Protein 6DZG (pdb70)

CATH classification: 3.40.50.300

Sequence (1116 aa):
GSRAVELEIDGRSRIFDIDDPDLPKWIDEEAFRSDDYPYKKKLDREEYEETLTKLQIELVKVQFWQATGKRVAVFEGRDAAGKGGAIHHATTANNPRSARVVALTKPTETERGQWYFQRYVATFPTAGEFVLFDRSWYNRAGVEPVGFCTPDQYEQFLKEAPRFEEIANEGIHLFKFWINIGREQLKRFHDRRHDPLKIWKLSPDIAALSKWDDYTGKRDRLKETHTEHGPWAVIRGNDKRRSRINVIRHLTKLDYDGKDEAAIGEVDEKILGSGPGFLRGSRAVELEIDGRSRIFDIDDPDLPKWIDEEAFRSDDYPYKKKLDREEYEETLTKLQIELVKVQFWQATGKRVAVFEGRDAAGKGGAIHHATTANNPRSARVVALTKPTETERGQWYFQRYVATFPTAGEFVLFDRSWYNRAGVEPVGFCTPDQYEQFLKEAPRFEEIANEGIHLFKFWINIGREQLKRFHDRRHDPLKIWKLSPDIAALSKWDDYTGKRDRLKETHTEHGPWAVIRGNDKRRSRINVIRHLTKLDYDGKDEAAIGEVDEKILGSGPGFLRGSRAVELEIDGRSRIFDIDDPDLPKWIDEEAFRSDDYPYKKKLDREEYEETLTKLQIELVKVQFWQATGKRVAVFEGRDAAGKGGAIHHATTANNPRSARVVALTKPTETERGQWYFQRYVATFPTAGEFVLFDRSWYNRAGVEPVGFCTPDQYEQFLKEAPRFEEIANEGIHLFKFWINIGREQLKRFHDRRHDPLKIWKLSPDIAALSKWDDYTGKRDRLKETHTEHGPWAVIRGNDKRRSRINVIRHLTKLDYDGKDEAAIGEVDEKILGSGPGFLRGSRAVELEIDGRSRIFDIDDPDLPKWIDEEAFRSDDYPYKKKLDREEYEETLTKLQIELVKVQFWQATGKRVAVFEGRDAAGKGGAIHHATTANNPRSARVVALTKPTETERGQWYFQRYVATFPTAGEFVLFDRSWYNRAGVEPVGFCTPDQYEQFLKEAPRFEEIANEGIHLFKFWINIGREQLKRFHDRRHDPLKIWKLSPDIAALSKWDDYTGKRDRLKETHTEHGPWAVIRGNDKRRSRINVIRHLTKLDYDGKDEAAIGEVDEKILGSGPGFLR

Radius of gyration: 33.26 Å; Cα contacts (8 Å, |Δi|>4): 1827; chains: 4; bounding box: 82×64×94 Å

InterPro domains:
  IPR022486 Polyphosphate kinase 2, PA0141 [TIGR03707] (54-282)
  IPR022488 Polyphosphate kinase-2-related [PF03976] (54-280)
  IPR027417 P-loop containing nucleoside triphosphate hydrolase [G3DSA:3.40.50.300] (16-300)
  IPR027417 P-loop containing nucleoside triphosphate hydrolase [SSF52540] (88-273)

Structure (mmCIF, N/CA/C/O backbone):
data_6DZG
#
_entry.id   6DZG
#
_cell.length_a   59.976
_cell.length_b   70.563
_cell.length_c   89.520
_cell.angle_alpha   75.63
_cell.angle_beta   85.96
_cell.angle_gamma   64.72
#
_symmetry.space_group_name_H-M   'P 1'
#
loop_
_entity.id
_entity.type
_entity.pdbx_description
1 polymer 'Polyphosphate:ADP phosphotransferase 1'
2 non-polymer "ADENOSINE-5'-DIPHOSPHATE"
3 non-polymer D-MALATE
4 non-polymer 'ADENOSINE MONOPHOSPHATE'
5 water water
#
loop_
_atom_site.group_PDB
_atom_site.id
_atom_site.type_symbol
_atom_site.label_atom_id
_atom_site.label_alt_id
_atom_site.label_comp_id
_atom_site.label_asym_id
_atom_site.label_entity_id
_atom_site.label_seq_id
_atom_site.pdbx_PDB_ins_code
_atom_site.Cartn_x
_atom_site.Cartn_y
_atom_site.Cartn_z
_atom_site.occupancy
_atom_site.B_iso_or_equiv
_atom_site.auth_seq_id
_atom_site.auth_comp_id
_atom_site.auth_asym_id
_atom_site.auth_atom_id
_atom_site.pdbx_PDB_model_num
ATOM 1 N N . GLY A 1 13 ? 14.125 16.532 14.932 1.00 71.82 13 GLY A N 1
ATOM 2 C CA . GLY A 1 13 ? 13.258 17.516 15.553 1.00 75.25 13 GLY A CA 1
ATOM 3 C C . GLY A 1 13 ? 13.461 17.691 17.049 1.00 77.47 13 GLY A C 1
ATOM 4 O O . GLY A 1 13 ? 13.100 18.725 17.607 1.00 84.07 13 GLY A O 1
ATOM 5 N N . SER A 1 14 ? 14.052 16.685 17.701 1.00 77.53 14 SER A N 1
ATOM 6 C CA . SER A 1 14 ? 14.144 16.683 19.160 1.00 76.73 14 SER A CA 1
ATOM 7 C C . SER A 1 14 ? 15.176 17.668 19.702 1.00 68.16 14 SER A C 1
ATOM 8 O O . SER A 1 14 ? 15.133 17.992 20.893 1.00 65.39 14 SER A O 1
ATOM 11 N N . ARG A 1 15 ? 16.106 18.140 18.870 1.00 67.97 15 ARG A N 1
ATOM 12 C CA . ARG A 1 15 ? 17.132 19.083 19.303 1.00 60.74 15 ARG A CA 1
ATOM 13 C C . ARG A 1 15 ? 17.121 20.376 18.498 1.00 58.64 15 ARG A C 1
ATOM 14 O O . ARG A 1 15 ? 18.090 21.144 18.565 1.00 52.84 15 ARG A O 1
ATOM 22 N N . ALA A 1 16 ? 16.059 20.634 17.739 1.00 60.71 16 ALA A N 1
ATOM 23 C CA . ALA A 1 16 ? 15.964 21.873 16.979 1.00 60.57 16 ALA A CA 1
ATOM 24 C C . ALA A 1 16 ? 15.942 23.078 17.913 1.00 61.10 16 ALA A C 1
ATOM 25 O O . ALA A 1 16 ? 15.338 23.040 18.989 1.00 60.58 16 ALA A O 1
ATOM 27 N N . VAL A 1 17 ? 16.612 24.149 17.498 1.00 57.14 17 VAL A N 1
ATOM 28 C CA . VAL A 1 17 ? 16.691 25.380 18.270 1.00 52.60 17 VAL A CA 1
ATOM 29 C C . VAL A 1 17 ? 16.112 26.515 17.433 1.00 61.13 17 VAL A C 1
ATOM 30 O O . VAL A 1 17 ? 16.091 26.458 16.198 1.00 49.96 17 VAL A O 1
ATOM 34 N N . GLU A 1 18 ? 15.594 27.531 18.116 1.00 62.75 18 GLU A N 1
ATOM 35 C CA . GLU A 1 18 ? 15.197 28.778 17.477 1.00 59.85 18 GLU A CA 1
ATOM 36 C C . GLU A 1 18 ? 16.303 29.801 17.703 1.00 56.21 18 GLU A C 1
ATOM 37 O O . GLU A 1 18 ? 16.742 30.003 18.839 1.00 61.21 18 GLU A O 1
ATOM 43 N N . LEU A 1 19 ? 16.755 30.427 16.621 1.00 53.05 19 LEU A N 1
ATOM 44 C CA . LEU A 1 19 ? 17.870 31.360 16.651 1.00 58.78 19 LEU A CA 1
ATOM 45 C C . LEU A 1 19 ? 17.423 32.707 16.112 1.00 58.02 19 LEU A C 1
ATOM 46 O O . LEU A 1 19 ? 16.481 32.801 15.329 1.00 60.32 19 LEU A O 1
ATOM 51 N N . GLU A 1 20 ? 18.117 33.752 16.532 1.00 57.99 20 GLU A N 1
ATOM 52 C CA . GLU A 1 20 ? 17.938 35.086 15.975 1.00 67.76 20 GLU A CA 1
ATOM 53 C C . GLU A 1 20 ? 19.158 35.381 15.115 1.00 69.54 20 GLU A C 1
ATOM 54 O O . GLU A 1 20 ? 20.277 35.477 15.630 1.00 67.23 20 GLU A O 1
ATOM 60 N N . ILE A 1 21 ? 18.948 35.483 13.804 1.00 70.20 21 ILE A N 1
ATOM 61 C CA . ILE A 1 21 ? 20.048 35.750 12.886 1.00 79.48 21 ILE A CA 1
ATOM 62 C C . ILE A 1 21 ? 19.870 37.147 12.318 1.00 91.46 21 ILE A C 1
ATOM 63 O O . ILE A 1 21 ? 19.190 37.334 11.302 1.00 95.06 21 ILE A O 1
ATOM 68 N N . ASP A 1 22 ? 20.465 38.133 12.989 1.00 99.17 22 ASP A N 1
ATOM 69 C CA . ASP A 1 22 ? 20.518 39.507 12.497 1.00 103.50 22 ASP A CA 1
ATOM 70 C C . ASP A 1 22 ? 19.121 40.071 12.244 1.00 103.87 22 ASP A C 1
ATOM 71 O O . ASP A 1 22 ? 18.863 40.698 11.215 1.00 109.05 22 ASP A O 1
ATOM 76 N N . GLY A 1 23 ? 18.205 39.836 13.189 1.00 97.90 23 GLY A N 1
ATOM 77 C CA . GLY A 1 23 ? 16.885 40.433 13.183 1.00 96.16 23 GLY A CA 1
ATOM 78 C C . GLY A 1 23 ? 15.752 39.456 12.931 1.00 90.88 23 GLY A C 1
ATOM 79 O O . GLY A 1 23 ? 14.615 39.724 13.340 1.00 92.28 23 GLY A O 1
ATOM 80 N N . ARG A 1 24 ? 16.029 38.338 12.264 1.00 89.15 24 ARG A N 1
ATOM 81 C CA . ARG A 1 24 ? 15.005 37.371 11.899 1.00 86.07 24 ARG A CA 1
ATOM 82 C C . ARG A 1 24 ? 15.163 36.088 12.707 1.00 78.90 24 ARG A C 1
ATOM 83 O O . ARG A 1 24 ? 16.276 35.673 13.045 1.00 72.85 24 ARG A O 1
ATOM 91 N N . SER A 1 25 ? 14.026 35.470 13.021 1.00 80.83 25 SER A N 1
ATOM 92 C CA . SER A 1 25 ? 14.015 34.166 13.665 1.00 71.41 25 SER A CA 1
ATOM 93 C C . SER A 1 25 ? 14.192 33.065 12.629 1.00 60.29 25 SER A C 1
ATOM 94 O O . SER A 1 25 ? 13.648 33.134 11.523 1.00 62.09 25 SER A O 1
ATOM 97 N N . ARG A 1 26 ? 14.957 32.046 13.002 1.00 55.07 26 ARG A N 1
ATOM 98 C CA . ARG A 1 26 ? 15.316 30.940 12.131 1.00 51.21 26 ARG A CA 1
ATOM 99 C C . ARG A 1 26 ? 15.309 29.666 12.961 1.00 46.54 26 ARG A C 1
ATOM 100 O O . ARG A 1 26 ? 15.685 29.686 14.134 1.00 52.31 26 ARG A O 1
ATOM 108 N N . ILE A 1 27 ? 14.902 28.557 12.362 1.00 46.80 27 ILE A N 1
ATOM 109 C CA . ILE A 1 27 ? 14.980 27.259 13.022 1.00 45.94 27 ILE A CA 1
ATOM 110 C C . ILE A 1 27 ? 16.202 26.513 12.497 1.00 46.11 27 ILE A C 1
ATOM 111 O O . ILE A 1 27 ? 16.435 26.458 11.283 1.00 55.47 27 ILE A O 1
ATOM 116 N N . PHE A 1 28 ? 16.988 25.951 13.408 1.00 40.60 28 PHE A N 1
ATOM 117 C CA . PHE A 1 28 ? 18.081 25.051 13.050 1.00 49.26 28 PHE A CA 1
ATOM 118 C C . PHE A 1 28 ? 17.889 23.721 13.763 1.00 47.63 28 PHE A C 1
ATOM 119 O O . PHE A 1 28 ? 17.890 23.667 14.999 1.00 41.34 28 PHE A O 1
ATOM 127 N N . ASP A 1 29 ? 17.716 22.659 12.979 1.00 45.92 29 ASP A N 1
ATOM 128 C CA . ASP A 1 29 ? 17.615 21.290 13.476 1.00 48.20 29 ASP A CA 1
ATOM 129 C C . ASP A 1 29 ? 18.860 20.560 12.988 1.00 43.13 29 ASP A C 1
ATOM 130 O O . ASP A 1 29 ? 18.935 20.156 11.824 1.00 41.68 29 ASP A O 1
ATOM 135 N N . ILE A 1 30 ? 19.827 20.391 13.894 1.00 44.57 30 ILE A N 1
ATOM 136 C CA . ILE A 1 30 ? 21.114 19.796 13.537 1.00 41.51 30 ILE A CA 1
ATOM 137 C C . ILE A 1 30 ? 20.938 18.377 13.023 1.00 41.60 30 ILE A C 1
ATOM 138 O O . ILE A 1 30 ? 21.742 17.895 12.216 1.00 44.53 30 ILE A O 1
ATOM 143 N N . ASP A 1 31 ? 19.905 17.683 13.483 1.00 47.42 31 ASP A N 1
ATOM 144 C CA . ASP A 1 31 ? 19.713 16.284 13.139 1.00 47.62 31 ASP A CA 1
ATOM 145 C C . ASP A 1 31 ? 18.964 16.096 11.835 1.00 47.75 31 ASP A C 1
ATOM 146 O O . ASP A 1 31 ? 18.894 14.970 11.337 1.00 51.90 31 ASP A O 1
ATOM 151 N N . ASP A 1 32 ? 18.429 17.166 11.274 1.00 46.80 32 ASP A N 1
ATOM 152 C CA . ASP A 1 32 ? 17.830 17.116 9.948 1.00 47.31 32 ASP A CA 1
ATOM 153 C C . ASP A 1 32 ? 18.924 17.045 8.892 1.00 44.91 32 ASP A C 1
ATOM 154 O O . ASP A 1 32 ? 19.694 18.001 8.750 1.00 47.88 32 ASP A O 1
ATOM 159 N N . PRO A 1 33 ? 19.000 15.969 8.106 1.00 48.69 33 PRO A N 1
ATOM 160 C CA . PRO A 1 33 ? 20.094 15.847 7.127 1.00 48.40 33 PRO A CA 1
ATOM 161 C C . PRO A 1 33 ? 20.075 16.903 6.032 1.00 46.61 33 PRO A C 1
ATOM 162 O O . PRO A 1 33 ? 21.094 17.079 5.355 1.00 50.29 33 PRO A O 1
ATOM 166 N N . ASP A 1 34 ? 18.964 17.610 5.833 1.00 47.65 34 ASP A N 1
ATOM 167 C CA . ASP A 1 34 ? 18.903 18.692 4.860 1.00 47.22 34 ASP A CA 1
ATOM 168 C C . ASP A 1 34 ? 19.313 20.001 5.524 1.00 53.83 34 ASP A C 1
ATOM 169 O O . ASP A 1 34 ? 18.782 20.361 6.578 1.00 49.12 34 ASP A O 1
ATOM 174 N N . LEU A 1 35 ? 20.255 20.705 4.908 1.00 55.38 35 LEU A N 1
ATOM 175 C CA . LEU A 1 35 ? 20.692 21.995 5.433 1.00 49.45 35 LEU A CA 1
ATOM 176 C C . LEU A 1 35 ? 19.807 23.106 4.877 1.00 51.71 35 LEU A C 1
ATOM 177 O O . LEU A 1 35 ? 19.591 23.160 3.661 1.00 55.16 35 LEU A O 1
ATOM 182 N N . PRO A 1 36 ? 19.279 23.998 5.719 1.00 46.44 36 PRO A N 1
ATOM 183 C CA . PRO A 1 36 ? 18.448 25.091 5.207 1.00 52.45 36 PRO A CA 1
ATOM 184 C C . PRO A 1 36 ? 19.233 25.979 4.257 1.00 52.80 36 PRO A C 1
ATOM 185 O O . PRO A 1 36 ? 20.412 26.260 4.474 1.00 49.84 36 PRO A O 1
ATOM 189 N N . LYS A 1 37 ? 18.554 26.427 3.198 1.00 55.22 37 LYS A N 1
ATOM 190 C CA . LYS A 1 37 ? 19.199 27.252 2.180 1.00 57.12 37 LYS A CA 1
ATOM 191 C C . LYS A 1 37 ? 19.790 28.523 2.774 1.00 55.55 37 LYS A C 1
ATOM 192 O O . LYS A 1 37 ? 20.836 28.999 2.319 1.00 52.41 37 LYS A O 1
ATOM 198 N N . TRP A 1 38 ? 19.129 29.101 3.780 1.00 52.82 38 TRP A N 1
ATOM 199 C CA . TRP A 1 38 ? 19.650 30.335 4.361 1.00 56.56 38 TRP A CA 1
ATOM 200 C C . TRP A 1 38 ? 20.995 30.125 5.048 1.00 50.40 38 TRP A C 1
ATOM 201 O O . TRP A 1 38 ? 21.735 31.096 5.254 1.00 54.97 38 TRP A O 1
ATOM 212 N N . ILE A 1 39 ? 21.331 28.887 5.403 1.00 48.41 39 ILE A N 1
ATOM 213 C CA . ILE A 1 39 ? 22.663 28.565 5.920 1.00 46.60 39 ILE A CA 1
ATOM 214 C C . ILE A 1 39 ? 23.630 28.260 4.789 1.00 45.34 39 ILE A C 1
ATOM 215 O O . ILE A 1 39 ? 24.725 28.824 4.720 1.00 43.74 39 ILE A O 1
ATOM 220 N N . ASP A 1 40 ? 23.229 27.364 3.886 1.00 47.56 40 ASP A N 1
ATOM 221 C CA . ASP A 1 40 ? 24.110 26.955 2.800 1.00 52.27 40 ASP A CA 1
ATOM 222 C C . ASP A 1 40 ? 24.499 28.139 1.921 1.00 55.02 40 ASP A C 1
ATOM 223 O O . ASP A 1 40 ? 25.649 28.237 1.477 1.00 51.34 40 ASP A O 1
ATOM 228 N N . GLU A 1 41 ? 23.560 29.056 1.665 1.00 61.00 41 GLU A N 1
ATOM 229 C CA . GLU A 1 41 ? 23.852 30.184 0.783 1.00 58.05 41 GLU A CA 1
ATOM 230 C C . GLU A 1 41 ? 24.715 31.254 1.446 1.00 54.76 41 GLU A C 1
ATOM 231 O O . GLU A 1 41 ? 25.451 31.961 0.751 1.00 53.11 41 GLU A O 1
ATOM 237 N N . GLU A 1 42 ? 24.658 31.394 2.769 1.00 56.46 42 GLU A N 1
ATOM 238 C CA . GLU A 1 42 ? 25.382 32.468 3.435 1.00 52.16 42 GLU A CA 1
ATOM 239 C C . GLU A 1 42 ? 26.630 32.020 4.179 1.00 44.02 42 GLU A C 1
ATOM 240 O O . GLU A 1 42 ? 27.385 32.883 4.633 1.00 42.02 42 GLU A O 1
ATOM 246 N N . ALA A 1 43 ? 26.872 30.712 4.304 1.00 41.27 43 ALA A N 1
ATOM 247 C CA . ALA A 1 43 ? 27.950 30.238 5.171 1.00 39.44 43 ALA A CA 1
ATOM 248 C C . ALA A 1 43 ? 29.308 30.786 4.735 1.00 38.69 43 ALA A C 1
ATOM 249 O O . ALA A 1 43 ? 30.045 31.346 5.551 1.00 38.92 43 ALA A O 1
ATOM 251 N N . PHE A 1 44 ? 29.659 30.646 3.451 1.00 44.93 44 PHE A N 1
ATOM 252 C CA . PHE A 1 44 ? 31.005 31.051 3.035 1.00 39.65 44 PHE A CA 1
ATOM 253 C C . PHE A 1 44 ? 31.202 32.559 3.161 1.00 42.87 44 PHE A C 1
ATOM 254 O O . PHE A 1 44 ? 32.240 33.009 3.668 1.00 42.49 44 PHE A O 1
ATOM 262 N N . ARG A 1 45 ? 30.221 33.357 2.713 1.00 42.85 45 ARG A N 1
ATOM 263 C CA . ARG A 1 45 ? 30.339 34.812 2.734 1.00 45.01 45 ARG A CA 1
ATOM 264 C C . ARG A 1 45 ? 30.148 35.432 4.116 1.00 46.09 45 ARG A C 1
ATOM 265 O O . ARG A 1 45 ? 30.381 36.637 4.270 1.00 42.74 45 ARG A O 1
ATOM 273 N N . SER A 1 46 ? 29.732 34.662 5.116 1.00 47.29 46 SER A N 1
ATOM 274 C CA . SER A 1 46 ? 29.444 35.235 6.425 1.00 48.29 46 SER A CA 1
ATOM 275 C C . SER A 1 46 ? 30.699 35.865 7.026 1.00 46.25 46 SER A C 1
ATOM 276 O O . SER A 1 46 ? 31.822 35.582 6.605 1.00 45.06 46 SER A O 1
ATOM 279 N N . ASP A 1 47 ? 30.497 36.737 8.023 1.00 48.16 47 ASP A N 1
ATOM 280 C CA . ASP A 1 47 ? 31.611 37.339 8.769 1.00 61.70 47 ASP A CA 1
ATOM 281 C C . ASP A 1 47 ? 32.460 38.208 7.841 1.00 59.83 47 ASP A C 1
ATOM 282 O O . ASP A 1 47 ? 33.690 38.225 7.921 1.00 59.06 47 ASP A O 1
ATOM 287 N N . ASP A 1 48 ? 31.789 38.898 6.916 1.00 55.17 48 ASP A N 1
ATOM 288 C CA . ASP A 1 48 ? 32.442 39.807 5.969 1.00 66.33 48 ASP A CA 1
ATOM 289 C C . ASP A 1 48 ? 33.585 39.127 5.221 1.00 57.10 48 ASP A C 1
ATOM 290 O O . ASP A 1 48 ? 34.643 39.724 5.018 1.00 53.71 48 ASP A O 1
ATOM 295 N N . TYR A 1 49 ? 33.396 37.860 4.825 1.00 43.59 49 TYR A N 1
ATOM 296 C CA . TYR A 1 49 ? 34.539 37.099 4.311 1.00 41.72 49 TYR A CA 1
ATOM 297 C C . TYR A 1 49 ? 35.029 37.720 3.003 1.00 45.04 49 TYR A C 1
ATOM 298 O O . TYR A 1 49 ? 34.210 38.040 2.136 1.00 42.93 49 TYR A O 1
ATOM 307 N N . PRO A 1 50 ? 36.343 37.934 2.838 1.00 47.01 50 PRO A N 1
ATOM 308 C CA . PRO A 1 50 ? 36.833 38.741 1.705 1.00 51.20 50 PRO A CA 1
ATOM 309 C C . PRO A 1 50 ? 36.890 38.043 0.350 1.00 54.63 50 PRO A C 1
ATOM 310 O O . PRO A 1 50 ? 37.182 38.722 -0.644 1.00 57.94 50 PRO A O 1
ATOM 314 N N . TYR A 1 51 ? 36.632 36.740 0.256 1.00 43.61 51 TYR A N 1
ATOM 315 C CA . TYR A 1 51 ? 36.743 36.024 -1.009 1.00 42.48 51 TYR A CA 1
ATOM 316 C C . TYR A 1 51 ? 35.417 35.380 -1.391 1.00 44.18 51 TYR A C 1
ATOM 317 O O . TYR A 1 51 ? 34.610 35.035 -0.527 1.00 45.33 51 TYR A O 1
ATOM 326 N N . LYS A 1 52 ? 35.223 35.187 -2.702 1.00 48.34 52 LYS A N 1
ATOM 327 C CA . LYS A 1 52 ? 33.981 34.639 -3.237 1.00 45.41 52 LYS A CA 1
ATOM 328 C C . LYS A 1 52 ? 33.958 33.119 -3.272 1.00 47.45 52 LYS A C 1
ATOM 329 O O . LYS A 1 52 ? 32.884 32.528 -3.111 1.00 47.43 52 LYS A O 1
ATOM 335 N N . LYS A 1 53 ? 35.097 32.460 -3.500 1.00 43.32 53 LYS A N 1
ATOM 336 C CA . LYS A 1 53 ? 35.101 31.002 -3.516 1.00 57.83 53 LYS A CA 1
ATOM 337 C C . LYS A 1 53 ? 36.307 30.447 -2.771 1.00 49.36 53 LYS A C 1
ATOM 338 O O . LYS A 1 53 ? 37.323 31.120 -2.585 1.00 47.49 53 LYS A O 1
ATOM 344 N N . LYS A 1 54 ? 36.145 29.189 -2.352 1.00 46.80 54 LYS A N 1
ATOM 345 C CA . LYS A 1 54 ? 37.173 28.382 -1.712 1.00 52.29 54 LYS A CA 1
ATOM 346 C C . LYS A 1 54 ? 38.501 28.484 -2.446 1.00 51.17 54 LYS A C 1
ATOM 347 O O . LYS A 1 54 ? 38.541 28.532 -3.678 1.00 51.33 54 LYS A O 1
ATOM 353 N N . LEU A 1 55 ? 39.593 28.497 -1.681 1.00 51.58 55 LEU A N 1
ATOM 354 C CA . LEU A 1 55 ? 40.905 28.296 -2.279 1.00 47.30 55 LEU A CA 1
ATOM 355 C C . LEU A 1 55 ? 40.960 26.916 -2.923 1.00 45.73 55 LEU A C 1
ATOM 356 O O . LEU A 1 55 ? 40.526 25.921 -2.331 1.00 40.19 55 LEU A O 1
ATOM 361 N N . ASP A 1 56 ? 41.471 26.869 -4.149 1.00 49.38 56 ASP A N 1
ATOM 362 C CA . ASP A 1 56 ? 41.601 25.617 -4.879 1.00 51.13 56 ASP A CA 1
ATOM 363 C C . ASP A 1 56 ? 42.471 24.626 -4.112 1.00 60.00 56 ASP A C 1
ATOM 364 O O . ASP A 1 56 ? 43.512 24.987 -3.553 1.00 56.67 56 ASP A O 1
ATOM 369 N N . ARG A 1 57 ? 42.035 23.364 -4.088 1.00 59.32 57 ARG A N 1
ATOM 370 C CA . ARG A 1 57 ? 42.714 22.361 -3.271 1.00 60.00 57 ARG A CA 1
ATOM 371 C C . ARG A 1 57 ? 44.142 22.126 -3.746 1.00 57.07 57 ARG A C 1
ATOM 372 O O . ARG A 1 57 ? 45.081 22.090 -2.941 1.00 48.51 57 ARG A O 1
ATOM 380 N N . GLU A 1 58 ? 44.321 21.938 -5.054 1.00 51.34 58 GLU A N 1
ATOM 381 C CA . GLU A 1 58 ? 45.647 21.638 -5.580 1.00 61.54 58 GLU A CA 1
ATOM 382 C C . GLU A 1 58 ? 46.621 22.767 -5.279 1.00 52.15 58 GLU A C 1
ATOM 383 O O . GLU A 1 58 ? 47.771 22.520 -4.901 1.00 51.61 58 GLU A O 1
ATOM 389 N N . GLU A 1 59 ? 46.172 24.015 -5.437 1.00 49.53 59 GLU A N 1
ATOM 390 C CA . GLU A 1 59 ? 46.987 25.153 -5.032 1.00 48.12 59 GLU A CA 1
ATOM 391 C C . GLU A 1 59 ? 47.307 25.094 -3.547 1.00 44.00 59 GLU A C 1
ATOM 392 O O . GLU A 1 59 ? 48.442 25.366 -3.137 1.00 44.90 59 GLU A O 1
ATOM 398 N N . TYR A 1 60 ? 46.316 24.735 -2.723 1.00 38.05 60 TYR A N 1
ATOM 399 C CA . TYR A 1 60 ? 46.542 24.681 -1.280 1.00 39.99 60 TYR A CA 1
ATOM 400 C C . TYR A 1 60 ? 47.586 23.630 -0.912 1.00 42.25 60 TYR A C 1
ATOM 401 O O . TYR A 1 60 ? 48.462 23.884 -0.077 1.00 35.27 60 TYR A O 1
ATOM 410 N N . GLU A 1 61 ? 47.514 22.445 -1.526 1.00 40.35 61 GLU A N 1
ATOM 411 C CA . GLU A 1 61 ? 48.465 21.391 -1.182 1.00 42.39 61 GLU A CA 1
ATOM 412 C C . GLU A 1 61 ? 49.872 21.753 -1.639 1.00 41.96 61 GLU A C 1
ATOM 413 O O . GLU A 1 61 ? 50.845 21.492 -0.927 1.00 37.87 61 GLU A O 1
ATOM 419 N N . GLU A 1 62 ? 49.996 22.352 -2.825 1.00 41.77 62 GLU A N 1
ATOM 420 C CA . GLU A 1 62 ? 51.297 22.821 -3.281 1.00 43.98 62 GLU A CA 1
ATOM 421 C C . GLU A 1 62 ? 51.877 23.854 -2.318 1.00 41.46 62 GLU A C 1
ATOM 422 O O . GLU A 1 62 ? 53.047 23.761 -1.928 1.00 42.77 62 GLU A O 1
ATOM 428 N N . THR A 1 63 ? 51.063 24.826 -1.898 1.00 41.94 63 THR A N 1
ATOM 429 C CA . THR A 1 63 ? 51.518 25.824 -0.927 1.00 40.06 63 THR A CA 1
ATOM 430 C C . THR A 1 63 ? 51.818 25.201 0.434 1.00 34.10 63 THR A C 1
ATOM 431 O O . THR A 1 63 ? 52.823 25.540 1.065 1.00 32.60 63 THR A O 1
ATOM 435 N N . LEU A 1 64 ? 50.964 24.293 0.911 1.00 34.54 64 LEU A N 1
ATOM 436 C CA . LEU A 1 64 ? 51.234 23.663 2.201 1.00 34.90 64 LEU A CA 1
ATOM 437 C C . LEU A 1 64 ? 52.561 22.910 2.176 1.00 40.57 64 LEU A C 1
ATOM 438 O O . LEU A 1 64 ? 53.306 22.931 3.159 1.00 33.38 64 LEU A O 1
ATOM 443 N N . THR A 1 65 ? 52.886 22.257 1.054 1.00 37.08 65 THR A N 1
ATOM 444 C CA . THR A 1 65 ? 54.145 21.510 0.982 1.00 32.86 65 THR A CA 1
ATOM 445 C C . THR A 1 65 ? 55.346 22.432 1.134 1.00 35.54 65 THR A C 1
ATOM 446 O O . THR A 1 65 ? 56.296 22.107 1.854 1.00 35.31 65 THR A O 1
ATOM 450 N N . LYS A 1 66 ? 55.326 23.589 0.472 1.00 35.48 66 LYS A N 1
ATOM 451 C CA . LYS A 1 66 ? 56.436 24.528 0.624 1.00 35.29 66 LYS A CA 1
ATOM 452 C C . LYS A 1 66 ? 56.543 25.034 2.061 1.00 40.96 66 LYS A C 1
ATOM 453 O O . LYS A 1 66 ? 57.651 25.212 2.579 1.00 34.51 66 LYS A O 1
ATOM 459 N N . LEU A 1 67 ? 55.400 25.261 2.728 1.00 31.97 67 LEU A N 1
ATOM 460 C CA . LEU A 1 67 ? 55.431 25.724 4.113 1.00 30.43 67 LEU A CA 1
ATOM 461 C C . LEU A 1 67 ? 55.950 24.637 5.051 1.00 36.02 67 LEU A C 1
ATOM 462 O O . LEU A 1 67 ? 56.694 24.925 5.995 1.00 36.10 67 LEU A O 1
ATOM 467 N N . GLN A 1 68 ? 55.567 23.380 4.821 1.00 34.15 68 GLN A N 1
ATOM 468 C CA . GLN A 1 68 ? 56.035 22.319 5.708 1.00 33.12 68 GLN A CA 1
ATOM 469 C C . GLN A 1 68 ? 57.516 22.066 5.513 1.00 31.87 68 GLN A C 1
ATOM 470 O O . GLN A 1 68 ? 58.213 21.700 6.464 1.00 32.20 68 GLN A O 1
ATOM 476 N N . ILE A 1 69 ? 58.016 22.277 4.299 1.00 36.20 69 ILE A N 1
ATOM 477 C CA . ILE A 1 69 ? 59.454 22.184 4.081 1.00 37.58 69 ILE A CA 1
ATOM 478 C C . ILE A 1 69 ? 60.187 23.243 4.901 1.00 31.75 69 ILE A C 1
ATOM 479 O O . ILE A 1 69 ? 61.257 22.983 5.460 1.00 35.18 69 ILE A O 1
ATOM 484 N N . GLU A 1 70 ? 59.625 24.457 4.982 1.00 39.32 70 GLU A N 1
ATOM 485 C CA . GLU A 1 70 ? 60.210 25.483 5.847 1.00 36.94 70 GLU A CA 1
ATOM 486 C C . GLU A 1 70 ? 60.113 25.083 7.314 1.00 34.88 70 GLU A C 1
ATOM 487 O O . GLU A 1 70 ? 61.026 25.343 8.098 1.00 37.94 70 GLU A O 1
ATOM 493 N N . LEU A 1 71 ? 59.004 24.457 7.705 1.00 29.45 71 LEU A N 1
ATOM 494 C CA . LEU A 1 71 ? 58.876 23.998 9.081 1.00 28.29 71 LEU A CA 1
ATOM 495 C C . LEU A 1 71 ? 59.903 22.921 9.431 1.00 29.47 71 LEU A C 1
ATOM 496 O O . LEU A 1 71 ? 60.281 22.799 10.597 1.00 30.23 71 LEU A O 1
ATOM 501 N N . VAL A 1 72 ? 60.344 22.115 8.459 1.00 27.28 72 VAL A N 1
ATOM 502 C CA . VAL A 1 72 ? 61.459 21.202 8.720 1.00 30.76 72 VAL A CA 1
ATOM 503 C C . VAL A 1 72 ? 62.713 21.997 9.060 1.00 31.05 72 VAL A C 1
ATOM 504 O O . VAL A 1 72 ? 63.437 21.673 10.011 1.00 37.64 72 VAL A O 1
ATOM 508 N N . LYS A 1 73 ? 62.988 23.051 8.290 1.00 29.53 73 LYS A N 1
ATOM 509 C CA . LYS A 1 73 ? 64.100 23.940 8.617 1.00 34.06 73 LYS A CA 1
ATOM 510 C C . LYS A 1 73 ? 63.935 24.540 10.012 1.00 33.30 73 LYS A C 1
ATOM 511 O O . LYS A 1 73 ? 64.891 24.596 10.788 1.00 34.03 73 LYS A O 1
ATOM 517 N N . VAL A 1 74 ? 62.729 25.008 10.349 1.00 31.97 74 VAL A N 1
ATOM 518 C CA . VAL A 1 74 ? 62.493 25.527 11.694 1.00 27.55 74 VAL A CA 1
ATOM 519 C C . VAL A 1 74 ? 62.892 24.504 12.753 1.00 31.53 74 VAL A C 1
ATOM 520 O O . VAL A 1 74 ? 63.569 24.829 13.737 1.00 33.58 74 VAL A O 1
ATOM 524 N N . GLN A 1 75 ? 62.440 23.258 12.594 1.00 31.36 75 GLN A N 1
ATOM 525 C CA . GLN A 1 75 ? 62.696 22.259 13.625 1.00 27.86 75 GLN A CA 1
ATOM 526 C C . GLN A 1 75 ? 64.183 21.971 13.736 1.00 30.63 75 GLN A C 1
ATOM 527 O O . GLN A 1 75 ? 64.696 21.731 14.831 1.00 32.33 75 GLN A O 1
ATOM 533 N N . PHE A 1 76 ? 64.883 21.962 12.607 1.00 29.12 76 PHE A N 1
ATOM 534 C CA . PHE A 1 76 ? 66.330 21.764 12.643 1.00 33.90 76 PHE A CA 1
ATOM 535 C C . PHE A 1 76 ? 67.017 22.903 13.381 1.00 38.81 76 PHE A C 1
ATOM 536 O O . PHE A 1 76 ? 67.960 22.683 14.157 1.00 37.56 76 PHE A O 1
ATOM 544 N N . TRP A 1 77 ? 66.570 24.135 13.131 1.00 33.61 77 TRP A N 1
ATOM 545 C CA . TRP A 1 77 ? 67.153 25.298 13.793 1.00 33.27 77 TRP A CA 1
ATOM 546 C C . TRP A 1 77 ? 66.824 25.305 15.286 1.00 32.10 77 TRP A C 1
ATOM 547 O O . TRP A 1 77 ? 67.662 25.684 16.110 1.00 30.82 77 TRP A O 1
ATOM 566 N N . GLN A 1 79 ? 66.418 22.615 17.156 1.00 32.17 79 GLN A N 1
ATOM 567 C CA . GLN A 1 79 ? 67.225 21.591 17.808 1.00 35.67 79 GLN A CA 1
ATOM 568 C C . GLN A 1 79 ? 68.639 22.108 18.064 1.00 34.41 79 GLN A C 1
ATOM 569 O O . GLN A 1 79 ? 69.201 21.905 19.149 1.00 35.92 79 GLN A O 1
ATOM 575 N N . ALA A 1 80 ? 69.202 22.822 17.095 1.00 37.12 80 ALA A N 1
ATOM 576 C CA . ALA A 1 80 ? 70.578 23.283 17.201 1.00 44.19 80 ALA A CA 1
ATOM 577 C C . ALA A 1 80 ? 70.722 24.433 18.180 1.00 33.87 80 ALA A C 1
ATOM 578 O O . ALA A 1 80 ? 71.748 24.542 18.854 1.00 40.25 80 ALA A O 1
ATOM 580 N N . THR A 1 81 ? 69.731 25.320 18.251 1.00 32.37 81 THR A N 1
ATOM 581 C CA . THR A 1 81 ? 69.829 26.470 19.142 1.00 32.84 81 THR A CA 1
ATOM 582 C C . THR A 1 81 ? 69.199 26.242 20.509 1.00 36.54 81 THR A C 1
ATOM 583 O O . THR A 1 81 ? 69.506 26.986 21.445 1.00 40.55 81 THR A O 1
ATOM 587 N N . GLY A 1 82 ? 68.312 25.264 20.646 1.00 37.35 82 GLY A N 1
ATOM 588 C CA . GLY A 1 82 ? 67.552 25.100 21.865 1.00 33.93 82 GLY A CA 1
ATOM 589 C C . GLY A 1 82 ? 66.266 25.902 21.911 1.00 31.38 82 GLY A C 1
ATOM 590 O O . GLY A 1 82 ? 65.515 25.766 22.880 1.00 33.78 82 GLY A O 1
ATOM 591 N N . LYS A 1 83 ? 65.989 26.713 20.884 1.00 29.14 83 LYS A N 1
ATOM 592 C CA . LYS A 1 83 ? 64.818 27.592 20.884 1.00 28.08 83 LYS A CA 1
ATOM 593 C C . LYS A 1 83 ? 63.539 26.792 21.067 1.00 29.24 83 LYS A C 1
ATOM 594 O O . LYS A 1 83 ? 63.414 25.670 20.574 1.00 31.64 83 LYS A O 1
ATOM 600 N N . ARG A 1 84 ? 62.570 27.389 21.757 1.00 27.34 84 ARG A N 1
ATOM 601 C CA . ARG A 1 84 ? 61.320 26.727 22.077 1.00 25.69 84 ARG A CA 1
ATOM 602 C C . ARG A 1 84 ? 60.170 27.578 21.563 1.00 24.21 84 ARG A C 1
ATOM 603 O O . ARG A 1 84 ? 60.253 28.805 21.562 1.00 26.88 84 ARG A O 1
ATOM 611 N N . VAL A 1 85 ? 59.094 26.926 21.129 1.00 24.20 85 VAL A N 1
ATOM 612 C CA . VAL A 1 85 ? 57.947 27.641 20.584 1.00 22.32 85 VAL A CA 1
ATOM 613 C C . VAL A 1 85 ? 56.702 27.077 21.227 1.00 24.92 85 VAL A C 1
ATOM 614 O O . VAL A 1 85 ? 56.592 25.862 21.446 1.00 26.37 85 VAL A O 1
ATOM 626 N N . ALA A 1 87 ? 52.450 27.387 20.576 1.00 26.37 87 ALA A N 1
ATOM 627 C CA . ALA A 1 87 ? 51.416 27.903 19.684 1.00 28.36 87 ALA A CA 1
ATOM 628 C C . ALA A 1 87 ? 50.048 27.554 20.255 1.00 27.29 87 ALA A C 1
ATOM 629 O O . ALA A 1 87 ? 49.672 26.382 20.285 1.00 29.35 87 ALA A O 1
ATOM 631 N N . VAL A 1 88 ? 49.303 28.573 20.677 1.00 26.42 88 VAL A N 1
ATOM 632 C CA . VAL A 1 88 ? 47.982 28.411 21.276 1.00 27.59 88 VAL A CA 1
ATOM 633 C C . VAL A 1 88 ? 46.920 28.523 20.193 1.00 31.73 88 VAL A C 1
ATOM 634 O O . VAL A 1 88 ? 46.940 29.450 19.374 1.00 27.37 88 VAL A O 1
ATOM 638 N N . PHE A 1 89 ? 45.969 27.602 20.193 1.00 27.12 89 PHE A N 1
ATOM 639 C CA . PHE A 1 89 ? 44.900 27.661 19.214 1.00 28.17 89 PHE A CA 1
ATOM 640 C C . PHE A 1 89 ? 43.581 27.773 19.950 1.00 31.34 89 PHE A C 1
ATOM 641 O O . PHE A 1 89 ? 43.274 26.927 20.792 1.00 31.50 89 PHE A O 1
ATOM 649 N N . GLU A 1 90 ? 42.833 28.840 19.654 1.00 27.32 90 GLU A N 1
ATOM 650 C CA . GLU A 1 90 ? 41.508 29.103 20.203 1.00 28.91 90 GLU A CA 1
ATOM 651 C C . GLU A 1 90 ? 40.618 29.599 19.072 1.00 30.36 90 GLU A C 1
ATOM 652 O O . GLU A 1 90 ? 41.081 29.841 17.955 1.00 32.31 90 GLU A O 1
ATOM 658 N N . GLY A 1 91 ? 39.332 29.755 19.346 1.00 27.93 91 GLY A N 1
ATOM 659 C CA . GLY A 1 91 ? 38.464 30.366 18.357 1.00 30.39 91 GLY A CA 1
ATOM 660 C C . GLY A 1 91 ? 37.023 29.954 18.565 1.00 29.52 91 GLY A C 1
ATOM 661 O O . GLY A 1 91 ? 36.656 29.396 19.605 1.00 30.68 91 GLY A O 1
ATOM 662 N N . ARG A 1 92 ? 36.211 30.260 17.548 1.00 31.51 92 ARG A N 1
ATOM 663 C CA . ARG A 1 92 ? 34.830 29.803 17.516 1.00 35.42 92 ARG A CA 1
ATOM 664 C C . ARG A 1 92 ? 34.798 28.284 17.463 1.00 35.01 92 ARG A C 1
ATOM 665 O O . ARG A 1 92 ? 35.662 27.646 16.859 1.00 31.03 92 ARG A O 1
ATOM 673 N N . ASP A 1 93 ? 33.781 27.695 18.076 1.00 31.72 93 ASP A N 1
ATOM 674 C CA . ASP A 1 93 ? 33.661 26.253 17.980 1.00 33.75 93 ASP A CA 1
ATOM 675 C C . ASP A 1 93 ? 33.478 25.873 16.517 1.00 31.38 93 ASP A C 1
ATOM 676 O O . ASP A 1 93 ? 32.813 26.579 15.760 1.00 30.84 93 ASP A O 1
ATOM 681 N N . ALA A 1 94 ? 34.138 24.790 16.115 1.00 32.82 94 ALA A N 1
ATOM 682 C CA . ALA A 1 94 ? 34.168 24.298 14.736 1.00 29.12 94 ALA A CA 1
ATOM 683 C C . ALA A 1 94 ? 34.985 25.177 13.786 1.00 30.68 94 ALA A C 1
ATOM 684 O O . ALA A 1 94 ? 34.889 25.019 12.565 1.00 33.34 94 ALA A O 1
ATOM 686 N N . ALA A 1 95 ? 35.829 26.084 14.295 1.00 33.82 95 ALA A N 1
ATOM 687 C CA . ALA A 1 95 ? 36.620 26.920 13.397 1.00 35.91 95 ALA A CA 1
ATOM 688 C C . ALA A 1 95 ? 37.815 26.178 12.799 1.00 42.64 95 ALA A C 1
ATOM 689 O O . ALA A 1 95 ? 38.464 26.710 11.894 1.00 47.81 95 ALA A O 1
ATOM 691 N N . GLY A 1 96 ? 38.113 24.968 13.262 1.00 36.80 96 GLY A N 1
ATOM 692 C CA . GLY A 1 96 ? 39.175 24.187 12.659 1.00 38.71 96 GLY A CA 1
ATOM 693 C C . GLY A 1 96 ? 40.532 24.293 13.318 1.00 39.57 96 GLY A C 1
ATOM 694 O O . GLY A 1 96 ? 41.553 24.215 12.626 1.00 37.22 96 GLY A O 1
ATOM 695 N N . LYS A 1 97 ? 40.597 24.428 14.641 1.00 30.36 97 LYS A N 1
ATOM 696 C CA . LYS A 1 97 ? 41.916 24.544 15.252 1.00 35.71 97 LYS A CA 1
ATOM 697 C C . LYS A 1 97 ? 42.705 23.239 15.147 1.00 39.29 97 LYS A C 1
ATOM 698 O O . LYS A 1 97 ? 43.933 23.268 15.000 1.00 30.25 97 LYS A O 1
ATOM 704 N N . GLY A 1 98 ? 42.035 22.085 15.206 1.00 34.77 98 GLY A N 1
ATOM 705 C CA . GLY A 1 98 ? 42.768 20.835 15.032 1.00 32.36 98 GLY A CA 1
ATOM 706 C C . GLY A 1 98 ? 43.342 20.704 13.633 1.00 33.41 98 GLY A C 1
ATOM 707 O O . GLY A 1 98 ? 44.457 20.206 13.443 1.00 29.70 98 GLY A O 1
ATOM 708 N N . GLY A 1 99 ? 42.593 21.168 12.635 1.00 29.74 99 GLY A N 1
ATOM 709 C CA . GLY A 1 99 ? 43.101 21.160 11.276 1.00 32.96 99 GLY A CA 1
ATOM 710 C C . GLY A 1 99 ? 44.329 22.028 11.108 1.00 36.87 99 GLY A C 1
ATOM 711 O O . GLY A 1 99 ? 45.256 21.668 10.374 1.00 34.18 99 GLY A O 1
ATOM 712 N N . ALA A 1 100 ? 44.350 23.196 11.767 1.00 29.16 100 ALA A N 1
ATOM 713 C CA . ALA A 1 100 ? 45.555 24.021 11.703 1.00 29.59 100 ALA A CA 1
ATOM 714 C C . ALA A 1 100 ? 46.714 23.331 12.414 1.00 34.12 100 ALA A C 1
ATOM 715 O O . ALA A 1 100 ? 47.864 23.418 11.968 1.00 35.74 100 ALA A O 1
ATOM 717 N N . ILE A 1 101 ? 46.423 22.608 13.505 1.00 30.02 101 ILE A N 1
ATOM 718 C CA . ILE A 1 101 ? 47.485 21.890 14.200 1.00 31.82 101 ILE A CA 1
ATOM 719 C C . ILE A 1 101 ? 48.004 20.732 13.347 1.00 31.58 101 ILE A C 1
ATOM 720 O O . ILE A 1 101 ? 49.217 20.535 13.230 1.00 31.48 101 ILE A O 1
ATOM 725 N N A HIS A 1 102 ? 47.116 19.958 12.717 0.50 32.96 102 HIS A N 1
ATOM 726 N N B HIS A 1 102 ? 47.103 19.972 12.716 0.50 32.86 102 HIS A N 1
ATOM 727 C CA A HIS A 1 102 ? 47.634 18.871 11.891 0.50 37.41 102 HIS A CA 1
ATOM 728 C CA B HIS A 1 102 ? 47.554 18.867 11.872 0.50 37.25 102 HIS A CA 1
ATOM 729 C C A HIS A 1 102 ? 48.463 19.410 10.733 0.50 36.97 102 HIS A C 1
ATOM 730 C C B HIS A 1 102 ? 48.400 19.371 10.705 0.50 37.05 102 HIS A C 1
ATOM 731 O O A HIS A 1 102 ? 49.518 18.853 10.408 0.50 36.85 102 HIS A O 1
ATOM 732 O O B HIS A 1 102 ? 49.415 18.756 10.356 0.50 37.96 102 HIS A O 1
ATOM 745 N N . ALA A 1 103 ? 48.011 20.499 10.102 1.00 34.03 103 ALA A N 1
ATOM 746 C CA . ALA A 1 103 ? 48.777 21.038 8.970 1.00 34.24 103 ALA A CA 1
ATOM 747 C C . ALA A 1 103 ? 50.154 21.513 9.415 1.00 32.38 103 ALA A C 1
ATOM 748 O O . ALA A 1 103 ? 51.115 21.445 8.641 1.00 35.96 103 ALA A O 1
ATOM 750 N N . THR A 1 104 ? 50.281 21.953 10.668 1.00 34.35 104 THR A N 1
ATOM 751 C CA . THR A 1 104 ? 51.587 22.354 11.178 1.00 33.98 104 THR A CA 1
ATOM 752 C C . THR A 1 104 ? 52.456 21.146 11.503 1.00 27.29 104 THR A C 1
ATOM 753 O O . THR A 1 104 ? 53.662 21.152 11.215 1.00 35.66 104 THR A O 1
ATOM 757 N N . THR A 1 105 ? 51.884 20.104 12.121 1.00 31.75 105 THR A N 1
ATOM 758 C CA . THR A 1 105 ? 52.701 19.010 12.650 1.00 32.51 105 THR A CA 1
ATOM 759 C C . THR A 1 105 ? 52.863 17.831 11.697 1.00 31.83 105 THR A C 1
ATOM 760 O O . THR A 1 105 ? 53.600 16.899 12.030 1.00 33.56 105 THR A O 1
ATOM 764 N N . ALA A 1 106 ? 52.199 17.839 10.539 1.00 35.22 106 ALA A N 1
ATOM 765 C CA . ALA A 1 106 ? 52.152 16.651 9.689 1.00 29.77 106 ALA A CA 1
ATOM 766 C C . ALA A 1 106 ? 53.539 16.118 9.359 1.00 31.67 106 ALA A C 1
ATOM 767 O O . ALA A 1 106 ? 53.733 14.900 9.268 1.00 37.88 106 ALA A O 1
ATOM 769 N N . ASN A 1 107 ? 54.513 17.000 9.161 1.00 28.01 107 ASN A N 1
ATOM 770 C CA . ASN A 1 107 ? 55.862 16.571 8.806 1.00 33.65 107 ASN A CA 1
ATOM 771 C C . ASN A 1 107 ? 56.887 17.096 9.800 1.00 34.81 107 ASN A C 1
ATOM 772 O O . ASN A 1 107 ? 58.000 17.489 9.438 1.00 42.19 107 ASN A O 1
ATOM 785 N N . ASN A 1 109 ? 58.760 16.086 13.688 1.00 28.84 109 ASN A N 1
ATOM 786 C CA . ASN A 1 109 ? 59.164 14.900 14.429 1.00 32.09 109 ASN A CA 1
ATOM 787 C C . ASN A 1 109 ? 58.304 14.801 15.678 1.00 28.14 109 ASN A C 1
ATOM 788 O O . ASN A 1 109 ? 58.275 15.749 16.464 1.00 32.91 109 ASN A O 1
ATOM 793 N N . PRO A 1 110 ? 57.587 13.698 15.899 1.00 39.75 110 PRO A N 1
ATOM 794 C CA . PRO A 1 110 ? 56.725 13.622 17.093 1.00 42.31 110 PRO A CA 1
ATOM 795 C C . PRO A 1 110 ? 57.498 13.643 18.403 1.00 40.09 110 PRO A C 1
ATOM 796 O O . PRO A 1 110 ? 56.883 13.827 19.461 1.00 34.88 110 PRO A O 1
ATOM 800 N N . ARG A 1 111 ? 58.819 13.489 18.378 1.00 31.44 111 ARG A N 1
ATOM 801 C CA . ARG A 1 111 ? 59.564 13.545 19.622 1.00 33.86 111 ARG A CA 1
ATOM 802 C C . ARG A 1 111 ? 59.961 14.963 20.014 1.00 43.10 111 ARG A C 1
ATOM 803 O O . ARG A 1 111 ? 60.335 15.184 21.170 1.00 44.17 111 ARG A O 1
ATOM 811 N N . SER A 1 112 ? 59.861 15.932 19.105 1.00 35.74 112 SER A N 1
ATOM 812 C CA . SER A 1 112 ? 60.139 17.312 19.464 1.00 36.66 112 SER A CA 1
ATOM 813 C C . SER A 1 112 ? 58.980 18.259 19.206 1.00 29.34 112 SER A C 1
ATOM 814 O O . SER A 1 112 ? 59.074 19.429 19.580 1.00 38.35 112 SER A O 1
ATOM 817 N N . ALA A 1 113 ? 57.918 17.817 18.538 1.00 34.57 113 ALA A N 1
ATOM 818 C CA . ALA A 1 113 ? 56.722 18.627 18.345 1.00 33.48 113 ALA A CA 1
ATOM 819 C C . ALA A 1 113 ? 55.565 17.828 18.910 1.00 39.98 113 ALA A C 1
ATOM 820 O O . ALA A 1 113 ? 55.357 16.673 18.519 1.00 33.69 113 ALA A O 1
ATOM 822 N N . ARG A 1 114 ? 54.835 18.421 19.844 1.00 28.25 114 ARG A N 1
ATOM 823 C CA . ARG A 1 114 ? 53.780 17.686 20.515 1.00 27.36 114 ARG A CA 1
ATOM 824 C C . ARG A 1 114 ? 52.590 18.598 20.745 1.00 28.86 114 ARG A C 1
ATOM 825 O O . ARG A 1 114 ? 52.718 19.824 20.805 1.00 26.84 114 ARG A O 1
ATOM 833 N N . VAL A 1 115 ? 51.426 17.968 20.882 1.00 25.54 115 VAL A N 1
ATOM 834 C CA . VAL A 1 115 ? 50.150 18.660 21.000 1.00 23.43 115 VAL A CA 1
ATOM 835 C C . VAL A 1 115 ? 49.622 18.449 22.409 1.00 28.65 115 VAL A C 1
ATOM 836 O O . VAL A 1 115 ? 49.633 17.326 22.926 1.00 28.81 115 VAL A O 1
ATOM 840 N N . VAL A 1 116 ? 49.177 19.527 23.034 1.00 26.97 116 VAL A N 1
ATOM 841 C CA . VAL A 1 116 ? 48.536 19.475 24.341 1.00 21.57 116 VAL A CA 1
ATOM 842 C C . VAL A 1 116 ? 47.025 19.589 24.141 1.00 25.45 116 VAL A C 1
ATOM 843 O O . VAL A 1 116 ? 46.538 20.534 23.512 1.00 25.82 116 VAL A O 1
ATOM 847 N N . ALA A 1 117 ? 46.270 18.603 24.630 1.00 22.86 117 ALA A N 1
ATOM 848 C CA . ALA A 1 117 ? 44.800 18.633 24.502 1.00 28.05 117 ALA A CA 1
ATOM 849 C C . ALA A 1 117 ? 44.231 18.132 25.827 1.00 27.47 117 ALA A C 1
ATOM 850 O O . ALA A 1 117 ? 43.829 16.969 25.970 1.00 30.26 117 ALA A O 1
ATOM 852 N N . LEU A 1 118 ? 44.203 19.019 26.819 1.00 27.16 118 LEU A N 1
ATOM 853 C CA . LEU A 1 118 ? 43.847 18.584 28.161 1.00 27.38 118 LEU A CA 1
ATOM 854 C C . LEU A 1 118 ? 42.345 18.354 28.263 1.00 31.87 118 LEU A C 1
ATOM 855 O O . LEU A 1 118 ? 41.550 18.958 27.538 1.00 28.99 118 LEU A O 1
ATOM 860 N N . THR A 1 119 ? 41.972 17.450 29.166 1.00 32.71 119 THR A N 1
ATOM 861 C CA . THR A 1 119 ? 40.594 17.188 29.530 1.00 37.44 119 THR A CA 1
ATOM 862 C C . THR A 1 119 ? 40.209 18.045 30.733 1.00 33.20 119 THR A C 1
ATOM 863 O O . THR A 1 119 ? 40.998 18.853 31.234 1.00 28.93 119 THR A O 1
ATOM 867 N N . LYS A 1 120 ? 38.980 17.871 31.211 1.00 31.30 120 LYS A N 1
ATOM 868 C CA . LYS A 1 120 ? 38.498 18.766 32.242 1.00 34.98 120 LYS A CA 1
ATOM 869 C C . LYS A 1 120 ? 39.261 18.521 33.540 1.00 33.58 120 LYS A C 1
ATOM 870 O O . LYS A 1 120 ? 39.690 17.398 33.820 1.00 31.21 120 LYS A O 1
ATOM 876 N N . PRO A 1 121 ? 39.449 19.557 34.344 1.00 33.41 121 PRO A N 1
ATOM 877 C CA . PRO A 1 121 ? 40.329 19.424 35.510 1.00 28.18 121 PRO A CA 1
ATOM 878 C C . PRO A 1 121 ? 39.770 18.467 36.555 1.00 30.22 121 PRO A C 1
ATOM 879 O O . PRO A 1 121 ? 38.563 18.427 36.820 1.00 38.07 121 PRO A O 1
ATOM 883 N N . THR A 1 122 ? 40.670 17.678 37.136 1.00 35.60 122 THR A N 1
ATOM 884 C CA . THR A 1 122 ? 40.341 16.847 38.282 1.00 35.20 122 THR A CA 1
ATOM 885 C C . THR A 1 122 ? 40.080 17.728 39.499 1.00 32.12 122 THR A C 1
ATOM 886 O O . THR A 1 122 ? 40.279 18.947 39.467 1.00 32.50 122 THR A O 1
ATOM 890 N N . GLU A 1 123 ? 39.638 17.106 40.596 1.00 32.81 123 GLU A N 1
ATOM 891 C CA . GLU A 1 123 ? 39.423 17.891 41.806 1.00 34.61 123 GLU A CA 1
ATOM 892 C C . GLU A 1 123 ? 40.725 18.521 42.282 1.00 29.29 123 GLU A C 1
ATOM 893 O O . GLU A 1 123 ? 40.728 19.672 42.733 1.00 34.49 123 GLU A O 1
ATOM 899 N N . THR A 1 124 ? 41.843 17.789 42.174 1.00 34.23 124 THR A N 1
ATOM 900 C CA . THR A 1 124 ? 43.140 18.321 42.594 1.00 35.20 124 THR A CA 1
ATOM 901 C C . THR A 1 124 ? 43.527 19.541 41.770 1.00 38.84 124 THR A C 1
ATOM 902 O O . THR A 1 124 ? 43.992 20.559 42.307 1.00 29.78 124 THR A O 1
ATOM 906 N N . GLU A 1 125 ? 43.355 19.444 40.451 1.00 31.57 125 GLU A N 1
ATOM 907 C CA . GLU A 1 125 ? 43.682 20.544 39.551 1.00 33.77 125 GLU A CA 1
ATOM 908 C C . GLU A 1 125 ? 42.791 21.760 39.800 1.00 27.64 125 GLU A C 1
ATOM 909 O O . GLU A 1 125 ? 43.250 22.902 39.693 1.00 32.07 125 GLU A O 1
ATOM 915 N N . ARG A 1 126 ? 41.519 21.537 40.149 1.00 26.41 126 ARG A N 1
ATOM 916 C CA . ARG A 1 126 ? 40.607 22.659 40.381 1.00 27.16 126 ARG A CA 1
ATOM 917 C C . ARG A 1 126 ? 40.984 23.453 41.632 1.00 34.03 126 ARG A C 1
ATOM 918 O O . ARG A 1 126 ? 40.645 24.641 41.735 1.00 35.52 126 ARG A O 1
ATOM 926 N N . GLY A 1 127 ? 41.666 22.821 42.589 1.00 30.06 127 GLY A N 1
ATOM 927 C CA . GLY A 1 127 ? 42.193 23.530 43.745 1.00 25.51 127 GLY A CA 1
ATOM 928 C C . GLY A 1 127 ? 43.572 24.118 43.569 1.00 28.33 127 GLY A C 1
ATOM 929 O O . GLY A 1 127 ? 44.063 24.793 44.481 1.00 31.20 127 GLY A O 1
ATOM 930 N N . GLN A 1 128 ? 44.208 23.895 42.422 1.00 29.40 128 GLN A N 1
ATOM 931 C CA . GLN A 1 128 ? 45.528 24.436 42.129 1.00 26.41 128 GLN A CA 1
ATOM 932 C C . GLN A 1 128 ? 45.412 25.808 41.494 1.00 30.70 128 GLN A C 1
ATOM 933 O O . GLN A 1 128 ? 44.354 26.217 41.007 1.00 30.40 128 GLN A O 1
ATOM 939 N N . TRP A 1 129 ? 46.531 26.510 41.492 1.00 26.65 129 TRP A N 1
ATOM 940 C CA . TRP A 1 129 ? 46.726 27.621 40.583 1.00 28.00 129 TRP A CA 1
ATOM 941 C C . TRP A 1 129 ? 46.265 27.197 39.204 1.00 28.33 129 TRP A C 1
ATOM 942 O O . TRP A 1 129 ? 46.662 26.137 38.710 1.00 27.03 129 TRP A O 1
ATOM 953 N N . TYR A 1 130 ? 45.369 27.987 38.608 1.00 28.34 130 TYR A N 1
ATOM 954 C CA . TYR A 1 130 ? 44.777 27.579 37.333 1.00 28.95 130 TYR A CA 1
ATOM 955 C C . TYR A 1 130 ? 45.843 27.232 36.305 1.00 27.75 130 TYR A C 1
ATOM 956 O O . TYR A 1 130 ? 45.657 26.338 35.468 1.00 28.84 130 TYR A O 1
ATOM 965 N N . PHE A 1 131 ? 46.966 27.936 36.339 1.00 25.75 131 PHE A N 1
ATOM 966 C CA . PHE A 1 131 ? 47.959 27.753 35.298 1.00 22.76 131 PHE A CA 1
ATOM 967 C C . PHE A 1 131 ? 48.860 26.551 35.522 1.00 25.44 131 PHE A C 1
ATOM 968 O O . PHE A 1 131 ? 49.521 26.118 34.576 1.00 25.69 131 PHE A O 1
ATOM 976 N N . GLN A 1 132 ? 48.858 25.978 36.726 1.00 28.67 132 GLN A N 1
ATOM 977 C CA . GLN A 1 132 ? 49.826 24.937 37.067 1.00 28.29 132 GLN A CA 1
ATOM 978 C C . GLN A 1 132 ? 49.826 23.770 36.075 1.00 24.77 132 GLN A C 1
ATOM 979 O O . GLN A 1 132 ? 50.895 23.290 35.662 1.00 25.08 132 GLN A O 1
ATOM 985 N N . ARG A 1 133 ? 48.646 23.242 35.728 1.00 24.10 133 ARG A N 1
ATOM 986 C CA . ARG A 1 133 ? 48.631 22.067 34.862 1.00 23.60 133 ARG A CA 1
ATOM 987 C C . ARG A 1 133 ? 49.029 22.394 33.428 1.00 33.36 133 ARG A C 1
ATOM 988 O O . ARG A 1 133 ? 49.361 21.481 32.668 1.00 29.06 133 ARG A O 1
ATOM 996 N N . TYR A 1 134 ? 49.013 23.672 33.045 1.00 29.18 134 TYR A N 1
ATOM 997 C CA . TYR A 1 134 ? 49.564 24.070 31.754 1.00 24.06 134 TYR A CA 1
ATOM 998 C C . TYR A 1 134 ? 51.075 24.235 31.805 1.00 29.00 134 TYR A C 1
ATOM 999 O O . TYR A 1 134 ? 51.747 23.942 30.813 1.00 24.78 134 TYR A O 1
ATOM 1008 N N . VAL A 1 135 ? 51.620 24.687 32.938 1.00 27.21 135 VAL A N 1
ATOM 1009 C CA . VAL A 1 135 ? 53.070 24.798 33.063 1.00 24.35 135 VAL A CA 1
ATOM 1010 C C . VAL A 1 135 ? 53.688 23.418 32.973 1.00 20.83 135 VAL A C 1
ATOM 1011 O O . VAL A 1 135 ? 54.795 23.257 32.450 1.00 25.00 135 VAL A O 1
ATOM 1015 N N . ALA A 1 136 ? 52.959 22.391 33.418 1.00 22.61 136 ALA A N 1
ATOM 1016 C CA . ALA A 1 136 ? 53.454 21.015 33.374 1.00 26.89 136 ALA A CA 1
ATOM 1017 C C . ALA A 1 136 ? 53.736 20.543 31.950 1.00 32.56 136 ALA A C 1
ATOM 1018 O O . ALA A 1 136 ? 54.502 19.583 31.761 1.00 28.69 136 ALA A O 1
ATOM 1020 N N . THR A 1 137 ? 53.157 21.202 30.946 1.00 28.73 137 THR A N 1
ATOM 1021 C CA . THR A 1 137 ? 53.340 20.827 29.546 1.00 24.85 137 THR A CA 1
ATOM 1022 C C . THR A 1 137 ? 54.354 21.694 28.801 1.00 31.49 137 THR A C 1
ATOM 1023 O O . THR A 1 137 ? 54.558 21.476 27.599 1.00 29.69 137 THR A O 1
ATOM 1027 N N . PHE A 1 138 ? 55.000 22.647 29.483 1.00 22.27 138 PHE A N 1
ATOM 1028 C CA . PHE A 1 138 ? 55.867 23.627 28.838 1.00 25.39 138 PHE A CA 1
ATOM 1029 C C . PHE A 1 138 ? 57.066 22.940 28.182 1.00 35.22 138 PHE A C 1
ATOM 1030 O O . PHE A 1 138 ? 57.467 21.842 28.587 1.00 33.77 138 PHE A O 1
ATOM 1038 N N . PRO A 1 139 ? 57.697 23.599 27.211 1.00 30.68 139 PRO A N 1
ATOM 1039 C CA . PRO A 1 139 ? 58.747 22.934 26.435 1.00 32.45 139 PRO A CA 1
ATOM 1040 C C . PRO A 1 139 ? 60.108 22.965 27.103 1.00 27.14 139 PRO A C 1
ATOM 1041 O O . PRO A 1 139 ? 60.474 23.918 27.796 1.00 28.50 139 PRO A O 1
ATOM 1045 N N . THR A 1 140 ? 60.858 21.878 26.900 1.00 27.12 140 THR A N 1
ATOM 1046 C CA . THR A 1 140 ? 62.286 21.878 27.147 1.00 31.20 140 THR A CA 1
ATOM 1047 C C . THR A 1 140 ? 62.977 22.293 25.849 1.00 29.57 140 THR A C 1
ATOM 1048 O O . THR A 1 140 ? 62.316 22.568 24.848 1.00 31.27 140 THR A O 1
ATOM 1052 N N . ALA A 1 141 ? 64.316 22.332 25.852 1.00 35.89 141 ALA A N 1
ATOM 1053 C CA . ALA A 1 141 ? 65.062 22.844 24.704 1.00 29.76 141 ALA A CA 1
ATOM 1054 C C . ALA A 1 141 ? 64.597 22.210 23.392 1.00 28.69 141 ALA A C 1
ATOM 1055 O O . ALA A 1 141 ? 64.433 20.992 23.292 1.00 31.70 141 ALA A O 1
ATOM 1057 N N . GLY A 1 142 ? 64.363 23.049 22.390 1.00 26.57 142 GLY A N 1
ATOM 1058 C CA . GLY A 1 142 ? 64.079 22.582 21.044 1.00 31.05 142 GLY A CA 1
ATOM 1059 C C . GLY A 1 142 ? 62.646 22.171 20.780 1.00 36.68 142 GLY A C 1
ATOM 1060 O O . GLY A 1 142 ? 62.311 21.860 19.627 1.00 29.63 142 GLY A O 1
ATOM 1061 N N . GLU A 1 143 ? 61.780 22.196 21.786 1.00 24.44 143 GLU A N 1
ATOM 1062 C CA . GLU A 1 143 ? 60.430 21.669 21.638 1.00 28.38 143 GLU A CA 1
ATOM 1063 C C . GLU A 1 143 ? 59.486 22.714 21.066 1.00 27.54 143 GLU A C 1
ATOM 1064 O O . GLU A 1 143 ? 59.579 23.903 21.373 1.00 29.48 143 GLU A O 1
ATOM 1070 N N . PHE A 1 144 ? 58.562 22.240 20.233 1.00 24.66 144 PHE A N 1
ATOM 1071 C CA . PHE A 1 144 ? 57.490 23.033 19.634 1.00 24.04 144 PHE A CA 1
ATOM 1072 C C . PHE A 1 144 ? 56.210 22.443 20.209 1.00 29.62 144 PHE A C 1
ATOM 1073 O O . PHE A 1 144 ? 55.872 21.294 19.902 1.00 28.92 144 PHE A O 1
ATOM 1081 N N . VAL A 1 145 ? 55.522 23.192 21.076 1.00 28.33 145 VAL A N 1
ATOM 1082 C CA . VAL A 1 145 ? 54.345 22.685 21.775 1.00 23.97 145 VAL A CA 1
ATOM 1083 C C . VAL A 1 145 ? 53.126 23.426 21.252 1.00 28.70 145 VAL A C 1
ATOM 1084 O O . VAL A 1 145 ? 53.101 24.664 21.233 1.00 27.84 145 VAL A O 1
ATOM 1088 N N . LEU A 1 146 ? 52.104 22.676 20.859 1.00 23.14 146 LEU A N 1
ATOM 1089 C CA . LEU A 1 146 ? 50.895 23.268 20.296 1.00 26.57 146 LEU A CA 1
ATOM 1090 C C . LEU A 1 146 ? 49.725 22.956 21.219 1.00 29.39 146 LEU A C 1
ATOM 1091 O O . LEU A 1 146 ? 49.553 21.810 21.645 1.00 30.13 146 LEU A O 1
ATOM 1096 N N . PHE A 1 147 ? 48.912 23.970 21.518 1.00 24.63 147 PHE A N 1
ATOM 1097 C CA . PHE A 1 147 ? 47.786 23.816 22.428 1.00 24.43 147 PHE A CA 1
ATOM 1098 C C . PHE A 1 147 ? 46.485 23.823 21.651 1.00 26.31 147 PHE A C 1
ATOM 1099 O O . PHE A 1 147 ? 46.124 24.838 21.043 1.00 26.74 147 PHE A O 1
ATOM 1107 N N . ASP A 1 148 ? 45.785 22.690 21.686 1.00 24.35 148 ASP A N 1
ATOM 1108 C CA . ASP A 1 148 ? 44.441 22.542 21.128 1.00 29.59 148 ASP A CA 1
ATOM 1109 C C . ASP A 1 148 ? 43.474 22.918 22.248 1.00 30.40 148 ASP A C 1
ATOM 1110 O O . ASP A 1 148 ? 43.003 22.058 23.009 1.00 29.98 148 ASP A O 1
ATOM 1115 N N . ARG A 1 149 ? 43.168 24.223 22.323 1.00 25.81 149 ARG A N 1
ATOM 1116 C CA . ARG A 1 149 ? 42.605 24.919 23.493 1.00 23.89 149 ARG A CA 1
ATOM 1117 C C . ARG A 1 149 ? 43.688 25.063 24.561 1.00 23.74 149 ARG A C 1
ATOM 1118 O O . ARG A 1 149 ? 44.727 24.398 24.503 1.00 26.47 149 ARG A O 1
ATOM 1126 N N . SER A 1 150 ? 43.494 25.955 25.521 1.00 25.58 150 SER A N 1
ATOM 1127 C CA . SER A 1 150 ? 44.638 26.343 26.345 1.00 31.28 150 SER A CA 1
ATOM 1128 C C . SER A 1 150 ? 44.122 26.842 27.684 1.00 27.54 150 SER A C 1
ATOM 1129 O O . SER A 1 150 ? 42.973 26.582 28.053 1.00 25.92 150 SER A O 1
ATOM 1132 N N . TRP A 1 151 ? 44.952 27.632 28.367 1.00 28.62 151 TRP A N 1
ATOM 1133 C CA . TRP A 1 151 ? 44.468 28.319 29.548 1.00 31.35 151 TRP A CA 1
ATOM 1134 C C . TRP A 1 151 ? 43.342 29.294 29.218 1.00 29.77 151 TRP A C 1
ATOM 1135 O O . TRP A 1 151 ? 42.602 29.692 30.121 1.00 27.42 151 TRP A O 1
ATOM 1146 N N . TYR A 1 152 ? 43.164 29.653 27.946 1.00 28.51 152 TYR A N 1
ATOM 1147 C CA . TYR A 1 152 ? 42.050 30.511 27.558 1.00 26.16 152 TYR A CA 1
ATOM 1148 C C . TYR A 1 152 ? 40.693 29.816 27.613 1.00 28.34 152 TYR A C 1
ATOM 1149 O O . TYR A 1 152 ? 39.680 30.461 27.305 1.00 29.83 152 TYR A O 1
ATOM 1158 N N . ASN A 1 153 ? 40.626 28.545 28.015 1.00 26.16 153 ASN A N 1
ATOM 1159 C CA . ASN A 1 153 ? 39.334 27.984 28.416 1.00 32.63 153 ASN A CA 1
ATOM 1160 C C . ASN A 1 153 ? 38.600 28.920 29.375 1.00 34.92 153 ASN A C 1
ATOM 1161 O O . ASN A 1 153 ? 37.386 29.125 29.257 1.00 29.95 153 ASN A O 1
ATOM 1166 N N . ARG A 1 154 ? 39.328 29.520 30.322 1.00 29.89 154 ARG A N 1
ATOM 1167 C CA . ARG A 1 154 ? 38.673 30.312 31.353 1.00 30.02 154 ARG A CA 1
ATOM 1168 C C . ARG A 1 154 ? 38.210 31.673 30.849 1.00 30.27 154 ARG A C 1
ATOM 1169 O O . ARG A 1 154 ? 37.583 32.414 31.610 1.00 32.04 154 ARG A O 1
ATOM 1177 N N . ALA A 1 155 ? 38.474 32.017 29.587 1.00 34.38 155 ALA A N 1
ATOM 1178 C CA . ALA A 1 155 ? 37.941 33.231 28.989 1.00 37.38 155 ALA A CA 1
ATOM 1179 C C . ALA A 1 155 ? 36.859 32.945 27.964 1.00 43.82 155 ALA A C 1
ATOM 1180 O O . ALA A 1 155 ? 36.353 33.884 27.343 1.00 41.16 155 ALA A O 1
ATOM 1182 N N . GLY A 1 156 ? 36.498 31.676 27.771 1.00 38.14 156 GLY A N 1
ATOM 1183 C CA . GLY A 1 156 ? 35.453 31.308 26.839 1.00 36.69 156 GLY A CA 1
ATOM 1184 C C . GLY A 1 156 ? 34.486 30.286 27.391 1.00 31.60 156 GLY A C 1
ATOM 1185 O O . GLY A 1 156 ? 33.489 30.641 28.032 1.00 29.96 156 GLY A O 1
ATOM 1186 N N . VAL A 1 157 ? 34.791 29.010 27.157 1.00 28.55 157 VAL A N 1
ATOM 1187 C CA . VAL A 1 157 ? 33.846 27.939 27.463 1.00 30.46 157 VAL A CA 1
ATOM 1188 C C . VAL A 1 157 ? 33.506 27.902 28.952 1.00 35.24 157 VAL A C 1
ATOM 1189 O O . VAL A 1 157 ? 32.346 27.689 29.321 1.00 30.20 157 VAL A O 1
ATOM 1193 N N . GLU A 1 158 ? 34.495 28.115 29.836 1.00 29.86 158 GLU A N 1
ATOM 1194 C CA . GLU A 1 158 ? 34.188 28.024 31.263 1.00 30.18 158 GLU A CA 1
ATOM 1195 C C . GLU A 1 158 ? 33.192 29.087 31.722 1.00 35.76 158 GLU A C 1
ATOM 1196 O O . GLU A 1 158 ? 32.149 28.711 32.274 1.00 37.08 158 GLU A O 1
ATOM 1202 N N . PRO A 1 159 ? 33.421 30.393 31.533 1.00 38.48 159 PRO A N 1
ATOM 1203 C CA . PRO A 1 159 ? 32.393 31.362 31.941 1.00 41.04 159 PRO A CA 1
ATOM 1204 C C . PRO A 1 159 ? 31.094 31.249 31.160 1.00 43.46 159 PRO A C 1
ATOM 1205 O O . PRO A 1 159 ? 30.024 31.525 31.723 1.00 44.66 159 PRO A O 1
ATOM 1209 N N . VAL A 1 160 ? 31.129 30.860 29.883 1.00 37.85 160 VAL A N 1
ATOM 1210 C CA . VAL A 1 160 ? 29.860 30.750 29.158 1.00 40.31 160 VAL A CA 1
ATOM 1211 C C . VAL A 1 160 ? 29.007 29.621 29.743 1.00 41.77 160 VAL A C 1
ATOM 1212 O O . VAL A 1 160 ? 27.797 29.782 29.960 1.00 41.31 160 VAL A O 1
ATOM 1224 N N . GLY A 1 162 ? 29.300 28.268 32.787 1.00 39.21 162 GLY A N 1
ATOM 1225 C CA . GLY A 1 162 ? 29.299 28.280 34.240 1.00 37.93 162 GLY A CA 1
ATOM 1226 C C . GLY A 1 162 ? 30.198 27.256 34.898 1.00 35.06 162 GLY A C 1
ATOM 1227 O O . GLY A 1 162 ? 29.868 26.773 35.987 1.00 47.87 162 GLY A O 1
ATOM 1228 N N . PHE A 1 163 ? 31.329 26.909 34.272 1.00 33.47 163 PHE A N 1
ATOM 1229 C CA . PHE A 1 163 ? 32.321 26.012 34.866 1.00 36.07 163 PHE A CA 1
ATOM 1230 C C . PHE A 1 163 ? 33.336 26.746 35.724 1.00 39.40 163 PHE A C 1
ATOM 1231 O O . PHE A 1 163 ? 34.198 26.099 36.326 1.00 37.50 163 PHE A O 1
ATOM 1239 N N . CYS A 1 164 ? 33.287 28.072 35.744 1.00 40.27 164 CYS A N 1
ATOM 1240 C CA . CYS A 1 164 ? 34.111 28.878 36.625 1.00 39.29 164 CYS A CA 1
ATOM 1241 C C . CYS A 1 164 ? 33.252 30.030 37.104 1.00 43.54 164 CYS A C 1
ATOM 1242 O O . CYS A 1 164 ? 32.227 30.348 36.497 1.00 42.17 164 CYS A O 1
ATOM 1245 N N . THR A 1 165 ? 33.647 30.637 38.221 1.00 39.57 165 THR A N 1
ATOM 1246 C CA . THR A 1 165 ? 32.863 31.746 38.736 1.00 37.57 165 THR A CA 1
ATOM 1247 C C . THR A 1 165 ? 33.234 33.034 38.010 1.00 35.53 165 THR A C 1
ATOM 1248 O O . THR A 1 165 ? 34.297 33.123 37.386 1.00 33.96 165 THR A O 1
ATOM 1252 N N . PRO A 1 166 ? 32.383 34.060 38.089 1.00 43.49 166 PRO A N 1
ATOM 1253 C CA . PRO A 1 166 ? 32.787 35.365 37.541 1.00 46.02 166 PRO A CA 1
ATOM 1254 C C . PRO A 1 166 ? 34.049 35.920 38.187 1.00 45.48 166 PRO A C 1
ATOM 1255 O O . PRO A 1 166 ? 34.886 36.490 37.480 1.00 42.14 166 PRO A O 1
ATOM 1259 N N . ASP A 1 167 ? 34.210 35.779 39.509 1.00 41.71 167 ASP A N 1
ATOM 1260 C CA . ASP A 1 167 ? 35.477 36.155 40.136 1.00 44.44 167 ASP A CA 1
ATOM 1261 C C . ASP A 1 167 ? 36.646 35.434 39.473 1.00 40.19 167 ASP A C 1
ATOM 1262 O O . ASP A 1 167 ? 37.688 36.040 39.196 1.00 42.02 167 ASP A O 1
ATOM 1267 N N . GLN A 1 168 ? 36.496 34.134 39.207 1.00 35.16 168 GLN A N 1
ATOM 1268 C CA . GLN A 1 168 ? 37.595 33.396 38.590 1.00 33.29 168 GLN A CA 1
ATOM 1269 C C . GLN A 1 168 ? 37.877 33.901 37.180 1.00 40.25 168 GLN A C 1
ATOM 1270 O O . GLN A 1 168 ? 39.037 33.967 36.758 1.00 31.49 168 GLN A O 1
ATOM 1276 N N . TYR A 1 169 ? 36.819 34.238 36.442 1.00 40.15 169 TYR A N 1
ATOM 1277 C CA . TYR A 1 169 ? 36.946 34.795 35.100 1.00 39.22 169 TYR A CA 1
ATOM 1278 C C . TYR A 1 169 ? 37.702 36.118 35.118 1.00 29.08 169 TYR A C 1
ATOM 1279 O O . TYR A 1 169 ? 38.671 36.302 34.372 1.00 36.34 169 TYR A O 1
ATOM 1288 N N . GLU A 1 170 ? 37.259 37.056 35.955 1.00 34.23 170 GLU A N 1
ATOM 1289 C CA . GLU A 1 170 ? 37.933 38.344 36.046 1.00 35.06 170 GLU A CA 1
ATOM 1290 C C . GLU A 1 170 ? 39.377 38.175 36.496 1.00 39.17 170 GLU A C 1
ATOM 1291 O O . GLU A 1 170 ? 40.266 38.884 36.018 1.00 32.94 170 GLU A O 1
ATOM 1297 N N . GLN A 1 171 ? 39.627 37.251 37.426 1.00 41.24 171 GLN A N 1
ATOM 1298 C CA . GLN A 1 171 ? 41.002 36.985 37.847 1.00 35.54 171 GLN A CA 1
ATOM 1299 C C . GLN A 1 171 ? 41.845 36.486 36.685 1.00 34.99 171 GLN A C 1
ATOM 1300 O O . GLN A 1 171 ? 43.010 36.884 36.532 1.00 34.31 171 GLN A O 1
ATOM 1306 N N . PHE A 1 172 ? 41.278 35.610 35.850 1.00 28.71 172 PHE A N 1
ATOM 1307 C CA . PHE A 1 172 ? 42.056 35.083 34.729 1.00 31.45 172 PHE A CA 1
ATOM 1308 C C . PHE A 1 172 ? 42.441 36.193 33.758 1.00 34.38 172 PHE A C 1
ATOM 1309 O O . PHE A 1 172 ? 43.586 36.250 33.293 1.00 36.19 172 PHE A O 1
ATOM 1317 N N . LEU A 1 173 ? 41.495 37.075 33.426 1.00 32.00 173 LEU A N 1
ATOM 1318 C CA . LEU A 1 173 ? 41.816 38.148 32.490 1.00 28.69 173 LEU A CA 1
ATOM 1319 C C . LEU A 1 173 ? 42.966 39.009 32.995 1.00 34.33 173 LEU A C 1
ATOM 1320 O O . LEU A 1 173 ? 43.754 39.512 32.191 1.00 34.66 173 LEU A O 1
ATOM 1325 N N . LYS A 1 174 ? 43.078 39.201 34.313 1.00 32.82 174 LYS A N 1
ATOM 1326 C CA . LYS A 1 174 ? 44.186 39.990 34.854 1.00 31.18 174 LYS A CA 1
ATOM 1327 C C . LYS A 1 174 ? 45.488 39.198 34.907 1.00 37.67 174 LYS A C 1
ATOM 1328 O O . LYS A 1 174 ? 46.581 39.767 34.744 1.00 37.11 174 LYS A O 1
ATOM 1334 N N . GLU A 1 175 ? 45.398 37.896 35.125 1.00 32.42 175 GLU A N 1
ATOM 1335 C CA . GLU A 1 175 ? 46.588 37.092 35.374 1.00 26.99 175 GLU A CA 1
ATOM 1336 C C . GLU A 1 175 ? 47.218 36.548 34.102 1.00 27.85 175 GLU A C 1
ATOM 1337 O O . GLU A 1 175 ? 48.444 36.389 34.050 1.00 32.42 175 GLU A O 1
ATOM 1343 N N . ALA A 1 176 ? 46.427 36.253 33.076 1.00 34.57 176 ALA A N 1
ATOM 1344 C CA . ALA A 1 176 ? 47.016 35.732 31.844 1.00 33.90 176 ALA A CA 1
ATOM 1345 C C . ALA A 1 176 ? 48.102 36.631 31.260 1.00 30.20 176 ALA A C 1
ATOM 1346 O O . ALA A 1 176 ? 49.149 36.094 30.867 1.00 32.18 176 ALA A O 1
ATOM 1348 N N . PRO A 1 177 ? 47.942 37.956 31.166 1.00 31.21 177 PRO A N 1
ATOM 1349 C CA . PRO A 1 177 ? 49.056 38.772 30.645 1.00 26.51 177 PRO A CA 1
ATOM 1350 C C . PRO A 1 177 ? 50.324 38.637 31.478 1.00 28.80 177 PRO A C 1
ATOM 1351 O O . PRO A 1 177 ? 51.430 38.645 30.923 1.00 32.71 177 PRO A O 1
ATOM 1355 N N . ARG A 1 178 ? 50.188 38.490 32.801 1.00 32.88 178 ARG A N 1
ATOM 1356 C CA . ARG A 1 178 ? 51.358 38.310 33.643 1.00 36.64 178 ARG A CA 1
ATOM 1357 C C . ARG A 1 178 ? 52.006 36.955 33.387 1.00 30.66 178 ARG A C 1
ATOM 1358 O O . ARG A 1 178 ? 53.234 36.841 33.398 1.00 27.99 178 ARG A O 1
ATOM 1366 N N . PHE A 1 179 ? 51.190 35.927 33.146 1.00 32.25 179 PHE A N 1
ATOM 1367 C CA . PHE A 1 179 ? 51.702 34.597 32.827 1.00 29.72 179 PHE A CA 1
ATOM 1368 C C . PHE A 1 179 ? 52.514 34.632 31.541 1.00 26.86 179 PHE A C 1
ATOM 1369 O O . PHE A 1 179 ? 53.630 34.096 31.477 1.00 26.08 179 PHE A O 1
ATOM 1377 N N . GLU A 1 180 ? 51.980 35.294 30.515 1.00 30.78 180 GLU A N 1
ATOM 1378 C CA . GLU A 1 180 ? 52.632 35.338 29.212 1.00 31.04 180 GLU A CA 1
ATOM 1379 C C . GLU A 1 180 ? 53.828 36.282 29.193 1.00 27.19 180 GLU A C 1
ATOM 1380 O O . GLU A 1 180 ? 54.748 36.071 28.400 1.00 29.17 180 GLU A O 1
ATOM 1386 N N . GLU A 1 181 ? 53.849 37.284 30.067 1.00 34.23 181 GLU A N 1
ATOM 1387 C CA . GLU A 1 181 ? 55.062 38.084 30.230 1.00 35.86 181 GLU A CA 1
ATOM 1388 C C . GLU A 1 181 ? 56.237 37.219 30.690 1.00 32.25 181 GLU A C 1
ATOM 1389 O O . GLU A 1 181 ? 57.349 37.340 30.166 1.00 32.72 181 GLU A O 1
ATOM 1403 N N . ILE A 1 183 ? 56.470 33.878 30.198 1.00 27.18 183 ILE A N 1
ATOM 1404 C CA . ILE A 1 183 ? 56.825 33.018 29.069 1.00 28.50 183 ILE A CA 1
ATOM 1405 C C . ILE A 1 183 ? 57.757 33.762 28.121 1.00 29.07 183 ILE A C 1
ATOM 1406 O O . ILE A 1 183 ? 58.824 33.264 27.738 1.00 29.80 183 ILE A O 1
ATOM 1411 N N . ALA A 1 184 ? 57.367 34.975 27.738 1.00 28.25 184 ALA A N 1
ATOM 1412 C CA . ALA A 1 184 ? 58.146 35.754 26.784 1.00 36.11 184 ALA A CA 1
ATOM 1413 C C . ALA A 1 184 ? 59.515 36.135 27.343 1.00 34.25 184 ALA A C 1
ATOM 1414 O O . ALA A 1 184 ? 60.514 36.113 26.612 1.00 36.65 184 ALA A O 1
ATOM 1416 N N . ASN A 1 185 ? 59.591 36.501 28.629 1.00 28.93 185 ASN A N 1
ATOM 1417 C CA . ASN A 1 185 ? 60.888 36.867 29.179 1.00 33.81 185 ASN A CA 1
ATOM 1418 C C . ASN A 1 185 ? 61.810 35.655 29.266 1.00 35.77 185 ASN A C 1
ATOM 1419 O O . ASN A 1 185 ? 63.038 35.813 29.232 1.00 36.15 185 ASN A O 1
ATOM 1424 N N . GLU A 1 186 ? 61.238 34.446 29.356 1.00 29.80 186 GLU A N 1
ATOM 1425 C CA . GLU A 1 186 ? 62.029 33.216 29.348 1.00 29.90 186 GLU A CA 1
ATOM 1426 C C . GLU A 1 186 ? 62.623 32.937 27.972 1.00 32.14 186 GLU A C 1
ATOM 1427 O O . GLU A 1 186 ? 63.570 32.144 27.849 1.00 32.39 186 GLU A O 1
ATOM 1433 N N . GLY A 1 187 ? 62.122 33.600 26.944 1.00 33.57 187 GLY A N 1
ATOM 1434 C CA . GLY A 1 187 ? 62.602 33.383 25.599 1.00 39.93 187 GLY A CA 1
ATOM 1435 C C . GLY A 1 187 ? 61.889 32.290 24.841 1.00 39.20 187 GLY A C 1
ATOM 1436 O O . GLY A 1 187 ? 62.355 31.905 23.759 1.00 31.03 187 GLY A O 1
ATOM 1437 N N . ILE A 1 188 ? 60.789 31.763 25.382 1.00 32.27 188 ILE A N 1
ATOM 1438 C CA . ILE A 1 188 ? 59.899 30.904 24.622 1.00 28.90 188 ILE A CA 1
ATOM 1439 C C . ILE A 1 188 ? 59.061 31.773 23.703 1.00 29.71 188 ILE A C 1
ATOM 1440 O O . ILE A 1 188 ? 58.401 32.717 24.150 1.00 32.58 188 ILE A O 1
ATOM 1445 N N . HIS A 1 189 ? 59.057 31.458 22.418 1.00 29.28 189 HIS A N 1
ATOM 1446 C CA . HIS A 1 189 ? 58.254 32.248 21.502 1.00 27.35 189 HIS A CA 1
ATOM 1447 C C . HIS A 1 189 ? 56.808 31.757 21.540 1.00 26.26 189 HIS A C 1
ATOM 1448 O O . HIS A 1 189 ? 56.519 30.614 21.169 1.00 33.42 189 HIS A O 1
ATOM 1455 N N . LEU A 1 190 ? 55.899 32.642 21.941 1.00 27.84 190 LEU A N 1
ATOM 1456 C CA . LEU A 1 190 ? 54.492 32.309 22.145 1.00 31.75 190 LEU A CA 1
ATOM 1457 C C . LEU A 1 190 ? 53.668 32.900 21.019 1.00 31.27 190 LEU A C 1
ATOM 1458 O O . LEU A 1 190 ? 53.633 34.125 20.857 1.00 30.96 190 LEU A O 1
ATOM 1463 N N . PHE A 1 191 ? 53.014 32.034 20.246 1.00 30.10 191 PHE A N 1
ATOM 1464 C CA . PHE A 1 191 ? 52.014 32.440 19.261 1.00 28.11 191 PHE A CA 1
ATOM 1465 C C . PHE A 1 191 ? 50.639 32.173 19.856 1.00 27.73 191 PHE A C 1
ATOM 1466 O O . PHE A 1 191 ? 50.448 31.163 20.543 1.00 27.32 191 PHE A O 1
ATOM 1474 N N . LYS A 1 192 ? 49.693 33.081 19.615 1.00 29.42 192 LYS A N 1
ATOM 1475 C CA . LYS A 1 192 ? 48.293 32.890 20.001 1.00 29.15 192 LYS A CA 1
ATOM 1476 C C . LYS A 1 192 ? 47.424 33.154 18.788 1.00 30.49 192 LYS A C 1
ATOM 1477 O O . LYS A 1 192 ? 47.472 34.246 18.222 1.00 27.69 192 LYS A O 1
ATOM 1483 N N . PHE A 1 193 ? 46.630 32.160 18.394 1.00 28.50 193 PHE A N 1
ATOM 1484 C CA . PHE A 1 193 ? 45.803 32.250 17.200 1.00 26.55 193 PHE A CA 1
ATOM 1485 C C . PHE A 1 193 ? 44.340 32.136 17.606 1.00 29.42 193 PHE A C 1
ATOM 1486 O O . PHE A 1 193 ? 43.942 31.148 18.244 1.00 26.09 193 PHE A O 1
ATOM 1494 N N . TRP A 1 194 ? 43.558 33.155 17.270 1.00 31.57 194 TRP A N 1
ATOM 1495 C CA . TRP A 1 194 ? 42.094 33.111 17.366 1.00 29.02 194 TRP A CA 1
ATOM 1496 C C . TRP A 1 194 ? 41.533 32.905 15.965 1.00 29.66 194 TRP A C 1
ATOM 1497 O O . TRP A 1 194 ? 41.633 33.801 15.127 1.00 31.95 194 TRP A O 1
ATOM 1508 N N . ILE A 1 195 ? 40.903 31.753 15.718 1.00 31.53 195 ILE A N 1
ATOM 1509 C CA . ILE A 1 195 ? 40.310 31.461 14.411 1.00 33.76 195 ILE A CA 1
ATOM 1510 C C . ILE A 1 195 ? 38.814 31.738 14.495 1.00 34.71 195 ILE A C 1
ATOM 1511 O O . ILE A 1 195 ? 38.084 31.049 15.217 1.00 32.72 195 ILE A O 1
ATOM 1516 N N . ASN A 1 196 ? 38.352 32.748 13.767 1.00 35.63 196 ASN A N 1
ATOM 1517 C CA . ASN A 1 196 ? 36.948 33.127 13.752 1.00 35.13 196 ASN A CA 1
ATOM 1518 C C . ASN A 1 196 ? 36.249 32.462 12.576 1.00 41.20 196 ASN A C 1
ATOM 1519 O O . ASN A 1 196 ? 36.880 32.106 11.581 1.00 37.63 196 ASN A O 1
ATOM 1524 N N . ILE A 1 197 ? 34.927 32.291 12.702 1.00 33.93 197 ILE A N 1
ATOM 1525 C CA . ILE A 1 197 ? 34.083 31.938 11.570 1.00 30.23 197 ILE A CA 1
ATOM 1526 C C . ILE A 1 197 ? 32.756 32.665 11.743 1.00 32.37 197 ILE A C 1
ATOM 1527 O O . ILE A 1 197 ? 32.406 33.105 12.838 1.00 38.03 197 ILE A O 1
ATOM 1532 N N . GLY A 1 198 ? 32.043 32.822 10.636 1.00 34.19 198 GLY A N 1
ATOM 1533 C CA . GLY A 1 198 ? 30.719 33.417 10.693 1.00 34.71 198 GLY A CA 1
ATOM 1534 C C . GLY A 1 198 ? 29.701 32.455 11.271 1.00 41.03 198 GLY A C 1
ATOM 1535 O O . GLY A 1 198 ? 29.906 31.243 11.306 1.00 41.66 198 GLY A O 1
ATOM 1536 N N . ARG A 1 199 ? 28.579 33.017 11.733 1.00 39.16 199 ARG A N 1
ATOM 1537 C CA . ARG A 1 199 ? 27.593 32.206 12.441 1.00 36.92 199 ARG A CA 1
ATOM 1538 C C . ARG A 1 199 ? 27.044 31.110 11.546 1.00 39.88 199 ARG A C 1
ATOM 1539 O O . ARG A 1 199 ? 26.901 29.955 11.976 1.00 37.05 199 ARG A O 1
ATOM 1547 N N . GLU A 1 200 ? 26.727 31.451 10.294 1.00 37.59 200 GLU A N 1
ATOM 1548 C CA . GLU A 1 200 ? 26.194 30.446 9.387 1.00 39.89 200 GLU A CA 1
ATOM 1549 C C . GLU A 1 200 ? 27.239 29.402 9.046 1.00 40.34 200 GLU A C 1
ATOM 1550 O O . GLU A 1 200 ? 26.897 28.247 8.784 1.00 36.01 200 GLU A O 1
ATOM 1564 N N . GLN A 1 202 ? 29.466 28.345 11.169 1.00 33.82 202 GLN A N 1
ATOM 1565 C CA . GLN A 1 202 ? 29.490 27.455 12.326 1.00 33.21 202 GLN A CA 1
ATOM 1566 C C . GLN A 1 202 ? 28.365 26.430 12.256 1.00 35.57 202 GLN A C 1
ATOM 1567 O O . GLN A 1 202 ? 28.578 25.247 12.541 1.00 33.68 202 GLN A O 1
ATOM 1573 N N . LEU A 1 203 ? 27.155 26.870 11.885 1.00 38.21 203 LEU A N 1
ATOM 1574 C CA . LEU A 1 203 ? 26.022 25.953 11.793 1.00 35.03 203 LEU A CA 1
ATOM 1575 C C . LEU A 1 203 ? 26.259 24.906 10.711 1.00 34.87 203 LEU A C 1
ATOM 1576 O O . LEU A 1 203 ? 26.042 23.708 10.927 1.00 38.68 203 LEU A O 1
ATOM 1581 N N . LYS A 1 204 ? 26.707 25.343 9.534 1.00 34.63 204 LYS A N 1
ATOM 1582 C CA . LYS A 1 204 ? 26.992 24.405 8.450 1.00 37.19 204 LYS A CA 1
ATOM 1583 C C . LYS A 1 204 ? 28.045 23.375 8.857 1.00 36.85 204 LYS A C 1
ATOM 1584 O O . LYS A 1 204 ? 27.900 22.181 8.571 1.00 33.07 204 LYS A O 1
ATOM 1590 N N . ARG A 1 205 ? 29.115 23.815 9.527 1.00 32.65 205 ARG A N 1
ATOM 1591 C CA . ARG A 1 205 ? 30.137 22.865 9.970 1.00 31.82 205 ARG A CA 1
ATOM 1592 C C . ARG A 1 205 ? 29.599 21.914 11.047 1.00 33.83 205 ARG A C 1
ATOM 1593 O O . ARG A 1 205 ? 29.864 20.709 11.000 1.00 38.29 205 ARG A O 1
ATOM 1601 N N . PHE A 1 206 ? 28.827 22.423 12.011 1.00 35.45 206 PHE A N 1
ATOM 1602 C CA . PHE A 1 206 ? 28.162 21.533 12.967 1.00 35.66 206 PHE A CA 1
ATOM 1603 C C . PHE A 1 206 ? 27.285 20.511 12.248 1.00 32.74 206 PHE A C 1
ATOM 1604 O O . PHE A 1 206 ? 27.285 19.323 12.593 1.00 32.63 206 PHE A O 1
ATOM 1612 N N . HIS A 1 207 ? 26.496 20.968 11.264 1.00 33.35 207 HIS A N 1
ATOM 1613 C CA . HIS A 1 207 ? 25.629 20.060 10.519 1.00 39.41 207 HIS A CA 1
ATOM 1614 C C . HIS A 1 207 ? 26.444 19.042 9.729 1.00 38.30 207 HIS A C 1
ATOM 1615 O O . HIS A 1 207 ? 26.126 17.850 9.733 1.00 37.13 207 HIS A O 1
ATOM 1622 N N . ASP A 1 208 ? 27.501 19.491 9.047 1.00 35.69 208 ASP A N 1
ATOM 1623 C CA . ASP A 1 208 ? 28.321 18.567 8.269 1.00 44.39 208 ASP A CA 1
ATOM 1624 C C . ASP A 1 208 ? 28.938 17.507 9.163 1.00 37.08 208 ASP A C 1
ATOM 1625 O O . ASP A 1 208 ? 28.961 16.320 8.819 1.00 37.47 208 ASP A O 1
ATOM 1630 N N . ARG A 1 209 ? 29.445 17.920 10.318 1.00 36.86 209 ARG A N 1
ATOM 1631 C CA . ARG A 1 209 ? 30.026 16.964 11.245 1.00 42.01 209 ARG A CA 1
ATOM 1632 C C . ARG A 1 209 ? 28.990 15.972 11.740 1.00 35.03 209 ARG A C 1
ATOM 1633 O O . ARG A 1 209 ? 29.272 14.774 11.824 1.00 36.12 209 ARG A O 1
ATOM 1641 N N . ARG A 1 210 ? 27.794 16.456 12.086 1.00 32.31 210 ARG A N 1
ATOM 1642 C CA . ARG A 1 210 ? 26.759 15.578 12.624 1.00 33.04 210 ARG A CA 1
ATOM 1643 C C . ARG A 1 210 ? 26.382 14.472 11.644 1.00 41.25 210 ARG A C 1
ATOM 1644 O O . ARG A 1 210 ? 26.079 13.349 12.066 1.00 38.12 210 ARG A O 1
ATOM 1652 N N . HIS A 1 211 ? 26.414 14.753 10.343 1.00 39.55 211 HIS A N 1
ATOM 1653 C CA . HIS A 1 211 ? 25.918 13.817 9.338 1.00 33.59 211 HIS A CA 1
ATOM 1654 C C . HIS A 1 211 ? 27.029 13.112 8.572 1.00 41.09 211 HIS A C 1
ATOM 1655 O O . HIS A 1 211 ? 26.752 12.441 7.573 1.00 47.16 211 HIS A O 1
ATOM 1662 N N . ASP A 1 212 ? 28.266 13.217 9.035 1.00 40.36 212 ASP A N 1
ATOM 1663 C CA . ASP A 1 212 ? 29.381 12.497 8.425 1.00 38.15 212 ASP A CA 1
ATOM 1664 C C . ASP A 1 212 ? 29.893 11.492 9.443 1.00 38.73 212 ASP A C 1
ATOM 1665 O O . ASP A 1 212 ? 30.467 11.899 10.472 1.00 37.99 212 ASP A O 1
ATOM 1670 N N . PRO A 1 213 ? 29.707 10.186 9.225 1.00 40.26 213 PRO A N 1
ATOM 1671 C CA . PRO A 1 213 ? 30.135 9.201 10.240 1.00 37.95 213 PRO A CA 1
ATOM 1672 C C . PRO A 1 213 ? 31.606 9.305 10.592 1.00 39.87 213 PRO A C 1
ATOM 1673 O O . PRO A 1 213 ? 32.004 8.896 11.690 1.00 37.63 213 PRO A O 1
ATOM 1677 N N . LEU A 1 214 ? 32.414 9.872 9.700 1.00 36.01 214 LEU A N 1
ATOM 1678 C CA . LEU A 1 214 ? 33.841 10.025 9.912 1.00 43.97 214 LEU A CA 1
ATOM 1679 C C . LEU A 1 214 ? 34.179 11.230 10.773 1.00 43.67 214 LEU A C 1
ATOM 1680 O O . LEU A 1 214 ? 35.253 11.255 11.373 1.00 35.56 214 LEU A O 1
ATOM 1685 N N . LYS A 1 215 ? 33.292 12.226 10.844 1.00 39.38 215 LYS A N 1
ATOM 1686 C CA . LYS A 1 215 ? 33.575 13.462 11.558 1.00 39.35 215 LYS A CA 1
ATOM 1687 C C . LYS A 1 215 ? 32.634 13.713 12.726 1.00 38.08 215 LYS A C 1
ATOM 1688 O O . LYS A 1 215 ? 32.773 14.738 13.403 1.00 39.72 215 LYS A O 1
ATOM 1694 N N . ILE A 1 216 ? 31.679 12.816 12.983 1.00 41.25 216 ILE A N 1
ATOM 1695 C CA . ILE A 1 216 ? 30.746 13.037 14.078 1.00 32.94 216 ILE A CA 1
ATOM 1696 C C . ILE A 1 216 ? 31.478 13.074 15.419 1.00 37.73 216 ILE A C 1
ATOM 1697 O O . ILE A 1 216 ? 30.984 13.692 16.369 1.00 36.72 216 ILE A O 1
ATOM 1702 N N . TRP A 1 217 ? 32.670 12.465 15.518 1.00 41.87 217 TRP A N 1
ATOM 1703 C CA . TRP A 1 217 ? 33.437 12.568 16.761 1.00 50.96 217 TRP A CA 1
ATOM 1704 C C . TRP A 1 217 ? 33.735 14.022 17.109 1.00 52.58 217 TRP A C 1
ATOM 1705 O O . TRP A 1 217 ? 33.861 14.366 18.291 1.00 43.92 217 TRP A O 1
ATOM 1716 N N . LYS A 1 218 ? 33.822 14.890 16.098 1.00 45.71 218 LYS A N 1
ATOM 1717 C CA . LYS A 1 218 ? 34.142 16.294 16.320 1.00 43.20 218 LYS A CA 1
ATOM 1718 C C . LYS A 1 218 ? 33.039 17.052 17.048 1.00 40.38 218 LYS A C 1
ATOM 1719 O O . LYS A 1 218 ? 33.277 18.186 17.469 1.00 41.64 218 LYS A O 1
ATOM 1725 N N . LEU A 1 219 ? 31.840 16.482 17.178 1.00 38.75 219 LEU A N 1
ATOM 1726 C CA . LEU A 1 219 ? 30.763 17.127 17.918 1.00 36.45 219 LEU A CA 1
ATOM 1727 C C . LEU A 1 219 ? 30.790 16.685 19.372 1.00 53.58 219 LEU A C 1
ATOM 1728 O O . LEU A 1 219 ? 31.200 15.567 19.697 1.00 63.10 219 LEU A O 1
ATOM 1733 N N . SER A 1 220 ? 30.338 17.572 20.247 1.00 46.37 220 SER A N 1
ATOM 1734 C CA . SER A 1 220 ? 30.290 17.276 21.670 1.00 42.80 220 SER A CA 1
ATOM 1735 C C . SER A 1 220 ? 29.122 18.038 22.266 1.00 47.17 220 SER A C 1
ATOM 1736 O O . SER A 1 220 ? 28.587 18.956 21.632 1.00 43.76 220 SER A O 1
ATOM 1739 N N . PRO A 1 221 ? 28.683 17.672 23.475 1.00 63.34 221 PRO A N 1
ATOM 1740 C CA . PRO A 1 221 ? 27.624 18.465 24.121 1.00 61.87 221 PRO A CA 1
ATOM 1741 C C . PRO A 1 221 ? 28.007 19.925 24.320 1.00 51.85 221 PRO A C 1
ATOM 1742 O O . PRO A 1 221 ? 27.115 20.779 24.407 1.00 50.91 221 PRO A O 1
ATOM 1754 N N . ASP A 1 223 ? 29.681 21.733 22.045 1.00 45.73 223 ASP A N 1
ATOM 1755 C CA . ASP A 1 223 ? 29.265 22.285 20.761 1.00 45.29 223 ASP A CA 1
ATOM 1756 C C . ASP A 1 223 ? 27.753 22.442 20.701 1.00 42.66 223 ASP A C 1
ATOM 1757 O O . ASP A 1 223 ? 27.240 23.505 20.334 1.00 48.78 223 ASP A O 1
ATOM 1762 N N . ILE A 1 224 ? 27.022 21.376 21.043 1.00 38.98 224 ILE A N 1
ATOM 1763 C CA . ILE A 1 224 ? 25.565 21.420 21.021 1.00 48.45 224 ILE A CA 1
ATOM 1764 C C . ILE A 1 224 ? 25.066 22.607 21.826 1.00 45.94 224 ILE A C 1
ATOM 1765 O O . ILE A 1 224 ? 24.209 23.374 21.370 1.00 48.76 224 ILE A O 1
ATOM 1770 N N . ALA A 1 225 ? 25.627 22.799 23.022 1.00 47.35 225 ALA A N 1
ATOM 1771 C CA . ALA A 1 225 ? 25.220 23.921 23.859 1.00 54.47 225 ALA A CA 1
ATOM 1772 C C . ALA A 1 225 ? 25.627 25.256 23.251 1.00 47.97 225 ALA A C 1
ATOM 1773 O O . ALA A 1 225 ? 24.918 26.251 23.426 1.00 43.38 225 ALA A O 1
ATOM 1775 N N . ALA A 1 226 ? 26.761 25.300 22.545 1.00 49.78 226 ALA A N 1
ATOM 1776 C CA . ALA A 1 226 ? 27.218 26.547 21.942 1.00 44.68 226 ALA A CA 1
ATOM 1777 C C . ALA A 1 226 ? 26.231 27.092 20.915 1.00 50.98 226 ALA A C 1
ATOM 1778 O O . ALA A 1 226 ? 26.304 28.279 20.574 1.00 47.48 226 ALA A O 1
ATOM 1780 N N . LEU A 1 227 ? 25.315 26.256 20.414 1.00 47.50 227 LEU A N 1
ATOM 1781 C CA . LEU A 1 227 ? 24.342 26.719 19.428 1.00 49.51 227 LEU A CA 1
ATOM 1782 C C . LEU A 1 227 ? 23.568 27.925 19.945 1.00 43.99 227 LEU A C 1
ATOM 1783 O O . LEU A 1 227 ? 23.420 28.935 19.245 1.00 45.22 227 LEU A O 1
ATOM 1788 N N . SER A 1 228 ? 23.112 27.850 21.191 1.00 42.59 228 SER A N 1
ATOM 1789 C CA . SER A 1 228 ? 22.225 28.837 21.792 1.00 49.60 228 SER A CA 1
ATOM 1790 C C . SER A 1 228 ? 22.969 29.962 22.499 1.00 45.75 228 SER A C 1
ATOM 1791 O O . SER A 1 228 ? 22.335 30.791 23.164 1.00 44.82 228 SER A O 1
ATOM 1794 N N . LYS A 1 229 ? 24.290 30.020 22.364 1.00 39.52 229 LYS A N 1
ATOM 1795 C CA . LYS A 1 229 ? 25.101 30.931 23.160 1.00 44.74 229 LYS A CA 1
ATOM 1796 C C . LYS A 1 229 ? 26.038 31.745 22.279 1.00 41.26 229 LYS A C 1
ATOM 1797 O O . LYS A 1 229 ? 27.098 32.177 22.728 1.00 41.50 229 LYS A O 1
ATOM 1803 N N . TRP A 1 230 ? 25.636 31.994 21.029 1.00 42.07 230 TRP A N 1
ATOM 1804 C CA . TRP A 1 230 ? 26.519 32.671 20.079 1.00 47.44 230 TRP A CA 1
ATOM 1805 C C . TRP A 1 230 ? 26.914 34.058 20.575 1.00 38.45 230 TRP A C 1
ATOM 1806 O O . TRP A 1 230 ? 28.100 34.398 20.617 1.00 41.19 230 TRP A O 1
ATOM 1817 N N . ASP A 1 231 ? 25.927 34.875 20.958 1.00 39.97 231 ASP A N 1
ATOM 1818 C CA . ASP A 1 231 ? 26.217 36.236 21.411 1.00 45.66 231 ASP A CA 1
ATOM 1819 C C . ASP A 1 231 ? 27.054 36.253 22.684 1.00 43.80 231 ASP A C 1
ATOM 1820 O O . ASP A 1 231 ? 27.827 37.194 22.899 1.00 41.22 231 ASP A O 1
ATOM 1825 N N . ASP A 1 232 ? 26.883 35.255 23.558 1.00 39.82 232 ASP A N 1
ATOM 1826 C CA . ASP A 1 232 ? 27.722 35.170 24.753 1.00 47.02 232 ASP A CA 1
ATOM 1827 C C . ASP A 1 232 ? 29.180 34.938 24.376 1.00 43.32 232 ASP A C 1
ATOM 1828 O O . ASP A 1 232 ? 30.086 35.611 24.887 1.00 37.48 232 ASP A O 1
ATOM 1833 N N . TYR A 1 233 ? 29.429 33.979 23.482 1.00 36.78 233 TYR A N 1
ATOM 1834 C CA . TYR A 1 233 ? 30.802 33.744 23.046 1.00 35.50 233 TYR A CA 1
ATOM 1835 C C . TYR A 1 233 ? 31.376 34.955 22.323 1.00 35.60 233 TYR A C 1
ATOM 1836 O O . TYR A 1 233 ? 32.593 35.186 22.378 1.00 35.04 233 TYR A O 1
ATOM 1845 N N . THR A 1 234 ? 30.528 35.727 21.640 1.00 36.56 234 THR A N 1
ATOM 1846 C CA . THR A 1 234 ? 30.999 36.924 20.951 1.00 43.24 234 THR A CA 1
ATOM 1847 C C . THR A 1 234 ? 31.574 37.928 21.940 1.00 45.06 234 THR A C 1
ATOM 1848 O O . THR A 1 234 ? 32.686 38.431 21.755 1.00 40.75 234 THR A O 1
ATOM 1852 N N . GLY A 1 235 ? 30.822 38.231 23.003 1.00 46.44 235 GLY A N 1
ATOM 1853 C CA . GLY A 1 235 ? 31.309 39.172 24.002 1.00 46.96 235 GLY A CA 1
ATOM 1854 C C . GLY A 1 235 ? 32.512 38.657 24.773 1.00 41.82 235 GLY A C 1
ATOM 1855 O O . GLY A 1 235 ? 33.408 39.428 25.128 1.00 37.45 235 GLY A O 1
ATOM 1856 N N . LYS A 1 236 ? 32.541 37.358 25.069 1.00 38.32 236 LYS A N 1
ATOM 1857 C CA . LYS A 1 236 ? 33.715 36.787 25.727 1.00 37.03 236 LYS A CA 1
ATOM 1858 C C . LYS A 1 236 ? 34.939 36.860 24.819 1.00 38.81 236 LYS A C 1
ATOM 1859 O O . LYS A 1 236 ? 36.063 37.060 25.295 1.00 39.00 236 LYS A O 1
ATOM 1865 N N . ARG A 1 237 ? 34.742 36.695 23.509 1.00 41.48 237 ARG A N 1
ATOM 1866 C CA . ARG A 1 237 ? 35.854 36.832 22.572 1.00 41.03 237 ARG A CA 1
ATOM 1867 C C . ARG A 1 237 ? 36.384 38.255 22.578 1.00 43.00 237 ARG A C 1
ATOM 1868 O O . ARG A 1 237 ? 37.596 38.481 22.657 1.00 36.75 237 ARG A O 1
ATOM 1876 N N . ASP A 1 238 ? 35.471 39.229 22.488 1.00 37.11 238 ASP A N 1
ATOM 1877 C CA . ASP A 1 238 ? 35.862 40.637 22.420 1.00 41.65 238 ASP A CA 1
ATOM 1878 C C . ASP A 1 238 ? 36.570 41.066 23.698 1.00 40.61 238 ASP A C 1
ATOM 1879 O O . ASP A 1 238 ? 37.612 41.731 23.659 1.00 44.33 238 ASP A O 1
ATOM 1884 N N . ARG A 1 239 ? 35.997 40.707 24.847 1.00 39.71 239 ARG A N 1
ATOM 1885 C CA . ARG A 1 239 ? 36.607 41.051 26.124 1.00 46.08 239 ARG A CA 1
ATOM 1886 C C . ARG A 1 239 ? 37.993 40.438 26.242 1.00 36.49 239 ARG A C 1
ATOM 1887 O O . ARG A 1 239 ? 38.939 41.095 26.694 1.00 43.31 239 ARG A O 1
ATOM 1903 N N . LEU A 1 241 ? 40.101 39.353 23.768 1.00 40.15 241 LEU A N 1
ATOM 1904 C CA . LEU A 1 241 ? 41.057 39.968 22.849 1.00 46.98 241 LEU A CA 1
ATOM 1905 C C . LEU A 1 241 ? 41.469 41.351 23.345 1.00 41.43 241 LEU A C 1
ATOM 1906 O O . LEU A 1 241 ? 42.643 41.731 23.246 1.00 48.84 241 LEU A O 1
ATOM 1911 N N . LYS A 1 242 ? 40.524 42.106 23.902 1.00 40.42 242 LYS A N 1
ATOM 1912 C CA . LYS A 1 242 ? 40.840 43.434 24.426 1.00 43.30 242 LYS A CA 1
ATOM 1913 C C . LYS A 1 242 ? 41.795 43.348 25.615 1.00 44.21 242 LYS A C 1
ATOM 1914 O O . LYS A 1 242 ? 42.802 44.063 25.664 1.00 47.19 242 LYS A O 1
ATOM 1920 N N . GLU A 1 243 ? 41.511 42.460 26.573 1.00 38.50 243 GLU A N 1
ATOM 1921 C CA . GLU A 1 243 ? 42.239 42.459 27.841 1.00 39.00 243 GLU A CA 1
ATOM 1922 C C . GLU A 1 243 ? 43.538 41.663 27.805 1.00 44.06 243 GLU A C 1
ATOM 1923 O O . GLU A 1 243 ? 44.390 41.867 28.681 1.00 41.35 243 GLU A O 1
ATOM 1929 N N . THR A 1 244 ? 43.710 40.747 26.849 1.00 35.81 244 THR A N 1
ATOM 1930 C CA . THR A 1 244 ? 44.889 39.880 26.843 1.00 35.14 244 THR A CA 1
ATOM 1931 C C . THR A 1 244 ? 45.733 40.012 25.578 1.00 32.18 244 THR A C 1
ATOM 1932 O O . THR A 1 244 ? 46.680 39.234 25.398 1.00 36.23 244 THR A O 1
ATOM 1936 N N . HIS A 1 245 ? 45.431 40.968 24.698 1.00 36.43 245 HIS A N 1
ATOM 1937 C CA . HIS A 1 245 ? 46.338 41.288 23.602 1.00 33.62 245 HIS A CA 1
ATOM 1938 C C . HIS A 1 245 ? 47.398 42.237 24.147 1.00 32.85 245 HIS A C 1
ATOM 1939 O O . HIS A 1 245 ? 47.104 43.399 24.432 1.00 34.08 245 HIS A O 1
ATOM 1946 N N . THR A 1 246 ? 48.618 41.743 24.345 1.00 37.39 246 THR A N 1
ATOM 1947 C CA . THR A 1 246 ? 49.686 42.578 24.883 1.00 38.02 246 THR A CA 1
ATOM 1948 C C . THR A 1 246 ? 50.934 42.444 24.024 1.00 38.48 246 THR A C 1
ATOM 1949 O O . THR A 1 246 ? 51.024 41.582 23.147 1.00 35.50 246 THR A O 1
ATOM 1953 N N . GLU A 1 247 ? 51.905 43.325 24.280 1.00 33.61 247 GLU A N 1
ATOM 1954 C CA . GLU A 1 247 ? 53.169 43.258 23.557 1.00 42.44 247 GLU A CA 1
ATOM 1955 C C . GLU A 1 247 ? 53.831 41.896 23.731 1.00 40.29 247 GLU A C 1
ATOM 1956 O O . GLU A 1 247 ? 54.320 41.311 22.759 1.00 47.04 247 GLU A O 1
ATOM 1962 N N . HIS A 1 248 ? 53.857 41.374 24.963 1.00 38.93 248 HIS A N 1
ATOM 1963 C CA . HIS A 1 248 ? 54.485 40.081 25.215 1.00 36.68 248 HIS A CA 1
ATOM 1964 C C . HIS A 1 248 ? 53.625 38.926 24.729 1.00 36.75 248 HIS A C 1
ATOM 1965 O O . HIS A 1 248 ? 54.153 37.845 24.440 1.00 36.15 248 HIS A O 1
ATOM 1972 N N . GLY A 1 249 ? 52.305 39.115 24.676 1.00 32.09 249 GLY A N 1
ATOM 1973 C CA . GLY A 1 249 ? 51.404 38.074 24.242 1.00 30.58 249 GLY A CA 1
ATOM 1974 C C . GLY A 1 249 ? 50.363 38.597 23.263 1.00 33.18 249 GLY A C 1
ATOM 1975 O O . GLY A 1 249 ? 49.196 38.798 23.612 1.00 34.76 249 GLY A O 1
ATOM 1976 N N . PRO A 1 250 ? 50.776 38.842 22.021 1.00 37.21 250 PRO A N 1
ATOM 1977 C CA . PRO A 1 250 ? 49.842 39.355 21.013 1.00 38.00 250 PRO A CA 1
ATOM 1978 C C . PRO A 1 250 ? 48.959 38.267 20.417 1.00 37.98 250 PRO A C 1
ATOM 1979 O O . PRO A 1 250 ? 49.359 37.112 20.268 1.00 28.58 250 PRO A O 1
ATOM 1983 N N . TRP A 1 251 ? 47.726 38.652 20.091 1.00 34.54 251 TRP A N 1
ATOM 1984 C CA . TRP A 1 251 ? 46.770 37.745 19.466 1.00 34.38 251 TRP A CA 1
ATOM 1985 C C . TRP A 1 251 ? 46.839 37.899 17.952 1.00 38.44 251 TRP A C 1
ATOM 1986 O O . TRP A 1 251 ? 46.723 39.010 17.435 1.00 38.53 251 TRP A O 1
ATOM 1997 N N . ALA A 1 252 ? 47.045 36.791 17.251 1.00 34.94 252 ALA A N 1
ATOM 1998 C CA . ALA A 1 252 ? 46.851 36.752 15.810 1.00 27.58 252 ALA A CA 1
ATOM 1999 C C . ALA A 1 252 ? 45.427 36.285 15.551 1.00 32.53 252 ALA A C 1
ATOM 2000 O O . ALA A 1 252 ? 45.003 35.259 16.089 1.00 36.98 252 ALA A O 1
ATOM 2002 N N . VAL A 1 253 ? 44.680 37.054 14.765 1.00 30.55 253 VAL A N 1
ATOM 2003 C CA . VAL A 1 253 ? 43.253 36.841 14.608 1.00 34.44 253 VAL A CA 1
ATOM 2004 C C . VAL A 1 253 ? 42.957 36.487 13.155 1.00 38.43 253 VAL A C 1
ATOM 2005 O O . VAL A 1 253 ? 43.357 37.216 12.243 1.00 33.20 253 VAL A O 1
ATOM 2009 N N . ILE A 1 254 ? 42.219 35.396 12.952 1.00 30.80 254 ILE A N 1
ATOM 2010 C CA . ILE A 1 254 ? 42.047 34.755 11.651 1.00 32.54 254 ILE A CA 1
ATOM 2011 C C . ILE A 1 254 ? 40.572 34.746 11.271 1.00 37.03 254 ILE A C 1
ATOM 2012 O O . ILE A 1 254 ? 39.722 34.328 12.068 1.00 32.12 254 ILE A O 1
ATOM 2017 N N . ARG A 1 255 ? 40.272 35.187 10.049 1.00 36.92 255 ARG A N 1
ATOM 2018 C CA . ARG A 1 255 ? 38.986 34.898 9.419 1.00 39.31 255 ARG A CA 1
ATOM 2019 C C . ARG A 1 255 ? 39.104 33.515 8.797 1.00 40.54 255 ARG A C 1
ATOM 2020 O O . ARG A 1 255 ? 39.820 33.335 7.809 1.00 41.76 255 ARG A O 1
ATOM 2028 N N . GLY A 1 256 ? 38.418 32.537 9.383 1.00 38.10 256 GLY A N 1
ATOM 2029 C CA . GLY A 1 256 ? 38.679 31.140 9.091 1.00 33.74 256 GLY A CA 1
ATOM 2030 C C . GLY A 1 256 ? 37.646 30.437 8.241 1.00 34.45 256 GLY A C 1
ATOM 2031 O O . GLY A 1 256 ? 37.668 29.199 8.181 1.00 35.33 256 GLY A O 1
ATOM 2032 N N . ASN A 1 257 ? 36.727 31.164 7.588 1.00 35.48 257 ASN A N 1
ATOM 2033 C CA . ASN A 1 257 ? 35.675 30.517 6.798 1.00 37.28 257 ASN A CA 1
ATOM 2034 C C . ASN A 1 257 ? 36.247 29.563 5.757 1.00 35.24 257 ASN A C 1
ATOM 2035 O O . ASN A 1 257 ? 35.614 28.563 5.419 1.00 34.36 257 ASN A O 1
ATOM 2040 N N . ASP A 1 258 ? 37.420 29.860 5.220 1.00 31.85 258 ASP A N 1
ATOM 2041 C CA . ASP A 1 258 ? 38.090 28.976 4.278 1.00 29.99 258 ASP A CA 1
ATOM 2042 C C . ASP A 1 258 ? 39.188 28.276 5.065 1.00 31.26 258 ASP A C 1
ATOM 2043 O O . ASP A 1 258 ? 40.188 28.905 5.427 1.00 34.78 258 ASP A O 1
ATOM 2048 N N . LYS A 1 259 ? 38.993 26.982 5.346 1.00 29.19 259 LYS A N 1
ATOM 2049 C CA . LYS A 1 259 ? 39.965 26.268 6.174 1.00 39.57 259 LYS A CA 1
ATOM 2050 C C . LYS A 1 259 ? 41.347 26.234 5.525 1.00 37.90 259 LYS A C 1
ATOM 2051 O O . LYS A 1 259 ? 42.363 26.210 6.229 1.00 30.16 259 LYS A O 1
ATOM 2057 N N . ARG A 1 260 ? 41.413 26.240 4.191 1.00 34.22 260 ARG A N 1
ATOM 2058 C CA . ARG A 1 260 ? 42.710 26.163 3.528 1.00 34.60 260 ARG A CA 1
ATOM 2059 C C . ARG A 1 260 ? 43.464 27.469 3.675 1.00 37.66 260 ARG A C 1
ATOM 2060 O O . ARG A 1 260 ? 44.669 27.467 3.968 1.00 33.63 260 ARG A O 1
ATOM 2068 N N . ARG A 1 261 ? 42.764 28.596 3.528 1.00 34.12 261 ARG A N 1
ATOM 2069 C CA . ARG A 1 261 ? 43.420 29.880 3.722 1.00 39.53 261 ARG A CA 1
ATOM 2070 C C . ARG A 1 261 ? 43.771 30.095 5.185 1.00 33.20 261 ARG A C 1
ATOM 2071 O O . ARG A 1 261 ? 44.772 30.749 5.490 1.00 30.76 261 ARG A O 1
ATOM 2079 N N . SER A 1 262 ? 42.954 29.569 6.096 1.00 32.23 262 SER A N 1
ATOM 2080 C CA . SER A 1 262 ? 43.268 29.654 7.519 1.00 33.85 262 SER A CA 1
ATOM 2081 C C . SER A 1 262 ? 44.590 28.953 7.833 1.00 35.30 262 SER A C 1
ATOM 2082 O O . SER A 1 262 ? 45.498 29.537 8.445 1.00 34.27 262 SER A O 1
ATOM 2085 N N . ARG A 1 263 ? 44.728 27.701 7.394 1.00 26.55 263 ARG A N 1
ATOM 2086 C CA . ARG A 1 263 ? 45.921 26.928 7.716 1.00 30.09 263 ARG A CA 1
ATOM 2087 C C . ARG A 1 263 ? 47.176 27.551 7.117 1.00 34.81 263 ARG A C 1
ATOM 2088 O O . ARG A 1 263 ? 48.221 27.620 7.777 1.00 29.26 263 ARG A O 1
ATOM 2096 N N . ILE A 1 264 ? 47.098 27.995 5.861 1.00 27.70 264 ILE A N 1
ATOM 2097 C CA . ILE A 1 264 ? 48.264 28.574 5.194 1.00 29.85 264 ILE A CA 1
ATOM 2098 C C . ILE A 1 264 ? 48.733 29.829 5.912 1.00 32.64 264 ILE A C 1
ATOM 2099 O O . ILE A 1 264 ? 49.938 30.053 6.078 1.00 33.94 264 ILE A O 1
ATOM 2104 N N . ASN A 1 265 ? 47.798 30.682 6.331 1.00 29.59 265 ASN A N 1
ATOM 2105 C CA . ASN A 1 265 ? 48.227 31.957 6.889 1.00 29.94 265 ASN A CA 1
ATOM 2106 C C . ASN A 1 265 ? 48.693 31.832 8.333 1.00 30.69 265 ASN A C 1
ATOM 2107 O O . ASN A 1 265 ? 49.575 32.588 8.756 1.00 33.05 265 ASN A O 1
ATOM 2112 N N . VAL A 1 266 ? 48.125 30.894 9.085 1.00 25.46 266 VAL A N 1
ATOM 2113 C CA . VAL A 1 266 ? 48.670 30.544 10.398 1.00 29.41 266 VAL A CA 1
ATOM 2114 C C . VAL A 1 266 ? 50.137 30.150 10.277 1.00 36.12 266 VAL A C 1
ATOM 2115 O O . VAL A 1 266 ? 50.990 30.595 11.057 1.00 34.15 266 VAL A O 1
ATOM 2119 N N . ILE A 1 267 ? 50.451 29.267 9.333 1.00 29.94 267 ILE A N 1
ATOM 2120 C CA . ILE A 1 267 ? 51.832 28.792 9.255 1.00 31.94 267 ILE A CA 1
ATOM 2121 C C . ILE A 1 267 ? 52.733 29.898 8.728 1.00 31.99 267 ILE A C 1
ATOM 2122 O O . ILE A 1 267 ? 53.861 30.088 9.205 1.00 32.39 267 ILE A O 1
ATOM 2127 N N . ARG A 1 268 ? 52.250 30.643 7.738 1.00 32.51 268 ARG A N 1
ATOM 2128 C CA . ARG A 1 268 ? 53.018 31.763 7.208 1.00 33.68 268 ARG A CA 1
ATOM 2129 C C . ARG A 1 268 ? 53.362 32.750 8.305 1.00 39.40 268 ARG A C 1
ATOM 2130 O O . ARG A 1 268 ? 54.469 33.306 8.326 1.00 35.71 268 ARG A O 1
ATOM 2138 N N . HIS A 1 269 ? 52.416 32.988 9.218 1.00 36.52 269 HIS A N 1
ATOM 2139 C CA . HIS A 1 269 ? 52.647 33.950 10.287 1.00 36.28 269 HIS A CA 1
ATOM 2140 C C . HIS A 1 269 ? 53.803 33.500 11.170 1.00 32.11 269 HIS A C 1
ATOM 2141 O O . HIS A 1 269 ? 54.745 34.259 11.410 1.00 36.61 269 HIS A O 1
ATOM 2156 N N . LEU A 1 271 ? 56.162 31.353 10.386 1.00 34.40 271 LEU A N 1
ATOM 2157 C CA . LEU A 1 271 ? 57.412 31.327 9.626 1.00 37.14 271 LEU A CA 1
ATOM 2158 C C . LEU A 1 271 ? 57.997 32.730 9.481 1.00 33.85 271 LEU A C 1
ATOM 2159 O O . LEU A 1 271 ? 59.223 32.911 9.537 1.00 38.58 271 LEU A O 1
ATOM 2164 N N . THR A 1 272 ? 57.126 33.730 9.298 1.00 35.01 272 THR A N 1
ATOM 2165 C CA . THR A 1 272 ? 57.543 35.126 9.188 1.00 37.28 272 THR A CA 1
ATOM 2166 C C . THR A 1 272 ? 58.156 35.632 10.486 1.00 37.48 272 THR A C 1
ATOM 2167 O O . THR A 1 272 ? 59.151 36.366 10.461 1.00 40.54 272 THR A O 1
ATOM 2171 N N . LYS A 1 273 ? 57.584 35.250 11.630 1.00 34.32 273 LYS A N 1
ATOM 2172 C CA . LYS A 1 273 ? 58.083 35.735 12.914 1.00 37.17 273 LYS A CA 1
ATOM 2173 C C . LYS A 1 273 ? 59.315 34.996 13.415 1.00 40.02 273 LYS A C 1
ATOM 2174 O O . LYS A 1 273 ? 59.973 35.482 14.345 1.00 47.11 273 LYS A O 1
ATOM 2180 N N . LEU A 1 274 ? 59.657 33.854 12.848 1.00 31.66 274 LEU A N 1
ATOM 2181 C CA . LEU A 1 274 ? 60.810 33.095 13.322 1.00 37.79 274 LEU A CA 1
ATOM 2182 C C . LEU A 1 274 ? 62.009 33.338 12.408 1.00 38.68 274 LEU A C 1
ATOM 2183 O O . LEU A 1 274 ? 61.895 33.241 11.184 1.00 40.35 274 LEU A O 1
ATOM 2188 N N . ASP A 1 275 ? 63.156 33.664 13.000 1.00 42.99 275 ASP A N 1
ATOM 2189 C CA . ASP A 1 275 ? 64.355 33.973 12.217 1.00 46.30 275 ASP A CA 1
ATOM 2190 C C . ASP A 1 275 ? 65.232 32.725 12.107 1.00 43.78 275 ASP A C 1
ATOM 2191 O O . ASP A 1 275 ? 66.347 32.655 12.616 1.00 44.75 275 ASP A O 1
ATOM 2196 N N . TYR A 1 276 ? 64.708 31.723 11.413 1.00 41.00 276 TYR A N 1
ATOM 2197 C CA . TYR A 1 276 ? 65.353 30.419 11.417 1.00 42.78 276 TYR A CA 1
ATOM 2198 C C . TYR A 1 276 ? 66.374 30.274 10.288 1.00 42.63 276 TYR A C 1
ATOM 2199 O O . TYR A 1 276 ? 66.322 30.946 9.256 1.00 42.27 276 TYR A O 1
ATOM 2208 N N . ASP A 1 277 ? 67.305 29.353 10.508 1.00 42.87 277 ASP A N 1
ATOM 2209 C CA . ASP A 1 277 ? 68.342 29.047 9.537 1.00 45.64 277 ASP A CA 1
ATOM 2210 C C . ASP A 1 277 ? 67.760 28.471 8.251 1.00 49.78 277 ASP A C 1
ATOM 2211 O O . ASP A 1 277 ? 66.932 27.558 8.280 1.00 59.33 277 ASP A O 1
ATOM 2216 N N . GLY A 1 278 ? 68.230 28.983 7.113 1.00 46.89 278 GLY A N 1
ATOM 2217 C CA . GLY A 1 278 ? 67.792 28.496 5.822 1.00 51.04 278 GLY A CA 1
ATOM 2218 C C . GLY A 1 278 ? 66.489 29.086 5.331 1.00 49.14 278 GLY A C 1
ATOM 2219 O O . GLY A 1 278 ? 65.970 28.637 4.302 1.00 52.51 278 GLY A O 1
ATOM 2220 N N . LYS A 1 279 ? 65.960 30.088 6.027 1.00 46.68 279 LYS A N 1
ATOM 2221 C CA . LYS A 1 279 ? 64.651 30.649 5.711 1.00 47.07 279 LYS A CA 1
ATOM 2222 C C . LYS A 1 279 ? 64.591 31.162 4.277 1.00 48.35 279 LYS A C 1
ATOM 2223 O O . LYS A 1 279 ? 65.416 31.982 3.865 1.00 51.14 279 LYS A O 1
ATOM 2229 N N . ASP A 1 280 ? 63.602 30.680 3.523 1.00 44.78 280 ASP A N 1
ATOM 2230 C CA . ASP A 1 280 ? 63.365 31.078 2.131 1.00 55.51 280 ASP A CA 1
ATOM 2231 C C . ASP A 1 280 ? 62.073 31.888 2.080 1.00 51.36 280 ASP A C 1
ATOM 2232 O O . ASP A 1 280 ? 60.979 31.321 2.032 1.00 46.72 280 ASP A O 1
ATOM 2237 N N . GLU A 1 281 ? 62.208 33.214 2.058 1.00 51.81 281 GLU A N 1
ATOM 2238 C CA . GLU A 1 281 ? 61.030 34.071 2.069 1.00 58.63 281 GLU A CA 1
ATOM 2239 C C . GLU A 1 281 ? 60.215 33.935 0.791 1.00 59.28 281 GLU A C 1
ATOM 2240 O O . GLU A 1 281 ? 58.999 34.161 0.812 1.00 54.65 281 GLU A O 1
ATOM 2246 N N . ALA A 1 282 ? 60.850 33.559 -0.324 1.00 47.42 282 ALA A N 1
ATOM 2247 C CA . ALA A 1 282 ? 60.086 33.357 -1.551 1.00 51.37 282 ALA A CA 1
ATOM 2248 C C . ALA A 1 282 ? 59.161 32.150 -1.432 1.00 51.46 282 ALA A C 1
ATOM 2249 O O . ALA A 1 282 ? 58.036 32.174 -1.942 1.00 48.47 282 ALA A O 1
ATOM 2251 N N . ALA A 1 283 ? 59.601 31.093 -0.736 1.00 47.56 283 ALA A N 1
ATOM 2252 C CA . ALA A 1 283 ? 58.752 29.919 -0.547 1.00 47.75 283 ALA A CA 1
ATOM 2253 C C . ALA A 1 283 ? 57.627 30.193 0.443 1.00 50.52 283 ALA A C 1
ATOM 2254 O O . ALA A 1 283 ? 56.507 29.699 0.268 1.00 51.14 283 ALA A O 1
ATOM 2256 N N . ILE A 1 284 ? 57.914 30.956 1.502 1.00 44.33 284 ILE A N 1
ATOM 2257 C CA . ILE A 1 284 ? 56.901 31.262 2.512 1.00 41.97 284 ILE A CA 1
ATOM 2258 C C . ILE A 1 284 ? 55.704 31.963 1.883 1.00 46.79 284 ILE A C 1
ATOM 2259 O O . ILE A 1 284 ? 54.549 31.677 2.219 1.00 45.58 284 ILE A O 1
ATOM 2264 N N . GLY A 1 285 ? 55.963 32.908 0.990 1.00 51.10 285 GLY A N 1
ATOM 2265 C CA . GLY A 1 285 ? 54.918 33.785 0.528 1.00 53.63 285 GLY A CA 1
ATOM 2266 C C . GLY A 1 285 ? 54.654 34.903 1.520 1.00 54.11 285 GLY A C 1
ATOM 2267 O O . GLY A 1 285 ? 55.372 35.102 2.507 1.00 53.83 285 GLY A O 1
ATOM 2268 N N . GLU A 1 286 ? 53.600 35.657 1.231 1.00 49.73 286 GLU A N 1
ATOM 2269 C CA . GLU A 1 286 ? 53.172 36.766 2.068 1.00 52.47 286 GLU A CA 1
ATOM 2270 C C . GLU A 1 286 ? 51.950 36.358 2.877 1.00 41.98 286 GLU A C 1
ATOM 2271 O O . GLU A 1 286 ? 51.041 35.701 2.357 1.00 41.63 286 GLU A O 1
ATOM 2277 N N . VAL A 1 287 ? 51.941 36.742 4.155 1.00 44.78 287 VAL A N 1
ATOM 2278 C CA . VAL A 1 287 ? 50.731 36.608 4.951 1.00 42.61 287 VAL A CA 1
ATOM 2279 C C . VAL A 1 287 ? 49.648 37.471 4.326 1.00 45.90 287 VAL A C 1
ATOM 2280 O O . VAL A 1 287 ? 49.881 38.631 3.960 1.00 41.71 287 VAL A O 1
ATOM 2284 N N . ASP A 1 288 ? 48.460 36.893 4.168 1.00 37.59 288 ASP A N 1
ATOM 2285 C CA . ASP A 1 288 ? 47.328 37.587 3.562 1.00 36.37 288 ASP A CA 1
ATOM 2286 C C . ASP A 1 288 ? 46.672 38.466 4.619 1.00 37.80 288 ASP A C 1
ATOM 2287 O O . ASP A 1 288 ? 46.031 37.959 5.546 1.00 47.50 288 ASP A O 1
ATOM 2292 N N . GLU A 1 289 ? 46.812 39.786 4.471 1.00 39.01 289 GLU A N 1
ATOM 2293 C CA . GLU A 1 289 ? 46.286 40.723 5.460 1.00 51.54 289 GLU A CA 1
ATOM 2294 C C . GLU A 1 289 ? 44.764 40.760 5.512 1.00 55.93 289 GLU A C 1
ATOM 2295 O O . GLU A 1 289 ? 44.208 41.293 6.480 1.00 49.36 289 GLU A O 1
ATOM 2301 N N . LYS A 1 290 ? 44.080 40.241 4.489 1.00 51.60 290 LYS A N 1
ATOM 2302 C CA . LYS A 1 290 ? 42.625 40.134 4.531 1.00 42.45 290 LYS A CA 1
ATOM 2303 C C . LYS A 1 290 ? 42.148 38.973 5.388 1.00 42.31 290 LYS A C 1
ATOM 2304 O O . LYS A 1 290 ? 40.964 38.931 5.742 1.00 41.42 290 LYS A O 1
ATOM 2310 N N . ILE A 1 291 ? 43.044 38.050 5.723 1.00 40.06 291 ILE A N 1
ATOM 2311 C CA . ILE A 1 291 ? 42.715 36.836 6.453 1.00 39.82 291 ILE A CA 1
ATOM 2312 C C . ILE A 1 291 ? 43.248 36.880 7.882 1.00 39.08 291 ILE A C 1
ATOM 2313 O O . ILE A 1 291 ? 42.545 36.495 8.821 1.00 38.40 291 ILE A O 1
ATOM 2318 N N . LEU A 1 292 ? 44.483 37.362 8.067 1.00 34.58 292 LEU A N 1
ATOM 2319 C CA . LEU A 1 292 ? 45.172 37.334 9.356 1.00 36.51 292 LEU A CA 1
ATOM 2320 C C . LEU A 1 292 ? 45.494 38.753 9.791 1.00 42.50 292 LEU A C 1
ATOM 2321 O O . LEU A 1 292 ? 46.185 39.481 9.071 1.00 45.33 292 LEU A O 1
ATOM 2326 N N . GLY A 1 293 ? 45.021 39.130 10.978 1.00 36.46 293 GLY A N 1
ATOM 2327 C CA . GLY A 1 293 ? 45.242 40.465 11.505 1.00 44.32 293 GLY A CA 1
ATOM 2328 C C . GLY A 1 293 ? 45.694 40.392 12.946 1.00 43.51 293 GLY A C 1
ATOM 2329 O O . GLY A 1 293 ? 45.969 39.298 13.445 1.00 38.26 293 GLY A O 1
ATOM 2330 N N . SER A 1 294 ? 45.760 41.524 13.641 1.00 45.96 294 SER A N 1
ATOM 2331 C CA . SER A 1 294 ? 46.339 41.558 14.977 1.00 46.87 294 SER A CA 1
ATOM 2332 C C . SER A 1 294 ? 45.382 42.213 15.963 1.00 49.07 294 SER A C 1
ATOM 2333 O O . SER A 1 294 ? 44.849 43.294 15.693 1.00 52.85 294 SER A O 1
ATOM 2336 N N . GLY A 1 295 ? 45.162 41.549 17.099 1.00 43.69 295 GLY A N 1
ATOM 2337 C CA . GLY A 1 295 ? 44.558 42.172 18.258 1.00 45.37 295 GLY A CA 1
ATOM 2338 C C . GLY A 1 295 ? 43.071 42.417 18.111 1.00 47.02 295 GLY A C 1
ATOM 2339 O O . GLY A 1 295 ? 42.422 41.898 17.200 1.00 39.73 295 GLY A O 1
ATOM 2340 N N . PRO A 1 296 ? 42.497 43.198 19.026 1.00 45.70 296 PRO A N 1
ATOM 2341 C CA . PRO A 1 296 ? 41.068 43.509 18.936 1.00 50.07 296 PRO A CA 1
ATOM 2342 C C . PRO A 1 296 ? 40.797 44.489 17.811 1.00 50.48 296 PRO A C 1
ATOM 2343 O O . PRO A 1 296 ? 41.658 45.276 17.412 1.00 54.49 296 PRO A O 1
ATOM 2347 N N . GLY A 1 297 ? 39.572 44.439 17.307 1.00 50.28 297 GLY A N 1
ATOM 2348 C CA . GLY A 1 297 ? 39.135 45.375 16.296 1.00 63.17 297 GLY A CA 1
ATOM 2349 C C . GLY A 1 297 ? 39.384 44.950 14.866 1.00 60.19 297 GLY A C 1
ATOM 2350 O O . GLY A 1 297 ? 38.864 45.602 13.950 1.00 62.09 297 GLY A O 1
ATOM 2351 N N . PHE A 1 298 ? 40.168 43.889 14.640 1.00 49.59 298 PHE A N 1
ATOM 2352 C CA . PHE A 1 298 ? 40.305 43.348 13.290 1.00 51.13 298 PHE A CA 1
ATOM 2353 C C . PHE A 1 298 ? 39.005 42.713 12.820 1.00 53.35 298 PHE A C 1
ATOM 2354 O O . PHE A 1 298 ? 38.598 42.897 11.668 1.00 48.41 298 PHE A O 1
ATOM 2362 N N . LEU A 1 299 ? 38.341 41.958 13.689 1.00 45.88 299 LEU A N 1
ATOM 2363 C CA . LEU A 1 299 ? 37.050 41.408 13.327 1.00 48.92 299 LEU A CA 1
ATOM 2364 C C . LEU A 1 299 ? 35.954 42.416 13.634 1.00 61.27 299 LEU A C 1
ATOM 2365 O O . LEU A 1 299 ? 36.083 43.260 14.526 1.00 71.53 299 LEU A O 1
ATOM 2370 N N . ARG A 1 300 ? 34.865 42.317 12.889 1.00 70.90 300 ARG A N 1
ATOM 2371 C CA . ARG A 1 300 ? 33.709 43.139 13.174 1.00 87.54 300 ARG A CA 1
ATOM 2372 C C . ARG A 1 300 ? 32.823 42.419 14.183 1.00 95.12 300 ARG A C 1
ATOM 2373 O O . ARG A 1 300 ? 32.555 41.224 14.042 1.00 96.41 300 ARG A O 1
ATOM 2382 N N . GLY B 1 13 ? 81.933 9.130 -2.250 1.00 86.36 13 GLY B N 1
ATOM 2383 C CA . GLY B 1 13 ? 80.888 9.390 -1.273 1.00 90.13 13 GLY B CA 1
ATOM 2384 C C . GLY B 1 13 ? 81.348 9.243 0.169 1.00 97.43 13 GLY B C 1
ATOM 2385 O O . GLY B 1 13 ? 81.890 8.208 0.552 1.00 107.60 13 GLY B O 1
ATOM 2386 N N . SER B 1 14 ? 81.120 10.279 0.978 1.00 89.93 14 SER B N 1
ATOM 2387 C CA . SER B 1 14 ? 81.651 10.280 2.338 1.00 88.97 14 SER B CA 1
ATOM 2388 C C . SER B 1 14 ? 80.882 9.326 3.245 1.00 86.83 14 SER B C 1
ATOM 2389 O O . SER B 1 14 ? 81.473 8.678 4.117 1.00 85.82 14 SER B O 1
ATOM 2392 N N . ARG B 1 15 ? 79.566 9.228 3.065 1.00 83.47 15 ARG B N 1
ATOM 2393 C CA . ARG B 1 15 ? 78.727 8.371 3.893 1.00 76.57 15 ARG B CA 1
ATOM 2394 C C . ARG B 1 15 ? 78.476 7.005 3.265 1.00 71.92 15 ARG B C 1
ATOM 2395 O O . ARG B 1 15 ? 77.689 6.222 3.807 1.00 67.70 15 ARG B O 1
ATOM 2403 N N . ALA B 1 16 ? 79.134 6.697 2.151 1.00 69.87 16 ALA B N 1
ATOM 2404 C CA . ALA B 1 16 ? 78.892 5.438 1.459 1.00 72.81 16 ALA B CA 1
ATOM 2405 C C . ALA B 1 16 ? 79.390 4.262 2.288 1.00 78.33 16 ALA B C 1
ATOM 2406 O O . ALA B 1 16 ? 80.495 4.295 2.836 1.00 87.26 16 ALA B O 1
ATOM 2408 N N . VAL B 1 17 ? 78.573 3.216 2.367 1.00 70.07 17 VAL B N 1
ATOM 2409 C CA . VAL B 1 17 ? 78.853 2.047 3.190 1.00 63.08 17 VAL B CA 1
ATOM 2410 C C . VAL B 1 17 ? 78.937 0.821 2.290 1.00 67.66 17 VAL B C 1
ATOM 2411 O O . VAL B 1 17 ? 78.278 0.746 1.248 1.00 63.24 17 VAL B O 1
ATOM 2415 N N . GLU B 1 18 ? 79.786 -0.129 2.681 1.00 62.46 18 GLU B N 1
ATOM 2416 C CA . GLU B 1 18 ? 79.872 -1.429 2.024 1.00 63.10 18 GLU B CA 1
ATOM 2417 C C . GLU B 1 18 ? 78.950 -2.419 2.726 1.00 64.51 18 GLU B C 1
ATOM 2418 O O . GLU B 1 18 ? 78.851 -2.425 3.955 1.00 68.17 18 GLU B O 1
ATOM 2424 N N . LEU B 1 19 ? 78.263 -3.247 1.937 1.00 61.32 19 LEU B N 1
ATOM 2425 C CA . LEU B 1 19 ? 77.267 -4.168 2.464 1.00 59.86 19 LEU B CA 1
ATOM 2426 C C . LEU B 1 19 ? 77.393 -5.521 1.780 1.00 68.49 19 LEU B C 1
ATOM 2427 O O . LEU B 1 19 ? 77.765 -5.610 0.607 1.00 63.44 19 LEU B O 1
ATOM 2432 N N . GLU B 1 20 ? 77.058 -6.576 2.522 1.00 83.63 20 GLU B N 1
ATOM 2433 C CA . GLU B 1 20 ? 77.039 -7.943 2.003 1.00 90.95 20 GLU B CA 1
ATOM 2434 C C . GLU B 1 20 ? 75.584 -8.372 1.838 1.00 97.91 20 GLU B C 1
ATOM 2435 O O . GLU B 1 20 ? 74.949 -8.832 2.793 1.00 99.35 20 GLU B O 1
ATOM 2441 N N . ILE B 1 21 ? 75.060 -8.216 0.622 1.00 101.51 21 ILE B N 1
ATOM 2442 C CA . ILE B 1 21 ? 73.700 -8.635 0.304 1.00 97.92 21 ILE B CA 1
ATOM 2443 C C . ILE B 1 21 ? 73.763 -10.029 -0.308 1.00 105.27 21 ILE B C 1
ATOM 2444 O O . ILE B 1 21 ? 73.788 -10.186 -1.538 1.00 103.78 21 ILE B O 1
ATOM 2449 N N . ASP B 1 22 ? 73.800 -11.048 0.552 1.00 109.99 22 ASP B N 1
ATOM 2450 C CA . ASP B 1 22 ? 73.893 -12.444 0.138 1.00 110.94 22 ASP B CA 1
ATOM 2451 C C . ASP B 1 22 ? 75.061 -12.670 -0.814 1.00 107.32 22 ASP B C 1
ATOM 2452 O O . ASP B 1 22 ? 74.877 -12.730 -2.034 1.00 103.82 22 ASP B O 1
ATOM 2457 N N . GLY B 1 23 ? 76.269 -12.771 -0.260 1.00 104.23 23 GLY B N 1
ATOM 2458 C CA . GLY B 1 23 ? 77.457 -13.080 -1.033 1.00 105.18 23 GLY B CA 1
ATOM 2459 C C . GLY B 1 23 ? 77.919 -11.978 -1.963 1.00 101.37 23 GLY B C 1
ATOM 2460 O O . GLY B 1 23 ? 79.094 -11.932 -2.341 1.00 105.23 23 GLY B O 1
ATOM 2461 N N . ARG B 1 24 ? 77.010 -11.085 -2.341 1.00 99.15 24 ARG B N 1
ATOM 2462 C CA . ARG B 1 24 ? 77.309 -10.027 -3.295 1.00 96.65 24 ARG B CA 1
ATOM 2463 C C . ARG B 1 24 ? 77.748 -8.769 -2.554 1.00 90.63 24 ARG B C 1
ATOM 2464 O O . ARG B 1 24 ? 77.074 -8.326 -1.617 1.00 81.13 24 ARG B O 1
ATOM 2472 N N . SER B 1 25 ? 78.882 -8.205 -2.972 1.00 87.72 25 SER B N 1
ATOM 2473 C CA . SER B 1 25 ? 79.375 -6.954 -2.409 1.00 77.19 25 SER B CA 1
ATOM 2474 C C . SER B 1 25 ? 78.683 -5.783 -3.095 1.00 72.71 25 SER B C 1
ATOM 2475 O O . SER B 1 25 ? 78.741 -5.656 -4.324 1.00 68.74 25 SER B O 1
ATOM 2478 N N . ARG B 1 26 ? 78.034 -4.931 -2.304 1.00 63.23 26 ARG B N 1
ATOM 2479 C CA . ARG B 1 26 ? 77.348 -3.753 -2.809 1.00 65.22 26 ARG B CA 1
ATOM 2480 C C . ARG B 1 26 ? 77.818 -2.518 -2.052 1.00 69.58 26 ARG B C 1
ATOM 2481 O O . ARG B 1 26 ? 78.130 -2.584 -0.859 1.00 70.24 26 ARG B O 1
ATOM 2489 N N . ILE B 1 27 ? 77.865 -1.390 -2.759 1.00 65.69 27 ILE B N 1
ATOM 2490 C CA . ILE B 1 27 ? 78.122 -0.081 -2.165 1.00 62.68 27 ILE B CA 1
ATOM 2491 C C . ILE B 1 27 ? 76.833 0.729 -2.223 1.00 61.64 27 ILE B C 1
ATOM 2492 O O . ILE B 1 27 ? 76.156 0.765 -3.258 1.00 63.96 27 ILE B O 1
ATOM 2497 N N . PHE B 1 28 ? 76.495 1.376 -1.114 1.00 55.59 28 PHE B N 1
ATOM 2498 C CA . PHE B 1 28 ? 75.338 2.257 -1.047 1.00 53.61 28 PHE B CA 1
ATOM 2499 C C . PHE B 1 28 ? 75.814 3.625 -0.586 1.00 60.67 28 PHE B C 1
ATOM 2500 O O . PHE B 1 28 ? 76.399 3.745 0.497 1.00 55.39 28 PHE B O 1
ATOM 2508 N N . ASP B 1 29 ? 75.611 4.641 -1.422 1.00 54.47 29 ASP B N 1
ATOM 2509 C CA . ASP B 1 29 ? 75.895 6.028 -1.061 1.00 55.41 29 ASP B CA 1
ATOM 2510 C C . ASP B 1 29 ? 74.548 6.731 -0.958 1.00 58.72 29 ASP B C 1
ATOM 2511 O O . ASP B 1 29 ? 73.924 7.049 -1.975 1.00 53.55 29 ASP B O 1
ATOM 2516 N N . ILE B 1 30 ? 74.102 6.966 0.279 1.00 57.98 30 ILE B N 1
ATOM 2517 C CA . ILE B 1 30 ? 72.772 7.522 0.510 1.00 51.00 30 ILE B CA 1
ATOM 2518 C C . ILE B 1 30 ? 72.665 8.928 -0.063 1.00 55.33 30 ILE B C 1
ATOM 2519 O O . ILE B 1 30 ? 71.574 9.377 -0.436 1.00 50.84 30 ILE B O 1
ATOM 2524 N N . ASP B 1 31 ? 73.792 9.637 -0.156 1.00 54.37 31 ASP B N 1
ATOM 2525 C CA . ASP B 1 31 ? 73.847 10.991 -0.689 1.00 67.73 31 ASP B CA 1
ATOM 2526 C C . ASP B 1 31 ? 73.838 11.029 -2.208 1.00 61.55 31 ASP B C 1
ATOM 2527 O O . ASP B 1 31 ? 73.593 12.093 -2.784 1.00 59.33 31 ASP B O 1
ATOM 2532 N N . ASP B 1 32 ? 74.110 9.913 -2.858 1.00 55.89 32 ASP B N 1
ATOM 2533 C CA . ASP B 1 32 ? 73.991 9.817 -4.299 1.00 60.96 32 ASP B CA 1
ATOM 2534 C C . ASP B 1 32 ? 72.521 9.945 -4.680 1.00 62.88 32 ASP B C 1
ATOM 2535 O O . ASP B 1 32 ? 71.725 9.069 -4.317 1.00 58.85 32 ASP B O 1
ATOM 2540 N N . PRO B 1 33 ? 72.113 11.002 -5.388 1.00 58.93 33 PRO B N 1
ATOM 2541 C CA . PRO B 1 33 ? 70.693 11.143 -5.744 1.00 54.39 33 PRO B CA 1
ATOM 2542 C C . PRO B 1 33 ? 70.172 10.020 -6.626 1.00 61.38 33 PRO B C 1
ATOM 2543 O O . PRO B 1 33 ? 68.952 9.820 -6.695 1.00 59.55 33 PRO B O 1
ATOM 2547 N N . ASP B 1 34 ? 71.051 9.272 -7.291 1.00 54.36 34 ASP B N 1
ATOM 2548 C CA . ASP B 1 34 ? 70.626 8.180 -8.153 1.00 68.51 34 ASP B CA 1
ATOM 2549 C C . ASP B 1 34 ? 70.580 6.877 -7.365 1.00 64.81 34 ASP B C 1
ATOM 2550 O O . ASP B 1 34 ? 71.569 6.483 -6.739 1.00 63.74 34 ASP B O 1
ATOM 2555 N N . LEU B 1 35 ? 69.432 6.214 -7.406 1.00 63.42 35 LEU B N 1
ATOM 2556 C CA . LEU B 1 35 ? 69.280 4.912 -6.770 1.00 57.13 35 LEU B CA 1
ATOM 2557 C C . LEU B 1 35 ? 69.769 3.821 -7.719 1.00 54.09 35 LEU B C 1
ATOM 2558 O O . LEU B 1 35 ? 69.361 3.797 -8.883 1.00 59.14 35 LEU B O 1
ATOM 2563 N N . PRO B 1 36 ? 70.649 2.924 -7.279 1.00 56.57 36 PRO B N 1
ATOM 2564 C CA . PRO B 1 36 ? 71.144 1.88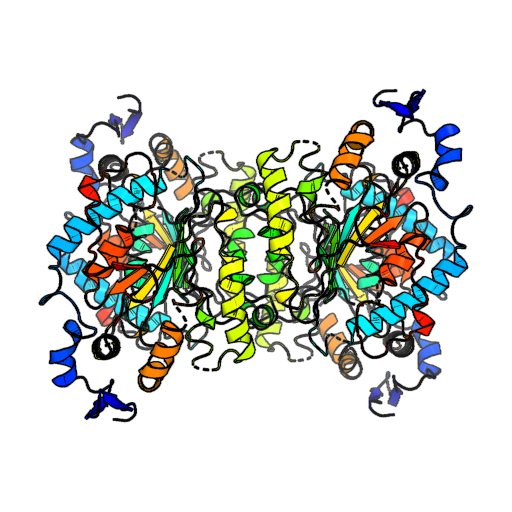8 -8.190 1.00 59.21 36 PRO B CA 1
ATOM 2565 C C . PRO B 1 36 ? 70.072 0.850 -8.480 1.00 61.12 36 PRO B C 1
ATOM 2566 O O . PRO B 1 36 ? 69.091 0.697 -7.746 1.00 52.22 36 PRO B O 1
ATOM 2570 N N . LYS B 1 37 ? 70.285 0.121 -9.579 1.00 58.29 37 LYS B N 1
ATOM 2571 C CA . LYS B 1 37 ? 69.261 -0.786 -10.085 1.00 56.77 37 LYS B CA 1
ATOM 2572 C C . LYS B 1 37 ? 68.979 -1.944 -9.136 1.00 52.84 37 LYS B C 1
ATOM 2573 O O . LYS B 1 37 ? 67.843 -2.420 -9.085 1.00 52.15 37 LYS B O 1
ATOM 2579 N N . TRP B 1 38 ? 69.985 -2.429 -8.399 1.00 56.07 38 TRP B N 1
ATOM 2580 C CA . TRP B 1 38 ? 69.761 -3.579 -7.525 1.00 54.76 38 TRP B CA 1
ATOM 2581 C C . TRP B 1 38 ? 68.879 -3.236 -6.331 1.00 56.09 38 TRP B C 1
ATOM 2582 O O . TRP B 1 38 ? 68.297 -4.143 -5.725 1.00 60.14 38 TRP B O 1
ATOM 2593 N N . ILE B 1 39 ? 68.768 -1.960 -5.973 1.00 55.34 39 ILE B N 1
ATOM 2594 C CA . ILE B 1 39 ? 67.771 -1.538 -4.992 1.00 49.01 39 ILE B CA 1
ATOM 2595 C C . ILE B 1 39 ? 66.445 -1.220 -5.667 1.00 46.55 39 ILE B C 1
ATOM 2596 O O . ILE B 1 39 ? 65.385 -1.675 -5.226 1.00 48.38 39 ILE B O 1
ATOM 2601 N N . ASP B 1 40 ? 66.500 -0.425 -6.739 1.00 48.96 40 ASP B N 1
ATOM 2602 C CA . ASP B 1 40 ? 65.299 -0.069 -7.485 1.00 52.98 40 ASP B CA 1
ATOM 2603 C C . ASP B 1 40 ? 64.516 -1.311 -7.898 1.00 49.47 40 ASP B C 1
ATOM 2604 O O . ASP B 1 40 ? 63.298 -1.374 -7.714 1.00 48.98 40 ASP B O 1
ATOM 2609 N N . GLU B 1 41 ? 65.209 -2.325 -8.425 1.00 49.37 41 GLU B N 1
ATOM 2610 C CA . GLU B 1 41 ? 64.535 -3.520 -8.938 1.00 56.85 41 GLU B CA 1
ATOM 2611 C C . GLU B 1 41 ? 64.042 -4.479 -7.854 1.00 54.69 41 GLU B C 1
ATOM 2612 O O . GLU B 1 41 ? 63.114 -5.251 -8.114 1.00 50.27 41 GLU B O 1
ATOM 2618 N N . GLU B 1 42 ? 64.636 -4.480 -6.663 1.00 54.44 42 GLU B N 1
ATOM 2619 C CA . GLU B 1 42 ? 64.330 -5.503 -5.669 1.00 50.03 42 GLU B CA 1
ATOM 2620 C C . GLU B 1 42 ? 63.624 -4.968 -4.429 1.00 49.81 42 GLU B C 1
ATOM 2621 O O . GLU B 1 42 ? 63.275 -5.759 -3.550 1.00 45.83 42 GLU B O 1
ATOM 2627 N N . ALA B 1 43 ? 63.398 -3.657 -4.338 1.00 48.56 43 ALA B N 1
ATOM 2628 C CA . ALA B 1 43 ? 62.858 -3.078 -3.110 1.00 45.97 43 ALA B CA 1
ATOM 2629 C C . ALA B 1 43 ? 61.477 -3.636 -2.785 1.00 42.36 43 ALA B C 1
ATOM 2630 O O . ALA B 1 43 ? 61.227 -4.085 -1.662 1.00 41.04 43 ALA B O 1
ATOM 2632 N N . PHE B 1 44 ? 60.561 -3.612 -3.755 1.00 42.15 44 PHE B N 1
ATOM 2633 C CA . PHE B 1 44 ? 59.181 -3.968 -3.443 1.00 42.93 44 PHE B CA 1
ATOM 2634 C C . PHE B 1 44 ? 59.013 -5.470 -3.274 1.00 42.74 44 PHE B C 1
ATOM 2635 O O . PHE B 1 44 ? 58.198 -5.915 -2.462 1.00 49.75 44 PHE B O 1
ATOM 2643 N N . ARG B 1 45 ? 59.764 -6.259 -4.036 1.00 44.78 45 ARG B N 1
ATOM 2644 C CA . ARG B 1 45 ? 59.693 -7.717 -4.005 1.00 46.91 45 ARG B CA 1
ATOM 2645 C C . ARG B 1 45 ? 60.520 -8.348 -2.886 1.00 46.69 45 ARG B C 1
ATOM 2646 O O . ARG B 1 45 ? 60.502 -9.575 -2.747 1.00 48.43 45 ARG B O 1
ATOM 2654 N N . SER B 1 46 ? 61.236 -7.560 -2.089 1.00 47.75 46 SER B N 1
ATOM 2655 C CA . SER B 1 46 ? 62.081 -8.122 -1.048 1.00 51.43 46 SER B CA 1
ATOM 2656 C C . SER B 1 46 ? 61.227 -8.646 0.108 1.00 46.54 46 SER B C 1
ATOM 2657 O O . SER B 1 46 ? 60.040 -8.335 0.223 1.00 46.76 46 SER B O 1
ATOM 2660 N N . ASP B 1 47 ? 61.847 -9.454 0.979 1.00 55.41 47 ASP B N 1
ATOM 2661 C CA . ASP B 1 47 ? 61.172 -9.990 2.167 1.00 62.38 47 ASP B CA 1
ATOM 2662 C C . ASP B 1 47 ? 60.033 -10.934 1.780 1.00 59.87 47 ASP B C 1
ATOM 2663 O O . ASP B 1 47 ? 59.025 -11.036 2.488 1.00 52.50 47 ASP B O 1
ATOM 2668 N N . ASP B 1 48 ? 60.181 -11.602 0.634 1.00 50.98 48 ASP B N 1
ATOM 2669 C CA . ASP B 1 48 ? 59.154 -12.498 0.094 1.00 59.68 48 ASP B CA 1
ATOM 2670 C C . ASP B 1 48 ? 57.799 -11.807 0.016 1.00 53.63 48 ASP B C 1
ATOM 2671 O O . ASP B 1 48 ? 56.772 -12.372 0.401 1.00 57.25 48 ASP B O 1
ATOM 2676 N N . TYR B 1 49 ? 57.790 -10.565 -0.461 1.00 48.86 49 TYR B N 1
ATOM 2677 C CA . TYR B 1 49 ? 56.542 -9.820 -0.461 1.00 45.07 49 TYR B CA 1
ATOM 2678 C C . TYR B 1 49 ? 55.538 -10.493 -1.401 1.00 46.84 49 TYR B C 1
ATOM 2679 O O . TYR B 1 49 ? 55.904 -10.921 -2.498 1.00 48.86 49 TYR B O 1
ATOM 2688 N N . PRO B 1 50 ? 54.272 -10.622 -0.986 1.00 47.17 50 PRO B N 1
ATOM 2689 C CA . PRO B 1 50 ? 53.320 -11.455 -1.740 1.00 51.58 50 PRO B CA 1
ATOM 2690 C C . PRO B 1 50 ? 52.662 -10.779 -2.939 1.00 56.22 50 PRO B C 1
ATOM 2691 O O . PRO B 1 50 ? 51.970 -11.469 -3.699 1.00 53.82 50 PRO B O 1
ATOM 2695 N N . TYR B 1 51 ? 52.850 -9.480 -3.150 1.00 50.28 51 TYR B N 1
ATOM 2696 C CA . TYR B 1 51 ? 52.136 -8.755 -4.192 1.00 50.24 51 TYR B CA 1
ATOM 2697 C C . TYR B 1 51 ? 53.109 -8.106 -5.173 1.00 54.55 51 TYR B C 1
ATOM 2698 O O . TYR B 1 51 ? 54.202 -7.672 -4.800 1.00 47.47 51 TYR B O 1
ATOM 2707 N N . LYS B 1 52 ? 52.687 -8.037 -6.440 1.00 54.66 52 LYS B N 1
ATOM 2708 C CA . LYS B 1 52 ? 53.539 -7.525 -7.508 1.00 50.45 52 LYS B CA 1
ATOM 2709 C C . LYS B 1 52 ? 53.535 -6.001 -7.585 1.00 48.62 52 LYS B C 1
ATOM 2710 O O . LYS B 1 52 ? 54.546 -5.400 -7.965 1.00 60.18 52 LYS B O 1
ATOM 2716 N N . LYS B 1 53 ? 52.422 -5.361 -7.258 1.00 47.50 53 LYS B N 1
ATOM 2717 C CA . LYS B 1 53 ? 52.340 -3.910 -7.302 1.00 46.11 53 LYS B CA 1
ATOM 2718 C C . LYS B 1 53 ? 51.708 -3.400 -6.020 1.00 52.45 53 LYS B C 1
ATOM 2719 O O . LYS B 1 53 ? 50.989 -4.123 -5.323 1.00 48.77 53 LYS B O 1
ATOM 2725 N N . LYS B 1 54 ? 51.980 -2.137 -5.715 1.00 45.87 54 LYS B N 1
ATOM 2726 C CA . LYS B 1 54 ? 51.449 -1.575 -4.492 1.00 47.13 54 LYS B CA 1
ATOM 2727 C C . LYS B 1 54 ? 49.987 -1.216 -4.676 1.00 45.63 54 LYS B C 1
ATOM 2728 O O . LYS B 1 54 ? 49.505 -0.989 -5.795 1.00 44.18 54 LYS B O 1
ATOM 2734 N N . LEU B 1 55 ? 49.273 -1.214 -3.559 1.00 45.85 55 LEU B N 1
ATOM 2735 C CA . LEU B 1 55 ? 47.856 -0.906 -3.566 1.00 45.34 55 LEU B CA 1
ATOM 2736 C C . LEU B 1 55 ? 47.629 0.501 -4.104 1.00 43.70 55 LEU B C 1
ATOM 2737 O O . LEU B 1 55 ? 48.344 1.447 -3.753 1.00 39.85 55 LEU B O 1
ATOM 2742 N N . ASP B 1 56 ? 46.649 0.626 -4.991 1.00 42.90 56 ASP B N 1
ATOM 2743 C CA . ASP B 1 56 ? 46.381 1.903 -5.632 1.00 50.66 56 ASP B CA 1
ATOM 2744 C C . ASP B 1 56 ? 45.929 2.924 -4.591 1.00 49.42 56 ASP B C 1
ATOM 2745 O O . ASP B 1 56 ? 45.363 2.573 -3.553 1.00 45.09 56 ASP B O 1
ATOM 2750 N N . ARG B 1 57 ? 46.227 4.198 -4.858 1.00 55.22 57 ARG B N 1
ATOM 2751 C CA . ARG B 1 57 ? 45.966 5.245 -3.871 1.00 50.09 57 ARG B CA 1
ATOM 2752 C C . ARG B 1 57 ? 44.478 5.360 -3.556 1.00 50.75 57 ARG B C 1
ATOM 2753 O O . ARG B 1 57 ? 44.091 5.520 -2.395 1.00 49.65 57 ARG B O 1
ATOM 2761 N N . GLU B 1 58 ? 43.627 5.264 -4.569 1.00 46.18 58 GLU B N 1
ATOM 2762 C CA . GLU B 1 58 ? 42.214 5.533 -4.348 1.00 60.35 58 GLU B CA 1
ATOM 2763 C C . GLU B 1 58 ? 41.489 4.350 -3.723 1.00 59.36 58 GLU B C 1
ATOM 2764 O O . GLU B 1 58 ? 40.499 4.550 -3.012 1.00 51.95 58 GLU B O 1
ATOM 2770 N N . GLU B 1 59 ? 41.952 3.121 -3.961 1.00 52.13 59 GLU B N 1
ATOM 2771 C CA . GLU B 1 59 ? 41.363 1.993 -3.247 1.00 51.83 59 GLU B CA 1
ATOM 2772 C C . GLU B 1 59 ? 41.795 1.993 -1.784 1.00 45.11 59 GLU B C 1
ATOM 2773 O O . GLU B 1 59 ? 41.022 1.609 -0.899 1.00 40.09 59 GLU B O 1
ATOM 2779 N N . TYR B 1 60 ? 43.031 2.409 -1.516 1.00 36.74 60 TYR B N 1
ATOM 2780 C CA . TYR B 1 60 ? 43.495 2.526 -0.140 1.00 38.40 60 TYR B CA 1
ATOM 2781 C C . TYR B 1 60 ? 42.656 3.531 0.632 1.00 41.57 60 TYR B C 1
ATOM 2782 O O . TYR B 1 60 ? 42.242 3.270 1.768 1.00 42.33 60 TYR B O 1
ATOM 2791 N N . GLU B 1 61 ? 42.384 4.686 0.021 1.00 40.80 61 GLU B N 1
ATOM 2792 C CA . GLU B 1 61 ? 41.653 5.737 0.717 1.00 38.90 61 GLU B CA 1
ATOM 2793 C C . GLU B 1 61 ? 40.211 5.321 0.988 1.00 43.55 61 GLU B C 1
ATOM 2794 O O . GLU B 1 61 ? 39.696 5.534 2.094 1.00 39.78 61 GLU B O 1
ATOM 2800 N N . GLU B 1 62 ? 39.564 4.692 0.006 1.00 43.35 62 GLU B N 1
ATOM 2801 C CA . GLU B 1 62 ? 38.204 4.193 0.194 1.00 45.66 62 GLU B CA 1
ATOM 2802 C C . GLU B 1 62 ? 38.129 3.197 1.350 1.00 47.82 62 GLU B C 1
ATOM 2803 O O . GLU B 1 62 ? 37.216 3.261 2.185 1.00 41.41 62 GLU B O 1
ATOM 2809 N N . THR B 1 63 ? 39.086 2.274 1.421 1.00 42.11 63 THR B N 1
ATOM 2810 C CA . THR B 1 63 ? 39.098 1.300 2.508 1.00 40.96 63 THR B CA 1
ATOM 2811 C C . THR B 1 63 ? 39.462 1.957 3.839 1.00 41.92 63 THR B C 1
ATOM 2812 O O . THR B 1 63 ? 38.809 1.705 4.856 1.00 36.26 63 THR B O 1
ATOM 2816 N N . LEU B 1 64 ? 40.476 2.827 3.847 1.00 37.89 64 LEU B N 1
ATOM 2817 C CA . LEU B 1 64 ? 40.872 3.468 5.099 1.00 35.76 64 LEU B CA 1
ATOM 2818 C C . LEU B 1 64 ? 39.733 4.306 5.668 1.00 34.98 64 LEU B C 1
ATOM 2819 O O . LEU B 1 64 ? 39.505 4.303 6.878 1.00 32.15 64 LEU B O 1
ATOM 2824 N N . THR B 1 65 ? 39.009 5.033 4.811 1.00 40.17 65 THR B N 1
ATOM 2825 C CA . THR B 1 65 ? 37.855 5.799 5.284 1.00 37.34 65 THR B CA 1
ATOM 2826 C C . THR B 1 65 ? 36.861 4.900 6.013 1.00 37.62 65 THR B C 1
ATOM 2827 O O . THR B 1 65 ? 36.386 5.231 7.110 1.00 35.38 65 THR B O 1
ATOM 2831 N N . LYS B 1 66 ? 36.551 3.740 5.427 1.00 33.44 66 LYS B N 1
ATOM 2832 C CA . LYS B 1 66 ? 35.631 2.817 6.085 1.00 32.59 66 LYS B CA 1
ATOM 2833 C C . LYS B 1 66 ? 36.202 2.317 7.408 1.00 39.21 66 LYS B C 1
ATOM 2834 O O . LYS B 1 66 ? 35.467 2.170 8.392 1.00 42.10 66 LYS B O 1
ATOM 2840 N N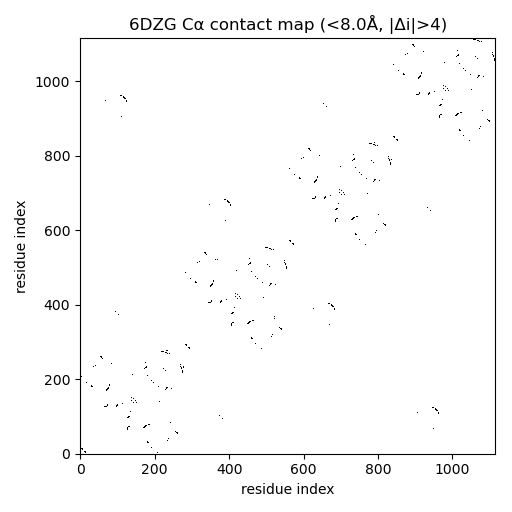 . LEU B 1 67 ? 37.517 2.072 7.465 1.00 36.04 67 LEU B N 1
ATOM 2841 C CA . LEU B 1 67 ? 38.113 1.614 8.711 1.00 35.69 67 LEU B CA 1
ATOM 2842 C C . LEU B 1 67 ? 38.053 2.693 9.788 1.00 37.60 67 LEU B C 1
ATOM 2843 O O . LEU B 1 67 ? 37.748 2.400 10.949 1.00 40.13 67 LEU B O 1
ATOM 2848 N N . GLN B 1 68 ? 38.364 3.941 9.428 1.00 38.21 68 GLN B N 1
ATOM 2849 C CA . GLN B 1 68 ? 38.327 5.037 10.392 1.00 40.08 68 GLN B CA 1
ATOM 2850 C C . GLN B 1 68 ? 36.907 5.320 10.881 1.00 41.95 68 GLN B C 1
ATOM 2851 O O . GLN B 1 68 ? 36.716 5.697 12.043 1.00 31.30 68 GLN B O 1
ATOM 2857 N N . ILE B 1 69 ? 35.904 5.151 10.020 1.00 39.89 69 ILE B N 1
ATOM 2858 C CA . ILE B 1 69 ? 34.519 5.233 10.484 1.00 36.65 69 ILE B CA 1
ATOM 2859 C C . ILE B 1 69 ? 34.266 4.211 11.587 1.00 38.24 69 ILE B C 1
ATOM 2860 O O . ILE B 1 69 ? 33.587 4.498 12.586 1.00 40.93 69 ILE B O 1
ATOM 2865 N N . GLU B 1 70 ? 34.801 2.998 11.425 1.00 37.03 70 GLU B N 1
ATOM 2866 C CA . GLU B 1 70 ? 34.697 2.012 12.495 1.00 35.57 70 GLU B CA 1
ATOM 2867 C C . GLU B 1 70 ? 35.467 2.437 13.742 1.00 36.68 70 GLU B C 1
ATOM 2868 O O . GLU B 1 70 ? 35.036 2.136 14.858 1.00 38.02 70 GLU B O 1
ATOM 2874 N N . LEU B 1 71 ? 36.603 3.121 13.583 1.00 36.46 71 LEU B N 1
ATOM 2875 C CA . LEU B 1 71 ? 37.363 3.537 14.764 1.00 33.58 71 LEU B CA 1
ATOM 2876 C C . LEU B 1 71 ? 36.660 4.651 15.539 1.00 33.69 71 LEU B C 1
ATOM 2877 O O . LEU B 1 71 ? 36.878 4.791 16.755 1.00 32.60 71 LEU B O 1
ATOM 2882 N N . VAL B 1 72 ? 35.854 5.470 14.853 1.00 31.08 72 VAL B N 1
ATOM 2883 C CA . VAL B 1 72 ? 34.987 6.435 15.532 1.00 36.02 72 VAL B CA 1
ATOM 2884 C C . VAL B 1 72 ? 34.018 5.703 16.448 1.00 28.38 72 VAL B C 1
ATOM 2885 O O . VAL B 1 72 ? 33.802 6.095 17.605 1.00 34.21 72 VAL B O 1
ATOM 2889 N N . LYS B 1 73 ? 33.405 4.636 15.934 1.00 35.44 73 LYS B N 1
ATOM 2890 C CA . LYS B 1 73 ? 32.567 3.783 16.771 1.00 38.01 73 LYS B CA 1
ATOM 2891 C C . LYS B 1 73 ? 33.354 3.228 17.951 1.00 42.58 73 LYS B C 1
ATOM 2892 O O . LYS B 1 73 ? 32.861 3.220 19.085 1.00 36.89 73 LYS B O 1
ATOM 2898 N N . VAL B 1 74 ? 34.574 2.740 17.697 1.00 35.84 74 VAL B N 1
ATOM 2899 C CA . VAL B 1 74 ? 35.418 2.220 18.771 1.00 34.66 74 VAL B CA 1
ATOM 2900 C C . VAL B 1 74 ? 35.592 3.268 19.867 1.00 37.62 74 VAL B C 1
ATOM 2901 O O . VAL B 1 74 ? 35.431 2.980 21.063 1.00 34.75 74 VAL B O 1
ATOM 2905 N N . GLN B 1 75 ? 35.924 4.501 19.474 1.00 38.37 75 GLN B N 1
ATOM 2906 C CA . GLN B 1 75 ? 36.165 5.540 20.464 1.00 31.95 75 GLN B CA 1
ATOM 2907 C C . GLN B 1 75 ? 34.910 5.842 21.261 1.00 32.39 75 GLN B C 1
ATOM 2908 O O . GLN B 1 75 ? 34.971 5.990 22.487 1.00 35.98 75 GLN B O 1
ATOM 2914 N N . PHE B 1 76 ? 33.763 5.938 20.585 1.00 35.44 76 PHE B N 1
ATOM 2915 C CA . PHE B 1 76 ? 32.501 6.138 21.295 1.00 38.86 76 PHE B CA 1
ATOM 2916 C C . PHE B 1 76 ? 32.253 5.024 22.299 1.00 40.18 76 PHE B C 1
ATOM 2917 O O . PHE B 1 76 ? 31.827 5.280 23.432 1.00 36.65 76 PHE B O 1
ATOM 2925 N N . TRP B 1 77 ? 32.534 3.778 21.910 1.00 31.90 77 TRP B N 1
ATOM 2926 C CA . TRP B 1 77 ? 32.295 2.668 22.821 1.00 31.94 77 TRP B CA 1
ATOM 2927 C C . TRP B 1 77 ? 33.285 2.668 23.981 1.00 36.27 77 TRP B C 1
ATOM 2928 O O . TRP B 1 77 ? 32.933 2.278 25.097 1.00 38.40 77 TRP B O 1
ATOM 2947 N N . GLN B 1 79 ? 34.602 5.464 25.384 1.00 33.99 79 GLN B N 1
ATOM 2948 C CA . GLN B 1 79 ? 34.164 6.458 26.356 1.00 36.40 79 GLN B CA 1
ATOM 2949 C C . GLN B 1 79 ? 32.969 5.940 27.157 1.00 38.88 79 GLN B C 1
ATOM 2950 O O . GLN B 1 79 ? 32.879 6.175 28.366 1.00 36.18 79 GLN B O 1
ATOM 2956 N N . ALA B 1 80 ? 32.071 5.196 26.512 1.00 37.23 80 ALA B N 1
ATOM 2957 C CA . ALA B 1 80 ? 30.864 4.726 27.192 1.00 42.46 80 ALA B CA 1
ATOM 2958 C C . ALA B 1 80 ? 31.180 3.659 28.231 1.00 42.67 80 ALA B C 1
ATOM 2959 O O . ALA B 1 80 ? 30.598 3.648 29.324 1.00 41.51 80 ALA B O 1
ATOM 2961 N N . THR B 1 81 ? 32.073 2.734 27.897 1.00 37.35 81 THR B N 1
ATOM 2962 C CA . THR B 1 81 ? 32.368 1.602 28.762 1.00 40.44 81 THR B CA 1
ATOM 2963 C C . THR B 1 81 ? 33.601 1.801 29.626 1.00 36.44 81 THR B C 1
ATOM 2964 O O . THR B 1 81 ? 33.768 1.068 30.603 1.00 42.68 81 THR B O 1
ATOM 2968 N N . GLY B 1 82 ? 34.471 2.758 29.294 1.00 32.37 82 GLY B N 1
ATOM 2969 C CA . GLY B 1 82 ? 35.704 2.935 30.030 1.00 35.66 82 GLY B CA 1
ATOM 2970 C C . GLY B 1 82 ? 36.864 2.109 29.517 1.00 38.16 82 GLY B C 1
ATOM 2971 O O . GLY B 1 82 ? 37.986 2.275 30.016 1.00 37.30 82 GLY B O 1
ATOM 2972 N N . LYS B 1 83 ? 36.637 1.263 28.506 1.00 34.36 83 LYS B N 1
ATOM 2973 C CA . LYS B 1 83 ? 37.683 0.392 27.979 1.00 39.61 83 LYS B CA 1
ATOM 2974 C C . LYS B 1 83 ? 38.918 1.189 27.585 1.00 38.42 83 LYS B C 1
ATOM 2975 O O . LYS B 1 83 ? 38.822 2.268 26.987 1.00 36.60 83 LYS B O 1
ATOM 2981 N N . ARG B 1 84 ? 40.086 0.629 27.889 1.00 30.85 84 ARG B N 1
ATOM 2982 C CA . ARG B 1 84 ? 41.361 1.254 27.559 1.00 34.93 84 ARG B CA 1
ATOM 2983 C C . ARG B 1 84 ? 42.150 0.375 26.598 1.00 36.92 84 ARG B C 1
ATOM 2984 O O . ARG B 1 84 ? 42.182 -0.849 26.743 1.00 34.48 84 ARG B O 1
ATOM 2992 N N . VAL B 1 85 ? 42.800 1.005 25.622 1.00 36.07 85 VAL B N 1
ATOM 2993 C CA . VAL B 1 85 ? 43.593 0.300 24.619 1.00 34.18 85 VAL B CA 1
ATOM 2994 C C . VAL B 1 85 ? 44.995 0.892 24.596 1.00 35.06 85 VAL B C 1
ATOM 2995 O O . VAL B 1 85 ? 45.168 2.114 24.666 1.00 35.23 85 VAL B O 1
ATOM 3007 N N . ALA B 1 87 ? 48.464 0.496 22.027 1.00 30.55 87 ALA B N 1
ATOM 3008 C CA . ALA B 1 87 ? 48.977 -0.079 20.789 1.00 30.84 87 ALA B CA 1
ATOM 3009 C C . ALA B 1 87 ? 50.440 0.296 20.632 1.00 32.57 87 ALA B C 1
ATOM 3010 O O . ALA B 1 87 ? 50.769 1.475 20.464 1.00 33.81 87 ALA B O 1
ATOM 3012 N N . VAL B 1 88 ? 51.300 -0.718 20.630 1.00 28.73 88 VAL B N 1
ATOM 3013 C CA . VAL B 1 88 ? 52.743 -0.566 20.543 1.00 32.83 88 VAL B CA 1
ATOM 3014 C C . VAL B 1 88 ? 53.190 -0.752 19.101 1.00 35.09 88 VAL B C 1
ATOM 3015 O O . VAL B 1 88 ? 52.786 -1.716 18.441 1.00 36.80 88 VAL B O 1
ATOM 3019 N N . PHE B 1 89 ? 54.049 0.146 18.615 1.00 33.22 89 PHE B N 1
ATOM 3020 C CA . PHE B 1 89 ? 54.559 0.056 17.244 1.00 34.42 89 PHE B CA 1
ATOM 3021 C C . PHE B 1 89 ? 56.078 -0.026 17.252 1.00 36.45 89 PHE B C 1
ATOM 3022 O O . PHE B 1 89 ? 56.747 0.849 17.814 1.00 34.67 89 PHE B O 1
ATOM 3030 N N . GLU B 1 90 ? 56.615 -1.080 16.634 1.00 38.29 90 GLU B N 1
ATOM 3031 C CA . GLU B 1 90 ? 58.050 -1.301 16.478 1.00 32.75 90 GLU B CA 1
ATOM 3032 C C . GLU B 1 90 ? 58.286 -1.868 15.083 1.00 36.55 90 GLU B C 1
ATOM 3033 O O . GLU B 1 90 ? 57.341 -2.257 14.389 1.00 33.77 90 GLU B O 1
ATOM 3039 N N . GLY B 1 91 ? 59.549 -1.949 14.679 1.00 35.26 91 GLY B N 1
ATOM 3040 C CA . GLY B 1 91 ? 59.872 -2.577 13.413 1.00 40.89 91 GLY B CA 1
ATOM 3041 C C . GLY B 1 91 ? 61.262 -2.199 12.934 1.00 46.59 91 GLY B C 1
ATOM 3042 O O . GLY B 1 91 ? 62.035 -1.556 13.642 1.00 41.12 91 GLY B O 1
ATOM 3043 N N . ARG B 1 92 ? 61.562 -2.630 11.712 1.00 39.09 92 ARG B N 1
ATOM 3044 C CA . ARG B 1 92 ? 62.740 -2.120 11.027 1.00 41.03 92 ARG B CA 1
ATOM 3045 C C . ARG B 1 92 ? 62.659 -0.608 10.935 1.00 43.48 92 ARG B C 1
ATOM 3046 O O . ARG B 1 92 ? 61.582 -0.052 10.720 1.00 42.21 92 ARG B O 1
ATOM 3054 N N . ASP B 1 93 ? 63.801 0.061 11.082 1.00 42.18 93 ASP B N 1
ATOM 3055 C CA . ASP B 1 93 ? 63.850 1.491 10.798 1.00 41.88 93 ASP B CA 1
ATOM 3056 C C . ASP B 1 93 ? 63.334 1.755 9.384 1.00 42.21 93 ASP B C 1
ATOM 3057 O O . ASP B 1 93 ? 63.615 0.993 8.460 1.00 36.32 93 ASP B O 1
ATOM 3062 N N . ALA B 1 94 ? 62.535 2.815 9.242 1.00 38.56 94 ALA B N 1
ATOM 3063 C CA . ALA B 1 94 ? 61.881 3.217 7.995 1.00 33.36 94 ALA B CA 1
ATOM 3064 C C . ALA B 1 94 ? 60.738 2.296 7.570 1.00 34.46 94 ALA B C 1
ATOM 3065 O O . ALA B 1 94 ? 60.325 2.333 6.405 1.00 39.88 94 ALA B O 1
ATOM 3067 N N . ALA B 1 95 ? 60.216 1.450 8.458 1.00 32.24 95 ALA B N 1
ATOM 3068 C CA . ALA B 1 95 ? 59.172 0.506 8.058 1.00 33.62 95 ALA B CA 1
ATOM 3069 C C . ALA B 1 95 ? 57.781 1.132 8.022 1.00 36.58 95 ALA B C 1
ATOM 3070 O O . ALA B 1 95 ? 56.893 0.587 7.360 1.00 51.53 95 ALA B O 1
ATOM 3072 N N . GLY B 1 96 ? 57.575 2.257 8.693 1.00 36.57 96 GLY B N 1
ATOM 3073 C CA . GLY B 1 96 ? 56.319 2.978 8.562 1.00 39.04 96 GLY B CA 1
ATOM 3074 C C . GLY B 1 96 ? 55.514 3.099 9.841 1.00 42.13 96 GLY B C 1
ATOM 3075 O O . GLY B 1 96 ? 54.285 3.187 9.784 1.00 41.50 96 GLY B O 1
ATOM 3076 N N . LYS B 1 97 ? 56.192 3.125 10.995 1.00 40.88 97 LYS B N 1
ATOM 3077 C CA . LYS B 1 97 ? 55.496 3.185 12.282 1.00 41.69 97 LYS B CA 1
ATOM 3078 C C . LYS B 1 97 ? 54.624 4.429 12.393 1.00 41.38 97 LYS B C 1
ATOM 3079 O O . LYS B 1 97 ? 53.451 4.349 12.777 1.00 37.86 97 LYS B O 1
ATOM 3085 N N . GLY B 1 98 ? 55.199 5.596 12.111 1.00 35.63 98 GLY B N 1
ATOM 3086 C CA . GLY B 1 98 ? 54.446 6.830 12.268 1.00 36.59 98 GLY B CA 1
ATOM 3087 C C . GLY B 1 98 ? 53.235 6.885 11.358 1.00 38.94 98 GLY B C 1
ATOM 3088 O O . GLY B 1 98 ? 52.174 7.372 11.752 1.00 36.82 98 GLY B O 1
ATOM 3089 N N . GLY B 1 99 ? 53.369 6.365 10.137 1.00 37.67 99 GLY B N 1
ATOM 3090 C CA . GLY B 1 99 ? 52.234 6.326 9.232 1.00 34.78 99 GLY B CA 1
ATOM 3091 C C . GLY B 1 99 ? 51.099 5.433 9.712 1.00 34.99 99 GLY B C 1
ATOM 3092 O O . GLY B 1 99 ? 49.924 5.773 9.541 1.00 37.73 99 GLY B O 1
ATOM 3093 N N . ALA B 1 100 ? 51.420 4.257 10.269 1.00 31.65 100 ALA B N 1
ATOM 3094 C CA . ALA B 1 100 ? 50.358 3.426 10.835 1.00 29.97 100 ALA B CA 1
ATOM 3095 C C . ALA B 1 100 ? 49.674 4.138 12.001 1.00 38.98 100 ALA B C 1
ATOM 3096 O O . ALA B 1 100 ? 48.453 4.022 12.190 1.00 33.05 100 ALA B O 1
ATOM 3098 N N . ILE B 1 101 ? 50.447 4.891 12.787 1.00 40.54 101 ILE B N 1
ATOM 3099 C CA . ILE B 1 101 ? 49.873 5.643 13.900 1.00 32.70 101 ILE B CA 1
ATOM 3100 C C . ILE B 1 101 ? 48.983 6.765 13.377 1.00 34.70 101 ILE B C 1
ATOM 3101 O O . ILE B 1 101 ? 47.850 6.941 13.840 1.00 32.23 101 ILE B O 1
ATOM 3106 N N A HIS B 1 102 ? 49.456 7.536 12.394 0.50 34.34 102 HIS B N 1
ATOM 3107 N N B HIS B 1 102 ? 49.486 7.535 12.405 0.50 33.94 102 HIS B N 1
ATOM 3108 C CA A HIS B 1 102 ? 48.604 8.624 11.914 0.50 36.18 102 HIS B CA 1
ATOM 3109 C CA B HIS B 1 102 ? 48.700 8.622 11.824 0.50 36.23 102 HIS B CA 1
ATOM 3110 C C A HIS B 1 102 ? 47.338 8.090 11.254 0.50 37.95 102 HIS B C 1
ATOM 3111 C C B HIS B 1 102 ? 47.389 8.106 11.234 0.50 38.03 102 HIS B C 1
ATOM 3112 O O A HIS B 1 102 ? 46.260 8.676 11.408 0.50 38.38 102 HIS B O 1
ATOM 3113 O O B HIS B 1 102 ? 46.329 8.709 11.435 0.50 37.98 102 HIS B O 1
ATOM 3126 N N . ALA B 1 103 ? 47.444 6.990 10.500 1.00 35.36 103 ALA B N 1
ATOM 3127 C CA . ALA B 1 103 ? 46.237 6.428 9.901 1.00 37.94 103 ALA B CA 1
ATOM 3128 C C . ALA B 1 103 ? 45.235 6.010 10.969 1.00 41.25 103 ALA B C 1
ATOM 3129 O O . ALA B 1 103 ? 44.016 6.113 10.759 1.00 37.40 103 ALA B O 1
ATOM 3131 N N . THR B 1 104 ? 45.720 5.566 12.133 1.00 42.73 104 THR B N 1
ATOM 3132 C CA . THR B 1 104 ? 44.798 5.180 13.195 1.00 35.54 104 THR B CA 1
ATOM 3133 C C . THR B 1 104 ? 44.161 6.400 13.850 1.00 25.77 104 THR B C 1
ATOM 3134 O O . THR B 1 104 ? 42.957 6.390 14.127 1.00 38.94 104 THR B O 1
ATOM 3138 N N . THR B 1 105 ? 44.944 7.460 14.102 1.00 31.61 105 THR B N 1
ATOM 3139 C CA . THR B 1 105 ? 44.475 8.583 14.911 1.00 31.79 105 THR B CA 1
ATOM 3140 C C . THR B 1 105 ? 43.907 9.743 14.110 1.00 31.41 105 THR B C 1
ATOM 3141 O O . THR B 1 105 ? 43.418 10.693 14.718 1.00 29.25 105 THR B O 1
ATOM 3145 N N . ALA B 1 106 ? 43.929 9.686 12.773 1.00 29.29 106 ALA B N 1
ATOM 3146 C CA . ALA B 1 106 ? 43.572 10.856 11.972 1.00 35.88 106 ALA B CA 1
ATOM 3147 C C . ALA B 1 106 ? 42.196 11.404 12.332 1.00 32.71 106 ALA B C 1
ATOM 3148 O O . ALA B 1 106 ? 41.991 12.622 12.371 1.00 33.44 106 ALA B O 1
ATOM 3150 N N . ASN B 1 107 ? 41.237 10.530 12.570 1.00 31.96 107 ASN B N 1
ATOM 3151 C CA . ASN B 1 107 ? 39.883 10.943 12.880 1.00 28.23 107 ASN B CA 1
ATOM 3152 C C . ASN B 1 107 ? 39.488 10.454 14.254 1.00 34.10 107 ASN B C 1
ATOM 3153 O O . ASN B 1 107 ? 38.376 9.965 14.474 1.00 31.29 107 ASN B O 1
ATOM 3166 N N . ASN B 1 109 ? 39.562 11.657 18.514 1.00 29.35 109 ASN B N 1
ATOM 3167 C CA . ASN B 1 109 ? 39.541 12.807 19.402 1.00 32.15 109 ASN B CA 1
ATOM 3168 C C . ASN B 1 109 ? 40.889 12.923 20.101 1.00 28.24 109 ASN B C 1
ATOM 3169 O O . ASN B 1 109 ? 41.229 12.051 20.910 1.00 32.04 109 ASN B O 1
ATOM 3174 N N . PRO B 1 110 ? 41.660 13.987 19.871 1.00 34.68 110 PRO B N 1
ATOM 3175 C CA . PRO B 1 110 ? 42.975 14.083 20.524 1.00 36.91 110 PRO B CA 1
ATOM 3176 C C . PRO B 1 110 ? 42.905 14.159 22.048 1.00 36.67 110 PRO B C 1
ATOM 3177 O O . PRO B 1 110 ? 43.941 14.010 22.695 1.00 31.30 110 PRO B O 1
ATOM 3181 N N . ARG B 1 111 ? 41.734 14.361 22.644 1.00 28.98 111 ARG B N 1
ATOM 3182 C CA . ARG B 1 111 ? 41.643 14.369 24.095 1.00 27.25 111 ARG B CA 1
ATOM 3183 C C . ARG B 1 111 ? 41.478 12.977 24.681 1.00 36.10 111 ARG B C 1
ATOM 3184 O O . ARG B 1 111 ? 41.587 12.831 25.899 1.00 39.90 111 ARG B O 1
ATOM 3192 N N . SER B 1 112 ? 41.213 11.956 23.852 1.00 32.59 112 SER B N 1
ATOM 3193 C CA . SER B 1 112 ? 41.074 10.594 24.363 1.00 31.46 112 SER B CA 1
ATOM 3194 C C . SER B 1 112 ? 41.973 9.588 23.662 1.00 31.16 112 SER B C 1
ATOM 3195 O O . SER B 1 112 ? 42.041 8.437 24.104 1.00 37.27 112 SER B O 1
ATOM 3198 N N . ALA B 1 113 ? 42.643 9.973 22.581 1.00 32.23 113 ALA B N 1
ATOM 3199 C CA . ALA B 1 113 ? 43.623 9.130 21.909 1.00 31.07 113 ALA B CA 1
ATOM 3200 C C . ALA B 1 113 ? 44.905 9.928 21.849 1.00 36.86 113 ALA B C 1
ATOM 3201 O O . ALA B 1 113 ? 44.887 11.082 21.412 1.00 32.83 113 ALA B O 1
ATOM 3203 N N . ARG B 1 114 ? 46.008 9.348 22.313 1.00 33.02 114 ARG B N 1
ATOM 3204 C CA . ARG B 1 114 ? 47.235 10.119 22.325 1.00 31.28 114 ARG B CA 1
ATOM 3205 C C . ARG B 1 114 ? 48.411 9.222 21.987 1.00 34.78 114 ARG B C 1
ATOM 3206 O O . ARG B 1 114 ? 48.363 7.999 22.165 1.00 27.75 114 ARG B O 1
ATOM 3214 N N . VAL B 1 115 ? 49.449 9.843 21.458 1.00 29.24 115 VAL B N 1
ATOM 3215 C CA . VAL B 1 115 ? 50.642 9.130 21.031 1.00 27.53 115 VAL B CA 1
ATOM 3216 C C . VAL B 1 115 ? 51.733 9.359 22.062 1.00 34.12 115 VAL B C 1
ATOM 3217 O O . VAL B 1 115 ? 51.885 10.468 22.580 1.00 33.85 115 VAL B O 1
ATOM 3221 N N . VAL B 1 116 ? 52.463 8.296 22.403 1.00 29.65 116 VAL B N 1
ATOM 3222 C CA . VAL B 1 116 ? 53.640 8.400 23.250 1.00 26.57 116 VAL B CA 1
ATOM 3223 C C . VAL B 1 116 ? 54.860 8.291 22.354 1.00 33.01 116 VAL B C 1
ATOM 3224 O O . VAL B 1 116 ? 54.973 7.358 21.541 1.00 33.09 116 VAL B O 1
ATOM 3228 N N . ALA B 1 117 ? 55.746 9.269 22.449 1.00 25.67 117 ALA B N 1
ATOM 3229 C CA . ALA B 1 117 ? 56.958 9.238 21.639 1.00 28.85 117 ALA B CA 1
ATOM 3230 C C . ALA B 1 117 ? 58.078 9.789 22.513 1.00 30.55 117 ALA B C 1
ATOM 3231 O O . ALA B 1 117 ? 58.436 10.966 22.419 1.00 29.05 117 ALA B O 1
ATOM 3233 N N . LEU B 1 118 ? 58.644 8.923 23.351 1.00 30.32 118 LEU B N 1
ATOM 3234 C CA . LEU B 1 118 ? 59.580 9.384 24.370 1.00 35.59 118 LEU B CA 1
ATOM 3235 C C . LEU B 1 118 ? 60.960 9.617 23.767 1.00 36.08 118 LEU B C 1
ATOM 3236 O O . LEU B 1 118 ? 61.314 9.036 22.739 1.00 33.70 118 LEU B O 1
ATOM 3241 N N . THR B 1 119 ? 61.738 10.483 24.418 1.00 33.93 119 THR B N 1
ATOM 3242 C CA . THR B 1 119 ? 63.109 10.761 24.031 1.00 35.47 119 THR B CA 1
ATOM 3243 C C . THR B 1 119 ? 64.047 9.894 24.866 1.00 35.44 119 THR B C 1
ATOM 3244 O O . THR B 1 119 ? 63.611 9.043 25.641 1.00 37.04 119 THR B O 1
ATOM 3248 N N . LYS B 1 120 ? 65.352 10.093 24.707 1.00 41.80 120 LYS B N 1
ATOM 3249 C CA . LYS B 1 120 ? 66.298 9.282 25.459 1.00 38.86 120 LYS B CA 1
ATOM 3250 C C . LYS B 1 120 ? 66.183 9.592 26.954 1.00 37.96 120 LYS B C 1
ATOM 3251 O O . LYS B 1 120 ? 65.875 10.725 27.350 1.00 32.80 120 LYS B O 1
ATOM 3257 N N . PRO B 1 121 ? 66.407 8.602 27.808 1.00 33.63 121 PRO B N 1
ATOM 3258 C CA . PRO B 1 121 ? 66.106 8.785 29.236 1.00 30.52 121 PRO B CA 1
ATOM 3259 C C . PRO B 1 121 ? 67.034 9.797 29.901 1.00 38.53 121 PRO B C 1
ATOM 3260 O O . PRO B 1 121 ? 68.216 9.887 29.570 1.00 38.26 121 PRO B O 1
ATOM 3264 N N . THR B 1 122 ? 66.486 10.558 30.855 1.00 35.28 122 THR B N 1
ATOM 3265 C CA . THR B 1 122 ? 67.308 11.442 31.677 1.00 39.48 122 THR B CA 1
ATOM 3266 C C . THR B 1 122 ? 68.183 10.616 32.626 1.00 40.19 122 THR B C 1
ATOM 3267 O O . THR B 1 122 ? 68.073 9.390 32.709 1.00 37.68 122 THR B O 1
ATOM 3271 N N . GLU B 1 123 ? 69.077 11.294 33.352 1.00 33.50 123 GLU B N 1
ATOM 3272 C CA . GLU B 1 123 ? 69.878 10.574 34.342 1.00 42.22 123 GLU B CA 1
ATOM 3273 C C . GLU B 1 123 ? 68.977 9.920 35.385 1.00 38.10 123 GLU B C 1
ATOM 3274 O O . GLU B 1 123 ? 69.184 8.758 35.763 1.00 35.41 123 GLU B O 1
ATOM 3280 N N . THR B 1 124 ? 67.952 10.651 35.831 1.00 36.94 124 THR B N 1
ATOM 3281 C CA . THR B 1 124 ? 66.990 10.127 36.793 1.00 38.47 124 THR B CA 1
ATOM 3282 C C . THR B 1 124 ? 66.324 8.868 36.263 1.00 35.71 124 THR B C 1
ATOM 3283 O O . THR B 1 124 ? 66.212 7.858 36.970 1.00 32.43 124 THR B O 1
ATOM 3287 N N . GLU B 1 125 ? 65.881 8.917 35.005 1.00 30.28 125 GLU B N 1
ATOM 3288 C CA . GLU B 1 125 ? 65.158 7.803 34.404 1.00 32.33 125 GLU B CA 1
ATOM 3289 C C . GLU B 1 125 ? 66.048 6.581 34.231 1.00 34.39 125 GLU B C 1
ATOM 3290 O O . GLU B 1 125 ? 65.574 5.445 34.335 1.00 36.53 125 GLU B O 1
ATOM 3296 N N . ARG B 1 126 ? 67.332 6.793 33.935 1.00 33.28 126 ARG B N 1
ATOM 3297 C CA . ARG B 1 126 ? 68.250 5.666 33.779 1.00 35.82 126 ARG B CA 1
ATOM 3298 C C . ARG B 1 126 ? 68.453 4.909 35.083 1.00 37.31 126 ARG B C 1
ATOM 3299 O O . ARG B 1 126 ? 68.807 3.724 35.059 1.00 42.19 126 ARG B O 1
ATOM 3307 N N . GLY B 1 127 ? 68.258 5.565 36.223 1.00 36.00 127 GLY B N 1
ATOM 3308 C CA . GLY B 1 127 ? 68.389 4.909 37.508 1.00 36.46 127 GLY B CA 1
ATOM 3309 C C . GLY B 1 127 ? 67.106 4.333 38.050 1.00 35.58 127 GLY B C 1
ATOM 3310 O O . GLY B 1 127 ? 67.118 3.720 39.127 1.00 37.02 127 GLY B O 1
ATOM 3311 N N . GLN B 1 128 ? 66.001 4.534 37.329 1.00 39.12 128 GLN B N 1
ATOM 3312 C CA . GLN B 1 128 ? 64.700 3.963 37.649 1.00 36.17 128 GLN B CA 1
ATOM 3313 C C . GLN B 1 128 ? 64.564 2.586 37.025 1.00 35.09 128 GLN B C 1
ATOM 3314 O O . GLN B 1 128 ? 65.224 2.260 36.034 1.00 36.03 128 GLN B O 1
ATOM 3320 N N . TRP B 1 129 ? 63.689 1.782 37.614 1.00 33.51 129 TRP B N 1
ATOM 3321 C CA . TRP B 1 129 ? 63.050 0.700 36.877 1.00 40.46 129 TRP B CA 1
ATOM 3322 C C . TRP B 1 129 ? 62.780 1.145 35.442 1.00 29.44 129 TRP B C 1
ATOM 3323 O O . TRP B 1 129 ? 62.182 2.206 35.204 1.00 33.08 129 TRP B O 1
ATOM 3334 N N . TYR B 1 130 ? 63.246 0.341 34.481 1.00 32.42 130 TYR B N 1
ATOM 3335 C CA . TYR B 1 130 ? 63.119 0.707 33.074 1.00 33.83 130 TYR B CA 1
ATOM 3336 C C . TYR B 1 130 ? 61.690 1.037 32.682 1.00 35.05 130 TYR B C 1
ATOM 3337 O O . TYR B 1 130 ? 61.457 1.907 31.833 1.00 34.27 130 TYR B O 1
ATOM 3346 N N . PHE B 1 131 ? 60.717 0.337 33.261 1.00 35.46 131 PHE B N 1
ATOM 3347 C CA . PHE B 1 131 ? 59.334 0.503 32.826 1.00 30.61 131 PHE B CA 1
ATOM 3348 C C . PHE B 1 131 ? 58.638 1.697 33.449 1.00 32.17 131 PHE B C 1
ATOM 3349 O O . PHE B 1 131 ? 57.514 2.022 33.036 1.00 28.31 131 PHE B O 1
ATOM 3357 N N . GLN B 1 132 ? 59.276 2.365 34.409 1.00 29.51 132 GLN B N 1
ATOM 3358 C CA . GLN B 1 132 ? 58.578 3.383 35.187 1.00 34.68 132 GLN B CA 1
ATOM 3359 C C . GLN B 1 132 ? 58.105 4.535 34.308 1.00 34.11 132 GLN B C 1
ATOM 3360 O O . GLN B 1 132 ? 56.955 4.977 34.418 1.00 35.45 132 GLN B O 1
ATOM 3366 N N . ARG B 1 133 ? 58.974 5.040 33.425 1.00 30.45 133 ARG B N 1
ATOM 3367 C CA . ARG B 1 133 ? 58.564 6.184 32.619 1.00 32.99 133 ARG B CA 1
ATOM 3368 C C . ARG B 1 133 ? 57.506 5.814 31.581 1.00 34.04 133 ARG B C 1
ATOM 3369 O O . ARG B 1 133 ? 56.833 6.709 31.073 1.00 29.95 133 ARG B O 1
ATOM 3377 N N . TYR B 1 134 ? 57.333 4.522 31.277 1.00 26.62 134 TYR B N 1
ATOM 3378 C CA . TYR B 1 134 ? 56.261 4.076 30.397 1.00 31.38 134 TYR B CA 1
ATOM 3379 C C . TYR B 1 134 ? 54.943 3.923 31.145 1.00 36.24 134 TYR B C 1
ATOM 3380 O O . TYR B 1 134 ? 53.882 4.266 30.609 1.00 34.91 134 TYR B O 1
ATOM 3389 N N . VAL B 1 135 ? 54.991 3.432 32.387 1.00 30.52 135 VAL B N 1
ATOM 3390 C CA . VAL B 1 135 ? 53.787 3.370 33.218 1.00 28.30 135 VAL B CA 1
ATOM 3391 C C . VAL B 1 135 ? 53.188 4.763 33.409 1.00 27.61 135 VAL B C 1
ATOM 3392 O O . VAL B 1 135 ? 51.961 4.927 33.442 1.00 33.59 135 VAL B O 1
ATOM 3396 N N . ALA B 1 136 ? 54.042 5.789 33.515 1.00 38.06 136 ALA B N 1
ATOM 3397 C CA . ALA B 1 136 ? 53.577 7.174 33.634 1.00 30.72 136 ALA B CA 1
ATOM 3398 C C . ALA B 1 136 ? 52.658 7.600 32.493 1.00 32.26 136 ALA B C 1
ATOM 3399 O O . ALA B 1 136 ? 51.887 8.560 32.661 1.00 30.30 136 ALA B O 1
ATOM 3401 N N . THR B 1 137 ? 52.730 6.936 31.332 1.00 28.70 137 THR B N 1
ATOM 3402 C CA . THR B 1 137 ? 51.881 7.286 30.197 1.00 27.54 137 THR B CA 1
ATOM 3403 C C . THR B 1 137 ? 50.628 6.418 30.072 1.00 32.87 137 THR B C 1
ATOM 3404 O O . THR B 1 137 ? 49.840 6.641 29.150 1.00 34.92 137 THR B O 1
ATOM 3408 N N . PHE B 1 138 ? 50.422 5.450 30.973 1.00 30.42 138 PHE B N 1
ATOM 3409 C CA . PHE B 1 138 ? 49.323 4.499 30.838 1.00 33.79 138 PHE B CA 1
ATOM 3410 C C . PHE B 1 138 ? 47.958 5.196 30.811 1.00 39.02 138 PHE B C 1
ATOM 3411 O O . PHE B 1 138 ? 47.790 6.286 31.377 1.00 33.52 138 PHE B O 1
ATOM 3419 N N . PRO B 1 139 ? 46.955 4.564 30.187 1.00 38.43 139 PRO B N 1
ATOM 3420 C CA . PRO B 1 139 ? 45.665 5.233 29.968 1.00 32.24 139 PRO B CA 1
ATOM 3421 C C . PRO B 1 139 ? 44.756 5.206 31.187 1.00 27.81 139 PRO B C 1
ATOM 3422 O O . PRO B 1 139 ? 44.712 4.227 31.940 1.00 35.22 139 PRO B O 1
ATOM 3426 N N . THR B 1 140 ? 44.004 6.295 31.375 1.00 31.73 140 THR B N 1
ATOM 3427 C CA . THR B 1 140 ? 42.850 6.259 32.264 1.00 34.36 140 THR B CA 1
ATOM 3428 C C . THR B 1 140 ? 41.628 5.839 31.449 1.00 34.20 140 THR B C 1
ATOM 3429 O O . THR B 1 140 ? 41.748 5.497 30.270 1.00 33.07 140 THR B O 1
ATOM 3433 N N . ALA B 1 141 ? 40.442 5.869 32.072 1.00 33.82 141 ALA B N 1
ATOM 3434 C CA . ALA B 1 141 ? 39.239 5.297 31.472 1.00 35.11 141 ALA B CA 1
ATOM 3435 C C . ALA B 1 141 ? 38.990 5.851 30.076 1.00 29.90 141 ALA B C 1
ATOM 3436 O O . ALA B 1 141 ? 39.073 7.061 29.849 1.00 33.18 141 ALA B O 1
ATOM 3438 N N . GLY B 1 142 ? 38.750 4.951 29.119 1.00 31.47 142 GLY B N 1
ATOM 3439 C CA . GLY B 1 142 ? 38.405 5.344 27.766 1.00 33.44 142 GLY B CA 1
ATOM 3440 C C . GLY B 1 142 ? 39.548 5.734 26.851 1.00 37.35 142 GLY B C 1
ATOM 3441 O O . GLY B 1 142 ? 39.308 5.956 25.651 1.00 30.72 142 GLY B O 1
ATOM 3442 N N . GLU B 1 143 ? 40.782 5.785 27.344 1.00 34.02 143 GLU B N 1
ATOM 3443 C CA . GLU B 1 143 ? 41.864 6.320 26.530 1.00 31.45 143 GLU B CA 1
ATOM 3444 C C . GLU B 1 143 ? 42.469 5.275 25.598 1.00 28.22 143 GLU B C 1
ATOM 3445 O O . GLU B 1 143 ? 42.594 4.098 25.939 1.00 31.06 143 GLU B O 1
ATOM 3451 N N . PHE B 1 144 ? 42.869 5.738 24.416 1.00 29.28 144 PHE B N 1
ATOM 3452 C CA . PHE B 1 144 ? 43.571 4.946 23.409 1.00 34.10 144 PHE B CA 1
ATOM 3453 C C . PHE B 1 144 ? 44.989 5.513 23.333 1.00 28.52 144 PHE B C 1
ATOM 3454 O O . PHE B 1 144 ? 45.175 6.649 22.891 1.00 33.51 144 PHE B O 1
ATOM 3462 N N . VAL B 1 145 ? 45.993 4.733 23.745 1.00 32.52 145 VAL B N 1
ATOM 3463 C CA . VAL B 1 145 ? 47.376 5.203 23.790 1.00 31.02 145 VAL B CA 1
ATOM 3464 C C . VAL B 1 145 ? 48.222 4.431 22.778 1.00 26.77 145 VAL B C 1
ATOM 3465 O O . VAL B 1 145 ? 48.239 3.194 22.785 1.00 33.45 145 VAL B O 1
ATOM 3469 N N . LEU B 1 146 ? 48.940 5.148 21.917 1.00 27.05 146 LEU B N 1
ATOM 3470 C CA . LEU B 1 146 ? 49.742 4.507 20.882 1.00 33.87 146 LEU B CA 1
ATOM 3471 C C . LEU B 1 146 ? 51.201 4.863 21.093 1.00 32.75 146 LEU B C 1
ATOM 3472 O O . LEU B 1 146 ? 51.532 6.037 21.289 1.00 32.50 146 LEU B O 1
ATOM 3477 N N . PHE B 1 147 ? 52.078 3.860 21.022 1.00 30.48 147 PHE B N 1
ATOM 3478 C CA . PHE B 1 147 ? 53.500 4.052 21.297 1.00 29.20 147 PHE B CA 1
ATOM 3479 C C . PHE B 1 147 ? 54.293 4.067 19.998 1.00 27.77 147 PHE B C 1
ATOM 3480 O O . PHE B 1 147 ? 54.340 3.066 19.280 1.00 31.84 147 PHE B O 1
ATOM 3488 N N . ASP B 1 148 ? 54.884 5.221 19.686 1.00 28.49 148 ASP B N 1
ATOM 3489 C CA . ASP B 1 148 ? 55.821 5.369 18.578 1.00 31.11 148 ASP B CA 1
ATOM 3490 C C . ASP B 1 148 ? 57.171 4.956 19.152 1.00 29.52 148 ASP B C 1
ATOM 3491 O O . ASP B 1 148 ? 57.927 5.786 19.665 1.00 32.57 148 ASP B O 1
ATOM 3496 N N . ARG B 1 149 ? 57.443 3.645 19.088 1.00 29.15 149 ARG B N 1
ATOM 3497 C CA . ARG B 1 149 ? 58.473 2.937 19.864 1.00 30.82 149 ARG B CA 1
ATOM 3498 C C . ARG B 1 149 ? 58.038 2.839 21.326 1.00 28.50 149 ARG B C 1
ATOM 3499 O O . ARG B 1 149 ? 57.167 3.586 21.777 1.00 30.73 149 ARG B O 1
ATOM 3507 N N . SER B 1 150 ? 58.635 1.925 22.080 1.00 33.32 150 SER B N 1
ATOM 3508 C CA . SER B 1 150 ? 58.056 1.524 23.355 1.00 36.73 150 SER B CA 1
ATOM 3509 C C . SER B 1 150 ? 59.181 1.102 24.291 1.00 32.38 150 SER B C 1
ATOM 3510 O O . SER B 1 150 ? 60.356 1.390 24.044 1.00 32.91 150 SER B O 1
ATOM 3513 N N . TRP B 1 151 ? 58.824 0.386 25.358 1.00 31.37 151 TRP B N 1
ATOM 3514 C CA . TRP B 1 151 ? 59.842 -0.290 26.165 1.00 32.90 151 TRP B CA 1
ATOM 3515 C C . TRP B 1 151 ? 60.654 -1.301 25.354 1.00 35.97 151 TRP B C 1
ATOM 3516 O O . TRP B 1 151 ? 61.713 -1.750 25.826 1.00 36.91 151 TRP B O 1
ATOM 3527 N N . TYR B 1 152 ? 60.205 -1.662 24.144 1.00 35.94 152 TYR B N 1
ATOM 3528 C CA . TYR B 1 152 ? 60.998 -2.555 23.308 1.00 33.87 152 TYR B CA 1
ATOM 3529 C C . TYR B 1 152 ? 62.209 -1.865 22.687 1.00 35.46 152 TYR B C 1
ATOM 3530 O O . TYR B 1 152 ? 62.927 -2.506 21.921 1.00 34.50 152 TYR B O 1
ATOM 3539 N N . ASN B 1 153 ? 62.468 -0.590 22.998 1.00 36.90 153 ASN B N 1
ATOM 3540 C CA . ASN B 1 153 ? 63.778 -0.015 22.698 1.00 37.79 153 ASN B CA 1
ATOM 3541 C C . ASN B 1 153 ? 64.901 -0.903 23.213 1.00 35.86 153 ASN B C 1
ATOM 3542 O O . ASN B 1 153 ? 65.929 -1.060 22.552 1.00 35.30 153 ASN B O 1
ATOM 3547 N N . ARG B 1 154 ? 64.722 -1.491 24.402 1.00 33.69 154 ARG B N 1
ATOM 3548 C CA . ARG B 1 154 ? 65.778 -2.275 25.032 1.00 42.56 154 ARG B CA 1
ATOM 3549 C C . ARG B 1 154 ? 65.938 -3.660 24.408 1.00 40.24 154 ARG B C 1
ATOM 3550 O O . ARG B 1 154 ? 66.900 -4.371 24.733 1.00 41.09 154 ARG B O 1
ATOM 3558 N N . ALA B 1 155 ? 65.044 -4.057 23.503 1.00 41.97 155 ALA B N 1
ATOM 3559 C CA . ALA B 1 155 ? 65.234 -5.296 22.763 1.00 45.14 155 ALA B CA 1
ATOM 3560 C C . ALA B 1 155 ? 65.698 -5.055 21.335 1.00 49.50 155 ALA B C 1
ATOM 3561 O O . ALA B 1 155 ? 65.884 -6.021 20.589 1.00 46.22 155 ALA B O 1
ATOM 3563 N N . GLY B 1 156 ? 65.907 -3.800 20.938 1.00 45.08 156 GLY B N 1
ATOM 3564 C CA . GLY B 1 156 ? 66.388 -3.509 19.602 1.00 44.48 156 GLY B CA 1
ATOM 3565 C C . GLY B 1 156 ? 67.489 -2.470 19.591 1.00 40.61 156 GLY B C 1
ATOM 3566 O O . GLY B 1 156 ? 68.669 -2.801 19.724 1.00 42.61 156 GLY B O 1
ATOM 3567 N N . VAL B 1 157 ? 67.104 -1.200 19.463 1.00 33.94 157 VAL B N 1
ATOM 3568 C CA . VAL B 1 157 ? 68.089 -0.133 19.284 1.00 41.49 157 VAL B CA 1
ATOM 3569 C C . VAL B 1 157 ? 69.106 -0.115 20.430 1.00 41.51 157 VAL B C 1
ATOM 3570 O O . VAL B 1 157 ? 70.307 0.070 20.202 1.00 41.27 157 VAL B O 1
ATOM 3574 N N . GLU B 1 158 ? 68.655 -0.316 21.678 1.00 39.04 158 GLU B N 1
ATOM 3575 C CA . GLU B 1 158 ? 69.583 -0.149 22.798 1.00 38.67 158 GLU B CA 1
ATOM 3576 C C . GLU B 1 158 ? 70.697 -1.194 22.798 1.00 46.90 158 GLU B C 1
ATOM 3577 O O . GLU B 1 158 ? 71.877 -0.801 22.836 1.00 49.79 158 GLU B O 1
ATOM 3583 N N . PRO B 1 159 ? 70.430 -2.506 22.728 1.00 46.98 159 PRO B N 1
ATOM 3584 C CA . PRO B 1 159 ? 71.558 -3.448 22.660 1.00 42.54 159 PRO B CA 1
ATOM 3585 C C . PRO B 1 159 ? 72.343 -3.379 21.359 1.00 46.84 159 PRO B C 1
ATOM 3586 O O . PRO B 1 159 ? 73.552 -3.647 21.364 1.00 49.12 159 PRO B O 1
ATOM 3590 N N . VAL B 1 160 ? 71.702 -3.062 20.235 1.00 47.19 160 VAL B N 1
ATOM 3591 C CA . VAL B 1 160 ? 72.451 -2.999 18.984 1.00 45.95 160 VAL B CA 1
ATOM 3592 C C . VAL B 1 160 ? 73.467 -1.865 19.037 1.00 50.07 160 VAL B C 1
ATOM 3593 O O . VAL B 1 160 ? 74.626 -2.024 18.628 1.00 48.39 160 VAL B O 1
ATOM 3605 N N . GLY B 1 162 ? 74.576 -0.462 21.833 1.00 52.65 162 GLY B N 1
ATOM 3606 C CA . GLY B 1 162 ? 75.246 -0.406 23.121 1.00 53.12 162 GLY B CA 1
ATOM 3607 C C . GLY B 1 162 ? 74.752 0.678 24.056 1.00 52.07 162 GLY B C 1
ATOM 3608 O O . GLY B 1 162 ? 75.538 1.202 24.850 1.00 59.65 162 GLY B O 1
ATOM 3609 N N . PHE B 1 163 ? 73.466 1.029 23.989 1.00 43.51 163 PHE B N 1
ATOM 3610 C CA . PHE B 1 163 ? 72.876 1.975 24.926 1.00 48.26 163 PHE B CA 1
ATOM 3611 C C . PHE B 1 163 ? 72.432 1.304 26.209 1.00 50.15 163 PHE B C 1
ATOM 3612 O O . PHE B 1 163 ? 72.035 1.998 27.152 1.00 48.38 163 PHE B O 1
ATOM 3620 N N . CYS B 1 164 ? 72.482 -0.023 26.252 1.00 47.16 164 CYS B N 1
ATOM 3621 C CA . CYS B 1 164 ? 72.218 -0.790 27.454 1.00 45.12 164 CYS B CA 1
ATOM 3622 C C . CYS B 1 164 ? 73.190 -1.957 27.459 1.00 47.00 164 CYS B C 1
ATOM 3623 O O . CYS B 1 164 ? 73.721 -2.342 26.415 1.00 42.86 164 CYS B O 1
ATOM 3626 N N . THR B 1 165 ? 73.441 -2.498 28.639 1.00 40.81 165 THR B N 1
ATOM 3627 C CA . THR B 1 165 ? 74.383 -3.603 28.769 1.00 48.31 165 THR B CA 1
ATOM 3628 C C . THR B 1 165 ? 73.727 -4.919 28.355 1.00 46.44 165 THR B C 1
ATOM 3629 O O . THR B 1 165 ? 72.498 -5.027 28.326 1.00 48.07 165 THR B O 1
ATOM 3633 N N . PRO B 1 166 ? 74.524 -5.937 28.003 1.00 55.63 166 PRO B N 1
ATOM 3634 C CA . PRO B 1 166 ? 73.923 -7.253 27.721 1.00 53.50 166 PRO B CA 1
ATOM 3635 C C . PRO B 1 166 ? 73.045 -7.767 28.852 1.00 52.75 166 PRO B C 1
ATOM 3636 O O . PRO B 1 166 ? 71.977 -8.332 28.588 1.00 52.34 166 PRO B O 1
ATOM 3640 N N . ASP B 1 167 ? 73.460 -7.574 30.109 1.00 45.21 167 ASP B N 1
ATOM 3641 C CA . ASP B 1 167 ? 72.641 -8.020 31.232 1.00 46.97 167 ASP B CA 1
ATOM 3642 C C . ASP B 1 167 ? 71.314 -7.271 31.280 1.00 44.59 167 ASP B C 1
ATOM 3643 O O . ASP B 1 167 ? 70.265 -7.863 31.559 1.00 48.83 167 ASP B O 1
ATOM 3648 N N . GLN B 1 168 ? 71.341 -5.960 31.028 1.00 41.49 168 GLN B N 1
ATOM 3649 C CA . GLN B 1 168 ? 70.090 -5.208 30.950 1.00 40.05 168 GLN B CA 1
ATOM 3650 C C . GLN B 1 168 ? 69.206 -5.706 29.816 1.00 46.75 168 GLN B C 1
ATOM 3651 O O . GLN B 1 168 ? 67.976 -5.741 29.959 1.00 48.57 168 GLN B O 1
ATOM 3657 N N . TYR B 1 169 ? 69.811 -6.086 28.686 1.00 45.84 169 TYR B N 1
ATOM 3658 C CA . TYR B 1 169 ? 69.052 -6.645 27.571 1.00 44.35 169 TYR B CA 1
ATOM 3659 C C . TYR B 1 169 ? 68.407 -7.966 27.963 1.00 42.51 169 TYR B C 1
ATOM 3660 O O . TYR B 1 169 ? 67.191 -8.137 27.821 1.00 42.79 169 TYR B O 1
ATOM 3669 N N . GLU B 1 170 ? 69.208 -8.904 28.477 1.00 42.89 170 GLU B N 1
ATOM 3670 C CA . GLU B 1 170 ? 68.667 -10.186 28.920 1.00 44.25 170 GLU B CA 1
ATOM 3671 C C . GLU B 1 170 ? 67.605 -9.985 29.991 1.00 52.00 170 GLU B C 1
ATOM 3672 O O . GLU B 1 170 ? 66.582 -10.679 30.004 1.00 44.15 170 GLU B O 1
ATOM 3678 N N . GLN B 1 171 ? 67.831 -9.035 30.900 1.00 45.58 171 GLN B N 1
ATOM 3679 C CA . GLN B 1 171 ? 66.848 -8.779 31.941 1.00 47.78 171 GLN B CA 1
ATOM 3680 C C . GLN B 1 171 ? 65.535 -8.289 31.344 1.00 45.29 171 GLN B C 1
ATOM 3681 O O . GLN B 1 171 ? 64.454 -8.696 31.786 1.00 49.70 171 GLN B O 1
ATOM 3687 N N . PHE B 1 172 ? 65.605 -7.426 30.330 1.00 42.22 172 PHE B N 1
ATOM 3688 C CA . PHE B 1 172 ? 64.372 -6.879 29.782 1.00 41.27 172 PHE B CA 1
ATOM 3689 C C . PHE B 1 172 ? 63.527 -7.965 29.128 1.00 45.31 172 PHE B C 1
ATOM 3690 O O . PHE B 1 172 ? 62.296 -7.952 29.241 1.00 43.53 172 PHE B O 1
ATOM 3698 N N . LEU B 1 173 ? 64.167 -8.913 28.440 1.00 43.59 173 LEU B N 1
ATOM 3699 C CA . LEU B 1 173 ? 63.421 -9.970 27.766 1.00 45.42 173 LEU B CA 1
ATOM 3700 C C . LEU B 1 173 ? 62.699 -10.872 28.752 1.00 45.13 173 LEU B C 1
ATOM 3701 O O . LEU B 1 173 ? 61.708 -11.508 28.378 1.00 46.95 173 LEU B O 1
ATOM 3706 N N . LYS B 1 174 ? 63.187 -10.959 29.988 1.00 41.30 174 LYS B N 1
ATOM 3707 C CA . LYS B 1 174 ? 62.505 -11.744 31.009 1.00 41.56 174 LYS B CA 1
ATOM 3708 C C . LYS B 1 174 ? 61.414 -10.960 31.719 1.00 47.06 174 LYS B C 1
ATOM 3709 O O . LYS B 1 174 ? 60.435 -11.559 32.181 1.00 48.77 174 LYS B O 1
ATOM 3715 N N . GLU B 1 175 ? 61.530 -9.632 31.784 1.00 42.36 175 GLU B N 1
ATOM 3716 C CA . GLU B 1 175 ? 60.546 -8.840 32.508 1.00 43.85 175 GLU B CA 1
ATOM 3717 C C . GLU B 1 175 ? 59.401 -8.340 31.629 1.00 43.17 175 GLU B C 1
ATOM 3718 O O . GLU B 1 175 ? 58.280 -8.173 32.118 1.00 40.45 175 GLU B O 1
ATOM 3724 N N . ALA B 1 176 ? 59.647 -8.073 30.354 1.00 44.33 176 ALA B N 1
ATOM 3725 C CA . ALA B 1 176 ? 58.566 -7.611 29.486 1.00 37.84 176 ALA B CA 1
ATOM 3726 C C . ALA B 1 176 ? 57.339 -8.521 29.512 1.00 41.35 176 ALA B C 1
ATOM 3727 O O . ALA B 1 176 ? 56.219 -7.997 29.623 1.00 41.46 176 ALA B O 1
ATOM 3729 N N . PRO B 1 177 ? 57.458 -9.854 29.421 1.00 40.91 177 PRO B N 1
ATOM 3730 C CA . PRO B 1 177 ? 56.251 -10.689 29.579 1.00 40.80 177 PRO B CA 1
ATOM 3731 C C . PRO B 1 177 ? 55.543 -10.489 30.910 1.00 39.11 177 PRO B C 1
ATOM 3732 O O . PRO B 1 177 ? 54.306 -10.473 30.955 1.00 46.69 177 PRO B O 1
ATOM 3736 N N . ARG B 1 178 ? 56.291 -10.342 32.005 1.00 37.30 178 ARG B N 1
ATOM 3737 C CA . ARG B 1 178 ? 55.640 -10.104 33.287 1.00 37.16 178 ARG B CA 1
ATOM 3738 C C . ARG B 1 178 ? 54.911 -8.762 33.276 1.00 44.73 178 ARG B C 1
ATOM 3739 O O . ARG B 1 178 ? 53.796 -8.648 33.803 1.00 38.09 178 ARG B O 1
ATOM 3747 N N . PHE B 1 179 ? 55.536 -7.739 32.684 1.00 42.20 179 PHE B N 1
ATOM 3748 C CA . PHE B 1 179 ? 54.954 -6.401 32.636 1.00 41.83 179 PHE B CA 1
ATOM 3749 C C . PHE B 1 179 ? 53.624 -6.423 31.902 1.00 43.25 179 PHE B C 1
ATOM 3750 O O . PHE B 1 179 ? 52.628 -5.846 32.359 1.00 41.91 179 PHE B O 1
ATOM 3758 N N . GLU B 1 180 ? 53.595 -7.107 30.759 1.00 40.17 180 GLU B N 1
ATOM 3759 C CA . GLU B 1 180 ? 52.413 -7.155 29.917 1.00 39.07 180 GLU B CA 1
ATOM 3760 C C . GLU B 1 180 ? 51.341 -8.074 30.474 1.00 38.66 180 GLU B C 1
ATOM 3761 O O . GLU B 1 180 ? 50.173 -7.896 30.126 1.00 35.23 180 GLU B O 1
ATOM 3767 N N . GLU B 1 181 ? 51.706 -9.038 31.333 1.00 35.83 181 GLU B N 1
ATOM 3768 C CA . GLU B 1 181 ? 50.689 -9.844 32.005 1.00 40.25 181 GLU B CA 1
ATOM 3769 C C . GLU B 1 181 ? 49.876 -8.998 32.975 1.00 47.81 181 GLU B C 1
ATOM 3770 O O . GLU B 1 181 ? 48.657 -9.178 33.099 1.00 39.72 181 GLU B O 1
ATOM 3784 N N . ILE B 1 183 ? 49.434 -5.759 32.627 1.00 37.52 183 ILE B N 1
ATOM 3785 C CA . ILE B 1 183 ? 48.626 -4.899 31.761 1.00 35.70 183 ILE B CA 1
ATOM 3786 C C . ILE B 1 183 ? 47.360 -5.630 31.334 1.00 43.74 183 ILE B C 1
ATOM 3787 O O . ILE B 1 183 ? 46.247 -5.105 31.446 1.00 41.86 183 ILE B O 1
ATOM 3792 N N . ALA B 1 184 ? 47.516 -6.853 30.823 1.00 39.62 184 ALA B N 1
ATOM 3793 C CA . ALA B 1 184 ? 46.359 -7.625 30.380 1.00 42.49 184 ALA B CA 1
ATOM 3794 C C . ALA B 1 184 ? 45.451 -7.991 31.555 1.00 43.16 184 ALA B C 1
ATOM 3795 O O . ALA B 1 184 ? 44.223 -7.918 31.436 1.00 40.26 184 ALA B O 1
ATOM 3797 N N . ASN B 1 185 ? 46.027 -8.387 32.698 1.00 45.39 185 ASN B N 1
ATOM 3798 C CA . ASN B 1 185 ? 45.198 -8.713 33.858 1.00 43.53 185 ASN B CA 1
ATOM 3799 C C . ASN B 1 185 ? 44.405 -7.500 34.338 1.00 48.69 185 ASN B C 1
ATOM 3800 O O . ASN B 1 185 ? 43.334 -7.654 34.943 1.00 43.26 185 ASN B O 1
ATOM 3805 N N . GLU B 1 186 ? 44.927 -6.292 34.101 1.00 36.50 186 GLU B N 1
ATOM 3806 C CA . GLU B 1 186 ? 44.230 -5.066 34.465 1.00 38.03 186 GLU B CA 1
ATOM 3807 C C . GLU B 1 186 ? 43.041 -4.777 33.548 1.00 45.48 186 GLU B C 1
ATOM 3808 O O . GLU B 1 186 ? 42.167 -3.983 33.915 1.00 40.90 186 GLU B O 1
ATOM 3814 N N . GLY B 1 187 ? 42.978 -5.405 32.373 1.00 42.17 187 GLY B N 1
ATOM 3815 C CA . GLY B 1 187 ? 41.900 -5.177 31.430 1.00 40.22 187 GLY B CA 1
ATOM 3816 C C . GLY B 1 187 ? 42.192 -4.152 30.356 1.00 43.66 187 GLY B C 1
ATOM 3817 O O . GLY B 1 187 ? 41.275 -3.789 29.605 1.00 41.29 187 GLY B O 1
ATOM 3818 N N . ILE B 1 188 ? 43.422 -3.640 30.291 1.00 37.51 188 ILE B N 1
ATOM 3819 C CA . ILE B 1 188 ? 43.863 -2.820 29.175 1.00 31.30 188 ILE B CA 1
ATOM 3820 C C . ILE B 1 188 ? 44.177 -3.748 28.014 1.00 39.62 188 ILE B C 1
ATOM 3821 O O . ILE B 1 188 ? 44.938 -4.709 28.165 1.00 40.67 188 ILE B O 1
ATOM 3826 N N . HIS B 1 189 ? 43.589 -3.478 26.859 1.00 36.03 189 HIS B N 1
ATOM 3827 C CA . HIS B 1 189 ? 43.851 -4.321 25.700 1.00 36.16 189 HIS B CA 1
ATOM 3828 C C . HIS B 1 189 ? 45.135 -3.846 25.035 1.00 39.50 189 HIS B C 1
ATOM 3829 O O . HIS B 1 189 ? 45.208 -2.711 24.553 1.00 41.6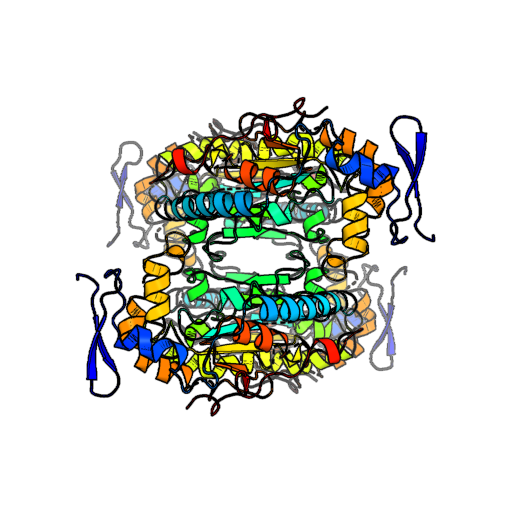2 189 HIS B O 1
ATOM 3836 N N . LEU B 1 190 ? 46.141 -4.713 25.011 1.00 39.52 190 LEU B N 1
ATOM 3837 C CA . LEU B 1 190 ? 47.473 -4.375 24.521 1.00 35.41 190 LEU B CA 1
ATOM 3838 C C . LEU B 1 190 ? 47.663 -4.996 23.146 1.00 37.81 190 LEU B C 1
ATOM 3839 O O . LEU B 1 190 ? 47.537 -6.219 22.995 1.00 34.20 190 LEU B O 1
ATOM 3844 N N . PHE B 1 191 ? 47.927 -4.150 22.151 1.00 36.37 191 PHE B N 1
ATOM 3845 C CA . PHE B 1 191 ? 48.370 -4.558 20.822 1.00 41.07 191 PHE B CA 1
ATOM 3846 C C . PHE B 1 191 ? 49.849 -4.245 20.654 1.00 37.45 191 PHE B C 1
ATOM 3847 O O . PHE B 1 191 ? 50.323 -3.185 21.087 1.00 36.33 191 PHE B O 1
ATOM 3855 N N . LYS B 1 192 ? 50.575 -5.173 20.038 1.00 35.94 192 LYS B N 1
ATOM 3856 C CA . LYS B 1 192 ? 51.981 -4.986 19.701 1.00 34.19 192 LYS B CA 1
ATOM 3857 C C . LYS B 1 192 ? 52.158 -5.310 18.222 1.00 35.09 192 LYS B C 1
ATOM 3858 O O . LYS B 1 192 ? 51.886 -6.433 17.806 1.00 32.06 192 LYS B O 1
ATOM 3864 N N . PHE B 1 193 ? 52.602 -4.334 17.432 1.00 33.27 193 PHE B N 1
ATOM 3865 C CA . PHE B 1 193 ? 52.805 -4.518 15.999 1.00 32.82 193 PHE B CA 1
ATOM 3866 C C . PHE B 1 193 ? 54.286 -4.387 15.677 1.00 39.47 193 PHE B C 1
ATOM 3867 O O . PHE B 1 193 ? 54.899 -3.358 15.990 1.00 37.63 193 PHE B O 1
ATOM 3875 N N . TRP B 1 194 ? 54.849 -5.423 15.042 1.00 38.69 194 TRP B N 1
ATOM 3876 C CA . TRP B 1 194 ? 56.166 -5.358 14.417 1.00 31.09 194 TRP B CA 1
ATOM 3877 C C . TRP B 1 194 ? 55.969 -5.181 12.913 1.00 32.41 194 TRP B C 1
ATOM 3878 O O . TRP B 1 194 ? 55.454 -6.081 12.248 1.00 38.59 194 TRP B O 1
ATOM 3889 N N . ILE B 1 195 ? 56.375 -4.027 12.376 1.00 35.61 195 ILE B N 1
ATOM 3890 C CA . ILE B 1 195 ? 56.280 -3.752 10.942 1.00 40.53 195 ILE B CA 1
ATOM 3891 C C . ILE B 1 195 ? 57.645 -4.049 10.337 1.00 42.04 195 ILE B C 1
ATOM 3892 O O . ILE B 1 195 ? 58.629 -3.363 10.627 1.00 35.50 195 ILE B O 1
ATOM 3897 N N . ASN B 1 196 ? 57.706 -5.083 9.513 1.00 38.32 196 ASN B N 1
ATOM 3898 C CA . ASN B 1 196 ? 58.924 -5.509 8.848 1.00 44.63 196 ASN B CA 1
ATOM 3899 C C . ASN B 1 196 ? 58.976 -4.942 7.434 1.00 44.68 196 ASN B C 1
ATOM 3900 O O . ASN B 1 196 ? 57.942 -4.715 6.807 1.00 49.02 196 ASN B O 1
ATOM 3905 N N . ILE B 1 197 ? 60.192 -4.700 6.943 1.00 42.84 197 ILE B N 1
ATOM 3906 C CA . ILE B 1 197 ? 60.421 -4.437 5.524 1.00 37.60 197 ILE B CA 1
ATOM 3907 C C . ILE B 1 197 ? 61.662 -5.199 5.083 1.00 41.37 197 ILE B C 1
ATOM 3908 O O . ILE B 1 197 ? 62.512 -5.571 5.895 1.00 42.26 197 ILE B O 1
ATOM 3913 N N . GLY B 1 198 ? 61.748 -5.442 3.772 1.00 39.94 198 GLY B N 1
ATOM 3914 C CA . GLY B 1 198 ? 62.920 -6.067 3.212 1.00 43.25 198 GLY B CA 1
ATOM 3915 C C . GLY B 1 198 ? 64.126 -5.150 3.242 1.00 44.41 198 GLY B C 1
ATOM 3916 O O . GLY B 1 198 ? 64.013 -3.934 3.376 1.00 45.92 198 GLY B O 1
ATOM 3917 N N . ARG B 1 199 ? 65.308 -5.761 3.111 1.00 43.58 199 ARG B N 1
ATOM 3918 C CA . ARG B 1 199 ? 66.551 -5.004 3.238 1.00 42.88 199 ARG B CA 1
ATOM 3919 C C . ARG B 1 199 ? 66.648 -3.914 2.180 1.00 44.91 199 ARG B C 1
ATOM 3920 O O . ARG B 1 199 ? 66.957 -2.757 2.487 1.00 43.42 199 ARG B O 1
ATOM 3928 N N . GLU B 1 200 ? 66.396 -4.264 0.919 1.00 44.57 200 GLU B N 1
ATOM 3929 C CA . GLU B 1 200 ? 66.491 -3.258 -0.125 1.00 40.10 200 GLU B CA 1
ATOM 3930 C C . GLU B 1 200 ? 65.406 -2.197 0.026 1.00 39.19 200 GLU B C 1
ATOM 3931 O O . GLU B 1 200 ? 65.619 -1.037 -0.348 1.00 45.56 200 GLU B O 1
ATOM 3945 N N . GLN B 1 202 ? 64.380 -0.989 2.842 1.00 39.83 202 GLN B N 1
ATOM 3946 C CA . GLN B 1 202 ? 64.883 -0.037 3.829 1.00 39.19 202 GLN B CA 1
ATOM 3947 C C . GLN B 1 202 ? 65.844 0.945 3.178 1.00 43.48 202 GLN B C 1
ATOM 3948 O O . GLN B 1 202 ? 65.790 2.154 3.448 1.00 35.83 202 GLN B O 1
ATOM 3954 N N . LEU B 1 203 ? 66.712 0.435 2.304 1.00 37.72 203 LEU B N 1
ATOM 3955 C CA . LEU B 1 203 ? 67.662 1.283 1.601 1.00 43.75 203 LEU B CA 1
ATOM 3956 C C . LEU B 1 203 ? 66.937 2.294 0.730 1.00 43.11 203 LEU B C 1
ATOM 3957 O O . LEU B 1 203 ? 67.245 3.491 0.757 1.00 43.91 203 LEU B O 1
ATOM 3962 N N . LYS B 1 204 ? 65.962 1.821 -0.050 1.00 51.28 204 LYS B N 1
ATOM 3963 C CA . LYS B 1 204 ? 65.142 2.720 -0.856 1.00 42.70 204 LYS B CA 1
ATOM 3964 C C . LYS B 1 204 ? 64.508 3.822 -0.020 1.00 38.28 204 LYS B C 1
ATOM 3965 O O . LYS B 1 204 ? 64.466 4.985 -0.444 1.00 37.73 204 LYS B O 1
ATOM 3971 N N . ARG B 1 205 ? 63.963 3.477 1.150 1.00 35.91 205 ARG B N 1
ATOM 3972 C CA . ARG B 1 205 ? 63.257 4.488 1.927 1.00 37.81 205 ARG B CA 1
ATOM 3973 C C . ARG B 1 205 ? 64.216 5.448 2.619 1.00 36.37 205 ARG B C 1
ATOM 3974 O O . ARG B 1 205 ? 63.898 6.632 2.751 1.00 34.59 205 ARG B O 1
ATOM 3982 N N . PHE B 1 206 ? 65.387 4.971 3.051 1.00 40.95 206 PHE B N 1
ATOM 3983 C CA . PHE B 1 206 ? 66.417 5.890 3.527 1.00 41.57 206 PHE B CA 1
ATOM 3984 C C . PHE B 1 206 ? 66.821 6.868 2.428 1.00 42.30 206 PHE B C 1
ATOM 3985 O O . PHE B 1 206 ? 66.952 8.074 2.677 1.00 38.20 206 PHE B O 1
ATOM 3993 N N . HIS B 1 207 ? 67.026 6.359 1.204 1.00 32.94 207 HIS B N 1
ATOM 3994 C CA . HIS B 1 207 ? 67.326 7.221 0.064 1.00 36.70 207 HIS B CA 1
ATOM 3995 C C . HIS B 1 207 ? 66.198 8.214 -0.193 1.00 44.40 207 HIS B C 1
ATOM 3996 O O . HIS B 1 207 ? 66.452 9.399 -0.457 1.00 39.87 207 HIS B O 1
ATOM 4003 N N . ASP B 1 208 ? 64.945 7.742 -0.150 1.00 42.94 208 ASP B N 1
ATOM 4004 C CA . ASP B 1 208 ? 63.801 8.619 -0.388 1.00 42.05 208 ASP B CA 1
ATOM 4005 C C . ASP B 1 208 ? 63.775 9.751 0.623 1.00 40.51 208 ASP B C 1
ATOM 4006 O O . ASP B 1 208 ? 63.563 10.917 0.269 1.00 41.18 208 ASP B O 1
ATOM 4011 N N . ARG B 1 209 ? 63.967 9.412 1.897 1.00 32.09 209 ARG B N 1
ATOM 4012 C CA . ARG B 1 209 ? 63.979 10.415 2.952 1.00 34.35 209 ARG B CA 1
ATOM 4013 C C . ARG B 1 209 ? 65.156 11.371 2.810 1.00 41.60 209 ARG B C 1
ATOM 4014 O O . ARG B 1 209 ? 65.019 12.571 3.069 1.00 47.64 209 ARG B O 1
ATOM 4022 N N . ARG B 1 210 ? 66.319 10.870 2.394 1.00 34.01 210 ARG B N 1
ATOM 4023 C CA . ARG B 1 210 ? 67.481 11.743 2.299 1.00 37.96 210 ARG B CA 1
ATOM 4024 C C . ARG B 1 210 ? 67.300 12.805 1.214 1.00 44.62 210 ARG B C 1
ATOM 4025 O O . ARG B 1 210 ? 67.772 13.933 1.377 1.00 51.06 210 ARG B O 1
ATOM 4033 N N . HIS B 1 211 ? 66.590 12.486 0.127 1.00 43.56 211 HIS B N 1
ATOM 4034 C CA . HIS B 1 211 ? 66.511 13.359 -1.042 1.00 46.78 211 HIS B CA 1
ATOM 4035 C C . HIS B 1 211 ? 65.154 14.039 -1.187 1.00 49.01 211 HIS B C 1
ATOM 4036 O O . HIS B 1 211 ? 64.827 14.556 -2.261 1.00 55.48 211 HIS B O 1
ATOM 4043 N N . ASP B 1 212 ? 64.370 14.059 -0.121 1.00 45.24 212 ASP B N 1
ATOM 4044 C CA . ASP B 1 212 ? 63.090 14.760 -0.084 1.00 39.32 212 ASP B CA 1
ATOM 4045 C C . ASP B 1 212 ? 63.162 15.784 1.041 1.00 40.84 212 ASP B C 1
ATOM 4046 O O . ASP B 1 212 ? 63.221 15.391 2.220 1.00 42.24 212 ASP B O 1
ATOM 4051 N N . PRO B 1 213 ? 63.168 17.091 0.747 1.00 50.13 213 PRO B N 1
ATOM 4052 C CA . PRO B 1 213 ? 63.253 18.086 1.834 1.00 46.86 213 PRO B CA 1
ATOM 4053 C C . PRO B 1 213 ? 62.080 18.030 2.804 1.00 47.86 213 PRO B C 1
ATOM 4054 O O . PRO B 1 213 ? 62.177 18.582 3.907 1.00 45.12 213 PRO B O 1
ATOM 4058 N N . LEU B 1 214 ? 60.993 17.353 2.442 1.00 45.52 214 LEU B N 1
ATOM 4059 C CA . LEU B 1 214 ? 59.843 17.235 3.323 1.00 51.83 214 LEU B CA 1
ATOM 4060 C C . LEU B 1 214 ? 59.994 16.090 4.308 1.00 47.30 214 LEU B C 1
ATOM 4061 O O . LEU B 1 214 ? 59.332 16.087 5.353 1.00 54.60 214 LEU B O 1
ATOM 4066 N N . LYS B 1 215 ? 60.867 15.128 4.004 1.00 43.92 215 LYS B N 1
ATOM 4067 C CA . LYS B 1 215 ? 60.986 13.910 4.784 1.00 47.40 215 LYS B CA 1
ATOM 4068 C C . LYS B 1 215 ? 62.363 13.715 5.397 1.00 46.58 215 LYS B C 1
ATOM 4069 O O . LYS B 1 215 ? 62.556 12.738 6.127 1.00 46.01 215 LYS B O 1
ATOM 4075 N N . ILE B 1 216 ? 63.327 14.599 5.118 1.00 39.52 216 ILE B N 1
ATOM 4076 C CA . ILE B 1 216 ? 64.689 14.407 5.615 1.00 38.46 216 ILE B CA 1
ATOM 4077 C C . ILE B 1 216 ? 64.756 14.439 7.139 1.00 45.57 216 ILE B C 1
ATOM 4078 O O . ILE B 1 216 ? 65.730 13.953 7.721 1.00 47.29 216 ILE B O 1
ATOM 4083 N N . TRP B 1 217 ? 63.741 14.994 7.804 1.00 46.51 217 TRP B N 1
ATOM 4084 C CA . TRP B 1 217 ? 63.691 14.928 9.267 1.00 51.43 217 TRP B CA 1
ATOM 4085 C C . TRP B 1 217 ? 63.533 13.499 9.767 1.00 54.36 217 TRP B C 1
ATOM 4086 O O . TRP B 1 217 ? 63.891 13.213 10.917 1.00 51.34 217 TRP B O 1
ATOM 4097 N N . LYS B 1 218 ? 63.011 12.599 8.927 1.00 54.86 218 LYS B N 1
ATOM 4098 C CA . LYS B 1 218 ? 62.842 11.197 9.285 1.00 51.29 218 LYS B CA 1
ATOM 4099 C C . LYS B 1 218 ? 64.159 10.449 9.347 1.00 52.97 218 LYS B C 1
ATOM 4100 O O . LYS B 1 218 ? 64.183 9.318 9.844 1.00 55.72 218 LYS B O 1
ATOM 4106 N N . LEU B 1 219 ? 65.241 11.041 8.855 1.00 52.85 219 LEU B N 1
ATOM 4107 C CA . LEU B 1 219 ? 66.519 10.359 8.706 1.00 49.70 219 LEU B CA 1
ATOM 4108 C C . LEU B 1 219 ? 67.441 10.827 9.823 1.00 57.01 219 LEU B C 1
ATOM 4109 O O . LEU B 1 219 ? 67.881 11.980 9.829 1.00 65.43 219 LEU B O 1
ATOM 4114 N N . SER B 1 220 ? 67.730 9.938 10.759 1.00 55.16 220 SER B N 1
ATOM 4115 C CA . SER B 1 220 ? 68.436 10.248 11.989 1.00 53.28 220 SER B CA 1
ATOM 4116 C C . SER B 1 220 ? 69.836 9.653 11.991 1.00 63.97 220 SER B C 1
ATOM 4117 O O . SER B 1 220 ? 70.177 8.828 11.136 1.00 56.50 220 SER B O 1
ATOM 4120 N N . PRO B 1 221 ? 70.688 10.058 12.937 1.00 81.16 221 PRO B N 1
ATOM 4121 C CA . PRO B 1 221 ? 71.983 9.375 13.077 1.00 88.02 221 PRO B CA 1
ATOM 4122 C C . PRO B 1 221 ? 71.843 7.884 13.307 1.00 87.70 221 PRO B C 1
ATOM 4123 O O . PRO B 1 221 ? 72.717 7.116 12.887 1.00 90.64 221 PRO B O 1
ATOM 4135 N N . ASP B 1 223 ? 69.592 5.819 12.008 1.00 69.57 223 ASP B N 1
ATOM 4136 C CA . ASP B 1 223 ? 69.317 5.130 10.754 1.00 58.63 223 ASP B CA 1
ATOM 4137 C C . ASP B 1 223 ? 70.584 4.956 9.930 1.00 54.01 223 ASP B C 1
ATOM 4138 O O . ASP B 1 223 ? 70.800 3.896 9.333 1.00 57.29 223 ASP B O 1
ATOM 4143 N N . ILE B 1 224 ? 71.440 5.982 9.887 1.00 55.55 224 ILE B N 1
ATOM 4144 C CA . ILE B 1 224 ? 72.692 5.848 9.146 1.00 70.71 224 ILE B CA 1
ATOM 4145 C C . ILE B 1 224 ? 73.564 4.772 9.774 1.00 75.45 224 ILE B C 1
ATOM 4146 O O . ILE B 1 224 ? 74.330 4.094 9.078 1.00 78.38 224 ILE B O 1
ATOM 4151 N N . ALA B 1 225 ? 73.453 4.585 11.090 1.00 74.14 225 ALA B N 1
ATOM 4152 C CA . ALA B 1 225 ? 74.138 3.481 11.750 1.00 73.61 225 ALA B CA 1
ATOM 4153 C C . ALA B 1 225 ? 73.448 2.151 11.476 1.00 65.19 225 ALA B C 1
ATOM 4154 O O . ALA B 1 225 ? 74.117 1.126 11.313 1.00 68.22 225 ALA B O 1
ATOM 4156 N N . ALA B 1 226 ? 72.114 2.144 11.430 1.00 53.65 226 ALA B N 1
ATOM 4157 C CA . ALA B 1 226 ? 71.386 0.914 11.145 1.00 56.16 226 ALA B CA 1
ATOM 4158 C C . ALA B 1 226 ? 71.832 0.270 9.838 1.00 58.94 226 ALA B C 1
ATOM 4159 O O . ALA B 1 226 ? 71.675 -0.946 9.677 1.00 58.10 226 ALA B O 1
ATOM 4161 N N . LEU B 1 227 ? 72.404 1.055 8.920 1.00 61.36 227 LEU B N 1
ATOM 4162 C CA . LEU B 1 227 ? 72.789 0.540 7.607 1.00 54.83 227 LEU B CA 1
ATOM 4163 C C . LEU B 1 227 ? 73.721 -0.658 7.722 1.00 60.49 227 LEU B C 1
ATOM 4164 O O . LEU B 1 227 ? 73.471 -1.715 7.130 1.00 62.41 227 LEU B O 1
ATOM 4169 N N . SER B 1 228 ? 74.811 -0.507 8.466 1.00 54.72 228 SER B N 1
ATOM 4170 C CA . SER B 1 228 ? 75.777 -1.585 8.597 1.00 62.46 228 SER B CA 1
ATOM 4171 C C . SER B 1 228 ? 75.378 -2.611 9.648 1.00 57.88 228 SER B C 1
ATOM 4172 O O . SER B 1 228 ? 76.123 -3.565 9.864 1.00 53.98 228 SER B O 1
ATOM 4175 N N . LYS B 1 229 ? 74.215 -2.456 10.287 1.00 56.30 229 LYS B N 1
ATOM 4176 C CA . LYS B 1 229 ? 73.821 -3.314 11.399 1.00 54.19 229 LYS B CA 1
ATOM 4177 C C . LYS B 1 229 ? 72.590 -4.160 11.086 1.00 53.98 229 LYS B C 1
ATOM 4178 O O . LYS B 1 229 ? 71.925 -4.630 12.014 1.00 44.97 229 LYS B O 1
ATOM 4184 N N . TRP B 1 230 ? 72.300 -4.393 9.799 1.00 53.80 230 TRP B N 1
ATOM 4185 C CA . TRP B 1 230 ? 71.081 -5.106 9.408 1.00 50.67 230 TRP B CA 1
ATOM 4186 C C . TRP B 1 230 ? 70.980 -6.474 10.081 1.00 45.70 230 TRP B C 1
ATOM 4187 O O . TRP B 1 230 ? 69.934 -6.826 10.633 1.00 44.69 230 TRP B O 1
ATOM 4198 N N . ASP B 1 231 ? 72.057 -7.265 10.025 1.00 43.62 231 ASP B N 1
ATOM 4199 C CA . ASP B 1 231 ? 72.021 -8.622 10.568 1.00 48.65 231 ASP B CA 1
ATOM 4200 C C . ASP B 1 231 ? 71.841 -8.622 12.083 1.00 52.17 231 ASP B C 1
ATOM 4201 O O . ASP B 1 231 ? 71.144 -9.487 12.631 1.00 53.49 231 ASP B O 1
ATOM 4206 N N . ASP B 1 232 ? 72.485 -7.687 12.781 1.00 48.02 232 ASP B N 1
ATOM 4207 C CA . ASP B 1 232 ? 72.312 -7.612 14.230 1.00 48.54 232 ASP B CA 1
ATOM 4208 C C . ASP B 1 232 ? 70.863 -7.282 14.592 1.00 52.87 232 ASP B C 1
ATOM 4209 O O . ASP B 1 232 ? 70.308 -7.853 15.539 1.00 44.90 232 ASP B O 1
ATOM 4214 N N . TYR B 1 233 ? 70.223 -6.373 13.844 1.00 46.20 233 TYR B N 1
ATOM 4215 C CA . TYR B 1 233 ? 68.811 -6.095 14.088 1.00 40.25 233 TYR B CA 1
ATOM 4216 C C . TYR B 1 233 ? 67.959 -7.322 13.796 1.00 45.06 233 TYR B C 1
ATOM 4217 O O . TYR B 1 233 ? 66.975 -7.584 14.496 1.00 46.56 233 TYR B O 1
ATOM 4226 N N . THR B 1 234 ? 68.319 -8.077 12.756 1.00 44.72 234 THR B N 1
ATOM 4227 C CA . THR B 1 234 ? 67.610 -9.312 12.445 1.00 47.33 234 THR B CA 1
ATOM 4228 C C . THR B 1 234 ? 67.666 -10.273 13.621 1.00 44.99 234 THR B C 1
ATOM 4229 O O . THR B 1 234 ? 66.646 -10.841 14.020 1.00 51.58 234 THR B O 1
ATOM 4233 N N . GLY B 1 235 ? 68.855 -10.458 14.196 1.00 50.26 235 GLY B N 1
ATOM 4234 C CA . GLY B 1 235 ? 68.972 -11.319 15.362 1.00 51.73 235 GLY B CA 1
ATOM 4235 C C . GLY B 1 235 ? 68.128 -10.835 16.528 1.00 49.68 235 GLY B C 1
ATOM 4236 O O . GLY B 1 235 ? 67.399 -11.613 17.149 1.00 49.06 235 GLY B O 1
ATOM 4237 N N . LYS B 1 236 ? 68.220 -9.540 16.844 1.00 52.98 236 LYS B N 1
ATOM 4238 C CA . LYS B 1 236 ? 67.444 -8.996 17.957 1.00 46.65 236 LYS B CA 1
ATOM 4239 C C . LYS B 1 236 ? 65.947 -9.110 17.697 1.00 50.58 236 LYS B C 1
ATOM 4240 O O . LYS B 1 236 ? 65.175 -9.418 18.611 1.00 47.02 236 LYS B O 1
ATOM 4246 N N . ARG B 1 237 ? 65.519 -8.859 16.456 1.00 48.69 237 ARG B N 1
ATOM 4247 C CA . ARG B 1 237 ? 64.108 -9.008 16.107 1.00 44.17 237 ARG B CA 1
ATOM 4248 C C . ARG B 1 237 ? 63.622 -10.424 16.370 1.00 45.73 237 ARG B C 1
ATOM 4249 O O . ARG B 1 237 ? 62.608 -10.628 17.048 1.00 45.72 237 ARG B O 1
ATOM 4257 N N . ASP B 1 238 ? 64.323 -11.417 15.814 1.00 42.40 238 ASP B N 1
ATOM 4258 C CA . ASP B 1 238 ? 63.900 -12.808 15.956 1.00 48.31 238 ASP B CA 1
ATOM 4259 C C . ASP B 1 238 ? 63.872 -13.211 17.419 1.00 48.61 238 ASP B C 1
ATOM 4260 O O . ASP B 1 238 ? 62.918 -13.840 17.891 1.00 53.28 238 ASP B O 1
ATOM 4265 N N . ARG B 1 239 ? 64.935 -12.875 18.145 1.00 44.21 239 ARG B N 1
ATOM 4266 C CA . ARG B 1 239 ? 65.003 -13.172 19.569 1.00 47.20 239 ARG B CA 1
ATOM 4267 C C . ARG B 1 239 ? 63.862 -12.510 20.331 1.00 43.63 239 ARG B C 1
ATOM 4268 O O . ARG B 1 239 ? 63.294 -13.104 21.255 1.00 60.06 239 ARG B O 1
ATOM 4284 N N . LEU B 1 241 ? 60.763 -11.411 19.127 1.00 45.26 241 LEU B N 1
ATOM 4285 C CA . LEU B 1 241 ? 59.454 -11.973 18.793 1.00 49.21 241 LEU B CA 1
ATOM 4286 C C . LEU B 1 241 ? 59.263 -13.350 19.420 1.00 48.70 241 LEU B C 1
ATOM 4287 O O . LEU B 1 241 ? 58.158 -13.694 19.850 1.00 56.34 241 LEU B O 1
ATOM 4292 N N . LYS B 1 242 ? 60.322 -14.156 19.485 1.00 48.69 242 LYS B N 1
ATOM 4293 C CA . LYS B 1 242 ? 60.168 -15.494 20.049 1.00 55.27 242 LYS B CA 1
ATOM 4294 C C . LYS B 1 242 ? 60.029 -15.478 21.570 1.00 58.57 242 LYS B C 1
ATOM 4295 O O . LYS B 1 242 ? 59.275 -16.286 22.129 1.00 57.72 242 LYS B O 1
ATOM 4301 N N . GLU B 1 243 ? 60.728 -14.578 22.262 1.00 51.61 243 GLU B N 1
ATOM 4302 C CA . GLU B 1 243 ? 60.748 -14.615 23.722 1.00 55.10 243 GLU B CA 1
ATOM 4303 C C . GLU B 1 243 ? 59.726 -13.701 24.387 1.00 47.21 243 GLU B C 1
ATOM 4304 O O . GLU B 1 243 ? 59.477 -13.862 25.586 1.00 47.00 243 GLU B O 1
ATOM 4310 N N . THR B 1 244 ? 59.137 -12.749 23.668 1.00 49.71 244 THR B N 1
ATOM 4311 C CA . THR B 1 244 ? 58.128 -11.871 24.255 1.00 49.80 244 THR B CA 1
ATOM 4312 C C . THR B 1 244 ? 56.763 -12.008 23.589 1.00 45.10 244 THR B C 1
ATOM 4313 O O . THR B 1 244 ? 55.857 -11.226 23.894 1.00 42.80 244 THR B O 1
ATOM 4317 N N . HIS B 1 245 ? 56.593 -12.966 22.683 1.00 51.48 245 HIS B N 1
ATOM 4318 C CA . HIS B 1 245 ? 55.272 -13.332 22.178 1.00 52.79 245 HIS B CA 1
ATOM 4319 C C . HIS B 1 245 ? 54.644 -14.287 23.183 1.00 55.78 245 HIS B C 1
ATOM 4320 O O . HIS B 1 245 ? 54.996 -15.466 23.243 1.00 56.17 245 HIS B O 1
ATOM 4327 N N . THR B 1 246 ? 53.719 -13.778 23.987 1.00 51.77 246 THR B N 1
ATOM 4328 C CA . THR B 1 246 ? 53.025 -14.571 24.988 1.00 48.73 246 THR B CA 1
ATOM 4329 C C . THR B 1 246 ? 51.527 -14.438 24.770 1.00 46.67 246 THR B C 1
ATOM 4330 O O . THR B 1 246 ? 51.057 -13.573 24.028 1.00 43.80 246 THR B O 1
ATOM 4334 N N . GLU B 1 247 ? 50.771 -15.299 25.448 1.00 49.06 247 GLU B N 1
ATOM 4335 C CA . GLU B 1 247 ? 49.319 -15.197 25.382 1.00 60.76 247 GLU B CA 1
ATOM 4336 C C . GLU B 1 247 ? 48.844 -13.821 25.838 1.00 59.54 247 GLU B C 1
ATOM 4337 O O . GLU B 1 247 ? 47.985 -13.207 25.192 1.00 54.49 247 GLU B O 1
ATOM 4343 N N . HIS B 1 248 ? 49.416 -13.301 26.931 1.00 53.46 248 HIS B N 1
ATOM 4344 C CA . HIS B 1 248 ? 48.989 -11.992 27.420 1.00 51.30 248 HIS B CA 1
ATOM 4345 C C . HIS B 1 248 ? 49.463 -10.863 26.515 1.00 53.40 248 HIS B C 1
ATOM 4346 O O . HIS B 1 248 ? 48.782 -9.837 26.404 1.00 48.74 248 HIS B O 1
ATOM 4353 N N . GLY B 1 249 ? 50.614 -11.032 25.862 1.00 47.47 249 GLY B N 1
ATOM 4354 C CA . GLY B 1 249 ? 51.163 -10.025 24.990 1.00 40.06 249 GLY B CA 1
ATOM 4355 C C . GLY B 1 249 ? 51.560 -10.585 23.638 1.00 46.73 249 GLY B C 1
ATOM 4356 O O . GLY B 1 249 ? 52.743 -10.805 23.359 1.00 41.71 249 GLY B O 1
ATOM 4357 N N . PRO B 1 250 ? 50.577 -10.828 22.770 1.00 53.32 250 PRO B N 1
ATOM 4358 C CA . PRO B 1 250 ? 50.885 -11.349 21.428 1.00 49.31 250 PRO B CA 1
ATOM 4359 C C . PRO B 1 250 ? 51.460 -10.288 20.508 1.00 48.32 250 PRO B C 1
ATOM 4360 O O . PRO B 1 250 ? 51.078 -9.113 20.551 1.00 36.84 250 PRO B O 1
ATOM 4364 N N . TRP B 1 251 ? 52.376 -10.729 19.642 1.00 40.65 251 TRP B N 1
ATOM 4365 C CA . TRP B 1 251 ? 52.959 -9.884 18.606 1.00 37.83 251 TRP B CA 1
ATOM 4366 C C . TRP B 1 251 ? 52.230 -10.132 17.295 1.00 42.76 251 TRP B C 1
ATOM 4367 O O . TRP B 1 251 ? 52.166 -11.274 16.832 1.00 41.93 251 TRP B O 1
ATOM 4378 N N . ALA B 1 252 ? 51.689 -9.069 16.708 1.00 40.53 252 ALA B N 1
ATOM 4379 C CA . ALA B 1 252 ? 51.225 -9.086 15.330 1.00 42.69 252 ALA B CA 1
ATOM 4380 C C . ALA B 1 252 ? 52.366 -8.621 14.433 1.00 38.80 252 ALA B C 1
ATOM 4381 O O . ALA B 1 252 ? 52.948 -7.559 14.666 1.00 38.47 252 ALA B O 1
ATOM 4383 N N . VAL B 1 253 ? 52.694 -9.417 13.417 1.00 37.50 253 VAL B N 1
ATOM 4384 C CA . VAL B 1 253 ? 53.864 -9.177 12.577 1.00 42.53 253 VAL B CA 1
ATOM 4385 C C . VAL B 1 253 ? 53.411 -8.865 11.155 1.00 48.44 253 VAL B C 1
ATOM 4386 O O . VAL B 1 253 ? 52.636 -9.624 10.563 1.00 42.98 253 VAL B O 1
ATOM 4390 N N . ILE B 1 254 ? 53.934 -7.777 10.594 1.00 44.24 254 ILE B N 1
ATOM 4391 C CA . ILE B 1 254 ? 53.429 -7.193 9.359 1.00 40.50 254 ILE B CA 1
ATOM 4392 C C . ILE B 1 254 ? 54.518 -7.221 8.298 1.00 45.27 254 ILE B C 1
ATOM 4393 O O . ILE B 1 254 ? 55.647 -6.792 8.559 1.00 39.77 254 ILE B O 1
ATOM 4398 N N . ARG B 1 255 ? 54.176 -7.685 7.094 1.00 45.98 255 ARG B N 1
ATOM 4399 C CA . ARG B 1 255 ? 54.995 -7.393 5.918 1.00 41.11 255 ARG B CA 1
ATOM 4400 C C . ARG B 1 255 ? 54.624 -5.996 5.432 1.00 44.48 255 ARG B C 1
ATOM 4401 O O . ARG B 1 255 ? 53.495 -5.764 4.996 1.00 44.54 255 ARG B O 1
ATOM 4409 N N . GLY B 1 256 ? 55.564 -5.057 5.523 1.00 37.94 256 GLY B N 1
ATOM 4410 C CA . GLY B 1 256 ? 55.224 -3.658 5.384 1.00 35.01 256 GLY B CA 1
ATOM 4411 C C . GLY B 1 256 ? 55.810 -2.957 4.178 1.00 34.36 256 GLY B C 1
ATOM 4412 O O . GLY B 1 256 ? 55.801 -1.720 4.117 1.00 37.68 256 GLY B O 1
ATOM 4413 N N . ASN B 1 257 ? 56.296 -3.727 3.203 1.00 36.36 257 ASN B N 1
ATOM 4414 C CA . ASN B 1 257 ? 56.873 -3.119 2.010 1.00 40.49 257 ASN B CA 1
ATOM 4415 C C . ASN B 1 257 ? 55.898 -2.165 1.336 1.00 36.88 257 ASN B C 1
ATOM 4416 O O . ASN B 1 257 ? 56.322 -1.152 0.768 1.00 44.41 257 ASN B O 1
ATOM 4421 N N . ASP B 1 258 ? 54.599 -2.464 1.398 1.00 41.37 258 ASP B N 1
ATOM 4422 C CA . ASP B 1 258 ? 53.540 -1.588 0.902 1.00 37.78 258 ASP B CA 1
ATOM 4423 C C . ASP B 1 258 ? 52.927 -0.896 2.117 1.00 36.00 258 ASP B C 1
ATOM 4424 O O . ASP B 1 258 ? 52.234 -1.534 2.914 1.00 41.30 258 ASP B O 1
ATOM 4429 N N . LYS B 1 259 ? 53.178 0.413 2.250 1.00 38.10 259 LYS B N 1
ATOM 4430 C CA . LYS B 1 259 ? 52.710 1.153 3.422 1.00 39.04 259 LYS B CA 1
ATOM 4431 C C . LYS B 1 259 ? 51.193 1.128 3.526 1.00 35.27 259 LYS B C 1
ATOM 4432 O O . LYS B 1 259 ? 50.644 1.105 4.631 1.00 34.46 259 LYS B O 1
ATOM 4438 N N . ARG B 1 260 ? 50.505 1.149 2.381 1.00 32.84 260 ARG B N 1
ATOM 4439 C CA . ARG B 1 260 ? 49.044 1.210 2.365 1.00 36.21 260 ARG B CA 1
ATOM 4440 C C . ARG B 1 260 ? 48.435 -0.078 2.913 1.00 39.07 260 ARG B C 1
ATOM 4441 O O . ARG B 1 260 ? 47.503 -0.041 3.727 1.00 41.44 260 ARG B O 1
ATOM 4449 N N . ARG B 1 261 ? 48.952 -1.230 2.475 1.00 39.44 261 ARG B N 1
ATOM 4450 C CA . ARG B 1 261 ? 48.474 -2.500 3.000 1.00 37.00 261 ARG B CA 1
ATOM 4451 C C . ARG B 1 261 ? 48.877 -2.677 4.448 1.00 38.54 261 ARG B C 1
ATOM 4452 O O . ARG B 1 261 ? 48.180 -3.356 5.213 1.00 38.14 261 ARG B O 1
ATOM 4460 N N . SER B 1 262 ? 50.007 -2.091 4.835 1.00 34.53 262 SER B N 1
ATOM 4461 C CA . SER B 1 262 ? 50.428 -2.147 6.223 1.00 40.43 262 SER B CA 1
ATOM 4462 C C . SER B 1 262 ? 49.403 -1.459 7.120 1.00 39.14 262 SER B C 1
ATOM 4463 O O . SER B 1 262 ? 48.868 -2.068 8.055 1.00 45.37 262 SER B O 1
ATOM 4466 N N . ARG B 1 263 ? 49.073 -0.203 6.806 1.00 29.66 263 ARG B N 1
ATOM 4467 C CA . ARG B 1 263 ? 48.144 0.563 7.631 1.00 27.36 263 ARG B CA 1
ATOM 4468 C C . ARG B 1 263 ? 46.765 -0.085 7.670 1.00 33.12 263 ARG B C 1
ATOM 4469 O O . ARG B 1 263 ? 46.161 -0.208 8.739 1.00 35.74 263 ARG B O 1
ATOM 4477 N N . ILE B 1 264 ? 46.260 -0.526 6.517 1.00 29.35 264 ILE B N 1
ATOM 4478 C CA . ILE B 1 264 ? 44.931 -1.132 6.467 1.00 30.01 264 ILE B CA 1
ATOM 4479 C C . ILE B 1 264 ? 44.856 -2.367 7.359 1.00 35.66 264 ILE B C 1
ATOM 4480 O O . ILE B 1 264 ? 43.861 -2.587 8.062 1.00 33.06 264 ILE B O 1
ATOM 4485 N N . ASN B 1 265 ? 45.885 -3.208 7.338 1.00 33.98 265 ASN B N 1
ATOM 4486 C CA . ASN B 1 265 ? 45.755 -4.460 8.068 1.00 34.36 265 ASN B CA 1
ATOM 4487 C C . ASN B 1 265 ? 46.067 -4.292 9.554 1.00 36.07 265 ASN B C 1
ATOM 4488 O O . ASN B 1 265 ? 45.495 -5.007 10.377 1.00 33.78 265 ASN B O 1
ATOM 4493 N N . VAL B 1 266 ? 46.946 -3.356 9.919 1.00 32.18 266 VAL B N 1
ATOM 4494 C CA . VAL B 1 266 ? 47.087 -2.989 11.324 1.00 36.62 266 VAL B CA 1
ATOM 4495 C C . VAL B 1 266 ? 45.726 -2.622 11.902 1.00 37.93 266 VAL B C 1
ATOM 4496 O O . VAL B 1 266 ? 45.341 -3.076 12.988 1.00 37.71 266 VAL B O 1
ATOM 4500 N N . ILE B 1 267 ? 44.969 -1.796 11.176 1.00 37.45 267 ILE B N 1
ATOM 4501 C CA . ILE B 1 267 ? 43.710 -1.302 11.725 1.00 33.59 267 ILE B CA 1
ATOM 4502 C C . ILE B 1 267 ? 42.649 -2.393 11.693 1.00 38.44 267 ILE B C 1
ATOM 4503 O O . ILE B 1 267 ? 41.856 -2.527 12.632 1.00 43.19 267 ILE B O 1
ATOM 4508 N N . ARG B 1 268 ? 42.609 -3.190 10.616 1.00 31.79 268 ARG B N 1
ATOM 4509 C CA . ARG B 1 268 ? 41.705 -4.335 10.606 1.00 35.02 268 ARG B CA 1
ATOM 4510 C C . ARG B 1 268 ? 41.955 -5.240 11.802 1.00 41.31 268 ARG B C 1
ATOM 4511 O O . ARG B 1 268 ? 41.008 -5.742 12.413 1.00 44.30 268 ARG B O 1
ATOM 4519 N N . HIS B 1 269 ? 43.226 -5.470 12.145 1.00 40.00 269 HIS B N 1
ATOM 4520 C CA . HIS B 1 269 ? 43.533 -6.379 13.244 1.00 38.12 269 HIS B CA 1
ATOM 4521 C C . HIS B 1 269 ? 42.913 -5.885 14.542 1.00 33.56 269 HIS B C 1
ATOM 4522 O O . HIS B 1 269 ? 42.271 -6.649 15.267 1.00 35.87 269 HIS B O 1
ATOM 4537 N N . LEU B 1 271 ? 40.348 -3.727 14.959 1.00 41.02 271 LEU B N 1
ATOM 4538 C CA . LEU B 1 271 ? 38.890 -3.724 14.911 1.00 38.76 271 LEU B CA 1
ATOM 4539 C C . LEU B 1 271 ? 38.326 -5.118 15.151 1.00 36.12 271 LEU B C 1
ATOM 4540 O O . LEU B 1 271 ? 37.318 -5.269 15.843 1.00 43.49 271 LEU B O 1
ATOM 4545 N N . THR B 1 272 ? 38.960 -6.150 14.590 1.00 38.57 272 THR B N 1
ATOM 4546 C CA . THR B 1 272 ? 38.450 -7.508 14.770 1.00 42.66 272 THR B CA 1
ATOM 4547 C C . THR B 1 272 ? 38.573 -7.959 16.218 1.00 40.53 272 THR B C 1
ATOM 4548 O O . THR B 1 272 ? 37.713 -8.690 16.719 1.00 49.12 272 THR B O 1
ATOM 4552 N N . LYS B 1 273 ? 39.638 -7.544 16.903 1.00 42.37 273 LYS B N 1
ATOM 4553 C CA . LYS B 1 273 ? 39.886 -8.003 18.261 1.00 43.97 273 LYS B CA 1
ATOM 4554 C C . LYS B 1 273 ? 39.087 -7.237 19.299 1.00 46.53 273 LYS B C 1
ATOM 4555 O O . LYS B 1 273 ? 39.024 -7.673 20.450 1.00 55.08 273 LYS B O 1
ATOM 4561 N N . LEU B 1 274 ? 38.497 -6.105 18.938 1.00 43.35 274 LEU B N 1
ATOM 4562 C CA . LEU B 1 274 ? 37.705 -5.321 19.879 1.00 41.34 274 LEU B CA 1
ATOM 4563 C C . LEU B 1 274 ? 36.237 -5.630 19.651 1.00 43.59 274 LEU B C 1
ATOM 4564 O O . LEU B 1 274 ? 35.779 -5.671 18.506 1.00 49.87 274 LEU B O 1
ATOM 4569 N N . ASP B 1 275 ? 35.511 -5.862 20.737 1.00 43.60 275 ASP B N 1
ATOM 4570 C CA . ASP B 1 275 ? 34.089 -6.189 20.671 1.00 43.16 275 ASP B CA 1
ATOM 4571 C C . ASP B 1 275 ? 33.283 -4.923 20.946 1.00 45.36 275 ASP B C 1
ATOM 4572 O O . ASP B 1 275 ? 32.635 -4.768 21.983 1.00 50.27 275 ASP B O 1
ATOM 4577 N N . TYR B 1 276 ? 33.352 -4.000 19.990 1.00 43.21 276 TYR B N 1
ATOM 4578 C CA . TYR B 1 276 ? 32.790 -2.669 20.169 1.00 44.01 276 TYR B CA 1
ATOM 4579 C C . TYR B 1 276 ? 31.376 -2.579 19.601 1.00 49.14 276 TYR B C 1
ATOM 4580 O O . TYR B 1 276 ? 31.040 -3.234 18.609 1.00 42.58 276 TYR B O 1
ATOM 4589 N N . ASP B 1 277 ? 30.553 -1.746 20.242 1.00 48.01 277 ASP B N 1
ATOM 4590 C CA . ASP B 1 277 ? 29.167 -1.562 19.825 1.00 49.11 277 ASP B CA 1
ATOM 4591 C C . ASP B 1 277 ? 29.098 -0.917 18.447 1.00 50.19 277 ASP B C 1
ATOM 4592 O O . ASP B 1 277 ? 29.825 0.034 18.153 1.00 53.72 277 ASP B O 1
ATOM 4597 N N . GLY B 1 278 ? 28.205 -1.429 17.607 1.00 47.28 278 GLY B N 1
ATOM 4598 C CA . GLY B 1 278 ? 28.010 -0.903 16.268 1.00 50.66 278 GLY B CA 1
ATOM 4599 C C . GLY B 1 278 ? 28.903 -1.503 15.208 1.00 53.19 278 GLY B C 1
ATOM 4600 O O . GLY B 1 278 ? 28.869 -1.047 14.059 1.00 53.66 278 GLY B O 1
ATOM 4601 N N . LYS B 1 279 ? 29.677 -2.526 15.556 1.00 51.67 279 LYS B N 1
ATOM 4602 C CA . LYS B 1 279 ? 30.741 -3.046 14.708 1.00 48.03 279 LYS B CA 1
ATOM 4603 C C . LYS B 1 279 ? 30.173 -3.629 13.420 1.00 47.66 279 LYS B C 1
ATOM 4604 O O . LYS B 1 279 ? 29.336 -4.533 13.462 1.00 50.51 279 LYS B O 1
ATOM 4610 N N . ASP B 1 280 ? 30.627 -3.111 12.276 1.00 45.45 280 ASP B N 1
ATOM 4611 C CA . ASP B 1 280 ? 30.164 -3.562 10.960 1.00 51.44 280 ASP B CA 1
ATOM 4612 C C . ASP B 1 280 ? 31.241 -4.463 10.372 1.00 50.18 280 ASP B C 1
ATOM 4613 O O . ASP B 1 280 ? 32.241 -3.983 9.829 1.00 47.09 280 ASP B O 1
ATOM 4618 N N . GLU B 1 281 ? 31.024 -5.777 10.463 1.00 49.90 281 GLU B N 1
ATOM 4619 C CA . GLU B 1 281 ? 32.021 -6.726 9.983 1.00 58.62 281 GLU B CA 1
ATOM 4620 C C . GLU B 1 281 ? 32.238 -6.634 8.479 1.00 56.40 281 GLU B C 1
ATOM 4621 O O . GLU B 1 281 ? 33.321 -6.991 8.004 1.00 52.62 281 GLU B O 1
ATOM 4627 N N . ALA B 1 282 ? 31.252 -6.136 7.727 1.00 46.98 282 ALA B N 1
ATOM 4628 C CA . ALA B 1 282 ? 31.445 -5.936 6.295 1.00 53.33 282 ALA B CA 1
ATOM 4629 C C . ALA B 1 282 ? 32.447 -4.820 6.020 1.00 60.89 282 ALA B C 1
ATOM 4630 O O . ALA B 1 282 ? 33.288 -4.942 5.120 1.00 55.36 282 ALA B O 1
ATOM 4632 N N . ALA B 1 283 ? 32.377 -3.723 6.789 1.00 56.16 283 ALA B N 1
ATOM 4633 C CA . ALA B 1 283 ? 33.289 -2.602 6.585 1.00 47.11 283 ALA B CA 1
ATOM 4634 C C . ALA B 1 283 ? 34.704 -2.921 7.033 1.00 48.42 283 ALA B C 1
ATOM 4635 O O . ALA B 1 283 ? 35.653 -2.311 6.527 1.00 52.88 283 ALA B O 1
ATOM 4637 N N . ILE B 1 284 ? 34.872 -3.853 7.969 1.00 50.26 284 ILE B N 1
ATOM 4638 C CA . ILE B 1 284 ? 36.219 -4.190 8.413 1.00 49.89 284 ILE B CA 1
ATOM 4639 C C . ILE B 1 284 ? 36.947 -4.999 7.353 1.00 57.79 284 ILE B C 1
ATOM 4640 O O . ILE B 1 284 ? 38.142 -4.790 7.105 1.00 54.20 284 ILE B O 1
ATOM 4645 N N . GLY B 1 285 ? 36.240 -5.918 6.697 1.00 54.39 285 GLY B N 1
ATOM 4646 C CA . GLY B 1 285 ? 36.896 -6.816 5.778 1.00 56.02 285 GLY B CA 1
ATOM 4647 C C . GLY B 1 285 ? 37.696 -7.866 6.535 1.00 57.57 285 GLY B C 1
ATOM 4648 O O . GLY B 1 285 ? 37.573 -8.047 7.748 1.00 56.52 285 GLY B O 1
ATOM 4649 N N . GLU B 1 286 ? 38.542 -8.560 5.786 1.00 52.81 286 GLU B N 1
ATOM 4650 C CA . GLU B 1 286 ? 39.380 -9.611 6.340 1.00 56.18 286 GLU B CA 1
ATOM 4651 C C . GLU B 1 286 ? 40.810 -9.117 6.461 1.00 51.49 286 GLU B C 1
ATOM 4652 O O . GLU B 1 286 ? 41.326 -8.447 5.560 1.00 50.12 286 GLU B O 1
ATOM 4658 N N . VAL B 1 287 ? 41.447 -9.435 7.588 1.00 48.69 287 VAL B N 1
ATOM 4659 C CA . VAL B 1 287 ? 42.883 -9.230 7.681 1.00 51.79 287 VAL B CA 1
ATOM 4660 C C . VAL B 1 287 ? 43.560 -10.091 6.624 1.00 53.22 287 VAL B C 1
ATOM 4661 O O . VAL B 1 287 ? 43.315 -11.301 6.528 1.00 52.92 287 VAL B O 1
ATOM 4665 N N . ASP B 1 288 ? 44.398 -9.462 5.807 1.00 46.61 288 ASP B N 1
ATOM 4666 C CA . ASP B 1 288 ? 45.136 -10.166 4.763 1.00 48.95 288 ASP B CA 1
ATOM 4667 C C . ASP B 1 288 ? 46.207 -11.032 5.414 1.00 42.53 288 ASP B C 1
ATOM 4668 O O . ASP B 1 288 ? 47.238 -10.528 5.863 1.00 51.74 288 ASP B O 1
ATOM 4673 N N . GLU B 1 289 ? 45.969 -12.347 5.467 1.00 43.94 289 GLU B N 1
ATOM 4674 C CA . GLU B 1 289 ? 46.929 -13.266 6.080 1.00 51.19 289 GLU B CA 1
ATOM 4675 C C . GLU B 1 289 ? 48.278 -13.284 5.367 1.00 58.56 289 GLU B C 1
ATOM 4676 O O . GLU B 1 289 ? 49.265 -13.759 5.943 1.00 60.00 289 GLU B O 1
ATOM 4682 N N . LYS B 1 290 ? 48.342 -12.811 4.120 1.00 58.40 290 LYS B N 1
ATOM 4683 C CA . LYS B 1 290 ? 49.627 -12.666 3.448 1.00 49.02 290 LYS B CA 1
ATOM 4684 C C . LYS B 1 290 ? 50.428 -11.483 3.984 1.00 49.92 290 LYS B C 1
ATOM 4685 O O . LYS B 1 290 ? 51.647 -11.445 3.794 1.00 57.25 290 LYS B O 1
ATOM 4691 N N . ILE B 1 291 ? 49.774 -10.535 4.657 1.00 43.82 291 ILE B N 1
ATOM 4692 C CA . ILE B 1 291 ? 50.412 -9.313 5.130 1.00 40.45 291 ILE B CA 1
ATOM 4693 C C . ILE B 1 291 ? 50.605 -9.314 6.647 1.00 45.43 291 ILE B C 1
ATOM 4694 O O . ILE B 1 291 ? 51.629 -8.828 7.142 1.00 46.57 291 ILE B O 1
ATOM 4699 N N . LEU B 1 292 ? 49.632 -9.815 7.412 1.00 41.05 292 LEU B N 1
ATOM 4700 C CA . LEU B 1 292 ? 49.697 -9.784 8.879 1.00 39.42 292 LEU B CA 1
ATOM 4701 C C . LEU B 1 292 ? 49.676 -11.206 9.434 1.00 49.33 292 LEU B C 1
ATOM 4702 O O . LEU B 1 292 ? 48.754 -11.976 9.146 1.00 55.09 292 LEU B O 1
ATOM 4707 N N . GLY B 1 293 ? 50.687 -11.544 10.241 1.00 51.63 293 GLY B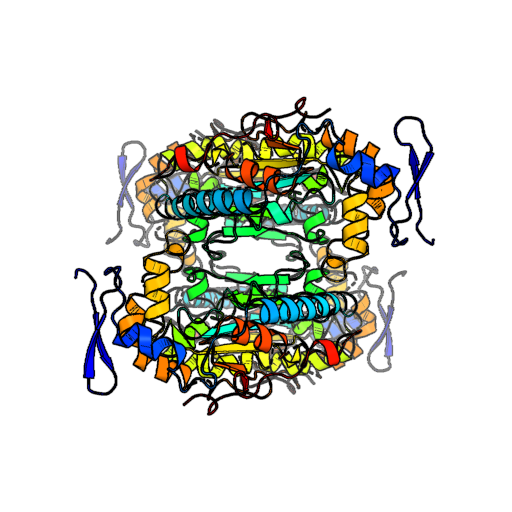 N 1
ATOM 4708 C CA . GLY B 1 293 ? 50.792 -12.854 10.853 1.00 53.06 293 GLY B CA 1
ATOM 4709 C C . GLY B 1 293 ? 51.010 -12.723 12.352 1.00 58.47 293 GLY B C 1
ATOM 4710 O O . GLY B 1 293 ? 51.060 -11.621 12.896 1.00 49.35 293 GLY B O 1
ATOM 4711 N N . SER B 1 294 ? 51.139 -13.870 13.008 1.00 73.82 294 SER B N 1
ATOM 4712 C CA . SER B 1 294 ? 51.192 -13.904 14.464 1.00 79.45 294 SER B CA 1
ATOM 4713 C C . SER B 1 294 ? 52.528 -14.465 14.931 1.00 73.33 294 SER B C 1
ATOM 4714 O O . SER B 1 294 ? 52.967 -15.516 14.449 1.00 71.37 294 SER B O 1
ATOM 4717 N N . GLY B 1 295 ? 53.172 -13.747 15.856 1.00 62.92 295 GLY B N 1
ATOM 4718 C CA . GLY B 1 295 ? 54.359 -14.215 16.539 1.00 62.30 295 GLY B CA 1
ATOM 4719 C C . GLY B 1 295 ? 55.522 -14.564 15.630 1.00 67.21 295 GLY B C 1
ATOM 4720 O O . GLY B 1 295 ? 55.625 -14.089 14.493 1.00 68.74 295 GLY B O 1
ATOM 4721 N N . PRO B 1 296 ? 56.432 -15.399 16.126 1.00 68.86 296 PRO B N 1
ATOM 4722 C CA . PRO B 1 296 ? 57.536 -15.869 15.287 1.00 71.43 296 PRO B CA 1
ATOM 4723 C C . PRO B 1 296 ? 57.058 -16.896 14.269 1.00 76.28 296 PRO B C 1
ATOM 4724 O O . PRO B 1 296 ? 55.992 -17.504 14.399 1.00 81.13 296 PRO B O 1
ATOM 4728 N N . GLY B 1 297 ? 57.876 -17.086 13.238 1.00 72.25 297 GLY B N 1
ATOM 4729 C CA . GLY B 1 297 ? 57.537 -18.002 12.171 1.00 67.08 297 GLY B CA 1
ATOM 4730 C C . GLY B 1 297 ? 56.733 -17.400 11.040 1.00 66.93 297 GLY B C 1
ATOM 4731 O O . GLY B 1 297 ? 56.412 -18.113 10.083 1.00 67.78 297 GLY B O 1
ATOM 4732 N N . PHE B 1 298 ? 56.384 -16.115 11.116 1.00 70.47 298 PHE B N 1
ATOM 4733 C CA . PHE B 1 298 ? 55.713 -15.482 9.988 1.00 70.00 298 PHE B CA 1
ATOM 4734 C C . PHE B 1 298 ? 56.704 -14.991 8.940 1.00 73.34 298 PHE B C 1
ATOM 4735 O O . PHE B 1 298 ? 56.452 -15.128 7.738 1.00 76.92 298 PHE B O 1
ATOM 4743 N N . LEU B 1 299 ? 57.830 -14.429 9.376 1.00 72.28 299 LEU B N 1
ATOM 4744 C CA . LEU B 1 299 ? 58.857 -13.919 8.476 1.00 73.30 299 LEU B CA 1
ATOM 4745 C C . LEU B 1 299 ? 59.905 -14.998 8.227 1.00 81.46 299 LEU B C 1
ATOM 4746 O O . LEU B 1 299 ? 60.482 -15.537 9.177 1.00 84.14 299 LEU B O 1
ATOM 4751 N N . ARG B 1 300 ? 60.157 -15.301 6.956 1.00 87.04 300 ARG B N 1
ATOM 4752 C CA . ARG B 1 300 ? 61.191 -16.266 6.585 1.00 91.48 300 ARG B CA 1
ATOM 4753 C C . ARG B 1 300 ? 62.578 -15.635 6.694 1.00 97.62 300 ARG B C 1
ATOM 4754 O O . ARG B 1 300 ? 62.698 -14.420 6.854 1.00 97.19 300 ARG B O 1
ATOM 4763 N N . GLY C 1 13 ? 26.114 9.617 75.120 1.00 92.41 13 GLY C N 1
ATOM 4764 C CA . GLY C 1 13 ? 27.226 9.973 74.253 1.00 89.31 13 GLY C CA 1
ATOM 4765 C C . GLY C 1 13 ? 26.851 10.077 72.785 1.00 93.30 13 GLY C C 1
ATOM 4766 O O . GLY C 1 13 ? 26.254 9.159 72.222 1.00 92.04 13 GLY C O 1
ATOM 4767 N N . SER C 1 14 ? 27.209 11.203 72.161 1.00 97.70 14 SER C N 1
ATOM 4768 C CA . SER C 1 14 ? 26.830 11.438 70.771 1.00 98.78 14 SER C CA 1
ATOM 4769 C C . SER C 1 14 ? 27.358 10.338 69.857 1.00 96.94 14 SER C C 1
ATOM 4770 O O . SER C 1 14 ? 26.613 9.782 69.042 1.00 96.71 14 SER C O 1
ATOM 4773 N N . ARG C 1 15 ? 28.639 10.000 69.983 1.00 93.53 15 ARG C N 1
ATOM 4774 C CA . ARG C 1 15 ? 29.262 8.993 69.128 1.00 85.49 15 ARG C CA 1
ATOM 4775 C C . ARG C 1 15 ? 29.961 7.929 69.969 1.00 79.50 15 ARG C C 1
ATOM 4776 O O . ARG C 1 15 ? 31.106 7.545 69.722 1.00 77.09 15 ARG C O 1
ATOM 4784 N N . ALA C 1 16 ? 29.263 7.434 70.985 1.00 78.36 16 ALA C N 1
ATOM 4785 C CA . ALA C 1 16 ? 29.702 6.240 71.688 1.00 76.67 16 ALA C CA 1
ATOM 4786 C C . ALA C 1 16 ? 29.340 5.002 70.875 1.00 80.43 16 ALA C C 1
ATOM 4787 O O . ALA C 1 16 ? 28.341 4.977 70.148 1.00 78.99 16 ALA C O 1
ATOM 4789 N N . VAL C 1 17 ? 30.165 3.968 70.996 1.00 74.80 17 VAL C N 1
ATOM 4790 C CA . VAL C 1 17 ? 29.974 2.735 70.249 1.00 72.67 17 VAL C CA 1
ATOM 4791 C C . VAL C 1 17 ? 29.913 1.570 71.228 1.00 69.29 17 VAL C C 1
ATOM 4792 O O . VAL C 1 17 ? 30.640 1.539 72.227 1.00 71.21 17 VAL C O 1
ATOM 4796 N N . GLU C 1 18 ? 29.017 0.627 70.955 1.00 64.36 18 GLU C N 1
ATOM 4797 C CA . GLU C 1 18 ? 28.865 -0.573 71.764 1.00 62.14 18 GLU C CA 1
ATOM 4798 C C . GLU C 1 18 ? 29.630 -1.719 71.117 1.00 64.38 18 GLU C C 1
ATOM 4799 O O . GLU C 1 18 ? 29.413 -2.028 69.941 1.00 67.04 18 GLU C O 1
ATOM 4805 N N . LEU C 1 19 ? 30.521 -2.345 71.882 1.00 61.22 19 LEU C N 1
ATOM 4806 C CA . LEU C 1 19 ? 31.392 -3.390 71.371 1.00 63.13 19 LEU C CA 1
ATOM 4807 C C . LEU C 1 19 ? 31.132 -4.705 72.095 1.00 71.90 19 LEU C C 1
ATOM 4808 O O . LEU C 1 19 ? 30.544 -4.742 73.179 1.00 72.02 19 LEU C O 1
ATOM 4813 N N . GLU C 1 20 ? 31.594 -5.789 71.475 1.00 83.68 20 GLU C N 1
ATOM 4814 C CA . GLU C 1 20 ? 31.546 -7.135 72.046 1.00 88.03 20 GLU C CA 1
ATOM 4815 C C . GLU C 1 20 ? 32.983 -7.617 72.227 1.00 93.05 20 GLU C C 1
ATOM 4816 O O . GLU C 1 20 ? 33.644 -8.005 71.257 1.00 91.61 20 GLU C O 1
ATOM 4822 N N . ILE C 1 21 ? 33.466 -7.587 73.469 1.00 94.70 21 ILE C N 1
ATOM 4823 C CA . ILE C 1 21 ? 34.831 -7.997 73.780 1.00 95.43 21 ILE C CA 1
ATOM 4824 C C . ILE C 1 21 ? 34.814 -9.427 74.302 1.00 108.85 21 ILE C C 1
ATOM 4825 O O . ILE C 1 21 ? 34.807 -9.658 75.518 1.00 110.96 21 ILE C O 1
ATOM 4830 N N . ASP C 1 22 ? 34.796 -10.391 73.379 1.00 117.26 22 ASP C N 1
ATOM 4831 C CA . ASP C 1 22 ? 34.811 -11.819 73.697 1.00 119.95 22 ASP C CA 1
ATOM 4832 C C . ASP C 1 22 ? 33.583 -12.209 74.521 1.00 111.38 22 ASP C C 1
ATOM 4833 O O . ASP C 1 22 ? 33.678 -12.649 75.669 1.00 112.31 22 ASP C O 1
ATOM 4838 N N . GLY C 1 23 ? 32.416 -12.035 73.905 1.00 103.91 23 GLY C N 1
ATOM 4839 C CA . GLY C 1 23 ? 31.157 -12.373 74.534 1.00 103.53 23 GLY C CA 1
ATOM 4840 C C . GLY C 1 23 ? 30.666 -11.386 75.569 1.00 98.87 23 GLY C C 1
ATOM 4841 O O . GLY C 1 23 ? 29.554 -11.559 76.085 1.00 99.21 23 GLY C O 1
ATOM 4842 N N . ARG C 1 24 ? 31.450 -10.362 75.893 1.00 97.49 24 ARG C N 1
ATOM 4843 C CA . ARG C 1 24 ? 31.074 -9.364 76.882 1.00 86.68 24 ARG C CA 1
ATOM 4844 C C . ARG C 1 24 ? 30.768 -8.047 76.184 1.00 84.47 24 ARG C C 1
ATOM 4845 O O . ARG C 1 24 ? 31.569 -7.566 75.373 1.00 80.80 24 ARG C O 1
ATOM 4853 N N . SER C 1 25 ? 29.610 -7.472 76.502 1.00 78.23 25 SER C N 1
ATOM 4854 C CA . SER C 1 25 ? 29.222 -6.179 75.956 1.00 70.98 25 SER C CA 1
ATOM 4855 C C . SER C 1 25 ? 29.984 -5.077 76.676 1.00 67.90 25 SER C C 1
ATOM 4856 O O . SER C 1 25 ? 29.874 -4.937 77.899 1.00 68.08 25 SER C O 1
ATOM 4859 N N . ARG C 1 26 ? 30.751 -4.293 75.924 1.00 63.35 26 ARG C N 1
ATOM 4860 C CA . ARG C 1 26 ? 31.454 -3.143 76.468 1.00 62.77 26 ARG C CA 1
ATOM 4861 C C . ARG C 1 26 ? 31.020 -1.887 75.723 1.00 67.00 26 ARG C C 1
ATOM 4862 O O . ARG C 1 26 ? 30.635 -1.944 74.550 1.00 78.55 26 ARG C O 1
ATOM 4870 N N . ILE C 1 27 ? 31.065 -0.753 76.418 1.00 58.21 27 ILE C N 1
ATOM 4871 C CA . ILE C 1 27 ? 30.705 0.540 75.843 1.00 57.90 27 ILE C CA 1
ATOM 4872 C C . ILE C 1 27 ? 31.917 1.458 75.919 1.00 59.46 27 ILE C C 1
ATOM 4873 O O . ILE C 1 27 ? 32.459 1.698 77.007 1.00 62.74 27 ILE C O 1
ATOM 4878 N N . PHE C 1 28 ? 32.341 1.969 74.764 1.00 56.37 28 PHE C N 1
ATOM 4879 C CA . PHE C 1 28 ? 33.475 2.879 74.666 1.00 56.80 28 PHE C CA 1
ATOM 4880 C C . PHE C 1 28 ? 32.980 4.224 74.153 1.00 58.34 28 PHE C C 1
ATOM 4881 O O . PHE C 1 28 ? 32.432 4.304 73.048 1.00 58.35 28 PHE C O 1
ATOM 4889 N N . ASP C 1 29 ? 33.157 5.273 74.959 1.00 65.78 29 ASP C N 1
ATOM 4890 C CA . ASP C 1 29 ? 32.904 6.645 74.531 1.00 65.81 29 ASP C CA 1
ATOM 4891 C C . ASP C 1 29 ? 34.247 7.352 74.420 1.00 66.37 29 ASP C C 1
ATOM 4892 O O . ASP C 1 29 ? 34.923 7.577 75.430 1.00 64.20 29 ASP C O 1
ATOM 4897 N N . ILE C 1 30 ? 34.617 7.711 73.191 1.00 62.86 30 ILE C N 1
ATOM 4898 C CA . ILE C 1 30 ? 35.922 8.315 72.949 1.00 61.23 30 ILE C CA 1
ATOM 4899 C C . ILE C 1 30 ? 35.944 9.767 73.414 1.00 66.68 30 ILE C C 1
ATOM 4900 O O . ILE C 1 30 ? 37.009 10.303 73.755 1.00 66.44 30 ILE C O 1
ATOM 4905 N N . ASP C 1 31 ? 34.783 10.425 73.450 1.00 71.66 31 ASP C N 1
ATOM 4906 C CA . ASP C 1 31 ? 34.693 11.804 73.913 1.00 74.37 31 ASP C CA 1
ATOM 4907 C C . ASP C 1 31 ? 34.728 11.923 75.431 1.00 69.13 31 ASP C C 1
ATOM 4908 O O . ASP C 1 31 ? 34.926 13.029 75.944 1.00 71.93 31 ASP C O 1
ATOM 4913 N N . ASP C 1 32 ? 34.547 10.826 76.148 1.00 68.67 32 ASP C N 1
ATOM 4914 C CA . ASP C 1 32 ? 34.680 10.805 77.598 1.00 71.29 32 ASP C CA 1
ATOM 4915 C C . ASP C 1 32 ? 36.153 10.905 77.973 1.00 76.35 32 ASP C C 1
ATOM 4916 O O . ASP C 1 32 ? 36.910 9.963 77.701 1.00 75.40 32 ASP C O 1
ATOM 4921 N N . PRO C 1 33 ? 36.606 12.004 78.591 1.00 74.45 33 PRO C N 1
ATOM 4922 C CA . PRO C 1 33 ? 38.036 12.135 78.910 1.00 67.14 33 PRO C CA 1
ATOM 4923 C C . PRO C 1 33 ? 38.525 11.122 79.937 1.00 72.82 33 PRO C C 1
ATOM 4924 O O . PRO C 1 33 ? 39.726 11.056 80.220 1.00 68.71 33 PRO C O 1
ATOM 4928 N N . ASP C 1 34 ? 37.606 10.339 80.506 1.00 71.82 34 ASP C N 1
ATOM 4929 C CA . ASP C 1 34 ? 37.941 9.257 81.423 1.00 75.70 34 ASP C CA 1
ATOM 4930 C C . ASP C 1 34 ? 38.037 7.948 80.647 1.00 71.59 34 ASP C C 1
ATOM 4931 O O . ASP C 1 34 ? 37.029 7.458 80.124 1.00 69.15 34 ASP C O 1
ATOM 4936 N N . LEU C 1 35 ? 39.232 7.373 80.596 1.00 69.28 35 LEU C N 1
ATOM 4937 C CA . LEU C 1 35 ? 39.385 6.038 80.020 1.00 69.88 35 LEU C CA 1
ATOM 4938 C C . LEU C 1 35 ? 38.906 4.990 81.020 1.00 69.11 35 LEU C C 1
ATOM 4939 O O . LEU C 1 35 ? 39.368 4.983 82.165 1.00 68.56 35 LEU C O 1
ATOM 4944 N N . PRO C 1 36 ? 37.986 4.103 80.635 1.00 69.41 36 PRO C N 1
ATOM 4945 C CA . PRO C 1 36 ? 37.522 3.069 81.564 1.00 76.49 36 PRO C CA 1
ATOM 4946 C C . PRO C 1 36 ? 38.622 2.085 81.934 1.00 74.58 36 PRO C C 1
ATOM 4947 O O . PRO C 1 36 ? 39.615 1.900 81.226 1.00 68.43 36 PRO C O 1
ATOM 4951 N N . LYS C 1 37 ? 38.407 1.423 83.070 1.00 71.94 37 LYS C N 1
ATOM 4952 C CA . LYS C 1 37 ? 39.445 0.582 83.649 1.00 72.71 37 LYS C CA 1
ATOM 4953 C C . LYS C 1 37 ? 39.733 -0.651 82.798 1.00 71.82 37 LYS C C 1
ATOM 4954 O O . LYS C 1 37 ? 40.879 -1.109 82.755 1.00 71.33 37 LYS C O 1
ATOM 4960 N N . TRP C 1 38 ? 38.722 -1.199 82.113 1.00 71.82 38 TRP C N 1
ATOM 4961 C CA . TRP C 1 38 ? 38.933 -2.413 81.325 1.00 71.48 38 TRP C CA 1
ATOM 4962 C C . TRP C 1 38 ? 39.798 -2.149 80.097 1.00 71.69 38 TRP C C 1
ATOM 4963 O O . TRP C 1 38 ? 40.456 -3.067 79.594 1.00 68.34 38 TRP C O 1
ATOM 4974 N N . ILE C 1 39 ? 39.806 -0.917 79.597 1.00 66.80 39 ILE C N 1
ATOM 4975 C CA . ILE C 1 39 ? 40.719 -0.576 78.509 1.00 71.58 39 ILE C CA 1
ATOM 4976 C C . ILE C 1 39 ? 42.109 -0.298 79.057 1.00 72.85 39 ILE C C 1
ATOM 4977 O O . ILE C 1 39 ? 43.107 -0.854 78.584 1.00 79.95 39 ILE C O 1
ATOM 4982 N N . ASP C 1 40 ? 42.184 0.562 80.072 1.00 67.44 40 ASP C N 1
ATOM 4983 C CA . ASP C 1 40 ? 43.471 0.981 80.607 1.00 72.09 40 ASP C CA 1
ATOM 4984 C C . ASP C 1 40 ? 44.272 -0.200 81.141 1.00 71.09 40 ASP C C 1
ATOM 4985 O O . ASP C 1 40 ? 45.494 -0.254 80.973 1.00 74.15 40 ASP C O 1
ATOM 4990 N N . GLU C 1 41 ? 43.608 -1.161 81.778 1.00 71.92 41 GLU C N 1
ATOM 4991 C CA . GLU C 1 41 ? 44.334 -2.235 82.441 1.00 69.77 41 GLU C CA 1
ATOM 4992 C C . GLU C 1 41 ? 44.719 -3.383 81.516 1.00 69.09 41 GLU C C 1
ATOM 4993 O O . GLU C 1 41 ? 45.563 -4.200 81.898 1.00 70.34 41 GLU C O 1
ATOM 4999 N N . GLU C 1 42 ? 44.142 -3.472 80.319 1.00 67.44 42 GLU C N 1
ATOM 5000 C CA . GLU C 1 42 ? 44.465 -4.552 79.394 1.00 67.07 42 GLU C CA 1
ATOM 5001 C C . GLU C 1 42 ? 45.139 -4.070 78.117 1.00 64.13 42 GLU C C 1
ATOM 5002 O O . GLU C 1 42 ? 45.544 -4.898 77.297 1.00 63.79 42 GLU C O 1
ATOM 5008 N N . ALA C 1 43 ? 45.280 -2.762 77.936 1.00 62.27 43 ALA C N 1
ATOM 5009 C CA . ALA C 1 43 ? 45.829 -2.238 76.688 1.00 59.65 43 ALA C CA 1
ATOM 5010 C C . ALA C 1 43 ? 47.232 -2.781 76.418 1.00 59.01 43 ALA C C 1
ATOM 5011 O O . ALA C 1 43 ? 47.516 -3.275 75.322 1.00 64.92 43 ALA C O 1
ATOM 5013 N N . PHE C 1 44 ? 48.127 -2.709 77.406 1.00 59.85 44 PHE C N 1
ATOM 5014 C CA . PHE C 1 44 ? 49.510 -3.081 77.127 1.00 59.91 44 PHE C CA 1
ATOM 5015 C C . PHE C 1 44 ? 49.677 -4.586 76.933 1.00 60.67 44 PHE C C 1
ATOM 5016 O O . PHE C 1 44 ? 50.528 -5.013 76.142 1.00 59.73 44 PHE C O 1
ATOM 5024 N N . ARG C 1 45 ? 48.867 -5.399 77.611 1.00 63.17 45 ARG C N 1
ATOM 5025 C CA . ARG C 1 45 ? 49.023 -6.849 77.592 1.00 65.25 45 ARG C CA 1
ATOM 5026 C C . ARG C 1 45 ? 48.189 -7.544 76.522 1.00 65.23 45 ARG C C 1
ATOM 5027 O O . ARG C 1 45 ? 48.325 -8.759 76.342 1.00 67.05 45 ARG C O 1
ATOM 5035 N N . SER C 1 46 ? 47.331 -6.815 75.820 1.00 63.58 46 SER C N 1
ATOM 5036 C CA . SER C 1 46 ? 46.548 -7.395 74.744 1.00 71.53 46 SER C CA 1
ATOM 5037 C C . SER C 1 46 ? 47.465 -7.965 73.653 1.00 74.03 46 SER C C 1
ATOM 5038 O O . SER C 1 46 ? 48.681 -7.763 73.655 1.00 61.80 46 SER C O 1
ATOM 5041 N N . ASP C 1 47 ? 46.861 -8.696 72.709 1.00 73.64 47 ASP C N 1
ATOM 5042 C CA . ASP C 1 47 ? 47.596 -9.270 71.578 1.00 70.10 47 ASP C CA 1
ATOM 5043 C C . ASP C 1 47 ? 48.714 -10.195 72.055 1.00 67.93 47 ASP C C 1
ATOM 5044 O O . ASP C 1 47 ? 49.739 -10.345 71.383 1.00 67.58 47 ASP C O 1
ATOM 5049 N N . ASP C 1 48 ? 48.526 -10.801 73.229 1.00 67.24 48 ASP C N 1
ATOM 5050 C CA . ASP C 1 48 ? 49.506 -11.705 73.829 1.00 71.18 48 ASP C CA 1
ATOM 5051 C C . ASP C 1 48 ? 50.882 -11.055 73.894 1.00 68.44 48 ASP C C 1
ATOM 5052 O O . ASP C 1 48 ? 51.895 -11.649 73.516 1.00 67.66 48 ASP C O 1
ATOM 5057 N N . TYR C 1 49 ? 50.913 -9.809 74.360 1.00 65.78 49 TYR C N 1
ATOM 5058 C CA . TYR C 1 49 ? 52.159 -9.068 74.343 1.00 63.26 49 TYR C CA 1
ATOM 5059 C C . TYR C 1 49 ? 53.185 -9.743 75.252 1.00 66.48 49 TYR C C 1
ATOM 5060 O O . TYR C 1 49 ? 52.844 -10.193 76.350 1.00 68.00 49 TYR C O 1
ATOM 5069 N N . PRO C 1 50 ? 54.440 -9.866 74.806 1.00 64.64 50 PRO C N 1
ATOM 5070 C CA . PRO C 1 50 ? 55.410 -10.701 75.533 1.00 67.16 50 PRO C CA 1
ATOM 5071 C C . PRO C 1 50 ? 56.098 -10.031 76.713 1.00 68.13 50 PRO C C 1
ATOM 5072 O O . PRO C 1 50 ? 56.753 -10.739 77.490 1.00 72.41 50 PRO C O 1
ATOM 5076 N N . TYR C 1 51 ? 55.994 -8.714 76.879 1.00 65.25 51 TYR C N 1
ATOM 5077 C CA . TYR C 1 51 ? 56.677 -8.020 77.961 1.00 65.78 51 TYR C CA 1
ATOM 5078 C C . TYR C 1 51 ? 55.667 -7.362 78.891 1.00 66.45 51 TYR C C 1
ATOM 5079 O O . TYR C 1 51 ? 54.587 -6.937 78.467 1.00 65.13 51 TYR C O 1
ATOM 5088 N N . LYS C 1 52 ? 56.035 -7.273 80.167 1.00 69.12 52 LYS C N 1
ATOM 5089 C CA . LYS C 1 52 ? 55.130 -6.753 81.179 1.00 70.02 52 LYS C CA 1
ATOM 5090 C C . LYS C 1 52 ? 55.170 -5.235 81.288 1.00 67.98 52 LYS C C 1
ATOM 5091 O O . LYS C 1 52 ? 54.185 -4.638 81.742 1.00 68.20 52 LYS C O 1
ATOM 5097 N N . LYS C 1 53 ? 56.261 -4.593 80.865 1.00 66.16 53 LYS C N 1
ATOM 5098 C CA . LYS C 1 53 ? 56.369 -3.142 80.929 1.00 64.49 53 LYS C CA 1
ATOM 5099 C C . LYS C 1 53 ? 57.005 -2.613 79.650 1.00 63.79 53 LYS C C 1
ATOM 5100 O O . LYS C 1 53 ? 57.701 -3.330 78.928 1.00 64.54 53 LYS C O 1
ATOM 5106 N N . LYS C 1 54 ? 56.764 -1.335 79.379 1.00 64.44 54 LYS C N 1
ATOM 5107 C CA . LYS C 1 54 ? 57.345 -0.733 78.194 1.00 68.27 54 LYS C CA 1
ATOM 5108 C C . LYS C 1 54 ? 58.843 -0.513 78.391 1.00 64.23 54 LYS C C 1
ATOM 5109 O O . LYS C 1 54 ? 59.337 -0.388 79.512 1.00 63.28 54 LYS C O 1
ATOM 5115 N N . LEU C 1 55 ? 59.564 -0.487 77.271 1.00 64.17 55 LEU C N 1
ATOM 5116 C CA . LEU C 1 55 ? 61.015 -0.384 77.305 1.00 56.42 55 LEU C CA 1
ATOM 5117 C C . LEU C 1 55 ? 61.447 0.932 77.942 1.00 55.64 55 LEU C C 1
ATOM 5118 O O . LEU C 1 55 ? 60.840 1.981 77.707 1.00 53.97 55 LEU C O 1
ATOM 5123 N N . ASP C 1 56 ? 62.498 0.865 78.760 1.00 56.61 56 ASP C N 1
ATOM 5124 C CA . ASP C 1 56 ? 63.039 2.051 79.420 1.00 57.39 56 ASP C CA 1
ATOM 5125 C C . ASP C 1 56 ? 63.409 3.121 78.395 1.00 57.35 56 ASP C C 1
ATOM 5126 O O . ASP C 1 56 ? 64.042 2.827 77.377 1.00 66.49 56 ASP C O 1
ATOM 5131 N N . ARG C 1 57 ? 63.003 4.368 78.664 1.00 60.76 57 ARG C N 1
ATOM 5132 C CA . ARG C 1 57 ? 63.170 5.437 77.681 1.00 59.29 57 ARG C CA 1
ATOM 5133 C C . ARG C 1 57 ? 64.639 5.677 77.351 1.00 58.32 57 ARG C C 1
ATOM 5134 O O . ARG C 1 57 ? 65.012 5.790 76.179 1.00 52.81 57 ARG C O 1
ATOM 5142 N N . GLU C 1 58 ? 65.490 5.770 78.372 1.00 58.72 58 GLU C N 1
ATOM 5143 C CA . GLU C 1 58 ? 66.902 6.022 78.111 1.00 66.67 58 GLU C CA 1
ATOM 5144 C C . GLU C 1 58 ? 67.519 4.901 77.290 1.00 62.41 58 GLU C C 1
ATOM 5145 O O . GLU C 1 58 ? 68.327 5.152 76.388 1.00 55.60 58 GLU C O 1
ATOM 5151 N N . GLU C 1 59 ? 67.158 3.654 77.590 1.00 58.20 59 GLU C N 1
ATOM 5152 C CA . GLU C 1 59 ? 67.709 2.543 76.827 1.00 57.25 59 GLU C CA 1
ATOM 5153 C C . GLU C 1 59 ? 67.219 2.588 75.383 1.00 53.12 59 GLU C C 1
ATOM 5154 O O . GLU C 1 59 ? 67.983 2.325 74.447 1.00 54.15 59 GLU C O 1
ATOM 5160 N N . TYR C 1 60 ? 65.950 2.947 75.187 1.00 51.65 60 TYR C N 1
ATOM 5161 C CA . TYR C 1 60 ? 65.411 3.117 73.840 1.00 48.38 60 TYR C CA 1
ATOM 5162 C C . TYR C 1 60 ? 66.133 4.222 73.086 1.00 52.75 60 TYR C C 1
ATOM 5163 O O . TYR C 1 60 ? 66.447 4.067 71.900 1.00 49.17 60 TYR C O 1
ATOM 5172 N N . GLU C 1 61 ? 66.397 5.352 73.747 1.00 50.30 61 GLU C N 1
ATOM 5173 C CA . GLU C 1 61 ? 67.063 6.448 73.055 1.00 49.17 61 GLU C CA 1
ATOM 5174 C C . GLU C 1 61 ? 68.500 6.075 72.703 1.00 47.71 61 GLU C C 1
ATOM 5175 O O . GLU C 1 61 ? 68.958 6.333 71.582 1.00 50.40 61 GLU C O 1
ATOM 5181 N N . GLU C 1 62 ? 69.215 5.434 73.628 1.00 49.59 62 GLU C N 1
ATOM 5182 C CA . GLU C 1 62 ? 70.575 4.997 73.329 1.00 56.61 62 GLU C CA 1
ATOM 5183 C C . GLU C 1 62 ? 70.594 4.003 72.168 1.00 52.65 62 GLU C C 1
ATOM 5184 O O . GLU C 1 62 ? 71.474 4.063 71.301 1.00 48.84 62 GLU C O 1
ATOM 5190 N N . THR C 1 63 ? 69.624 3.093 72.120 1.00 54.20 63 THR C N 1
ATOM 5191 C CA . THR C 1 63 ? 69.610 2.116 71.035 1.00 52.27 63 THR C CA 1
ATOM 5192 C C . THR C 1 63 ? 69.261 2.772 69.702 1.00 49.13 63 THR C C 1
ATOM 5193 O O . THR C 1 63 ? 69.970 2.589 68.705 1.00 51.65 63 THR C O 1
ATOM 5197 N N . LEU C 1 64 ? 68.173 3.545 69.665 1.00 47.76 64 LEU C N 1
ATOM 5198 C CA . LEU C 1 64 ? 67.781 4.212 68.426 1.00 43.91 64 LEU C CA 1
ATOM 5199 C C . LEU C 1 64 ? 68.916 5.070 67.878 1.00 45.58 64 LEU C C 1
ATOM 5200 O O . LEU C 1 64 ? 69.158 5.093 66.665 1.00 42.20 64 LEU C O 1
ATOM 5205 N N . THR C 1 65 ? 69.643 5.756 68.760 1.00 43.90 65 THR C N 1
ATOM 5206 C CA . THR C 1 65 ? 70.774 6.566 68.317 1.00 40.85 65 THR C CA 1
ATOM 5207 C C . THR C 1 65 ? 71.819 5.718 67.600 1.00 43.43 65 THR C C 1
ATOM 5208 O O . THR C 1 65 ? 72.269 6.070 66.503 1.00 44.37 65 THR C O 1
ATOM 5212 N N . LYS C 1 66 ? 72.215 4.591 68.199 1.00 42.43 66 LYS C N 1
ATOM 5213 C CA . LYS C 1 66 ? 73.132 3.687 67.507 1.00 43.58 66 LYS C CA 1
ATOM 5214 C C . LYS C 1 66 ? 72.538 3.215 66.184 1.00 48.43 66 LYS C C 1
ATOM 5215 O O . LYS C 1 66 ? 73.254 3.090 65.182 1.00 42.83 66 LYS C O 1
ATOM 5221 N N . LEU C 1 67 ? 71.226 2.962 66.155 1.00 46.42 67 LEU C N 1
ATOM 5222 C CA . LEU C 1 67 ? 70.607 2.430 64.946 1.00 43.31 67 LEU C CA 1
ATOM 5223 C C . LEU C 1 67 ? 70.574 3.473 63.838 1.00 46.49 67 LEU C C 1
ATOM 5224 O O . LEU C 1 67 ? 70.772 3.148 62.660 1.00 43.56 67 LEU C O 1
ATOM 5229 N N . GLN C 1 68 ? 70.305 4.730 64.192 1.00 43.22 68 GLN C N 1
ATOM 5230 C CA . GLN C 1 68 ? 70.318 5.787 63.196 1.00 46.00 68 GLN C CA 1
ATOM 5231 C C . GLN C 1 68 ? 71.733 6.066 62.706 1.00 45.77 68 GLN C C 1
ATOM 5232 O O . GLN C 1 68 ? 71.913 6.509 61.568 1.00 36.73 68 GLN C O 1
ATOM 5238 N N . ILE C 1 69 ? 72.745 5.807 63.537 1.00 42.04 69 ILE C N 1
ATOM 5239 C CA . ILE C 1 69 ? 74.124 5.909 63.063 1.00 37.72 69 ILE C CA 1
ATOM 5240 C C . ILE C 1 69 ? 74.388 4.870 61.983 1.00 41.55 69 ILE C C 1
ATOM 5241 O O . ILE C 1 69 ? 75.040 5.159 60.973 1.00 41.49 69 ILE C O 1
ATOM 5246 N N . GLU C 1 70 ? 73.876 3.646 62.167 1.00 41.02 70 GLU C N 1
ATOM 5247 C CA . GLU C 1 70 ? 73.984 2.650 61.103 1.00 44.85 70 GLU C CA 1
ATOM 5248 C C . GLU C 1 70 ? 73.199 3.065 59.870 1.00 39.42 70 GLU C C 1
ATOM 5249 O O . GLU C 1 70 ? 73.629 2.795 58.741 1.00 42.56 70 GLU C O 1
ATOM 5255 N N . LEU C 1 71 ? 72.049 3.718 60.056 1.00 38.67 71 LEU C N 1
ATOM 5256 C CA . LEU C 1 71 ? 71.274 4.159 58.897 1.00 43.45 71 LEU C CA 1
ATOM 5257 C C . LEU C 1 71 ? 72.002 5.239 58.110 1.00 41.25 71 LEU C C 1
ATOM 5258 O O . LEU C 1 71 ? 71.845 5.324 56.882 1.00 40.13 71 LEU C O 1
ATOM 5263 N N . VAL C 1 72 ? 72.785 6.077 58.789 1.00 38.26 72 VAL C N 1
ATOM 5264 C CA . VAL C 1 72 ? 73.648 7.022 58.080 1.00 37.76 72 VAL C CA 1
ATOM 5265 C C . VAL C 1 72 ? 74.597 6.265 57.155 1.00 39.17 72 VAL C C 1
ATOM 5266 O O . VAL C 1 72 ? 74.732 6.597 55.970 1.00 40.00 72 VAL C O 1
ATOM 5270 N N . LYS C 1 73 ? 75.251 5.219 57.679 1.00 37.14 73 LYS C N 1
ATOM 5271 C CA . LYS C 1 73 ? 76.105 4.381 56.838 1.00 35.43 73 LYS C CA 1
ATOM 5272 C C . LYS C 1 73 ? 75.323 3.796 55.671 1.00 40.98 73 LYS C C 1
ATOM 5273 O O . LYS C 1 73 ? 75.829 3.736 54.542 1.00 45.46 73 LYS C O 1
ATOM 5279 N N . VAL C 1 74 ? 74.097 3.334 55.934 1.00 36.20 74 VAL C N 1
ATOM 5280 C CA . VAL C 1 74 ? 73.258 2.776 54.878 1.00 36.72 74 VAL C CA 1
ATOM 5281 C C . VAL C 1 74 ? 73.073 3.789 53.758 1.00 42.26 74 VAL C C 1
ATOM 5282 O O . VAL C 1 74 ? 73.200 3.459 52.570 1.00 39.06 74 VAL C O 1
ATOM 5286 N N . GLN C 1 75 ? 72.772 5.042 54.119 1.00 37.76 75 GLN C N 1
ATOM 5287 C CA . GLN C 1 75 ? 72.530 6.062 53.109 1.00 39.27 75 GLN C CA 1
ATOM 5288 C C . GLN C 1 75 ? 73.788 6.357 52.307 1.00 41.97 75 GLN C C 1
ATOM 5289 O O . GLN C 1 75 ? 73.711 6.567 51.095 1.00 39.76 75 GLN C O 1
ATOM 5295 N N . PHE C 1 76 ? 74.956 6.367 52.955 1.00 39.35 76 PHE C N 1
ATOM 5296 C CA . PHE C 1 76 ? 76.195 6.589 52.207 1.00 48.23 76 PHE C CA 1
ATOM 5297 C C . PHE C 1 76 ? 76.451 5.450 51.234 1.00 45.16 76 PHE C C 1
ATOM 5298 O O . PHE C 1 76 ? 76.885 5.673 50.097 1.00 42.54 76 PHE C O 1
ATOM 5306 N N . TRP C 1 77 ? 76.160 4.222 51.662 1.00 36.91 77 TRP C N 1
ATOM 5307 C CA . TRP C 1 77 ? 76.354 3.056 50.809 1.00 41.78 77 TRP C CA 1
ATOM 5308 C C . TRP C 1 77 ? 75.406 3.077 49.620 1.00 43.58 77 TRP C C 1
ATOM 5309 O O . TRP C 1 77 ? 75.792 2.704 48.507 1.00 45.26 77 TRP C O 1
ATOM 5328 N N . GLN C 1 79 ? 74.187 5.795 48.146 1.00 40.01 79 GLN C N 1
ATOM 5329 C CA . GLN C 1 79 ? 74.583 6.810 47.171 1.00 49.82 79 GLN C CA 1
ATOM 5330 C C . GLN C 1 79 ? 75.726 6.305 46.304 1.00 52.00 79 GLN C C 1
ATOM 5331 O O . GLN C 1 79 ? 75.727 6.501 45.082 1.00 44.87 79 GLN C O 1
ATOM 5337 N N . ALA C 1 80 ? 76.700 5.642 46.925 1.00 46.51 80 ALA C N 1
ATOM 5338 C CA . ALA C 1 80 ? 77.888 5.195 46.208 1.00 50.42 80 ALA C CA 1
ATOM 5339 C C . ALA C 1 80 ? 77.558 4.072 45.237 1.00 50.54 80 ALA C C 1
ATOM 5340 O O . ALA C 1 80 ? 78.009 4.079 44.088 1.00 51.89 80 ALA C O 1
ATOM 5342 N N . THR C 1 81 ? 76.785 3.090 45.690 1.00 45.24 81 THR C N 1
ATOM 5343 C CA . THR C 1 81 ? 76.443 1.942 44.866 1.00 44.96 81 THR C CA 1
ATOM 5344 C C . THR C 1 81 ? 75.219 2.169 43.995 1.00 40.51 81 THR C C 1
ATOM 5345 O O . THR C 1 81 ? 75.066 1.480 42.985 1.00 45.45 81 THR C O 1
ATOM 5349 N N . GLY C 1 82 ? 74.338 3.098 44.366 1.00 41.77 82 GLY C N 1
ATOM 5350 C CA . GLY C 1 82 ? 73.097 3.288 43.647 1.00 39.52 82 GLY C CA 1
ATOM 5351 C C . GLY C 1 82 ? 71.949 2.427 44.130 1.00 42.24 82 GLY C C 1
ATOM 5352 O O . GLY C 1 82 ? 70.859 2.494 43.545 1.00 38.01 82 GLY C O 1
ATOM 5353 N N . LYS C 1 83 ? 72.157 1.627 45.178 1.00 43.08 83 LYS C N 1
ATOM 5354 C CA . LYS C 1 83 ? 71.117 0.727 45.666 1.00 42.97 83 LYS C CA 1
ATOM 5355 C C . LYS C 1 83 ? 69.864 1.502 46.054 1.00 42.70 83 LYS C C 1
ATOM 5356 O O . LYS C 1 83 ? 69.939 2.594 46.623 1.00 40.23 83 LYS C O 1
ATOM 5362 N N . ARG C 1 84 ? 68.705 0.924 45.752 1.00 38.01 84 ARG C N 1
ATOM 5363 C CA . ARG C 1 84 ? 67.424 1.548 46.046 1.00 40.05 84 ARG C CA 1
ATOM 5364 C C . ARG C 1 84 ? 66.661 0.681 47.038 1.00 31.71 84 ARG C C 1
ATOM 5365 O O . ARG C 1 84 ? 66.766 -0.551 47.004 1.00 31.78 84 ARG C O 1
ATOM 5373 N N . VAL C 1 85 ? 65.914 1.329 47.936 1.00 34.76 85 VAL C N 1
ATOM 5374 C CA . VAL C 1 85 ? 65.147 0.644 48.972 1.00 36.76 85 VAL C CA 1
ATOM 5375 C C . VAL C 1 85 ? 63.741 1.220 49.007 1.00 34.92 85 VAL C C 1
ATOM 5376 O O . VAL C 1 85 ? 63.551 2.438 48.892 1.00 31.81 85 VAL C O 1
ATOM 5388 N N . ALA C 1 87 ? 60.269 0.881 51.589 1.00 35.54 87 ALA C N 1
ATOM 5389 C CA . ALA C 1 87 ? 59.762 0.372 52.858 1.00 34.05 87 ALA C CA 1
ATOM 5390 C C . ALA C 1 87 ? 58.285 0.707 52.982 1.00 33.83 87 ALA C C 1
ATOM 5391 O O . ALA C 1 87 ? 57.919 1.880 53.087 1.00 34.52 87 ALA C O 1
ATOM 5393 N N . VAL C 1 88 ? 57.451 -0.330 53.008 1.00 36.80 88 VAL C N 1
ATOM 5394 C CA . VAL C 1 88 ? 55.999 -0.207 53.116 1.00 43.24 88 VAL C CA 1
ATOM 5395 C C . VAL C 1 88 ? 55.585 -0.333 54.575 1.00 43.82 88 VAL C C 1
ATOM 5396 O O . VAL C 1 88 ? 56.027 -1.253 55.275 1.00 38.02 88 VAL C O 1
ATOM 5400 N N . PHE C 1 89 ? 54.712 0.568 55.031 1.00 42.42 89 PHE C N 1
ATOM 5401 C CA . PHE C 1 89 ? 54.183 0.523 56.391 1.00 39.06 89 PHE C CA 1
ATOM 5402 C C . PHE C 1 89 ? 52.666 0.436 56.367 1.00 38.82 89 PHE C C 1
ATOM 5403 O O . PHE C 1 89 ? 52.002 1.336 55.842 1.00 39.26 89 PHE C O 1
ATOM 5411 N N . GLU C 1 90 ? 52.130 -0.647 56.938 1.00 40.99 90 GLU C N 1
ATOM 5412 C CA . GLU C 1 90 ? 50.700 -0.860 57.126 1.00 36.50 90 GLU C CA 1
ATOM 5413 C C . GLU C 1 90 ? 50.495 -1.398 58.533 1.00 39.16 90 GLU C C 1
ATOM 5414 O O . GLU C 1 90 ? 51.445 -1.817 59.203 1.00 36.88 90 GLU C O 1
ATOM 5420 N N . GLY C 1 91 ? 49.249 -1.424 58.980 1.00 41.65 91 GLY C N 1
ATOM 5421 C CA . GLY C 1 91 ? 48.958 -2.038 60.260 1.00 39.55 91 GLY C CA 1
ATOM 5422 C C . GLY C 1 91 ? 47.566 -1.686 60.742 1.00 47.30 91 GLY C C 1
ATOM 5423 O O . GLY C 1 91 ? 46.750 -1.129 60.007 1.00 44.03 91 GLY C O 1
ATOM 5424 N N . ARG C 1 92 ? 47.307 -2.064 61.994 1.00 40.32 92 ARG C N 1
ATOM 5425 C CA . ARG C 1 92 ? 46.123 -1.574 62.680 1.00 44.57 92 ARG C CA 1
ATOM 5426 C C . ARG C 1 92 ? 46.155 -0.053 62.725 1.00 50.24 92 ARG C C 1
ATOM 5427 O O . ARG C 1 92 ? 47.214 0.551 62.908 1.00 55.71 92 ARG C O 1
ATOM 5435 N N . ASP C 1 93 ? 44.994 0.567 62.533 1.00 43.40 93 ASP C N 1
ATOM 5436 C CA . ASP C 1 93 ? 44.883 2.000 62.755 1.00 45.91 93 ASP C CA 1
ATOM 5437 C C . ASP C 1 93 ? 45.380 2.330 64.156 1.00 46.35 93 ASP C C 1
ATOM 5438 O O . ASP C 1 93 ? 45.080 1.613 65.110 1.00 43.01 93 ASP C O 1
ATOM 5443 N N . ALA C 1 94 ? 46.207 3.377 64.253 1.00 39.20 94 ALA C N 1
ATOM 5444 C CA . ALA C 1 94 ? 46.851 3.836 65.479 1.00 40.07 94 ALA C CA 1
ATOM 5445 C C . ALA C 1 94 ? 47.987 2.929 65.946 1.00 45.80 94 ALA C C 1
ATOM 5446 O O . ALA C 1 94 ? 48.449 3.066 67.079 1.00 43.67 94 ALA C O 1
ATOM 5448 N N . ALA C 1 95 ? 48.492 2.024 65.101 1.00 40.08 95 ALA C N 1
ATOM 5449 C CA . ALA C 1 95 ? 49.565 1.145 65.558 1.00 46.79 95 ALA C CA 1
ATOM 5450 C C . ALA C 1 95 ? 50.922 1.843 65.641 1.00 48.48 95 ALA C C 1
ATOM 5451 O O . ALA C 1 95 ? 51.792 1.380 66.387 1.00 63.13 95 ALA C O 1
ATOM 5453 N N . GLY C 1 96 ? 51.120 2.941 64.921 1.00 48.97 96 GLY C N 1
ATOM 5454 C CA . GLY C 1 96 ? 52.391 3.647 64.977 1.00 48.06 96 GLY C CA 1
ATOM 5455 C C . GLY C 1 96 ? 53.199 3.649 63.690 1.00 50.46 96 GLY C C 1
ATOM 5456 O O . GLY C 1 96 ? 54.434 3.609 63.725 1.00 48.63 96 GLY C O 1
ATOM 5457 N N . LYS C 1 97 ? 52.513 3.717 62.548 1.00 42.68 97 LYS C N 1
ATOM 5458 C CA . LYS C 1 97 ? 53.198 3.736 61.257 1.00 43.12 97 LYS C CA 1
ATOM 5459 C C . LYS C 1 97 ? 54.078 4.976 61.104 1.00 47.96 97 LYS C C 1
ATOM 5460 O O . LYS C 1 97 ? 55.245 4.880 60.708 1.00 43.92 97 LYS C O 1
ATOM 5466 N N . GLY C 1 98 ? 53.525 6.155 61.395 1.00 43.04 98 GLY C N 1
ATOM 5467 C CA . GLY C 1 98 ? 54.292 7.378 61.253 1.00 42.36 98 GLY C CA 1
ATOM 5468 C C . GLY C 1 98 ? 55.460 7.457 62.209 1.00 46.80 98 GLY C C 1
ATOM 5469 O O . GLY C 1 98 ? 56.505 8.018 61.870 1.00 43.99 98 GLY C O 1
ATOM 5470 N N . GLY C 1 99 ? 55.311 6.893 63.406 1.00 43.60 99 GLY C N 1
ATOM 5471 C CA . GLY C 1 99 ? 56.405 6.907 64.360 1.00 42.94 99 GLY C CA 1
ATOM 5472 C C . GLY C 1 99 ? 57.563 6.033 63.924 1.00 46.46 99 GLY C C 1
ATOM 5473 O O . GLY C 1 99 ? 58.727 6.375 64.148 1.00 40.92 99 GLY C O 1
ATOM 5474 N N . ALA C 1 100 ? 57.264 4.892 63.297 1.00 40.95 100 ALA C N 1
ATOM 5475 C CA . ALA C 1 100 ? 58.328 4.053 62.752 1.00 39.46 100 ALA C CA 1
ATOM 5476 C C . ALA C 1 100 ? 59.026 4.743 61.581 1.00 41.91 100 ALA C C 1
ATOM 5477 O O . ALA C 1 100 ? 60.248 4.630 61.418 1.00 37.42 100 ALA C O 1
ATOM 5479 N N . ILE C 1 101 ? 58.262 5.466 60.755 1.00 40.42 101 ILE C N 1
ATOM 5480 C CA . ILE C 1 101 ? 58.847 6.194 59.639 1.00 37.66 101 ILE C CA 1
ATOM 5481 C C . ILE C 1 101 ? 59.720 7.342 60.142 1.00 40.74 101 ILE C C 1
ATOM 5482 O O . ILE C 1 101 ? 60.846 7.541 59.666 1.00 36.12 101 ILE C O 1
ATOM 5487 N N A HIS C 1 102 ? 59.232 8.102 61.124 0.50 40.21 102 HIS C N 1
ATOM 5488 N N B HIS C 1 102 ? 59.210 8.114 61.107 0.50 40.12 102 HIS C N 1
ATOM 5489 C CA A HIS C 1 102 ? 60.036 9.207 61.643 0.50 43.68 102 HIS C CA 1
ATOM 5490 C CA B HIS C 1 102 ? 59.991 9.206 61.684 0.50 43.70 102 HIS C CA 1
ATOM 5491 C C A HIS C 1 102 ? 61.312 8.702 62.306 0.50 44.47 102 HIS C C 1
ATOM 5492 C C B HIS C 1 102 ? 61.292 8.697 62.295 0.50 44.46 102 HIS C C 1
ATOM 5493 O O A HIS C 1 102 ? 62.370 9.333 62.190 0.50 44.40 102 HIS C O 1
ATOM 5494 O O B HIS C 1 102 ? 62.349 9.321 62.131 0.50 44.76 102 HIS C O 1
ATOM 5507 N N . ALA C 1 103 ? 61.237 7.566 63.006 1.00 36.58 103 ALA C N 1
ATOM 5508 C CA . ALA C 1 103 ? 62.443 7.043 63.638 1.00 38.14 103 ALA C CA 1
ATOM 5509 C C . ALA C 1 103 ? 63.461 6.618 62.595 1.00 41.37 103 ALA C C 1
ATOM 5510 O O . ALA C 1 103 ? 64.668 6.692 62.845 1.00 42.48 103 ALA C O 1
ATOM 5512 N N . THR C 1 104 ? 62.993 6.231 61.404 1.00 41.32 104 THR C N 1
ATOM 5513 C CA . THR C 1 104 ? 63.893 5.808 60.336 1.00 38.16 104 THR C CA 1
ATOM 5514 C C . THR C 1 104 ? 64.507 6.994 59.595 1.00 32.78 104 THR C C 1
ATOM 5515 O O . THR C 1 104 ? 65.700 6.975 59.271 1.00 41.05 104 THR C O 1
ATOM 5519 N N . THR C 1 105 ? 63.723 8.037 59.323 1.00 38.64 105 THR C N 1
ATOM 5520 C CA . THR C 1 105 ? 64.176 9.154 58.494 1.00 36.14 105 THR C CA 1
ATOM 5521 C C . THR C 1 105 ? 64.755 10.324 59.286 1.00 36.15 105 THR C C 1
ATOM 5522 O O . THR C 1 105 ? 65.195 11.296 58.668 1.00 35.92 105 THR C O 1
ATOM 5526 N N . ALA C 1 106 ? 64.742 10.271 60.626 1.00 36.17 106 ALA C N 1
ATOM 5527 C CA . ALA C 1 106 ? 65.059 11.453 61.425 1.00 39.16 106 ALA C CA 1
ATOM 5528 C C . ALA C 1 106 ? 66.435 12.008 61.082 1.00 41.85 106 ALA C C 1
ATOM 5529 O O . ALA C 1 106 ? 66.616 13.228 60.995 1.00 37.66 106 ALA C O 1
ATOM 5531 N N . ASN C 1 107 ? 67.412 11.129 60.875 1.00 40.65 107 ASN C N 1
ATOM 5532 C CA . ASN C 1 107 ? 68.747 11.562 60.488 1.00 34.76 107 ASN C CA 1
ATOM 5533 C C . ASN C 1 107 ? 69.109 11.015 59.115 1.00 39.61 107 ASN C C 1
ATOM 5534 O O . ASN C 1 107 ? 70.210 10.497 58.916 1.00 42.51 107 ASN C O 1
ATOM 5547 N N . ASN C 1 109 ? 69.035 12.154 54.786 1.00 34.16 109 ASN C N 1
ATOM 5548 C CA . ASN C 1 109 ? 69.020 13.305 53.888 1.00 30.43 109 ASN C CA 1
ATOM 5549 C C . ASN C 1 109 ? 67.660 13.407 53.194 1.00 29.77 109 ASN C C 1
ATOM 5550 O O . ASN C 1 109 ? 67.266 12.470 52.498 1.00 41.02 109 ASN C O 1
ATOM 5555 N N . PRO C 1 110 ? 66.931 14.518 53.324 1.00 36.52 110 PRO C N 1
ATOM 5556 C CA . PRO C 1 110 ? 65.623 14.615 52.644 1.00 40.74 110 PRO C CA 1
ATOM 5557 C C . PRO C 1 110 ? 65.707 14.583 51.125 1.00 40.09 110 PRO C C 1
ATOM 5558 O O . PRO C 1 110 ? 64.688 14.330 50.471 1.00 36.03 110 PRO C O 1
ATOM 5562 N N . ARG C 1 111 ? 66.875 14.816 50.532 1.00 33.74 111 ARG C N 1
ATOM 5563 C CA . ARG C 1 111 ? 66.949 14.753 49.078 1.00 27.78 111 ARG C CA 1
ATOM 5564 C C . ARG C 1 111 ? 67.151 13.343 48.544 1.00 39.98 111 ARG C C 1
ATOM 5565 O O . ARG C 1 111 ? 67.124 13.154 47.324 1.00 40.08 111 ARG C O 1
ATOM 5573 N N . SER C 1 112 ? 67.376 12.353 49.408 1.00 35.19 112 SER C N 1
ATOM 5574 C CA . SER C 1 112 ? 67.519 10.977 48.951 1.00 33.85 112 SER C CA 1
ATOM 5575 C C . SER C 1 112 ? 66.644 9.985 49.697 1.00 34.89 112 SER C C 1
ATOM 5576 O O . SER C 1 112 ? 66.520 8.849 49.238 1.00 41.69 112 SER C O 1
ATOM 5579 N N . ALA C 1 113 ? 66.049 10.365 50.825 1.00 36.70 113 ALA C N 1
ATOM 5580 C CA . ALA C 1 113 ? 65.068 9.551 51.534 1.00 36.90 113 ALA C CA 1
ATOM 5581 C C . ALA C 1 113 ? 63.771 10.344 51.601 1.00 41.80 113 ALA C C 1
ATOM 5582 O O . ALA C 1 113 ? 63.761 11.482 52.077 1.00 34.02 113 ALA C O 1
ATOM 5584 N N . ARG C 1 114 ? 62.683 9.761 51.118 1.00 37.14 114 ARG C N 1
ATOM 5585 C CA . ARG C 1 114 ? 61.438 10.507 51.091 1.00 30.56 114 ARG C CA 1
ATOM 5586 C C . ARG C 1 114 ? 60.279 9.595 51.438 1.00 31.09 114 ARG C C 1
ATOM 5587 O O . ARG C 1 114 ? 60.344 8.377 51.262 1.00 29.04 114 ARG C O 1
ATOM 5595 N N . VAL C 1 115 ? 59.217 10.208 51.945 1.00 34.00 115 VAL C N 1
ATOM 5596 C CA . VAL C 1 115 ? 58.032 9.496 52.400 1.00 32.79 115 VAL C CA 1
ATOM 5597 C C . VAL C 1 115 ? 56.922 9.734 51.389 1.00 37.62 115 VAL C C 1
ATOM 5598 O O . VAL C 1 115 ? 56.722 10.865 50.931 1.00 36.06 115 VAL C O 1
ATOM 5602 N N . VAL C 1 116 ? 56.222 8.662 51.022 1.00 32.66 116 VAL C N 1
ATOM 5603 C CA . VAL C 1 116 ? 55.034 8.736 50.179 1.00 32.10 116 VAL C CA 1
ATOM 5604 C C . VAL C 1 116 ? 53.811 8.659 51.080 1.00 29.53 116 VAL C C 1
ATOM 5605 O O . VAL C 1 116 ? 53.690 7.739 51.901 1.00 29.16 116 VAL C O 1
ATOM 5609 N N . ALA C 1 117 ? 52.911 9.642 50.949 1.00 27.54 117 ALA C N 1
ATOM 5610 C CA . ALA C 1 117 ? 51.682 9.685 51.756 1.00 32.09 117 ALA C CA 1
ATOM 5611 C C . ALA C 1 117 ? 50.557 10.187 50.848 1.00 34.35 117 ALA C C 1
ATOM 5612 O O . ALA C 1 117 ? 50.166 11.359 50.883 1.00 35.46 117 ALA C O 1
ATOM 5614 N N . LEU C 1 118 ? 50.027 9.290 50.022 1.00 31.43 118 LEU C N 1
ATOM 5615 C CA . LEU C 1 118 ? 49.106 9.749 49.000 1.00 39.03 118 LEU C CA 1
ATOM 5616 C C . LEU C 1 118 ? 47.730 9.989 49.606 1.00 37.24 118 LEU C C 1
ATOM 5617 O O . LEU C 1 118 ? 47.382 9.445 50.661 1.00 36.29 118 LEU C O 1
ATOM 5622 N N . THR C 1 119 ? 46.958 10.847 48.940 1.00 38.00 119 THR C N 1
ATOM 5623 C CA . THR C 1 119 ? 45.573 11.107 49.296 1.00 35.32 119 THR C CA 1
ATOM 5624 C C . THR C 1 119 ? 44.666 10.209 48.459 1.00 34.58 119 THR C C 1
ATOM 5625 O O . THR C 1 119 ? 45.126 9.369 47.684 1.00 38.40 119 THR C O 1
ATOM 5629 N N . LYS C 1 120 ? 43.357 10.394 48.605 1.00 41.16 120 LYS C N 1
ATOM 5630 C CA . LYS C 1 120 ? 42.428 9.524 47.904 1.00 46.54 120 LYS C CA 1
ATOM 5631 C C . LYS C 1 120 ? 42.533 9.760 46.396 1.00 33.93 120 LYS C C 1
ATOM 5632 O O . LYS C 1 120 ? 42.828 10.868 45.951 1.00 31.14 120 LYS C O 1
ATOM 5638 N N . PRO C 1 121 ? 42.319 8.729 45.588 1.00 35.09 121 PRO C N 1
ATOM 5639 C CA . PRO C 1 121 ? 42.612 8.859 44.156 1.00 28.24 121 PRO C CA 1
ATOM 5640 C C . PRO C 1 121 ? 41.687 9.856 43.465 1.00 36.75 121 PRO C C 1
ATOM 5641 O O . PRO C 1 121 ? 40.487 9.917 43.745 1.00 35.80 121 PRO C O 1
ATOM 5645 N N . THR C 1 122 ? 42.259 10.640 42.551 1.00 36.75 122 THR C N 1
ATOM 5646 C CA . THR C 1 122 ? 41.432 11.480 41.689 1.00 35.77 122 THR C CA 1
ATOM 5647 C C . THR C 1 122 ? 40.575 10.619 40.758 1.00 41.87 122 THR C C 1
ATOM 5648 O O . THR C 1 122 ? 40.699 9.394 40.705 1.00 39.31 122 THR C O 1
ATOM 5652 N N . GLU C 1 123 ? 39.677 11.282 40.024 1.00 40.21 123 GLU C N 1
ATOM 5653 C CA . GLU C 1 123 ? 38.869 10.563 39.043 1.00 43.65 123 GLU C CA 1
ATOM 5654 C C . GLU C 1 123 ? 39.755 9.937 37.971 1.00 38.32 123 GLU C C 1
ATOM 5655 O O . GLU C 1 123 ? 39.575 8.774 37.599 1.00 33.34 123 GLU C O 1
ATOM 5661 N N . THR C 1 124 ? 40.756 10.677 37.509 1.00 34.53 124 THR C N 1
ATOM 5662 C CA . THR C 1 124 ? 41.707 10.113 36.563 1.00 33.87 124 THR C CA 1
ATOM 5663 C C . THR C 1 124 ? 42.379 8.879 37.154 1.00 35.04 124 THR C C 1
ATOM 5664 O O . THR C 1 124 ? 42.476 7.828 36.500 1.00 33.34 124 THR C O 1
ATOM 5668 N N . GLU C 1 125 ? 42.811 8.982 38.417 1.00 30.10 125 GLU C N 1
ATOM 5669 C CA . GLU C 1 125 ? 43.525 7.891 39.075 1.00 29.00 125 GLU C CA 1
ATOM 5670 C C . GLU C 1 125 ? 42.652 6.661 39.271 1.00 29.83 125 GLU C C 1
ATOM 5671 O O . GLU C 1 125 ? 43.152 5.533 39.180 1.00 33.15 125 GLU C O 1
ATOM 5677 N N . ARG C 1 126 ? 41.352 6.845 39.513 1.00 30.68 126 ARG C N 1
ATOM 5678 C CA . ARG C 1 126 ? 40.466 5.693 39.696 1.00 29.16 126 ARG C CA 1
ATOM 5679 C C . ARG C 1 126 ? 40.268 4.903 38.408 1.00 35.09 126 ARG C C 1
ATOM 5680 O O . ARG C 1 126 ? 39.980 3.699 38.465 1.00 36.19 126 ARG C O 1
ATOM 5688 N N . GLY C 1 127 ? 40.397 5.551 37.248 1.00 31.47 127 GLY C N 1
ATOM 5689 C CA . GLY C 1 127 ? 40.310 4.900 35.952 1.00 31.90 127 GLY C CA 1
ATOM 5690 C C . GLY C 1 127 ? 41.602 4.291 35.456 1.00 31.58 127 GLY C C 1
ATOM 5691 O O . GLY C 1 127 ? 41.623 3.645 34.403 1.00 33.99 127 GLY C O 1
ATOM 5692 N N . GLN C 1 128 ? 42.687 4.493 36.182 1.00 33.97 128 GLN C N 1
ATOM 5693 C CA . GLN C 1 128 ? 43.991 3.938 35.858 1.00 34.75 128 GLN C CA 1
ATOM 5694 C C . GLN C 1 128 ? 44.161 2.563 36.488 1.00 31.78 128 GLN C C 1
ATOM 5695 O O . GLN C 1 128 ? 43.455 2.182 37.428 1.00 36.26 128 GLN C O 1
ATOM 5701 N N . TRP C 1 129 ? 45.111 1.818 35.944 1.00 30.90 129 TRP C N 1
ATOM 5702 C CA . TRP C 1 129 ? 45.767 0.750 36.674 1.00 33.21 129 TRP C CA 1
ATOM 5703 C C . TRP C 1 129 ? 46.027 1.206 38.103 1.00 31.77 129 TRP C C 1
ATOM 5704 O O . TRP C 1 129 ? 46.669 2.239 38.335 1.00 34.43 129 TRP C O 1
ATOM 5715 N N . TYR C 1 130 ? 45.488 0.456 39.059 1.00 33.34 130 TYR C N 1
ATOM 5716 C CA . TYR C 1 130 ? 45.615 0.825 40.464 1.00 37.45 130 TYR C CA 1
ATOM 5717 C C . TYR C 1 130 ? 47.057 1.139 40.861 1.00 31.79 130 TYR C C 1
ATOM 5718 O O . TYR C 1 130 ? 47.310 2.047 41.670 1.00 35.45 130 TYR C O 1
ATOM 5727 N N . PHE C 1 131 ? 48.023 0.399 40.319 1.00 35.17 131 PHE C N 1
ATOM 5728 C CA . PHE C 1 131 ? 49.399 0.585 40.763 1.00 28.87 131 PHE C CA 1
ATOM 5729 C C . PHE C 1 131 ? 50.070 1.788 40.126 1.00 29.65 131 PHE C C 1
ATOM 5730 O O . PHE C 1 131 ? 51.173 2.152 40.549 1.00 31.09 131 PHE C O 1
ATOM 5738 N N . GLN C 1 132 ? 49.430 2.414 39.139 1.00 27.96 132 GLN C N 1
ATOM 5739 C CA . GLN C 1 132 ? 50.107 3.448 38.354 1.00 35.95 132 GLN C CA 1
ATOM 5740 C C . GLN C 1 132 ? 50.600 4.598 39.226 1.00 30.38 132 GLN C C 1
ATOM 5741 O O . GLN C 1 132 ? 51.760 5.024 39.109 1.00 28.60 132 GLN C O 1
ATOM 5747 N N . ARG C 1 133 ? 49.735 5.130 40.101 1.00 31.65 133 ARG C N 1
ATOM 5748 C CA . ARG C 1 133 ? 50.152 6.275 40.902 1.00 33.35 133 ARG C CA 1
ATOM 5749 C C . ARG C 1 133 ? 51.220 5.910 41.927 1.00 36.37 133 ARG C C 1
ATOM 5750 O O . ARG C 1 133 ? 51.912 6.804 42.414 1.00 33.72 133 ARG C O 1
ATOM 5758 N N . TYR C 1 134 ? 51.396 4.626 42.240 1.00 28.30 134 TYR C N 1
ATOM 5759 C CA . TYR C 1 134 ? 52.466 4.211 43.141 1.00 33.02 134 TYR C CA 1
ATOM 5760 C C . TYR C 1 134 ? 53.788 4.030 42.407 1.00 29.86 134 TYR C C 1
ATOM 5761 O O . TYR C 1 134 ? 54.836 4.365 42.959 1.00 31.17 134 TYR C O 1
ATOM 5770 N N . VAL C 1 135 ? 53.760 3.574 41.149 1.00 28.26 135 VAL C N 1
ATOM 5771 C CA . VAL C 1 135 ? 54.976 3.483 40.347 1.00 28.88 135 VAL C CA 1
ATOM 5772 C C . VAL C 1 135 ? 55.577 4.863 40.126 1.00 29.27 135 VAL C C 1
ATOM 5773 O O . VAL C 1 135 ? 56.805 5.020 40.109 1.00 36.61 135 VAL C O 1
ATOM 5777 N N . ALA C 1 136 ? 54.730 5.884 39.987 1.00 30.36 136 ALA C N 1
ATOM 5778 C CA . ALA C 1 136 ? 55.198 7.261 39.839 1.00 31.81 136 ALA C CA 1
ATOM 5779 C C . ALA C 1 136 ? 56.097 7.712 40.990 1.00 32.31 136 ALA C C 1
ATOM 5780 O O . ALA C 1 136 ? 56.880 8.659 40.812 1.00 30.91 136 ALA C O 1
ATOM 5782 N N . THR C 1 137 ? 55.994 7.075 42.165 1.00 29.27 137 THR C N 1
ATOM 5783 C CA . THR C 1 137 ? 56.812 7.426 43.325 1.00 27.85 137 THR C CA 1
ATOM 5784 C C . THR C 1 137 ? 58.069 6.569 43.472 1.00 30.09 137 THR C C 1
ATOM 5785 O O . THR C 1 137 ? 58.819 6.776 44.427 1.00 38.24 137 THR C O 1
ATOM 5789 N N . PHE C 1 138 ? 58.318 5.629 42.556 1.00 29.62 138 PHE C N 1
ATOM 5790 C CA . PHE C 1 138 ? 59.419 4.679 42.702 1.00 30.73 138 PHE C CA 1
ATOM 5791 C C . PHE C 1 138 ? 60.779 5.378 42.717 1.00 35.88 138 PHE C C 1
ATOM 5792 O O . PHE C 1 138 ? 60.943 6.464 42.140 1.00 31.20 138 PHE C O 1
ATOM 5800 N N . PRO C 1 139 ? 61.787 4.748 43.331 1.00 37.02 139 PRO C N 1
ATOM 5801 C CA . PRO C 1 139 ? 63.081 5.410 43.522 1.00 36.65 139 PRO C CA 1
ATOM 5802 C C . PRO C 1 139 ? 63.982 5.348 42.298 1.00 30.22 139 PRO C C 1
ATOM 5803 O O . PRO C 1 139 ? 63.989 4.371 41.541 1.00 33.94 139 PRO C O 1
ATOM 5807 N N . THR C 1 140 ? 64.757 6.418 42.108 1.00 31.80 140 THR C N 1
ATOM 5808 C CA . THR C 1 140 ? 65.894 6.358 41.196 1.00 31.62 140 THR C CA 1
ATOM 5809 C C . THR C 1 140 ? 67.126 6.017 42.036 1.00 39.33 140 THR C C 1
ATOM 5810 O O . THR C 1 140 ? 67.007 5.748 43.232 1.00 43.51 140 THR C O 1
ATOM 5814 N N . ALA C 1 141 ? 68.317 6.008 41.420 1.00 38.22 141 ALA C N 1
ATOM 5815 C CA . ALA C 1 141 ? 69.524 5.504 42.075 1.00 38.03 141 ALA C CA 1
ATOM 5816 C C . ALA C 1 141 ? 69.738 6.143 43.445 1.00 39.63 141 ALA C C 1
ATOM 5817 O O . ALA C 1 141 ? 69.643 7.363 43.603 1.00 36.93 141 ALA C O 1
ATOM 5819 N N . GLY C 1 142 ? 70.004 5.299 44.440 1.00 32.99 142 GLY C N 1
ATOM 5820 C CA . GLY C 1 142 ? 70.336 5.742 45.786 1.00 34.03 142 GLY C CA 1
ATOM 5821 C C . GLY C 1 142 ? 69.168 6.097 46.681 1.00 36.07 142 GLY C C 1
ATOM 5822 O O . GLY C 1 142 ? 69.385 6.346 47.881 1.00 35.03 142 GLY C O 1
ATOM 5823 N N . GLU C 1 143 ? 67.940 6.142 46.159 1.00 30.87 143 GLU C N 1
ATOM 5824 C CA . GLU C 1 143 ? 66.836 6.660 46.961 1.00 34.28 143 GLU C CA 1
ATOM 5825 C C . GLU C 1 143 ? 66.249 5.619 47.912 1.00 33.20 143 GLU C C 1
ATOM 5826 O O . GLU C 1 143 ? 66.129 4.439 47.584 1.00 38.43 143 GLU C O 1
ATOM 5832 N N . PHE C 1 144 ? 65.844 6.094 49.095 1.00 31.83 144 PHE C N 1
ATOM 5833 C CA . PHE C 1 144 ? 65.140 5.311 50.112 1.00 33.99 144 PHE C CA 1
ATOM 5834 C C . PHE C 1 144 ? 63.716 5.860 50.168 1.00 38.19 144 PHE C C 1
ATOM 5835 O O . PHE C 1 144 ? 63.504 6.987 50.626 1.00 35.52 144 PHE C O 1
ATOM 5843 N N . VAL C 1 145 ? 62.734 5.077 49.727 1.00 37.52 145 VAL C N 1
ATOM 5844 C CA . VAL C 1 145 ? 61.346 5.534 49.675 1.00 30.48 145 VAL C CA 1
ATOM 5845 C C . VAL C 1 145 ? 60.511 4.755 50.688 1.00 30.91 145 VAL C C 1
ATOM 5846 O O . VAL C 1 145 ? 60.467 3.519 50.654 1.00 34.70 145 VAL C O 1
ATOM 5850 N N . LEU C 1 146 ? 59.824 5.477 51.572 1.00 31.67 146 LEU C N 1
ATOM 5851 C CA . LEU C 1 146 ? 59.002 4.865 52.605 1.00 31.18 146 LEU C CA 1
ATOM 5852 C C . LEU C 1 146 ? 57.550 5.210 52.329 1.00 31.36 146 LEU C C 1
ATOM 5853 O O . LEU C 1 146 ? 57.238 6.341 51.958 1.00 33.27 146 LEU C O 1
ATOM 5858 N N . PHE C 1 147 ? 56.660 4.239 52.520 1.00 33.91 147 PHE C N 1
ATOM 5859 C CA . PHE C 1 147 ? 55.239 4.424 52.235 1.00 29.76 147 PHE C CA 1
ATOM 5860 C C . PHE C 1 147 ? 54.454 4.447 53.538 1.00 32.12 147 PHE C C 1
ATOM 5861 O O . PHE C 1 147 ? 54.437 3.456 54.283 1.00 34.99 147 PHE C O 1
ATOM 5869 N N . ASP C 1 148 ? 53.834 5.590 53.816 1.00 29.90 148 ASP C N 1
ATOM 5870 C CA . ASP C 1 148 ? 52.909 5.764 54.930 1.00 33.54 148 ASP C CA 1
ATOM 5871 C C . ASP C 1 148 ? 51.554 5.380 54.355 1.00 33.55 148 ASP C C 1
ATOM 5872 O O . ASP C 1 148 ? 50.841 6.207 53.784 1.00 36.29 148 ASP C O 1
ATOM 5877 N N . ARG C 1 149 ? 51.231 4.091 54.474 1.00 33.95 149 ARG C N 1
ATOM 5878 C CA . ARG C 1 149 ? 50.200 3.406 53.690 1.00 35.75 149 ARG C CA 1
ATOM 5879 C C . ARG C 1 149 ? 50.666 3.271 52.243 1.00 28.49 149 ARG C C 1
ATOM 5880 O O . ARG C 1 149 ? 51.557 4.002 51.791 1.00 30.65 149 ARG C O 1
ATOM 5888 N N . SER C 1 150 ? 50.095 2.324 51.510 1.00 33.52 150 SER C N 1
ATOM 5889 C CA . SER C 1 150 ? 50.664 1.942 50.222 1.00 37.24 150 SER C CA 1
ATOM 5890 C C . SER C 1 150 ? 49.551 1.404 49.336 1.00 37.22 150 SER C C 1
ATOM 5891 O O . SER C 1 150 ? 48.362 1.654 49.573 1.00 35.45 150 SER C O 1
ATOM 5894 N N . TRP C 1 151 ? 49.939 0.635 48.323 1.00 32.78 151 TRP C N 1
ATOM 5895 C CA . TRP C 1 151 ? 48.949 -0.055 47.516 1.00 33.19 151 TRP C CA 1
ATOM 5896 C C . TRP C 1 151 ? 48.156 -1.058 48.334 1.00 34.34 151 TRP C C 1
ATOM 5897 O O . TRP C 1 151 ? 47.087 -1.484 47.884 1.00 35.93 151 TRP C O 1
ATOM 5908 N N . TYR C 1 152 ? 48.610 -1.404 49.550 1.00 35.36 152 TYR C N 1
ATOM 5909 C CA . TYR C 1 152 ? 47.789 -2.300 50.361 1.00 36.67 152 TYR C CA 1
ATOM 5910 C C . TYR C 1 152 ? 46.564 -1.614 50.956 1.00 31.41 152 TYR C C 1
ATOM 5911 O O . TYR C 1 152 ? 45.834 -2.261 51.707 1.00 34.97 152 TYR C O 1
ATOM 5920 N N . ASN C 1 153 ? 46.314 -0.334 50.640 1.00 36.83 153 ASN C N 1
ATOM 5921 C CA . ASN C 1 153 ? 45.005 0.248 50.932 1.00 35.59 153 ASN C CA 1
ATOM 5922 C C . ASN C 1 153 ? 43.883 -0.651 50.427 1.00 37.89 153 ASN C C 1
ATOM 5923 O O . ASN C 1 153 ? 42.863 -0.823 51.097 1.00 38.68 153 ASN C O 1
ATOM 5928 N N . ARG C 1 154 ? 44.043 -1.211 49.226 1.00 36.69 154 ARG C N 1
ATOM 5929 C CA . ARG C 1 154 ? 42.970 -1.990 48.624 1.00 38.93 154 ARG C CA 1
ATOM 5930 C C . ARG C 1 154 ? 42.811 -3.369 49.258 1.00 39.50 154 ARG C C 1
ATOM 5931 O O . ARG C 1 154 ? 41.838 -4.075 48.953 1.00 43.87 154 ARG C O 1
ATOM 5939 N N . ALA C 1 155 ? 43.710 -3.764 50.158 1.00 42.50 155 ALA C N 1
ATOM 5940 C CA . ALA C 1 155 ? 43.534 -4.998 50.908 1.00 47.16 155 ALA C CA 1
ATOM 5941 C C . ALA C 1 155 ? 43.055 -4.744 52.329 1.00 44.00 155 ALA C C 1
ATOM 5942 O O . ALA C 1 155 ? 42.942 -5.687 53.111 1.00 47.80 155 ALA C O 1
ATOM 5944 N N . GLY C 1 156 ? 42.764 -3.496 52.678 1.00 42.79 156 GLY C N 1
ATOM 5945 C CA . GLY C 1 156 ? 42.309 -3.206 54.026 1.00 43.97 156 GLY C CA 1
ATOM 5946 C C . GLY C 1 156 ? 41.231 -2.143 54.066 1.00 38.44 156 GLY C C 1
ATOM 5947 O O . GLY C 1 156 ? 40.043 -2.453 53.987 1.00 40.65 156 GLY C O 1
ATOM 5948 N N . VAL C 1 157 ? 41.634 -0.877 54.156 1.00 39.03 157 VAL C N 1
ATOM 5949 C CA . VAL C 1 157 ? 40.657 0.193 54.330 1.00 40.37 157 VAL C CA 1
ATOM 5950 C C . VAL C 1 157 ? 39.651 0.217 53.176 1.00 43.53 157 VAL C C 1
ATOM 5951 O O . VAL C 1 157 ? 38.452 0.410 53.395 1.00 45.99 157 VAL C O 1
ATOM 5955 N N . GLU C 1 158 ? 40.103 -0.007 51.933 1.00 35.50 158 GLU C N 1
ATOM 5956 C CA . GLU C 1 158 ? 39.169 0.106 50.812 1.00 37.48 158 GLU C CA 1
ATOM 5957 C C . GLU C 1 158 ? 38.049 -0.937 50.836 1.00 45.26 158 GLU C C 1
ATOM 5958 O O . GLU C 1 158 ? 36.873 -0.544 50.741 1.00 45.66 158 GLU C O 1
ATOM 5964 N N . PRO C 1 159 ? 38.306 -2.243 50.958 1.00 48.95 159 PRO C N 1
ATOM 5965 C CA . PRO C 1 159 ? 37.168 -3.179 51.033 1.00 45.25 159 PRO C CA 1
ATOM 5966 C C . PRO C 1 159 ? 36.318 -3.007 52.280 1.00 50.85 159 PRO C C 1
ATOM 5967 O O . PRO C 1 159 ? 35.099 -3.226 52.233 1.00 52.51 159 PRO C O 1
ATOM 5971 N N . VAL C 1 160 ? 36.924 -2.641 53.409 1.00 45.65 160 VAL C N 1
ATOM 5972 C CA . VAL C 1 160 ? 36.161 -2.560 54.652 1.00 48.32 160 VAL C CA 1
ATOM 5973 C C . VAL C 1 160 ? 35.153 -1.417 54.592 1.00 50.35 160 VAL C C 1
ATOM 5974 O O . VAL C 1 160 ? 34.012 -1.554 55.047 1.00 54.57 160 VAL C O 1
ATOM 5986 N N . GLY C 1 162 ? 34.150 -0.066 51.725 1.00 58.01 162 GLY C N 1
ATOM 5987 C CA . GLY C 1 162 ? 33.479 -0.080 50.439 1.00 53.78 162 GLY C CA 1
ATOM 5988 C C . GLY C 1 162 ? 33.976 0.957 49.455 1.00 49.69 162 GLY C C 1
ATOM 5989 O O . GLY C 1 162 ? 33.202 1.416 48.612 1.00 58.07 162 GLY C O 1
ATOM 5990 N N . PHE C 1 163 ? 35.248 1.352 49.546 1.00 40.75 163 PHE C N 1
ATOM 5991 C CA . PHE C 1 163 ? 35.838 2.244 48.556 1.00 40.78 163 PHE C CA 1
ATOM 5992 C C . PHE C 1 163 ? 36.322 1.494 47.324 1.00 44.96 163 PHE C C 1
ATOM 5993 O O . PHE C 1 163 ? 36.780 2.130 46.366 1.00 47.11 163 PHE C O 1
ATOM 6001 N N . CYS C 1 164 ? 36.258 0.164 47.337 1.00 46.94 164 CYS C N 1
ATOM 6002 C CA . CYS C 1 164 ? 36.506 -0.637 46.146 1.00 46.43 164 CYS C CA 1
ATOM 6003 C C . CYS C 1 164 ? 35.485 -1.761 46.114 1.00 42.77 164 CYS C C 1
ATOM 6004 O O . CYS C 1 164 ? 34.868 -2.086 47.128 1.00 48.45 164 CYS C O 1
ATOM 6007 N N . THR C 1 165 ? 35.310 -2.354 44.943 1.00 42.24 165 THR C N 1
ATOM 6008 C CA . THR C 1 165 ? 34.375 -3.461 44.811 1.00 47.28 165 THR C CA 1
ATOM 6009 C C . THR C 1 165 ? 35.006 -4.763 45.291 1.00 44.69 165 THR C C 1
ATOM 6010 O O . THR C 1 165 ? 36.232 -4.886 45.331 1.00 45.38 165 THR C O 1
ATOM 6014 N N . PRO C 1 166 ? 34.187 -5.772 45.628 1.00 49.76 166 PRO C N 1
ATOM 6015 C CA . PRO C 1 166 ? 34.758 -7.109 45.884 1.00 52.43 166 PRO C CA 1
ATOM 6016 C C . PRO C 1 166 ? 35.659 -7.597 44.758 1.00 47.66 166 PRO C C 1
ATOM 6017 O O . PRO C 1 166 ? 36.709 -8.201 45.016 1.00 48.84 166 PRO C O 1
ATOM 6021 N N . ASP C 1 167 ? 35.283 -7.332 43.509 1.00 44.29 167 ASP C N 1
ATOM 6022 C CA . ASP C 1 167 ? 36.104 -7.785 42.390 1.00 52.63 167 ASP C CA 1
ATOM 6023 C C . ASP C 1 167 ? 37.453 -7.068 42.382 1.00 49.35 167 ASP C C 1
ATOM 6024 O O . ASP C 1 167 ? 38.496 -7.690 42.149 1.00 42.02 167 ASP C O 1
ATOM 6029 N N . GLN C 1 168 ? 37.459 -5.763 42.648 1.00 42.01 168 GLN C N 1
ATOM 6030 C CA . GLN C 1 168 ? 38.731 -5.053 42.684 1.00 43.04 168 GLN C CA 1
ATOM 6031 C C . GLN C 1 168 ? 39.601 -5.556 43.824 1.00 47.24 168 GLN C C 1
ATOM 6032 O O . GLN C 1 168 ? 40.831 -5.624 43.696 1.00 41.71 168 GLN C O 1
ATOM 6038 N N . TYR C 1 169 ? 38.974 -5.932 44.937 1.00 42.73 169 TYR C N 1
ATOM 6039 C CA . TYR C 1 169 ? 39.708 -6.468 46.077 1.00 38.67 169 TYR C CA 1
ATOM 6040 C C . TYR C 1 169 ? 40.387 -7.785 45.714 1.00 42.17 169 TYR C C 1
ATOM 6041 O O . TYR C 1 169 ? 41.598 -7.946 45.901 1.00 43.80 169 TYR C O 1
ATOM 6050 N N . GLU C 1 170 ? 39.620 -8.731 45.164 1.00 40.85 170 GLU C N 1
ATOM 6051 C CA . GLU C 1 170 ? 40.191 -10.019 44.767 1.00 41.78 170 GLU C CA 1
ATOM 6052 C C . GLU C 1 170 ? 41.281 -9.840 43.712 1.00 47.78 170 GLU C C 1
ATOM 6053 O O . GLU C 1 170 ? 42.291 -10.554 43.719 1.00 42.76 170 GLU C O 1
ATOM 6059 N N . GLN C 1 171 ? 41.091 -8.896 42.793 1.00 47.28 171 GLN C N 1
ATOM 6060 C CA . GLN C 1 171 ? 42.093 -8.664 41.759 1.00 47.02 171 GLN C CA 1
ATOM 6061 C C . GLN C 1 171 ? 43.394 -8.148 42.364 1.00 39.59 171 GLN C C 1
ATOM 6062 O O . GLN C 1 171 ? 44.486 -8.566 41.963 1.00 50.87 171 GLN C O 1
ATOM 6068 N N . PHE C 1 172 ? 43.296 -7.245 43.333 1.00 37.94 172 PHE C N 1
ATOM 6069 C CA . PHE C 1 172 ? 44.500 -6.741 43.984 1.00 39.25 172 PHE C CA 1
ATOM 6070 C C . PHE C 1 172 ? 45.289 -7.866 44.650 1.00 36.22 172 PHE C C 1
ATOM 6071 O O . PHE C 1 172 ? 46.522 -7.891 44.575 1.00 44.31 172 PHE C O 1
ATOM 6079 N N . LEU C 1 173 ? 44.601 -8.796 45.319 1.00 37.72 173 LEU C N 1
ATOM 6080 C CA . LEU C 1 173 ? 45.311 -9.879 45.997 1.00 41.00 173 LEU C CA 1
ATOM 6081 C C . LEU C 1 173 ? 46.072 -10.760 45.013 1.00 45.22 173 LEU C C 1
ATOM 6082 O O . LEU C 1 173 ? 47.125 -11.307 45.360 1.00 50.58 173 LEU C O 1
ATOM 6087 N N . LYS C 1 174 ? 45.570 -10.894 43.782 1.00 43.82 174 LYS C N 1
ATOM 6088 C CA . LYS C 1 174 ? 46.281 -11.647 42.753 1.00 39.83 174 LYS C CA 1
ATOM 6089 C C . LYS C 1 174 ? 47.434 -10.849 42.158 1.00 41.27 174 LYS C C 1
ATOM 6090 O O . LYS C 1 174 ? 48.469 -11.418 41.802 1.00 43.42 174 LYS C O 1
ATOM 6096 N N . GLU C 1 175 ? 47.270 -9.543 42.026 1.00 38.07 175 GLU C N 1
ATOM 6097 C CA . GLU C 1 175 ? 48.237 -8.724 41.308 1.00 35.42 175 GLU C CA 1
ATOM 6098 C C . GLU C 1 175 ? 49.367 -8.193 42.185 1.00 39.00 175 GLU C C 1
ATOM 6099 O O . GLU C 1 175 ? 50.480 -7.993 41.687 1.00 38.36 175 GLU C O 1
ATOM 6105 N N . ALA C 1 176 ? 49.124 -7.949 43.473 1.00 47.93 176 ALA C N 1
ATOM 6106 C CA . ALA C 1 176 ? 50.194 -7.443 44.332 1.00 41.42 176 ALA C CA 1
ATOM 6107 C C . ALA C 1 176 ? 51.434 -8.337 44.346 1.00 38.14 176 ALA C C 1
ATOM 6108 O O . ALA C 1 176 ? 52.550 -7.792 44.274 1.00 39.33 176 ALA C O 1
ATOM 6110 N N . PRO C 1 177 ? 51.331 -9.669 44.424 1.00 37.13 177 PRO C N 1
ATOM 6111 C CA . PRO C 1 177 ? 52.537 -10.503 44.276 1.00 41.18 177 PRO C CA 1
ATOM 6112 C C . PRO C 1 177 ? 53.260 -10.326 42.950 1.00 38.77 177 PRO C C 1
ATOM 6113 O O . PRO C 1 177 ? 54.499 -10.324 42.929 1.00 41.50 177 PRO C O 1
ATOM 6117 N N . ARG C 1 178 ? 52.527 -10.211 41.835 1.00 35.99 178 ARG C N 1
ATOM 6118 C CA . ARG C 1 178 ? 53.183 -9.997 40.549 1.00 35.49 178 ARG C CA 1
ATOM 6119 C C . ARG C 1 178 ? 53.869 -8.635 40.509 1.00 37.57 178 ARG C C 1
ATOM 6120 O O . ARG C 1 178 ? 54.972 -8.505 39.964 1.00 37.92 178 ARG C O 1
ATOM 6128 N N . PHE C 1 179 ? 53.238 -7.619 41.103 1.00 38.92 179 PHE C N 1
ATOM 6129 C CA . PHE C 1 179 ? 53.815 -6.277 41.152 1.00 39.50 179 PHE C CA 1
ATOM 6130 C C . PHE C 1 179 ? 55.161 -6.292 41.867 1.00 40.31 179 PHE C C 1
ATOM 6131 O O . PHE C 1 179 ? 56.157 -5.745 41.374 1.00 37.57 179 PHE C O 1
ATOM 6139 N N . GLU C 1 180 ? 55.209 -6.939 43.027 1.00 37.20 180 GLU C N 1
ATOM 6140 C CA . GLU C 1 180 ? 56.410 -6.979 43.843 1.00 36.79 180 GLU C CA 1
ATOM 6141 C C . GLU C 1 180 ? 57.434 -7.975 43.318 1.00 39.37 180 GLU C C 1
ATOM 6142 O O . GLU C 1 180 ? 58.616 -7.859 43.657 1.00 41.29 180 GLU C O 1
ATOM 6148 N N . GLU C 1 181 ? 57.015 -8.947 42.502 1.00 34.93 181 GLU C N 1
ATOM 6149 C CA . GLU C 1 181 ? 58.000 -9.749 41.777 1.00 44.92 181 GLU C CA 1
ATOM 6150 C C . GLU C 1 181 ? 58.837 -8.864 40.860 1.00 44.58 181 GLU C C 1
ATOM 6151 O O . GLU C 1 181 ? 60.069 -8.974 40.826 1.00 36.92 181 GLU C O 1
ATOM 6165 N N . ILE C 1 183 ? 59.308 -5.631 41.176 1.00 38.44 183 ILE C N 1
ATOM 6166 C CA . ILE C 1 183 ? 60.140 -4.760 41.999 1.00 35.78 183 ILE C CA 1
ATOM 6167 C C . ILE C 1 183 ? 61.397 -5.503 42.432 1.00 41.20 183 ILE C C 1
ATOM 6168 O O . ILE C 1 183 ? 62.513 -4.985 42.311 1.00 43.50 183 ILE C O 1
ATOM 6173 N N . ALA C 1 184 ? 61.233 -6.739 42.925 1.00 39.41 184 ALA C N 1
ATOM 6174 C CA . ALA C 1 184 ? 62.379 -7.529 43.372 1.00 41.23 184 ALA C CA 1
ATOM 6175 C C . ALA C 1 184 ? 63.325 -7.864 42.219 1.00 44.72 184 ALA C C 1
ATOM 6176 O O . ALA C 1 184 ? 64.552 -7.820 42.375 1.00 44.86 184 ALA C O 1
ATOM 6178 N N . ASN C 1 185 ? 62.777 -8.235 41.064 1.00 40.98 185 ASN C N 1
ATOM 6179 C CA . ASN C 1 185 ? 63.637 -8.566 39.932 1.00 44.47 185 ASN C CA 1
ATOM 6180 C C . ASN C 1 185 ? 64.415 -7.343 39.459 1.00 46.54 185 ASN C C 1
ATOM 6181 O O . ASN C 1 185 ? 65.513 -7.484 38.899 1.00 40.66 185 ASN C O 1
ATOM 6186 N N . GLU C 1 186 ? 63.880 -6.139 39.704 1.00 41.77 186 GLU C N 1
ATOM 6187 C CA . GLU C 1 186 ? 64.575 -4.911 39.345 1.00 37.93 186 GLU C CA 1
ATOM 6188 C C . GLU C 1 186 ? 65.774 -4.634 40.245 1.00 44.14 186 GLU C C 1
ATOM 6189 O O . GLU C 1 186 ? 66.660 -3.867 39.858 1.00 47.14 186 GLU C O 1
ATOM 6195 N N . GLY C 1 187 ? 65.839 -5.251 41.420 1.00 42.79 187 GLY C N 1
ATOM 6196 C CA . GLY C 1 187 ? 66.912 -4.988 42.351 1.00 44.52 187 GLY C CA 1
ATOM 6197 C C . GLY C 1 187 ? 66.625 -3.899 43.356 1.00 47.37 187 GLY C C 1
ATOM 6198 O O . GLY C 1 187 ? 67.544 -3.483 44.075 1.00 43.71 187 GLY C O 1
ATOM 6199 N N . ILE C 1 188 ? 65.395 -3.396 43.404 1.00 39.59 188 ILE C N 1
ATOM 6200 C CA . ILE C 1 188 ? 64.957 -2.564 44.515 1.00 39.90 188 ILE C CA 1
ATOM 6201 C C . ILE C 1 188 ? 64.632 -3.467 45.696 1.00 45.25 188 ILE C C 1
ATOM 6202 O O . ILE C 1 188 ? 63.846 -4.411 45.569 1.00 43.91 188 ILE C O 1
ATOM 6207 N N . HIS C 1 189 ? 65.245 -3.197 46.846 1.00 41.57 189 HIS C N 1
ATOM 6208 C CA . HIS C 1 189 ? 64.943 -3.982 48.029 1.00 44.22 189 HIS C CA 1
ATOM 6209 C C . HIS C 1 189 ? 63.648 -3.468 48.640 1.00 42.08 189 HIS C C 1
ATOM 6210 O O . HIS C 1 189 ? 63.588 -2.334 49.117 1.00 42.40 189 HIS C O 1
ATOM 6217 N N . LEU C 1 190 ? 62.622 -4.309 48.645 1.00 40.59 190 LEU C N 1
ATOM 6218 C CA . LEU C 1 190 ? 61.313 -3.941 49.163 1.00 37.75 190 LEU C CA 1
ATOM 6219 C C . LEU C 1 190 ? 61.144 -4.559 50.542 1.00 41.40 190 LEU C C 1
ATOM 6220 O O . LEU C 1 190 ? 61.301 -5.776 50.703 1.00 38.60 190 LEU C O 1
ATOM 6225 N N . PHE C 1 191 ? 60.854 -3.711 51.530 1.00 42.25 191 PHE C N 1
ATOM 6226 C CA . PHE C 1 191 ? 60.463 -4.119 52.877 1.00 48.00 191 PHE C CA 1
ATOM 6227 C C . PHE C 1 191 ? 58.974 -3.880 53.066 1.00 42.04 191 PHE C C 1
ATOM 6228 O O . PHE C 1 191 ? 58.433 -2.876 52.595 1.00 41.14 191 PHE C O 1
ATOM 6236 N N . LYS C 1 192 ? 58.315 -4.791 53.765 1.00 34.93 192 LYS C N 1
ATOM 6237 C CA . LYS C 1 192 ? 56.900 -4.632 54.074 1.00 37.25 192 LYS C CA 1
ATOM 6238 C C . LYS C 1 192 ? 56.696 -4.944 55.546 1.00 37.00 192 LYS C C 1
ATOM 6239 O O . LYS C 1 192 ? 56.956 -6.067 55.981 1.00 37.79 192 LYS C O 1
ATOM 6245 N N . PHE C 1 193 ? 56.213 -3.957 56.296 1.00 39.59 193 PHE C N 1
ATOM 6246 C CA . PHE C 1 193 ? 56.022 -4.071 57.737 1.00 38.30 193 PHE C CA 1
ATOM 6247 C C . PHE C 1 193 ? 54.543 -3.939 58.061 1.00 39.56 193 PHE C C 1
ATOM 6248 O O . PHE C 1 193 ? 53.920 -2.926 57.714 1.00 37.35 193 PHE C O 1
ATOM 6256 N N . TRP C 1 194 ? 53.993 -4.947 58.737 1.00 42.78 194 TRP C N 1
ATOM 6257 C CA . TRP C 1 194 ? 52.665 -4.872 59.339 1.00 36.67 194 TRP C CA 1
ATOM 6258 C C . TRP C 1 194 ? 52.830 -4.648 60.842 1.00 37.39 194 TRP C C 1
ATOM 6259 O O . TRP C 1 194 ? 53.348 -5.521 61.543 1.00 43.15 194 TRP C O 1
ATOM 6270 N N . ILE C 1 195 ? 52.372 -3.503 61.346 1.00 39.74 195 ILE C N 1
ATOM 6271 C CA . ILE C 1 195 ? 52.440 -3.208 62.781 1.00 42.75 195 ILE C CA 1
ATOM 6272 C C . ILE C 1 195 ? 51.089 -3.534 63.407 1.00 38.39 195 ILE C C 1
ATOM 6273 O O . ILE C 1 195 ? 50.094 -2.845 63.160 1.00 43.42 195 ILE C O 1
ATOM 6278 N N . ASN C 1 196 ? 51.041 -4.583 64.224 1.00 39.96 196 ASN C N 1
ATOM 6279 C CA . ASN C 1 196 ? 49.813 -4.985 64.890 1.00 45.66 196 ASN C CA 1
ATOM 6280 C C . ASN C 1 196 ? 49.787 -4.447 66.313 1.00 48.98 196 ASN C C 1
ATOM 6281 O O . ASN C 1 196 ? 50.835 -4.256 66.936 1.00 50.65 196 ASN C O 1
ATOM 6286 N N . ILE C 1 197 ? 48.580 -4.190 66.821 1.00 45.41 197 ILE C N 1
ATOM 6287 C CA . ILE C 1 197 ? 48.363 -3.908 68.242 1.00 43.15 197 ILE C CA 1
ATOM 6288 C C . ILE C 1 197 ? 47.103 -4.626 68.693 1.00 44.67 197 ILE C C 1
ATOM 6289 O O . ILE C 1 197 ? 46.282 -5.056 67.883 1.00 44.81 197 ILE C O 1
ATOM 6294 N N . GLY C 1 198 ? 46.949 -4.724 70.017 1.00 48.37 198 GLY C N 1
ATOM 6295 C CA . GLY C 1 198 ? 45.750 -5.292 70.591 1.00 49.57 198 GLY C CA 1
ATOM 6296 C C . GLY C 1 198 ? 44.574 -4.338 70.517 1.00 48.97 198 GLY C C 1
ATOM 6297 O O . GLY C 1 198 ? 44.734 -3.136 70.347 1.00 48.11 198 GLY C O 1
ATOM 6298 N N . ARG C 1 199 ? 43.372 -4.909 70.628 1.00 48.31 199 ARG C N 1
ATOM 6299 C CA . ARG C 1 199 ? 42.146 -4.125 70.497 1.00 48.03 199 ARG C CA 1
ATOM 6300 C C . ARG C 1 199 ? 42.077 -3.017 71.541 1.00 47.93 199 ARG C C 1
ATOM 6301 O O . ARG C 1 199 ? 41.820 -1.851 71.217 1.00 51.74 199 ARG C O 1
ATOM 6309 N N . GLU C 1 200 ? 42.294 -3.371 72.809 1.00 49.37 200 GLU C N 1
ATOM 6310 C CA . GLU C 1 200 ? 42.234 -2.382 73.879 1.00 49.49 200 GLU C CA 1
ATOM 6311 C C . GLU C 1 200 ? 43.309 -1.312 73.722 1.00 50.47 200 GLU C C 1
ATOM 6312 O O . GLU C 1 200 ? 43.093 -0.152 74.097 1.00 51.19 200 GLU C O 1
ATOM 6326 N N . GLN C 1 202 ? 44.401 -0.224 70.832 1.00 46.62 202 GLN C N 1
ATOM 6327 C CA . GLN C 1 202 ? 43.872 0.665 69.802 1.00 42.47 202 GLN C CA 1
ATOM 6328 C C . GLN C 1 202 ? 42.886 1.659 70.397 1.00 45.53 202 GLN C C 1
ATOM 6329 O O . GLN C 1 202 ? 42.940 2.859 70.089 1.00 41.76 202 GLN C O 1
ATOM 6335 N N . LEU C 1 203 ? 41.985 1.178 71.261 1.00 48.91 203 LEU C N 1
ATOM 6336 C CA . LEU C 1 203 ? 41.040 2.060 71.938 1.00 51.13 203 LEU C CA 1
ATOM 6337 C C . LEU C 1 203 ? 41.767 3.102 72.775 1.00 49.23 203 LEU C C 1
ATOM 6338 O O . LEU C 1 203 ? 41.409 4.284 72.762 1.00 47.38 203 LEU C O 1
ATOM 6343 N N . LYS C 1 204 ? 42.776 2.674 73.534 1.00 50.96 204 LYS C N 1
ATOM 6344 C CA . LYS C 1 204 ? 43.530 3.611 74.360 1.00 53.22 204 LYS C CA 1
ATOM 6345 C C . LYS C 1 204 ? 44.227 4.674 73.511 1.00 44.08 204 LYS C C 1
ATOM 6346 O O . LYS C 1 204 ? 44.261 5.854 73.881 1.00 42.28 204 LYS C O 1
ATOM 6352 N N . ARG C 1 205 ? 44.789 4.282 72.369 1.00 41.53 205 ARG C N 1
ATOM 6353 C CA . ARG C 1 205 ? 45.509 5.263 71.562 1.00 45.43 205 ARG C CA 1
ATOM 6354 C C . ARG C 1 205 ? 44.553 6.221 70.857 1.00 41.17 205 ARG C C 1
ATOM 6355 O O . ARG C 1 205 ? 44.864 7.409 70.712 1.00 43.27 205 ARG C O 1
ATOM 6363 N N . PHE C 1 206 ? 43.393 5.732 70.403 1.00 44.79 206 PHE C N 1
ATOM 6364 C CA . PHE C 1 206 ? 42.376 6.640 69.880 1.00 47.07 206 PHE C CA 1
ATOM 6365 C C . PHE C 1 206 ? 41.992 7.662 70.939 1.00 44.35 206 PHE C C 1
ATOM 6366 O O . PHE C 1 206 ? 41.905 8.867 70.664 1.00 43.05 206 PHE C O 1
ATOM 6374 N N . HIS C 1 207 ? 41.765 7.184 72.162 1.00 41.29 207 HIS C N 1
ATOM 6375 C CA . HIS C 1 207 ? 41.394 8.069 73.260 1.00 42.99 207 HIS C CA 1
ATOM 6376 C C . HIS C 1 207 ? 42.490 9.101 73.526 1.00 48.94 207 HIS C C 1
ATOM 6377 O O . HIS C 1 207 ? 42.218 10.304 73.627 1.00 45.15 207 HIS C O 1
ATOM 6384 N N . ASP C 1 208 ? 43.742 8.643 73.630 1.00 48.84 208 ASP C N 1
ATOM 6385 C CA . ASP C 1 208 ? 44.854 9.562 73.862 1.00 50.32 208 ASP C CA 1
ATOM 6386 C C . ASP C 1 208 ? 44.901 10.654 72.804 1.00 44.02 208 ASP C C 1
ATOM 6387 O O . ASP C 1 208 ? 45.125 11.827 73.119 1.00 49.21 208 ASP C O 1
ATOM 6392 N N . ARG C 1 209 ? 44.694 10.290 71.535 1.00 46.47 209 ARG C N 1
ATOM 6393 C CA . ARG C 1 209 ? 44.742 11.284 70.473 1.00 43.79 209 ARG C CA 1
ATOM 6394 C C . ARG C 1 209 ? 43.553 12.233 70.542 1.00 41.48 209 ARG C C 1
ATOM 6395 O O . ARG C 1 209 ? 43.698 13.437 70.296 1.00 43.39 209 ARG C O 1
ATOM 6403 N N . ARG C 1 210 ? 42.371 11.713 70.871 1.00 43.04 210 ARG C N 1
ATOM 6404 C CA . ARG C 1 210 ? 41.186 12.561 70.960 1.00 45.10 210 ARG C CA 1
ATOM 6405 C C . ARG C 1 210 ? 41.350 13.663 71.997 1.00 50.63 210 ARG C C 1
ATOM 6406 O O . ARG C 1 210 ? 40.852 14.775 71.804 1.00 58.27 210 ARG C O 1
ATOM 6414 N N . HIS C 1 211 ? 42.051 13.385 73.093 1.00 42.33 211 HIS C N 1
ATOM 6415 C CA . HIS C 1 211 ? 42.159 14.327 74.198 1.00 46.08 211 HIS C CA 1
ATOM 6416 C C . HIS C 1 211 ? 43.543 14.968 74.293 1.00 46.44 211 HIS C C 1
ATOM 6417 O O . HIS C 1 211 ? 43.898 15.517 75.339 1.00 57.07 211 HIS C O 1
ATOM 6424 N N . ASP C 1 212 ? 44.325 14.914 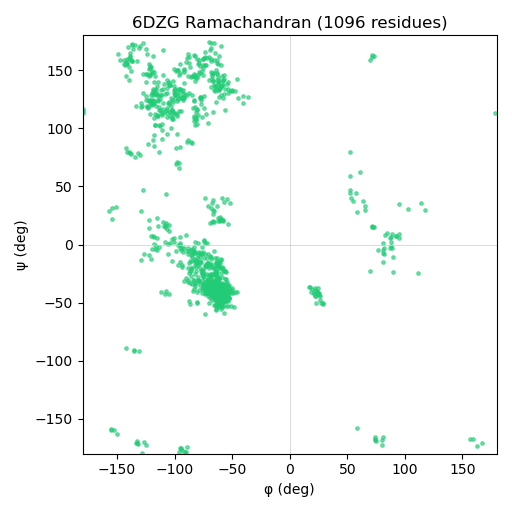73.222 1.00 45.91 212 ASP C N 1
ATOM 6425 C CA . ASP C 1 212 ? 45.581 15.660 73.141 1.00 41.54 212 ASP C CA 1
ATOM 6426 C C . ASP C 1 212 ? 45.482 16.650 71.989 1.00 40.18 212 ASP C C 1
ATOM 6427 O O . ASP C 1 212 ? 45.507 16.228 70.816 1.00 42.53 212 ASP C O 1
ATOM 6432 N N . PRO C 1 213 ? 45.387 17.958 72.259 1.00 40.98 213 PRO C N 1
ATOM 6433 C CA . PRO C 1 213 ? 45.236 18.936 71.165 1.00 39.53 213 PRO C CA 1
ATOM 6434 C C . PRO C 1 213 ? 46.390 18.929 70.174 1.00 42.79 213 PRO C C 1
ATOM 6435 O O . PRO C 1 213 ? 46.270 19.527 69.097 1.00 44.94 213 PRO C O 1
ATOM 6439 N N . LEU C 1 214 ? 47.489 18.269 70.504 1.00 43.76 214 LEU C N 1
ATOM 6440 C CA . LEU C 1 214 ? 48.634 18.138 69.623 1.00 51.51 214 LEU C CA 1
ATOM 6441 C C . LEU C 1 214 ? 48.526 16.928 68.705 1.00 53.78 214 LEU C C 1
ATOM 6442 O O . LEU C 1 214 ? 49.179 16.899 67.656 1.00 57.78 214 LEU C O 1
ATOM 6447 N N . LYS C 1 215 ? 47.695 15.949 69.069 1.00 44.90 215 LYS C N 1
ATOM 6448 C CA . LYS C 1 215 ? 47.562 14.698 68.342 1.00 45.64 215 LYS C CA 1
ATOM 6449 C C . LYS C 1 215 ? 46.171 14.484 67.765 1.00 50.72 215 LYS C C 1
ATOM 6450 O O . LYS C 1 215 ? 45.952 13.474 67.083 1.00 47.40 215 LYS C O 1
ATOM 6456 N N . ILE C 1 216 ? 45.223 15.386 68.032 1.00 44.57 216 ILE C N 1
ATOM 6457 C CA . ILE C 1 216 ? 43.846 15.177 67.593 1.00 44.55 216 ILE C CA 1
ATOM 6458 C C . ILE C 1 216 ? 43.759 15.096 66.073 1.00 47.53 216 ILE C C 1
ATOM 6459 O O . ILE C 1 216 ? 42.880 14.415 65.536 1.00 51.54 216 ILE C O 1
ATOM 6464 N N . TRP C 1 217 ? 44.672 15.761 65.359 1.00 47.38 217 TRP C N 1
ATOM 6465 C CA . TRP C 1 217 ? 44.695 15.669 63.896 1.00 50.06 217 TRP C CA 1
ATOM 6466 C C . TRP C 1 217 ? 44.894 14.233 63.417 1.00 62.83 217 TRP C C 1
ATOM 6467 O O . TRP C 1 217 ? 44.487 13.902 62.297 1.00 57.41 217 TRP C O 1
ATOM 6478 N N . LYS C 1 218 ? 45.497 13.368 64.242 1.00 65.11 218 LYS C N 1
ATOM 6479 C CA . LYS C 1 218 ? 45.695 11.970 63.868 1.00 58.30 218 LYS C CA 1
ATOM 6480 C C . LYS C 1 218 ? 44.400 11.171 63.852 1.00 58.75 218 LYS C C 1
ATOM 6481 O O . LYS C 1 218 ? 44.410 10.018 63.412 1.00 63.11 218 LYS C O 1
ATOM 6487 N N . LEU C 1 219 ? 43.300 11.742 64.329 1.00 53.54 219 LEU C N 1
ATOM 6488 C CA . LEU C 1 219 ? 42.025 11.047 64.431 1.00 55.52 219 LEU C CA 1
ATOM 6489 C C . LEU C 1 219 ? 41.124 11.508 63.297 1.00 66.23 219 LEU C C 1
ATOM 6490 O O . LEU C 1 219 ? 40.803 12.698 63.200 1.00 76.10 219 LEU C O 1
ATOM 6495 N N . SER C 1 220 ? 40.721 10.574 62.448 1.00 56.49 220 SER C N 1
ATOM 6496 C CA . SER C 1 220 ? 39.971 10.852 61.235 1.00 62.42 220 SER C CA 1
ATOM 6497 C C . SER C 1 220 ? 38.675 10.056 61.237 1.00 63.96 220 SER C C 1
ATOM 6498 O O . SER C 1 220 ? 38.529 9.099 62.004 1.00 56.49 220 SER C O 1
ATOM 6501 N N . PRO C 1 221 ? 37.714 10.420 60.380 1.00 73.83 221 PRO C N 1
ATOM 6502 C CA . PRO C 1 221 ? 36.477 9.624 60.289 1.00 78.96 221 PRO C CA 1
ATOM 6503 C C . PRO C 1 221 ? 36.716 8.150 60.006 1.00 72.95 221 PRO C C 1
ATOM 6504 O O . PRO C 1 221 ? 35.921 7.305 60.439 1.00 68.44 221 PRO C O 1
ATOM 6516 N N . ASP C 1 223 ? 39.088 6.372 61.260 1.00 61.07 223 ASP C N 1
ATOM 6517 C CA . ASP C 1 223 ? 39.391 5.743 62.541 1.00 60.56 223 ASP C CA 1
ATOM 6518 C C . ASP C 1 223 ? 38.140 5.604 63.397 1.00 56.72 223 ASP C C 1
ATOM 6519 O O . ASP C 1 223 ? 37.944 4.579 64.063 1.00 56.31 223 ASP C O 1
ATOM 6524 N N . ILE C 1 224 ? 37.290 6.631 63.405 1.00 55.94 224 ILE C N 1
ATOM 6525 C CA . ILE C 1 224 ? 36.038 6.548 64.152 1.00 60.23 224 ILE C CA 1
ATOM 6526 C C . ILE C 1 224 ? 35.232 5.345 63.691 1.00 62.86 224 ILE C C 1
ATOM 6527 O O . ILE C 1 224 ? 34.674 4.602 64.508 1.00 57.61 224 ILE C O 1
ATOM 6532 N N . ALA C 1 225 ? 35.175 5.126 62.372 1.00 69.83 225 ALA C N 1
ATOM 6533 C CA . ALA C 1 225 ? 34.429 3.997 61.830 1.00 68.82 225 ALA C CA 1
ATOM 6534 C C . ALA C 1 225 ? 35.154 2.679 62.053 1.00 64.01 225 ALA C C 1
ATOM 6535 O O . ALA C 1 225 ? 34.506 1.646 62.241 1.00 61.08 225 ALA C O 1
ATOM 6537 N N . ALA C 1 226 ? 36.489 2.686 62.039 1.00 62.37 226 ALA C N 1
ATOM 6538 C CA . ALA C 1 226 ? 37.225 1.462 62.336 1.00 65.48 226 ALA C CA 1
ATOM 6539 C C . ALA C 1 226 ? 36.903 0.919 63.724 1.00 62.69 226 ALA C C 1
ATOM 6540 O O . ALA C 1 226 ? 37.147 -0.266 63.984 1.00 60.60 226 ALA C O 1
ATOM 6542 N N . LEU C 1 227 ? 36.357 1.760 64.614 1.00 55.47 227 LEU C N 1
ATOM 6543 C CA . LEU C 1 227 ? 35.998 1.311 65.956 1.00 55.20 227 LEU C CA 1
ATOM 6544 C C . LEU C 1 227 ? 35.083 0.093 65.912 1.00 60.06 227 LEU C C 1
ATOM 6545 O O . LEU C 1 227 ? 35.237 -0.836 66.714 1.00 61.72 227 LEU C O 1
ATOM 6550 N N . SER C 1 228 ? 34.134 0.075 64.975 1.00 62.81 228 SER C N 1
ATOM 6551 C CA . SER C 1 228 ? 33.152 -0.993 64.860 1.00 70.33 228 SER C CA 1
ATOM 6552 C C . SER C 1 228 ? 33.550 -2.076 63.865 1.00 67.79 228 SER C C 1
ATOM 6553 O O . SER C 1 228 ? 32.798 -3.035 63.691 1.00 65.39 228 SER C O 1
ATOM 6556 N N . LYS C 1 229 ? 34.705 -1.950 63.209 1.00 63.30 229 LYS C N 1
ATOM 6557 C CA . LYS C 1 229 ? 35.111 -2.883 62.163 1.00 66.58 229 LYS C CA 1
ATOM 6558 C C . LYS C 1 229 ? 36.284 -3.755 62.584 1.00 69.93 229 LYS C C 1
ATOM 6559 O O . LYS C 1 229 ? 36.964 -4.315 61.720 1.00 70.11 229 LYS C O 1
ATOM 6565 N N . TRP C 1 230 ? 36.540 -3.874 63.890 1.00 63.26 230 TRP C N 1
ATOM 6566 C CA . TRP C 1 230 ? 37.719 -4.604 64.355 1.00 53.48 230 TRP C CA 1
ATOM 6567 C C . TRP C 1 230 ? 37.815 -5.990 63.713 1.00 54.17 230 TRP C C 1
ATOM 6568 O O . TRP C 1 230 ? 38.841 -6.339 63.114 1.00 52.80 230 TRP C O 1
ATOM 6579 N N . ASP C 1 231 ? 36.743 -6.783 63.800 1.00 56.48 231 ASP C N 1
ATOM 6580 C CA . ASP C 1 231 ? 36.800 -8.143 63.268 1.00 57.50 231 ASP C CA 1
ATOM 6581 C C . ASP C 1 231 ? 36.927 -8.146 61.750 1.00 56.39 231 ASP C C 1
ATOM 6582 O O . ASP C 1 231 ? 37.612 -9.005 61.182 1.00 56.26 231 ASP C O 1
ATOM 6587 N N . ASP C 1 232 ? 36.253 -7.220 61.070 1.00 59.99 232 ASP C N 1
ATOM 6588 C CA . ASP C 1 232 ? 36.406 -7.136 59.624 1.00 60.53 232 ASP C CA 1
ATOM 6589 C C . ASP C 1 232 ? 37.857 -6.835 59.252 1.00 62.06 232 ASP C C 1
ATOM 6590 O O . ASP C 1 232 ? 38.423 -7.469 58.354 1.00 52.15 232 ASP C O 1
ATOM 6595 N N . TYR C 1 233 ? 38.486 -5.878 59.944 1.00 51.02 233 TYR C N 1
ATOM 6596 C CA . TYR C 1 233 ? 39.896 -5.609 59.683 1.00 49.63 233 TYR C CA 1
ATOM 6597 C C . TYR C 1 233 ? 40.768 -6.815 60.013 1.00 49.29 233 TYR C C 1
ATOM 6598 O O . TYR C 1 233 ? 41.785 -7.050 59.347 1.00 49.55 233 TYR C O 1
ATOM 6607 N N . THR C 1 234 ? 40.396 -7.578 61.040 1.00 51.08 234 THR C N 1
ATOM 6608 C CA . THR C 1 234 ? 41.147 -8.777 61.395 1.00 51.94 234 THR C CA 1
ATOM 6609 C C . THR C 1 234 ? 41.188 -9.765 60.235 1.00 54.82 234 THR C C 1
ATOM 6610 O O . THR C 1 234 ? 42.250 -10.292 59.888 1.00 52.14 234 THR C O 1
ATOM 6614 N N . GLY C 1 235 ? 40.033 -10.033 59.628 1.00 53.90 235 GLY C N 1
ATOM 6615 C CA . GLY C 1 235 ? 39.998 -10.970 58.518 1.00 54.80 235 GLY C CA 1
ATOM 6616 C C . GLY C 1 235 ? 40.777 -10.467 57.318 1.00 58.13 235 GLY C C 1
ATOM 6617 O O . GLY C 1 235 ? 41.514 -11.225 56.684 1.00 53.07 235 GLY C O 1
ATOM 6618 N N . LYS C 1 236 ? 40.639 -9.178 57.000 1.00 51.83 236 LYS C N 1
ATOM 6619 C CA . LYS C 1 236 ? 41.393 -8.616 55.887 1.00 49.44 236 LYS C CA 1
ATOM 6620 C C . LYS C 1 236 ? 42.892 -8.721 56.145 1.00 57.30 236 LYS C C 1
ATOM 6621 O O . LYS C 1 236 ? 43.663 -9.045 55.236 1.00 47.71 236 LYS C O 1
ATOM 6627 N N . ARG C 1 237 ? 43.320 -8.475 57.390 1.00 51.96 237 ARG C N 1
ATOM 6628 C CA . ARG C 1 237 ? 44.729 -8.640 57.739 1.00 51.02 237 ARG C CA 1
ATOM 6629 C C . ARG C 1 237 ? 45.200 -10.059 57.455 1.00 50.07 237 ARG C C 1
ATOM 6630 O O . ARG C 1 237 ? 46.205 -10.271 56.767 1.00 49.84 237 ARG C O 1
ATOM 6638 N N . ASP C 1 238 ? 44.480 -11.044 57.986 1.00 50.61 238 ASP C N 1
ATOM 6639 C CA . ASP C 1 238 ? 44.897 -12.434 57.851 1.00 52.49 238 ASP C CA 1
ATOM 6640 C C . ASP C 1 238 ? 44.935 -12.847 56.385 1.00 52.73 238 ASP C C 1
ATOM 6641 O O . ASP C 1 238 ? 45.915 -13.435 55.912 1.00 54.70 238 ASP C O 1
ATOM 6646 N N . ARG C 1 239 ? 43.870 -12.541 55.648 1.00 52.85 239 ARG C N 1
ATOM 6647 C CA . ARG C 1 239 ? 43.825 -12.893 54.235 1.00 53.28 239 ARG C CA 1
ATOM 6648 C C . ARG C 1 239 ? 44.978 -12.248 53.474 1.00 51.30 239 ARG C C 1
ATOM 6649 O O . ARG C 1 239 ? 45.635 -12.893 52.647 1.00 58.20 239 ARG C O 1
ATOM 6665 N N . LEU C 1 241 ? 47.932 -11.069 54.659 1.00 53.79 241 LEU C N 1
ATOM 6666 C CA . LEU C 1 241 ? 49.238 -11.608 55.038 1.00 56.53 241 LEU C CA 1
ATOM 6667 C C . LEU C 1 241 ? 49.499 -12.958 54.372 1.00 57.50 241 LEU C C 1
ATOM 6668 O O . LEU C 1 241 ? 50.616 -13.233 53.922 1.00 58.63 241 LEU C O 1
ATOM 6673 N N . LYS C 1 242 ? 48.483 -13.810 54.278 1.00 53.95 242 LYS C N 1
ATOM 6674 C CA . LYS C 1 242 ? 48.738 -15.139 53.729 1.00 63.22 242 LYS C CA 1
ATOM 6675 C C . LYS C 1 242 ? 48.895 -15.115 52.212 1.00 65.79 242 LYS C C 1
ATOM 6676 O O . LYS C 1 242 ? 49.714 -15.860 51.662 1.00 62.52 242 LYS C O 1
ATOM 6682 N N . GLU C 1 243 ? 48.116 -14.289 51.516 1.00 53.10 243 GLU C N 1
ATOM 6683 C CA . GLU C 1 243 ? 48.139 -14.319 50.057 1.00 58.62 243 GLU C CA 1
ATOM 6684 C C . GLU C 1 243 ? 49.197 -13.416 49.439 1.00 54.82 243 GLU C C 1
ATOM 6685 O O . GLU C 1 243 ? 49.503 -13.575 48.252 1.00 51.81 243 GLU C O 1
ATOM 6691 N N . THR C 1 244 ? 49.764 -12.477 50.193 1.00 50.13 244 THR C N 1
ATOM 6692 C CA . THR C 1 244 ? 50.793 -11.596 49.642 1.00 47.86 244 THR C CA 1
ATOM 6693 C C . THR C 1 244 ? 52.135 -11.713 50.358 1.00 55.63 244 THR C C 1
ATOM 6694 O O . THR C 1 244 ? 53.043 -10.918 50.082 1.00 47.09 244 THR C O 1
ATOM 6698 N N . HIS C 1 245 ? 52.288 -12.670 51.272 1.00 60.94 245 HIS C N 1
ATOM 6699 C CA . HIS C 1 245 ? 53.604 -13.045 51.780 1.00 54.87 245 HIS C CA 1
ATOM 6700 C C . HIS C 1 245 ? 54.236 -13.995 50.772 1.00 51.09 245 HIS C C 1
ATOM 6701 O O . HIS C 1 245 ? 53.801 -15.141 50.635 1.00 53.47 245 HIS C O 1
ATOM 6708 N N . THR C 1 246 ? 55.241 -13.515 50.044 1.00 50.90 246 THR C N 1
ATOM 6709 C CA . THR C 1 246 ? 55.950 -14.318 49.061 1.00 52.06 246 THR C CA 1
ATOM 6710 C C . THR C 1 246 ? 57.451 -14.189 49.280 1.00 57.93 246 THR C C 1
ATOM 6711 O O . THR C 1 246 ? 57.928 -13.352 50.056 1.00 52.83 246 THR C O 1
ATOM 6715 N N . GLU C 1 247 ? 58.194 -15.035 48.568 1.00 54.08 247 GLU C N 1
ATOM 6716 C CA . GLU C 1 247 ? 59.649 -14.946 48.592 1.00 60.87 247 GLU C CA 1
ATOM 6717 C C . GLU C 1 247 ? 60.119 -13.590 48.085 1.00 61.43 247 GLU C C 1
ATOM 6718 O O . GLU C 1 247 ? 61.038 -12.988 48.654 1.00 53.20 247 GLU C O 1
ATOM 6724 N N . HIS C 1 248 ? 59.488 -13.088 47.019 1.00 61.50 248 HIS C N 1
ATOM 6725 C CA . HIS C 1 248 ? 59.865 -11.798 46.454 1.00 55.98 248 HIS C CA 1
ATOM 6726 C C . HIS C 1 248 ? 59.352 -10.633 47.289 1.00 55.70 248 HIS C C 1
ATOM 6727 O O . HIS C 1 248 ? 59.994 -9.578 47.330 1.00 53.86 248 HIS C O 1
ATOM 6734 N N . GLY C 1 249 ? 58.216 -10.791 47.963 1.00 48.20 249 GLY C N 1
ATOM 6735 C CA . GLY C 1 249 ? 57.726 -9.750 48.836 1.00 43.55 249 GLY C CA 1
ATOM 6736 C C . GLY C 1 249 ? 57.323 -10.275 50.201 1.00 48.20 249 GLY C C 1
ATOM 6737 O O . GLY C 1 249 ? 56.140 -10.481 50.484 1.00 44.77 249 GLY C O 1
ATOM 6738 N N . PRO C 1 250 ? 58.298 -10.510 51.072 1.00 51.92 250 PRO C N 1
ATOM 6739 C CA . PRO C 1 250 ? 57.982 -11.037 52.402 1.00 50.43 250 PRO C CA 1
ATOM 6740 C C . PRO C 1 250 ? 57.418 -9.963 53.315 1.00 47.48 250 PRO C C 1
ATOM 6741 O O . PRO C 1 250 ? 57.745 -8.780 53.198 1.00 41.57 250 PRO C O 1
ATOM 6745 N N . TRP C 1 251 ? 56.549 -10.396 54.227 1.00 44.38 251 TRP C N 1
ATOM 6746 C CA . TRP C 1 251 ? 55.938 -9.524 55.218 1.00 45.02 251 TRP C CA 1
ATOM 6747 C C . TRP C 1 251 ? 56.669 -9.687 56.536 1.00 49.39 251 TRP C C 1
ATOM 6748 O O . TRP C 1 251 ? 56.858 -10.811 57.007 1.00 45.83 251 TRP C O 1
ATOM 6759 N N . ALA C 1 252 ? 57.088 -8.571 57.116 1.00 42.00 252 ALA C N 1
ATOM 6760 C CA . ALA C 1 252 ? 57.541 -8.532 58.499 1.00 42.52 252 ALA C CA 1
ATOM 6761 C C . ALA C 1 252 ? 56.374 -8.080 59.360 1.00 42.12 252 ALA C C 1
ATOM 6762 O O . ALA C 1 252 ? 55.740 -7.063 59.063 1.00 50.02 252 ALA C O 1
ATOM 6764 N N . VAL C 1 253 ? 56.084 -8.830 60.420 1.00 43.90 253 VAL C N 1
ATOM 6765 C CA . VAL C 1 253 ? 54.892 -8.612 61.228 1.00 48.66 253 VAL C CA 1
ATOM 6766 C C . VAL C 1 253 ? 55.325 -8.279 62.652 1.00 47.84 253 VAL C C 1
ATOM 6767 O O . VAL C 1 253 ? 56.123 -9.006 63.250 1.00 46.09 253 VAL C O 1
ATOM 6771 N N . ILE C 1 254 ? 54.789 -7.187 63.188 1.00 43.20 254 ILE C N 1
ATOM 6772 C CA . ILE C 1 254 ? 55.288 -6.556 64.403 1.00 44.85 254 ILE C CA 1
ATOM 6773 C C . ILE C 1 254 ? 54.191 -6.533 65.458 1.00 50.59 254 ILE C C 1
ATOM 6774 O O . ILE C 1 254 ? 53.077 -6.070 65.192 1.00 47.92 254 ILE C O 1
ATOM 6779 N N . ARG C 1 255 ? 54.514 -7.009 66.660 1.00 49.77 255 ARG C N 1
ATOM 6780 C CA . ARG C 1 255 ? 53.711 -6.709 67.840 1.00 47.69 255 ARG C CA 1
ATOM 6781 C C . ARG C 1 255 ? 54.094 -5.310 68.315 1.00 48.33 255 ARG C C 1
ATOM 6782 O O . ARG C 1 255 ? 55.211 -5.096 68.793 1.00 52.78 255 ARG C O 1
ATOM 6790 N N . GLY C 1 256 ? 53.178 -4.354 68.179 1.00 50.08 256 GLY C N 1
ATOM 6791 C CA . GLY C 1 256 ? 53.520 -2.954 68.342 1.00 48.16 256 GLY C CA 1
ATOM 6792 C C . GLY C 1 256 ? 52.989 -2.262 69.584 1.00 48.90 256 GLY C C 1
ATOM 6793 O O . GLY C 1 256 ? 53.006 -1.024 69.655 1.00 42.30 256 GLY C O 1
ATOM 6794 N N . ASN C 1 257 ? 52.538 -3.038 70.573 1.00 50.60 257 ASN C N 1
ATOM 6795 C CA . ASN C 1 257 ? 51.964 -2.440 71.776 1.00 48.84 257 ASN C CA 1
ATOM 6796 C C . ASN C 1 257 ? 52.932 -1.475 72.450 1.00 48.10 257 ASN C C 1
ATOM 6797 O O . ASN C 1 257 ? 52.501 -0.508 73.087 1.00 55.96 257 ASN C O 1
ATOM 6802 N N . ASP C 1 258 ? 54.230 -1.717 72.323 1.00 46.89 258 ASP C N 1
ATOM 6803 C CA . ASP C 1 258 ? 55.271 -0.831 72.836 1.00 51.20 258 ASP C CA 1
ATOM 6804 C C . ASP C 1 258 ? 55.888 -0.145 71.627 1.00 48.03 258 ASP C C 1
ATOM 6805 O O . ASP C 1 258 ? 56.576 -0.796 70.833 1.00 51.52 258 ASP C O 1
ATOM 6810 N N . LYS C 1 259 ? 55.628 1.164 71.483 1.00 47.90 259 LYS C N 1
ATOM 6811 C CA . LYS C 1 259 ? 56.110 1.905 70.317 1.00 45.25 259 LYS C CA 1
ATOM 6812 C C . LYS C 1 259 ? 57.627 1.895 70.236 1.00 44.59 259 LYS C C 1
ATOM 6813 O O . LYS C 1 259 ? 58.188 1.919 69.135 1.00 43.93 259 LYS C O 1
ATOM 6819 N N . ARG C 1 260 ? 58.300 1.888 71.387 1.00 46.66 260 ARG C N 1
ATOM 6820 C CA . ARG C 1 260 ? 59.757 1.919 71.411 1.00 43.96 260 ARG C CA 1
ATOM 6821 C C . ARG C 1 260 ? 60.347 0.612 70.897 1.00 47.94 260 ARG C C 1
ATOM 6822 O O . ARG C 1 260 ? 61.307 0.622 70.120 1.00 51.78 260 ARG C O 1
ATOM 6830 N N . ARG C 1 261 ? 59.783 -0.524 71.316 1.00 44.32 261 ARG C N 1
ATOM 6831 C CA . ARG C 1 261 ? 60.243 -1.802 70.794 1.00 44.05 261 ARG C CA 1
ATOM 6832 C C . ARG C 1 261 ? 59.837 -1.985 69.338 1.00 51.34 261 ARG C C 1
ATOM 6833 O O . ARG C 1 261 ? 60.575 -2.594 68.554 1.00 45.67 261 ARG C O 1
ATOM 6841 N N . SER C 1 262 ? 58.679 -1.455 68.957 1.00 41.15 262 SER C N 1
ATOM 6842 C CA . SER C 1 262 ? 58.271 -1.503 67.560 1.00 39.62 262 SER C CA 1
ATOM 6843 C C . SER C 1 262 ? 59.289 -0.790 66.671 1.00 43.31 262 SER C C 1
ATOM 6844 O O . SER C 1 262 ? 59.805 -1.370 65.710 1.00 38.49 262 SER C O 1
ATOM 6847 N N . ARG C 1 263 ? 59.627 0.457 67.011 1.00 37.02 263 ARG C N 1
ATOM 6848 C CA . ARG C 1 263 ? 60.528 1.252 66.181 1.00 41.32 263 ARG C CA 1
ATOM 6849 C C . ARG C 1 263 ? 61.913 0.619 66.077 1.00 41.85 263 ARG C C 1
ATOM 6850 O O . ARG C 1 263 ? 62.523 0.609 65.002 1.00 36.32 263 ARG C O 1
ATOM 6858 N N . ILE C 1 264 ? 62.418 0.074 67.180 1.00 38.10 264 ILE C N 1
ATOM 6859 C CA . ILE C 1 264 ? 63.780 -0.451 67.208 1.00 39.20 264 ILE C CA 1
ATOM 6860 C C . ILE C 1 264 ? 63.912 -1.677 66.315 1.00 43.77 264 ILE C C 1
ATOM 6861 O O . ILE C 1 264 ? 64.858 -1.797 65.530 1.00 44.44 264 ILE C O 1
ATOM 6866 N N . ASN C 1 265 ? 62.986 -2.617 66.437 1.00 41.04 265 ASN C N 1
ATOM 6867 C CA . ASN C 1 265 ? 63.134 -3.864 65.706 1.00 43.08 265 ASN C CA 1
ATOM 6868 C C . ASN C 1 265 ? 62.792 -3.724 64.226 1.00 40.17 265 ASN C C 1
ATOM 6869 O O . ASN C 1 265 ? 63.303 -4.499 63.415 1.00 46.26 265 ASN C O 1
ATOM 6874 N N . VAL C 1 266 ? 61.949 -2.757 63.860 1.00 38.25 266 VAL C N 1
ATOM 6875 C CA . VAL C 1 266 ? 61.737 -2.460 62.447 1.00 41.31 266 VAL C CA 1
ATOM 6876 C C . VAL C 1 266 ? 63.055 -2.054 61.804 1.00 45.40 266 VAL C C 1
ATOM 6877 O O . VAL C 1 266 ? 63.434 -2.558 60.739 1.00 37.41 266 VAL C O 1
ATOM 6881 N N . ILE C 1 267 ? 63.790 -1.162 62.466 1.00 45.81 267 ILE C N 1
ATOM 6882 C CA . ILE C 1 267 ? 65.042 -0.673 61.907 1.00 42.39 267 ILE C CA 1
ATOM 6883 C C . ILE C 1 267 ? 66.097 -1.768 61.921 1.00 46.65 267 ILE C C 1
ATOM 6884 O O . ILE C 1 267 ? 66.838 -1.941 60.945 1.00 47.43 267 ILE C O 1
ATOM 6889 N N . ARG C 1 268 ? 66.169 -2.535 63.017 1.00 41.86 268 ARG C N 1
ATOM 6890 C CA . ARG C 1 268 ? 67.080 -3.673 63.085 1.00 44.36 268 ARG C CA 1
ATOM 6891 C C . ARG C 1 268 ? 66.870 -4.608 61.903 1.00 48.13 268 ARG C C 1
ATOM 6892 O O . ARG C 1 268 ? 67.831 -5.031 61.252 1.00 52.98 268 ARG C O 1
ATOM 6900 N N . HIS C 1 269 ? 65.608 -4.937 61.612 1.00 41.34 269 HIS C N 1
ATOM 6901 C CA . HIS C 1 269 ? 65.305 -5.830 60.499 1.00 45.89 269 HIS C CA 1
ATOM 6902 C C . HIS C 1 269 ? 65.933 -5.339 59.203 1.00 40.69 269 HIS C C 1
ATOM 6903 O O . HIS C 1 269 ? 66.546 -6.114 58.463 1.00 42.84 269 HIS C O 1
ATOM 6918 N N . LEU C 1 271 ? 68.398 -3.123 58.767 1.00 40.68 271 LEU C N 1
ATOM 6919 C CA . LEU C 1 271 ? 69.853 -3.117 58.849 1.00 39.88 271 LEU C CA 1
ATOM 6920 C C . LEU C 1 271 ? 70.417 -4.514 58.646 1.00 42.50 271 LEU C C 1
ATOM 6921 O O . LEU C 1 271 ? 71.466 -4.675 58.020 1.00 52.30 271 LEU C O 1
ATOM 6926 N N . THR C 1 272 ? 69.737 -5.540 59.169 1.00 48.75 272 THR C N 1
ATOM 6927 C CA . THR C 1 272 ? 70.236 -6.903 59.011 1.00 54.32 272 THR C CA 1
ATOM 6928 C C . THR C 1 272 ? 70.098 -7.382 57.572 1.00 52.53 272 THR C C 1
ATOM 6929 O O . THR C 1 272 ? 70.951 -8.132 57.081 1.00 57.30 272 THR C O 1
ATOM 6933 N N . LYS C 1 273 ? 69.050 -6.948 56.878 1.00 52.39 273 LYS C N 1
ATOM 6934 C CA . LYS C 1 273 ? 68.799 -7.423 55.528 1.00 51.30 273 LYS C CA 1
ATOM 6935 C C . LYS C 1 273 ? 69.610 -6.683 54.478 1.00 56.50 273 LYS C C 1
ATOM 6936 O O . LYS C 1 273 ? 69.738 -7.179 53.353 1.00 57.81 273 LYS C O 1
ATOM 6942 N N . LEU C 1 274 ? 70.154 -5.518 54.806 1.00 51.52 274 LEU C N 1
ATOM 6943 C CA . LEU C 1 274 ? 70.977 -4.771 53.867 1.00 49.12 274 LEU C CA 1
ATOM 6944 C C . LEU C 1 274 ? 72.441 -5.091 54.111 1.00 50.52 274 LEU C C 1
ATOM 6945 O O . LEU C 1 274 ? 72.903 -5.090 55.256 1.00 49.36 274 LEU C O 1
ATOM 6950 N N . ASP C 1 275 ? 73.166 -5.362 53.034 1.00 45.33 275 ASP C N 1
ATOM 6951 C CA . ASP C 1 275 ? 74.588 -5.681 53.123 1.00 49.05 275 ASP C CA 1
ATOM 6952 C C . ASP C 1 275 ? 75.401 -4.422 52.815 1.00 49.32 275 ASP C C 1
ATOM 6953 O O . ASP C 1 275 ? 76.052 -4.295 51.779 1.00 54.31 275 ASP C O 1
ATOM 6958 N N . TYR C 1 276 ? 75.354 -3.478 53.753 1.00 48.85 276 TYR C N 1
ATOM 6959 C CA . TYR C 1 276 ? 75.940 -2.159 53.559 1.00 47.24 276 TYR C CA 1
ATOM 6960 C C . TYR C 1 276 ? 77.340 -2.064 54.156 1.00 57.02 276 TYR C C 1
ATOM 6961 O O . TYR C 1 276 ? 77.641 -2.671 55.188 1.00 56.66 276 TYR C O 1
ATOM 6970 N N . ASP C 1 277 ? 78.193 -1.279 53.491 1.00 58.79 277 ASP C N 1
ATOM 6971 C CA . ASP C 1 277 ? 79.562 -1.076 53.956 1.00 60.58 277 ASP C CA 1
ATOM 6972 C C . ASP C 1 277 ? 79.562 -0.413 55.325 1.00 52.18 277 ASP C C 1
ATOM 6973 O O . ASP C 1 277 ? 78.804 0.525 55.572 1.00 57.46 277 ASP C O 1
ATOM 6978 N N . GLY C 1 278 ? 80.436 -0.883 56.211 1.00 52.37 278 GLY C N 1
ATOM 6979 C CA . GLY C 1 278 ? 80.531 -0.316 57.543 1.00 54.35 278 GLY C CA 1
ATOM 6980 C C . GLY C 1 278 ? 79.595 -0.921 58.560 1.00 61.73 278 GLY C C 1
ATOM 6981 O O . GLY C 1 278 ? 79.533 -0.426 59.691 1.00 62.90 278 GLY C O 1
ATOM 6982 N N . LYS C 1 279 ? 78.871 -1.973 58.192 1.00 65.05 279 LYS C N 1
ATOM 6983 C CA . LYS C 1 279 ? 77.885 -2.598 59.063 1.00 62.65 279 LYS C CA 1
ATOM 6984 C C . LYS C 1 279 ? 78.513 -3.030 60.380 1.00 60.46 279 LYS C C 1
ATOM 6985 O O . LYS C 1 279 ? 79.391 -3.900 60.403 1.00 62.72 279 LYS C O 1
ATOM 6991 N N . ASP C 1 280 ? 78.070 -2.418 61.476 1.00 56.60 280 ASP C N 1
ATOM 6992 C CA . ASP C 1 280 ? 78.556 -2.760 62.814 1.00 61.29 280 ASP C CA 1
ATOM 6993 C C . ASP C 1 280 ? 77.548 -3.716 63.441 1.00 60.95 280 ASP C C 1
ATOM 6994 O O . ASP C 1 280 ? 76.550 -3.288 64.030 1.00 57.71 280 ASP C O 1
ATOM 6999 N N . GLU C 1 281 ? 77.826 -5.016 63.307 1.00 58.69 281 GLU C N 1
ATOM 7000 C CA . GLU C 1 281 ? 76.966 -6.058 63.862 1.00 61.65 281 GLU C CA 1
ATOM 7001 C C . GLU C 1 281 ? 76.648 -5.816 65.335 1.00 61.45 281 GLU C C 1
ATOM 7002 O O . GLU C 1 281 ? 75.506 -6.004 65.775 1.00 57.04 281 GLU C O 1
ATOM 7008 N N . ALA C 1 282 ? 77.649 -5.401 66.112 1.00 61.10 282 ALA C N 1
ATOM 7009 C CA . ALA C 1 282 ? 77.429 -5.168 67.536 1.00 63.61 282 ALA C CA 1
ATOM 7010 C C . ALA C 1 282 ? 76.447 -4.024 67.762 1.00 70.09 282 ALA C C 1
ATOM 7011 O O . ALA C 1 282 ? 75.621 -4.079 68.681 1.00 72.10 282 ALA C O 1
ATOM 7013 N N . ALA C 1 283 ? 76.513 -2.986 66.921 1.00 63.76 283 ALA C N 1
ATOM 7014 C CA . ALA C 1 283 ? 75.608 -1.849 67.057 1.00 60.57 283 ALA C CA 1
ATOM 7015 C C . ALA C 1 283 ? 74.167 -2.242 66.771 1.00 61.00 283 ALA C C 1
ATOM 7016 O O . ALA C 1 283 ? 73.246 -1.773 67.451 1.00 64.12 283 ALA C O 1
ATOM 7018 N N . ILE C 1 284 ? 73.948 -3.078 65.753 1.00 56.88 284 ILE C N 1
ATOM 7019 C CA . ILE C 1 284 ? 72.584 -3.421 65.351 1.00 52.74 284 ILE C CA 1
ATOM 7020 C C . ILE C 1 284 ? 71.880 -4.192 66.458 1.00 55.32 284 ILE C C 1
ATOM 7021 O O . ILE C 1 284 ? 70.723 -3.912 66.797 1.00 55.40 284 ILE C O 1
ATOM 7026 N N . GLY C 1 285 ? 72.567 -5.173 67.039 1.00 55.26 285 GLY C N 1
ATOM 7027 C CA . GLY C 1 285 ? 71.944 -6.044 68.007 1.00 62.52 285 GLY C CA 1
ATOM 7028 C C . GLY C 1 285 ? 71.138 -7.152 67.349 1.00 68.93 285 GLY C C 1
ATOM 7029 O O . GLY C 1 285 ? 71.240 -7.423 66.147 1.00 71.46 285 GLY C O 1
ATOM 7030 N N . GLU C 1 286 ? 70.313 -7.798 68.168 1.00 64.91 286 GLU C N 1
ATOM 7031 C CA . GLU C 1 286 ? 69.442 -8.882 67.728 1.00 62.16 286 GLU C CA 1
ATOM 7032 C C . GLU C 1 286 ? 68.029 -8.357 67.508 1.00 56.80 286 GLU C C 1
ATOM 7033 O O . GLU C 1 286 ? 67.484 -7.648 68.361 1.00 60.99 286 GLU C O 1
ATOM 7039 N N . VAL C 1 287 ? 67.437 -8.703 66.362 1.00 58.43 287 VAL C N 1
ATOM 7040 C CA . VAL C 1 287 ? 66.000 -8.537 66.206 1.00 51.79 287 VAL C CA 1
ATOM 7041 C C . VAL C 1 287 ? 65.296 -9.363 67.274 1.00 53.99 287 VAL C C 1
ATOM 7042 O O . VAL C 1 287 ? 65.583 -10.555 67.450 1.00 60.93 287 VAL C O 1
ATOM 7046 N N . ASP C 1 288 ? 64.383 -8.733 68.006 1.00 53.00 288 ASP C N 1
ATOM 7047 C CA . ASP C 1 288 ? 63.628 -9.432 69.043 1.00 61.05 288 ASP C CA 1
ATOM 7048 C C . ASP C 1 288 ? 62.559 -10.295 68.379 1.00 55.30 288 ASP C C 1
ATOM 7049 O O . ASP C 1 288 ? 61.579 -9.775 67.837 1.00 58.55 288 ASP C O 1
ATOM 7054 N N . GLU C 1 289 ? 62.751 -11.617 68.426 1.00 58.10 289 GLU C N 1
ATOM 7055 C CA . GLU C 1 289 ? 61.814 -12.562 67.822 1.00 62.70 289 GLU C CA 1
ATOM 7056 C C . GLU C 1 289 ? 60.439 -12.531 68.476 1.00 64.39 289 GLU C C 1
ATOM 7057 O O . GLU C 1 289 ? 59.462 -12.961 67.853 1.00 61.51 289 GLU C O 1
ATOM 7063 N N . LYS C 1 290 ? 60.349 -12.076 69.726 1.00 60.52 290 LYS C N 1
ATOM 7064 C CA . LYS C 1 290 ? 59.063 -11.918 70.390 1.00 59.36 290 LYS C CA 1
ATOM 7065 C C . LYS C 1 290 ? 58.295 -10.708 69.880 1.00 59.93 290 LYS C C 1
ATOM 7066 O O . LYS C 1 290 ? 57.108 -10.569 70.195 1.00 65.39 290 LYS C O 1
ATOM 7072 N N . ILE C 1 291 ? 58.941 -9.840 69.105 1.00 53.77 291 ILE C N 1
ATOM 7073 C CA . ILE C 1 291 ? 58.327 -8.624 68.601 1.00 50.89 291 ILE C CA 1
ATOM 7074 C C . ILE C 1 291 ? 58.131 -8.671 67.089 1.00 53.51 291 ILE C C 1
ATOM 7075 O O . ILE C 1 291 ? 57.107 -8.205 66.584 1.00 54.24 291 ILE C O 1
ATOM 7080 N N . LEU C 1 292 ? 59.109 -9.197 66.345 1.00 49.74 292 LEU C N 1
ATOM 7081 C CA . LEU C 1 292 ? 59.084 -9.159 64.880 1.00 48.17 292 LEU C CA 1
ATOM 7082 C C . LEU C 1 292 ? 59.142 -10.580 64.336 1.00 51.30 292 LEU C C 1
ATOM 7083 O O . LEU C 1 292 ? 60.077 -11.331 64.637 1.00 58.85 292 LEU C O 1
ATOM 7088 N N . GLY C 1 293 ? 58.132 -10.944 63.539 1.00 54.99 293 GLY C N 1
ATOM 7089 C CA . GLY C 1 293 ? 58.087 -12.242 62.902 1.00 58.80 293 GLY C CA 1
ATOM 7090 C C . GLY C 1 293 ? 57.859 -12.088 61.407 1.00 61.40 293 GLY C C 1
ATOM 7091 O O . GLY C 1 293 ? 57.622 -10.990 60.905 1.00 59.27 293 GLY C O 1
ATOM 7092 N N . SER C 1 294 ? 57.930 -13.213 60.705 1.00 61.25 294 SER C N 1
ATOM 7093 C CA . SER C 1 294 ? 57.849 -13.236 59.249 1.00 64.52 294 SER C CA 1
ATOM 7094 C C . SER C 1 294 ? 56.573 -13.948 58.816 1.00 70.43 294 SER C C 1
ATOM 7095 O O . SER C 1 294 ? 56.411 -15.148 59.068 1.00 72.01 294 SER C O 1
ATOM 7098 N N . GLY C 1 295 ? 55.676 -13.205 58.167 1.00 66.09 295 GLY C N 1
ATOM 7099 C CA . GLY C 1 295 ? 54.546 -13.783 57.475 1.00 66.63 295 GLY C CA 1
ATOM 7100 C C . GLY C 1 295 ? 53.377 -14.149 58.369 1.00 68.24 295 GLY C C 1
ATOM 7101 O O . GLY C 1 295 ? 53.316 -13.770 59.544 1.00 66.26 295 GLY C O 1
ATOM 7102 N N . PRO C 1 296 ? 52.421 -14.902 57.820 1.00 66.23 296 PRO C N 1
ATOM 7103 C CA . PRO C 1 296 ? 51.255 -15.307 58.609 1.00 70.82 296 PRO C CA 1
ATOM 7104 C C . PRO C 1 296 ? 51.652 -16.307 59.684 1.00 77.87 296 PRO C C 1
ATOM 7105 O O . PRO C 1 296 ? 52.751 -16.867 59.692 1.00 83.94 296 PRO C O 1
ATOM 7109 N N . GLY C 1 297 ? 50.725 -16.525 60.612 1.00 70.40 297 GLY C N 1
ATOM 7110 C CA . GLY C 1 297 ? 50.967 -17.412 61.726 1.00 71.03 297 GLY C CA 1
ATOM 7111 C C . GLY C 1 297 ? 51.757 -16.813 62.870 1.00 67.64 297 GLY C C 1
ATOM 7112 O O . GLY C 1 297 ? 51.770 -17.395 63.958 1.00 75.86 297 GLY C O 1
ATOM 7113 N N . PHE C 1 298 ? 52.420 -15.665 62.674 1.00 68.96 298 PHE C N 1
ATOM 7114 C CA . PHE C 1 298 ? 53.099 -15.045 63.807 1.00 70.28 298 PHE C CA 1
ATOM 7115 C C . PHE C 1 298 ? 52.095 -14.452 64.790 1.00 70.02 298 PHE C C 1
ATOM 7116 O O . PHE C 1 298 ? 52.289 -14.530 66.009 1.00 69.99 298 PHE C O 1
ATOM 7124 N N . LEU C 1 299 ? 51.020 -13.859 64.282 1.00 63.16 299 LEU C N 1
ATOM 7125 C CA . LEU C 1 299 ? 49.980 -13.284 65.119 1.00 66.64 299 LEU C CA 1
ATOM 7126 C C . LEU C 1 299 ? 48.932 -14.329 65.466 1.00 74.35 299 LEU C C 1
ATOM 7127 O O . LEU C 1 299 ? 48.595 -15.195 64.654 1.00 80.82 299 LEU C O 1
ATOM 7132 N N . ARG C 1 300 ? 48.401 -14.220 66.679 1.00 70.57 300 ARG C N 1
ATOM 7133 C CA . ARG C 1 300 ? 47.333 -15.095 67.146 1.00 83.12 300 ARG C CA 1
ATOM 7134 C C . ARG C 1 300 ? 46.742 -14.498 68.422 1.00 95.96 300 ARG C C 1
ATOM 7135 O O . ARG C 1 300 ? 45.850 -15.056 69.064 1.00 101.67 300 ARG C O 1
ATOM 7144 N N . GLY D 1 13 ? 94.144 17.086 58.118 1.00 71.50 13 GLY D N 1
ATOM 7145 C CA . GLY D 1 13 ? 95.233 17.846 57.535 1.00 78.62 13 GLY D CA 1
ATOM 7146 C C . GLY D 1 13 ? 95.132 18.008 56.030 1.00 87.72 13 GLY D C 1
ATOM 7147 O O . GLY D 1 13 ? 95.833 18.829 55.440 1.00 92.16 13 GLY D O 1
ATOM 7148 N N . SER D 1 14 ? 94.242 17.231 55.409 1.00 88.97 14 SER D N 1
ATOM 7149 C CA . SER D 1 14 ? 94.164 17.194 53.950 1.00 90.22 14 SER D CA 1
ATOM 7150 C C . SER D 1 14 ? 93.535 18.464 53.387 1.00 87.53 14 SER D C 1
ATOM 7151 O O . SER D 1 14 ? 94.151 19.174 52.585 1.00 95.01 14 SER D O 1
ATOM 7154 N N . ARG D 1 15 ? 92.300 18.758 53.781 1.00 81.55 15 ARG D N 1
ATOM 7155 C CA . ARG D 1 15 ? 91.531 19.858 53.208 1.00 76.00 15 ARG D CA 1
ATOM 7156 C C . ARG D 1 15 ? 91.406 21.038 54.167 1.00 67.51 15 ARG D C 1
ATOM 7157 O O . ARG D 1 15 ? 90.336 21.635 54.316 1.00 63.21 15 ARG D O 1
ATOM 7165 N N . ALA D 1 16 ? 92.506 21.387 54.826 1.00 75.81 16 ALA D N 1
ATOM 7166 C CA . ALA D 1 16 ? 92.556 22.606 55.619 1.00 74.93 16 ALA D CA 1
ATOM 7167 C C . ALA D 1 16 ? 92.552 23.829 54.707 1.00 75.23 16 ALA D C 1
ATOM 7168 O O . ALA D 1 16 ? 93.173 23.833 53.641 1.00 83.94 16 ALA D O 1
ATOM 7170 N N . VAL D 1 17 ? 91.839 24.869 55.128 1.00 65.21 17 VAL D N 1
ATOM 7171 C CA . VAL D 1 17 ? 91.693 26.089 54.348 1.00 59.28 17 VAL D CA 1
ATOM 7172 C C . VAL D 1 17 ? 92.153 27.268 55.194 1.00 67.76 17 VAL D C 1
ATOM 7173 O O . VAL D 1 17 ? 92.001 27.279 56.421 1.00 60.41 17 VAL D O 1
ATOM 7177 N N . GLU D 1 18 ? 92.730 28.264 54.526 1.00 65.31 18 GLU D N 1
ATOM 7178 C CA . GLU D 1 18 ? 93.104 29.523 55.156 1.00 66.20 18 GLU D CA 1
ATOM 7179 C C . GLU D 1 18 ? 92.010 30.549 54.888 1.00 66.29 18 GLU D C 1
ATOM 7180 O O . GLU D 1 18 ? 91.593 30.728 53.739 1.00 65.91 18 GLU D O 1
ATOM 7186 N N . LEU D 1 19 ? 91.542 31.210 55.945 1.00 60.82 19 LEU D N 1
ATOM 7187 C CA . LEU D 1 19 ? 90.493 32.212 55.846 1.00 59.07 19 LEU D CA 1
ATOM 7188 C C . LEU D 1 19 ? 90.992 33.546 56.383 1.00 67.22 19 LEU D C 1
ATOM 7189 O O . LEU D 1 19 ? 91.870 33.594 57.250 1.00 69.01 19 LEU D O 1
ATOM 7194 N N . GLU D 1 20 ? 90.421 34.630 55.862 1.00 64.55 20 GLU D N 1
ATOM 7195 C CA . GLU D 1 20 ? 90.672 35.975 56.364 1.00 65.74 20 GLU D CA 1
ATOM 7196 C C . GLU D 1 20 ? 89.486 36.401 57.222 1.00 69.84 20 GLU D C 1
ATOM 7197 O O . GLU D 1 20 ? 88.365 36.531 56.716 1.00 71.66 20 GLU D O 1
ATOM 7203 N N . ILE D 1 21 ? 89.736 36.615 58.514 1.00 71.57 21 ILE D N 1
ATOM 7204 C CA . ILE D 1 21 ? 88.683 36.924 59.476 1.00 78.86 21 ILE D CA 1
ATOM 7205 C C . ILE D 1 21 ? 88.856 38.348 59.991 1.00 86.80 21 ILE D C 1
ATOM 7206 O O . ILE D 1 21 ? 89.384 38.563 61.091 1.00 93.32 21 ILE D O 1
ATOM 7211 N N . ASP D 1 22 ? 88.413 39.323 59.198 1.00 84.25 22 ASP D N 1
ATOM 7212 C CA . ASP D 1 22 ? 88.478 40.743 59.543 1.00 90.89 22 ASP D CA 1
ATOM 7213 C C . ASP D 1 22 ? 89.896 41.153 59.952 1.00 92.94 22 ASP D C 1
ATOM 7214 O O . ASP D 1 22 ? 90.149 41.633 61.058 1.00 96.62 22 ASP D O 1
ATOM 7219 N N . GLY D 1 23 ? 90.826 40.949 59.026 1.00 86.70 23 GLY D N 1
ATOM 7220 C CA . GLY D 1 23 ? 92.190 41.396 59.199 1.00 82.99 23 GLY D CA 1
ATOM 7221 C C . GLY D 1 23 ? 93.165 40.378 59.747 1.00 84.19 23 GLY D C 1
ATOM 7222 O O . GLY D 1 23 ? 94.300 40.753 60.069 1.00 85.53 23 GLY D O 1
ATOM 7223 N N . ARG D 1 24 ? 92.772 39.108 59.866 1.00 81.60 24 ARG D N 1
ATOM 7224 C CA . ARG D 1 24 ? 93.682 38.086 60.365 1.00 81.92 24 ARG D CA 1
ATOM 7225 C C . ARG D 1 24 ? 93.529 36.797 59.571 1.00 72.25 24 ARG D C 1
ATOM 7226 O O . ARG D 1 24 ? 92.418 36.409 59.199 1.00 73.75 24 ARG D O 1
ATOM 7234 N N . SER D 1 25 ? 94.659 36.141 59.319 1.00 73.51 25 SER D N 1
ATOM 7235 C CA . SER D 1 25 ? 94.669 34.833 58.680 1.00 68.28 25 SER D CA 1
ATOM 7236 C C . SER D 1 25 ? 94.425 33.760 59.731 1.00 61.59 25 SER D C 1
ATOM 7237 O O . SER D 1 25 ? 95.143 33.682 60.732 1.00 66.85 25 SER D O 1
ATOM 7240 N N . ARG D 1 26 ? 93.413 32.939 59.506 1.00 55.91 26 ARG D N 1
ATOM 7241 C CA . ARG D 1 26 ? 93.067 31.856 60.404 1.00 53.07 26 ARG D CA 1
ATOM 7242 C C . ARG D 1 26 ? 93.126 30.545 59.640 1.00 56.73 26 ARG D C 1
ATOM 7243 O O . ARG D 1 26 ? 92.793 30.491 58.453 1.00 57.79 26 ARG D O 1
ATOM 7251 N N . ILE D 1 27 ? 93.533 29.475 60.313 1.00 49.93 27 ILE D N 1
ATOM 7252 C CA . ILE D 1 27 ? 93.470 28.148 59.716 1.00 52.37 27 ILE D CA 1
ATOM 7253 C C . ILE D 1 27 ? 92.331 27.362 60.349 1.00 56.28 27 ILE D C 1
ATOM 7254 O O . ILE D 1 27 ? 92.211 27.300 61.580 1.00 58.43 27 ILE D O 1
ATOM 7259 N N . PHE D 1 28 ? 91.499 26.764 59.503 1.00 49.72 28 PHE D N 1
ATOM 7260 C CA . PHE D 1 28 ? 90.401 25.908 59.942 1.00 49.35 28 PHE D CA 1
ATOM 7261 C C . PHE D 1 28 ? 90.543 24.547 59.279 1.00 48.03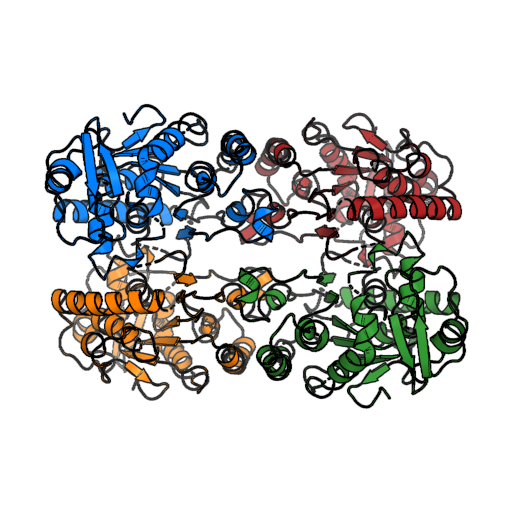 28 PHE D C 1
ATOM 7262 O O . PHE D 1 28 ? 90.512 24.445 58.048 1.00 52.54 28 PHE D O 1
ATOM 7270 N N . ASP D 1 29 ? 90.718 23.515 60.093 1.00 56.99 29 ASP D N 1
ATOM 7271 C CA . ASP D 1 29 ? 90.825 22.138 59.624 1.00 61.48 29 ASP D CA 1
ATOM 7272 C C . ASP D 1 29 ? 89.600 21.395 60.132 1.00 49.23 29 ASP D C 1
ATOM 7273 O O . ASP D 1 29 ? 89.550 21.002 61.300 1.00 49.30 29 ASP D O 1
ATOM 7278 N N . ILE D 1 30 ? 88.629 21.176 59.241 1.00 47.77 30 ILE D N 1
ATOM 7279 C CA . ILE D 1 30 ? 87.371 20.548 59.637 1.00 45.83 30 ILE D CA 1
ATOM 7280 C C . ILE D 1 30 ? 87.572 19.099 60.052 1.00 47.25 30 ILE D C 1
ATOM 7281 O O . ILE D 1 30 ? 86.726 18.530 60.755 1.00 50.86 30 ILE D O 1
ATOM 7286 N N . ASP D 1 31 ? 88.669 18.479 59.635 1.00 55.60 31 ASP D N 1
ATOM 7287 C CA . ASP D 1 31 ? 88.932 17.091 59.977 1.00 59.52 31 ASP D CA 1
ATOM 7288 C C . ASP D 1 31 ? 89.681 16.937 61.293 1.00 59.97 31 ASP D C 1
ATOM 7289 O O . ASP D 1 31 ? 89.814 15.811 61.785 1.00 64.56 31 ASP D O 1
ATOM 7294 N N . ASP D 1 32 ? 90.154 18.033 61.875 1.00 64.35 32 ASP D N 1
ATOM 7295 C CA . ASP D 1 32 ? 90.753 18.000 63.206 1.00 61.11 32 ASP D CA 1
ATOM 7296 C C . ASP D 1 32 ? 89.645 17.906 64.246 1.00 58.91 32 ASP D C 1
ATOM 7297 O O . ASP D 1 32 ? 88.748 18.756 64.254 1.00 57.42 32 ASP D O 1
ATOM 7302 N N . PRO D 1 33 ? 89.661 16.904 65.132 1.00 64.29 33 PRO D N 1
ATOM 7303 C CA . PRO D 1 33 ? 88.578 16.783 66.123 1.00 68.79 33 PRO D CA 1
ATOM 7304 C C . PRO D 1 33 ? 88.545 17.909 67.141 1.00 64.67 33 PRO D C 1
ATOM 7305 O O . PRO D 1 33 ? 87.501 18.118 67.773 1.00 62.61 33 PRO D O 1
ATOM 7309 N N . ASP D 1 34 ? 89.639 18.645 67.311 1.00 64.81 34 ASP D N 1
ATOM 7310 C CA . ASP D 1 34 ? 89.693 19.753 68.254 1.00 58.60 34 ASP D CA 1
ATOM 7311 C C . ASP D 1 34 ? 89.287 21.046 67.563 1.00 62.31 34 ASP D C 1
ATOM 7312 O O . ASP D 1 34 ? 89.814 21.376 66.497 1.00 66.11 34 ASP D O 1
ATOM 7317 N N . LEU D 1 35 ? 88.349 21.778 68.170 1.00 64.24 35 LEU D N 1
ATOM 7318 C CA . LEU D 1 35 ? 87.919 23.034 67.555 1.00 56.69 35 LEU D CA 1
ATOM 7319 C C . LEU D 1 35 ? 88.717 24.195 68.132 1.00 58.06 35 LEU D C 1
ATOM 7320 O O . LEU D 1 35 ? 88.863 24.287 69.355 1.00 54.92 35 LEU D O 1
ATOM 7325 N N . PRO D 1 36 ? 89.245 25.083 67.293 1.00 57.73 36 PRO D N 1
ATOM 7326 C CA . PRO D 1 36 ? 90.039 26.204 67.805 1.00 57.48 36 PRO D CA 1
ATOM 7327 C C . PRO D 1 36 ? 89.224 27.123 68.700 1.00 53.43 36 PRO D C 1
ATOM 7328 O O . PRO D 1 36 ? 88.044 27.380 68.460 1.00 50.66 36 PRO D O 1
ATOM 7332 N N . LYS D 1 37 ? 89.890 27.652 69.730 1.00 54.51 37 LYS D N 1
ATOM 7333 C CA . LYS D 1 37 ? 89.206 28.513 70.687 1.00 54.81 37 LYS D CA 1
ATOM 7334 C C . LYS D 1 37 ? 88.659 29.774 70.031 1.00 60.89 37 LYS D C 1
ATOM 7335 O O . LYS D 1 37 ? 87.602 30.270 70.435 1.00 62.53 37 LYS D O 1
ATOM 7341 N N . TRP D 1 38 ? 89.341 30.299 69.009 1.00 53.53 38 TRP D N 1
ATOM 7342 C CA . TRP D 1 38 ? 88.860 31.524 68.376 1.00 52.73 38 TRP D CA 1
ATOM 7343 C C . TRP D 1 38 ? 87.515 31.314 67.689 1.00 58.82 38 TRP D C 1
ATOM 7344 O O . TRP D 1 38 ? 86.759 32.275 67.504 1.00 52.21 38 TRP D O 1
ATOM 7355 N N . ILE D 1 39 ? 87.206 30.074 67.304 1.00 55.15 39 ILE D N 1
ATOM 7356 C CA . ILE D 1 39 ? 85.884 29.740 66.779 1.00 54.96 39 ILE D CA 1
ATOM 7357 C C . ILE D 1 39 ? 84.894 29.542 67.914 1.00 59.82 39 ILE D C 1
ATOM 7358 O O . ILE D 1 39 ? 83.784 30.088 67.901 1.00 59.19 39 ILE D O 1
ATOM 7363 N N . ASP D 1 40 ? 85.283 28.739 68.904 1.00 55.51 40 ASP D N 1
ATOM 7364 C CA . ASP D 1 40 ? 84.386 28.426 70.003 1.00 53.85 40 ASP D CA 1
ATOM 7365 C C . ASP D 1 40 ? 83.968 29.685 70.752 1.00 61.58 40 ASP D C 1
ATOM 7366 O O . ASP D 1 40 ? 82.796 29.839 71.109 1.00 62.06 40 ASP D O 1
ATOM 7371 N N . GLU D 1 41 ? 84.908 30.608 70.974 1.00 63.43 41 GLU D N 1
ATOM 7372 C CA . GLU D 1 41 ? 84.616 31.789 71.779 1.00 65.51 41 GLU D CA 1
ATOM 7373 C C . GLU D 1 41 ? 83.752 32.798 71.037 1.00 61.39 41 GLU D C 1
ATOM 7374 O O . GLU D 1 41 ? 83.051 33.593 71.672 1.00 58.03 41 GLU D O 1
ATOM 7380 N N . GLU D 1 42 ? 83.792 32.796 69.708 1.00 55.86 42 GLU D N 1
ATOM 7381 C CA . GLU D 1 42 ? 83.113 33.811 68.919 1.00 50.34 42 GLU D CA 1
ATOM 7382 C C . GLU D 1 42 ? 81.810 33.308 68.310 1.00 49.32 42 GLU D C 1
ATOM 7383 O O . GLU D 1 42 ? 80.989 34.127 67.883 1.00 45.74 42 GLU D O 1
ATOM 7389 N N . ALA D 1 43 ? 81.589 31.992 68.312 1.00 46.53 43 ALA D N 1
ATOM 7390 C CA . ALA D 1 43 ? 80.495 31.398 67.549 1.00 45.46 43 ALA D CA 1
ATOM 7391 C C . ALA D 1 43 ? 79.137 31.980 67.945 1.00 47.40 43 ALA D C 1
ATOM 7392 O O . ALA D 1 43 ? 78.430 32.555 67.112 1.00 44.92 43 ALA D O 1
ATOM 7394 N N . PHE D 1 44 ? 78.760 31.862 69.224 1.00 40.52 44 PHE D N 1
ATOM 7395 C CA . PHE D 1 44 ? 77.398 32.235 69.605 1.00 42.60 44 PHE D CA 1
ATOM 7396 C C . PHE D 1 44 ? 77.181 33.743 69.493 1.00 44.33 44 PHE D C 1
ATOM 7397 O O . PHE D 1 44 ? 76.108 34.189 69.070 1.00 48.34 44 PHE D O 1
ATOM 7405 N N . ARG D 1 45 ? 78.195 34.541 69.834 1.00 41.14 45 ARG D N 1
ATOM 7406 C CA . ARG D 1 45 ? 78.099 35.999 69.779 1.00 43.61 45 ARG D CA 1
ATOM 7407 C C . ARG D 1 45 ? 78.271 36.574 68.372 1.00 43.58 45 ARG D C 1
ATOM 7408 O O . ARG D 1 45 ? 78.076 37.780 68.188 1.00 43.78 45 ARG D O 1
ATOM 7416 N N . SER D 1 46 ? 78.625 35.763 67.379 1.00 44.59 46 SER D N 1
ATOM 7417 C CA . SER D 1 46 ? 78.868 36.306 66.050 1.00 52.07 46 SER D CA 1
ATOM 7418 C C . SER D 1 46 ? 77.577 36.891 65.474 1.00 52.67 46 SER D C 1
ATOM 7419 O O . SER D 1 46 ? 76.477 36.639 65.977 1.00 47.29 46 SER D O 1
ATOM 7422 N N . ASP D 1 47 ? 77.719 37.700 64.416 1.00 55.69 47 ASP D N 1
ATOM 7423 C CA . ASP D 1 47 ? 76.572 38.242 63.678 1.00 60.41 47 ASP D CA 1
ATOM 7424 C C . ASP D 1 47 ? 75.741 39.193 64.543 1.00 56.57 47 ASP D C 1
ATOM 7425 O O . ASP D 1 47 ? 74.520 39.270 64.405 1.00 53.78 47 ASP D O 1
ATOM 7430 N N . ASP D 1 48 ? 76.392 39.916 65.454 1.00 51.56 48 ASP D N 1
ATOM 7431 C CA . ASP D 1 48 ? 75.709 40.862 66.343 1.00 54.51 48 ASP D CA 1
ATOM 7432 C C . ASP D 1 48 ? 74.578 40.182 67.110 1.00 52.25 48 ASP D C 1
ATOM 7433 O O . ASP D 1 48 ? 73.509 40.759 67.311 1.00 58.21 48 ASP D O 1
ATOM 7438 N N . TYR D 1 49 ? 74.800 38.932 67.521 1.00 47.09 49 TYR D N 1
ATOM 7439 C CA . TYR D 1 49 ? 73.716 38.170 68.135 1.00 43.81 49 TYR D CA 1
ATOM 7440 C C . TYR D 1 49 ? 73.305 38.821 69.455 1.00 46.87 49 TYR D C 1
ATOM 7441 O O . TYR D 1 49 ? 74.173 39.160 70.273 1.00 47.65 49 TYR D O 1
ATOM 7450 N N . PRO D 1 50 ? 72.005 39.031 69.693 1.00 43.56 50 PRO D N 1
ATOM 7451 C CA . PRO D 1 50 ? 71.570 39.892 70.807 1.00 48.96 50 PRO D CA 1
ATOM 7452 C C . PRO D 1 50 ? 71.458 39.221 72.172 1.00 52.51 50 PRO D C 1
ATOM 7453 O O . PRO D 1 50 ? 71.158 39.919 73.147 1.00 61.28 50 PRO D O 1
ATOM 7457 N N . TYR D 1 51 ? 71.670 37.910 72.293 1.00 46.12 51 TYR D N 1
ATOM 7458 C CA . TYR D 1 51 ? 71.500 37.208 73.558 1.00 48.44 51 TYR D CA 1
ATOM 7459 C C . TYR D 1 51 ? 72.802 36.563 74.007 1.00 48.60 51 TYR D C 1
ATOM 7460 O O . TYR D 1 51 ? 73.619 36.140 73.186 1.00 52.16 51 TYR D O 1
ATOM 7469 N N . LYS D 1 52 ? 72.966 36.467 75.332 1.00 59.35 52 LYS D N 1
ATOM 7470 C CA . LYS D 1 52 ? 74.195 35.939 75.917 1.00 63.88 52 LYS D CA 1
ATOM 7471 C C . LYS D 1 52 ? 74.209 34.415 75.985 1.00 54.24 52 LYS D C 1
ATOM 7472 O O . LYS D 1 52 ? 75.285 33.805 75.924 1.00 55.27 52 LYS D O 1
ATOM 7478 N N . LYS D 1 53 ? 73.044 33.785 76.140 1.00 47.35 53 LYS D N 1
ATOM 7479 C CA . LYS D 1 53 ? 72.981 32.346 76.306 1.00 50.76 53 LYS D CA 1
ATOM 7480 C C . LYS D 1 53 ? 71.809 31.803 75.514 1.00 50.69 53 LYS D C 1
ATOM 7481 O O . LYS D 1 53 ? 70.818 32.503 75.274 1.00 51.48 53 LYS D O 1
ATOM 7487 N N . LYS D 1 54 ? 71.926 30.547 75.108 1.00 44.63 54 LYS D N 1
ATOM 7488 C CA . LYS D 1 54 ? 70.837 29.994 74.336 1.00 46.33 54 LYS D CA 1
ATOM 7489 C C . LYS D 1 54 ? 69.603 29.834 75.212 1.00 43.16 54 LYS D C 1
ATOM 7490 O O . LYS D 1 54 ? 69.666 29.801 76.450 1.00 43.98 54 LYS D O 1
ATOM 7496 N N . LEU D 1 55 ? 68.461 29.785 74.538 1.00 43.64 55 LEU D N 1
ATOM 7497 C CA . LEU D 1 55 ? 67.178 29.661 75.205 1.00 42.74 55 LEU D CA 1
ATOM 7498 C C . LEU D 1 55 ? 67.114 28.375 76.015 1.00 47.30 55 LEU D C 1
ATOM 7499 O O . LEU D 1 55 ? 67.550 27.313 75.560 1.00 49.31 55 LEU D O 1
ATOM 7504 N N . ASP D 1 56 ? 66.582 28.489 77.234 1.00 43.03 56 ASP D N 1
ATOM 7505 C CA . ASP D 1 56 ? 66.399 27.344 78.116 1.00 45.40 56 ASP D CA 1
ATOM 7506 C C . ASP D 1 56 ? 65.693 26.212 77.384 1.00 56.72 56 ASP D C 1
ATOM 7507 O O . ASP D 1 56 ? 64.681 26.427 76.710 1.00 46.51 56 ASP D O 1
ATOM 7512 N N . ARG D 1 57 ? 66.230 25.000 77.530 1.00 40.89 57 ARG D N 1
ATOM 7513 C CA . ARG D 1 57 ? 65.751 23.874 76.735 1.00 41.53 57 ARG D CA 1
ATOM 7514 C C . ARG D 1 57 ? 64.310 23.513 77.083 1.00 41.61 57 ARG D C 1
ATOM 7515 O O . ARG D 1 57 ? 63.483 23.295 76.194 1.00 38.79 57 ARG D O 1
ATOM 7523 N N . GLU D 1 58 ? 63.984 23.437 78.370 1.00 31.19 58 GLU D N 1
ATOM 7524 C CA . GLU D 1 58 ? 62.626 23.039 78.723 1.00 44.39 58 GLU D CA 1
ATOM 7525 C C . GLU D 1 58 ? 61.627 24.138 78.375 1.00 40.01 58 GLU D C 1
ATOM 7526 O O . GLU D 1 58 ? 60.479 23.851 78.025 1.00 36.73 58 GLU D O 1
ATOM 7532 N N . GLU D 1 59 ? 62.057 25.394 78.434 1.00 37.50 59 GLU D N 1
ATOM 7533 C CA . GLU D 1 59 ? 61.201 26.498 78.029 1.00 40.67 59 GLU D CA 1
ATOM 7534 C C . GLU D 1 59 ? 60.950 26.474 76.523 1.00 37.90 59 GLU D C 1
ATOM 7535 O O . GLU D 1 59 ? 59.831 26.752 76.071 1.00 37.56 59 GLU D O 1
ATOM 7541 N N . TYR D 1 60 ? 61.977 26.133 75.736 1.00 29.72 60 TYR D N 1
ATOM 7542 C CA . TYR D 1 60 ? 61.804 26.012 74.291 1.00 34.31 60 TYR D CA 1
ATOM 7543 C C . TYR D 1 60 ? 60.753 24.959 73.954 1.00 42.38 60 TYR D C 1
ATOM 7544 O O . TYR D 1 60 ? 59.837 25.214 73.166 1.00 33.25 60 TYR D O 1
ATOM 7553 N N . GLU D 1 61 ? 60.854 23.772 74.564 1.00 36.99 61 GLU D N 1
ATOM 7554 C CA . GLU D 1 61 ? 59.895 22.716 74.255 1.00 38.29 61 GLU D CA 1
ATOM 7555 C C . GLU D 1 61 ? 58.473 23.102 74.655 1.00 35.73 61 GLU D C 1
ATOM 7556 O O . GLU D 1 61 ? 57.516 22.770 73.944 1.00 34.77 61 GLU D O 1
ATOM 7562 N N . GLU D 1 62 ? 58.308 23.785 75.796 1.00 34.44 62 GLU D N 1
ATOM 7563 C CA . GLU D 1 62 ? 56.971 24.203 76.219 1.00 39.45 62 GLU D CA 1
ATOM 7564 C C . GLU D 1 62 ? 56.368 25.190 75.224 1.00 35.76 62 GLU D C 1
ATOM 7565 O O . GLU D 1 62 ? 55.199 25.076 74.844 1.00 32.42 62 GLU D O 1
ATOM 7571 N N . THR D 1 63 ? 57.162 26.172 74.793 1.00 33.89 63 THR D N 1
ATOM 7572 C CA . THR D 1 63 ? 56.724 27.112 73.766 1.00 37.19 63 THR D CA 1
ATOM 7573 C C . THR D 1 63 ? 56.433 26.406 72.443 1.00 28.22 63 THR D C 1
ATOM 7574 O O . THR D 1 63 ? 55.388 26.637 71.828 1.00 32.73 63 THR D O 1
ATOM 7578 N N . LEU D 1 64 ? 57.348 25.543 71.987 1.00 32.99 64 LEU D N 1
ATOM 7579 C CA . LEU D 1 64 ? 57.134 24.855 70.714 1.00 31.05 64 LEU D CA 1
ATOM 7580 C C . LEU D 1 64 ? 55.856 24.030 70.747 1.00 40.39 64 LEU D C 1
ATOM 7581 O O . LEU D 1 64 ? 55.093 24.021 69.775 1.00 32.73 64 LEU D O 1
ATOM 7586 N N . THR D 1 65 ? 55.601 23.339 71.863 1.00 32.13 65 THR D N 1
ATOM 7587 C CA . THR D 1 65 ? 54.360 22.582 72.005 1.00 35.21 65 THR D CA 1
ATOM 7588 C C . THR D 1 65 ? 53.142 23.471 71.779 1.00 37.66 65 THR D C 1
ATOM 7589 O O . THR D 1 65 ? 52.219 23.100 71.048 1.00 33.24 65 THR D O 1
ATOM 7593 N N . LYS D 1 66 ? 53.123 24.658 72.394 1.00 36.83 66 LYS D N 1
ATOM 7594 C CA . LYS D 1 66 ? 51.979 25.550 72.219 1.00 35.10 66 LYS D CA 1
ATOM 7595 C C . LYS D 1 66 ? 51.879 26.056 70.789 1.00 37.93 66 LYS D C 1
ATOM 7596 O O . LYS D 1 66 ? 50.773 26.268 70.286 1.00 35.38 66 LYS D O 1
ATOM 7602 N N . LEU D 1 67 ? 53.022 26.292 70.127 1.00 32.38 67 LEU D N 1
ATOM 7603 C CA . LEU D 1 67 ? 52.980 26.748 68.747 1.00 29.92 67 LEU D CA 1
ATOM 7604 C C . LEU D 1 67 ? 52.483 25.646 67.825 1.00 30.02 67 LEU D C 1
ATOM 7605 O O . LEU D 1 67 ? 51.764 25.915 66.859 1.00 34.24 67 LEU D O 1
ATOM 7610 N N . GLN D 1 68 ? 52.858 24.400 68.106 1.00 30.27 68 GLN D N 1
ATOM 7611 C CA . GLN D 1 68 ? 52.415 23.305 67.250 1.00 34.93 68 GLN D CA 1
ATOM 7612 C C . GLN D 1 68 ? 50.940 23.003 67.471 1.00 36.79 68 GLN D C 1
ATOM 7613 O O . GLN D 1 68 ? 50.248 22.575 66.542 1.00 35.29 68 GLN D O 1
ATOM 7619 N N . ILE D 1 69 ? 50.432 23.239 68.683 1.00 31.31 69 ILE D N 1
ATOM 7620 C CA . ILE D 1 69 ? 48.992 23.134 68.893 1.00 33.33 69 ILE D CA 1
ATOM 7621 C C . ILE D 1 69 ? 48.258 24.158 68.033 1.00 32.92 69 ILE D C 1
ATOM 7622 O O . ILE D 1 69 ? 47.196 23.866 67.474 1.00 32.14 69 ILE D O 1
ATOM 7627 N N . GLU D 1 70 ? 48.827 25.368 67.895 1.00 37.32 70 GLU D N 1
ATOM 7628 C CA . GLU D 1 70 ? 48.255 26.379 67.003 1.00 33.29 70 GLU D CA 1
ATOM 7629 C C . GLU D 1 70 ? 48.320 25.945 65.538 1.00 29.92 70 GLU D C 1
ATOM 7630 O O . GLU D 1 70 ? 47.405 26.235 64.756 1.00 33.52 70 GLU D O 1
ATOM 7636 N N . LEU D 1 71 ? 49.401 25.271 65.142 1.00 28.45 71 LEU D N 1
ATOM 7637 C CA . LEU D 1 71 ? 49.510 24.782 63.771 1.00 27.76 71 LEU D CA 1
ATOM 7638 C C . LEU D 1 71 ? 48.522 23.660 63.457 1.00 32.13 71 LEU D C 1
ATOM 7639 O O . LEU D 1 71 ? 48.161 23.482 62.287 1.00 29.17 71 LEU D O 1
ATOM 7644 N N . VAL D 1 72 ? 48.130 22.850 64.444 1.00 31.37 72 VAL D N 1
ATOM 7645 C CA . VAL D 1 72 ? 47.000 21.931 64.239 1.00 33.90 72 VAL D CA 1
ATOM 7646 C C . VAL D 1 72 ? 45.752 22.718 63.852 1.00 38.06 72 VAL D C 1
ATOM 7647 O O . VAL D 1 72 ? 45.050 22.379 62.887 1.00 38.82 72 VAL D O 1
ATOM 7651 N N . LYS D 1 73 ? 45.438 23.767 64.625 1.00 30.78 73 LYS D N 1
ATOM 7652 C CA . LYS D 1 73 ? 44.325 24.647 64.268 1.00 37.27 73 LYS D CA 1
ATOM 7653 C C . LYS D 1 73 ? 44.491 25.208 62.861 1.00 35.75 73 LYS D C 1
ATOM 7654 O O . LYS D 1 73 ? 43.522 25.290 62.107 1.00 32.27 73 LYS D O 1
ATOM 7660 N N . VAL D 1 74 ? 45.702 25.630 62.496 1.00 33.53 74 VAL D N 1
ATOM 7661 C CA . VAL D 1 74 ? 45.922 26.139 61.145 1.00 31.20 74 VAL D CA 1
ATOM 7662 C C . VAL D 1 74 ? 45.551 25.081 60.111 1.00 30.37 74 VAL D C 1
ATOM 7663 O O . VAL D 1 74 ? 44.855 25.363 59.127 1.00 35.56 74 VAL D O 1
ATOM 7667 N N . GLN D 1 75 ? 46.022 23.842 60.307 1.00 35.94 75 GLN D N 1
ATOM 7668 C CA . GLN D 1 75 ? 45.735 22.789 59.331 1.00 29.46 75 GLN D CA 1
ATOM 7669 C C . GLN D 1 75 ? 44.238 22.533 59.211 1.00 34.55 75 GLN D C 1
ATOM 7670 O O . GLN D 1 75 ? 43.713 22.375 58.103 1.00 35.82 75 GLN D O 1
ATOM 7676 N N . PHE D 1 76 ? 43.537 22.468 60.339 1.00 30.25 76 PHE D N 1
ATOM 7677 C CA . PHE D 1 76 ? 42.090 22.250 60.279 1.00 31.90 76 PHE D CA 1
ATOM 7678 C C . PHE D 1 76 ? 41.394 23.385 59.538 1.00 37.29 76 PHE D C 1
ATOM 7679 O O . PHE D 1 76 ? 40.471 23.157 58.743 1.00 41.61 76 PHE D O 1
ATOM 7687 N N . TRP D 1 77 ? 41.823 24.621 59.786 1.00 32.80 77 TRP D N 1
ATOM 7688 C CA . TRP D 1 77 ? 41.257 25.772 59.087 1.00 32.07 77 TRP D CA 1
ATOM 7689 C C . TRP D 1 77 ? 41.587 25.739 57.597 1.00 34.85 77 TRP D C 1
ATOM 7690 O O . TRP D 1 77 ? 40.744 26.075 56.756 1.00 32.36 77 TRP D O 1
ATOM 7709 N N . GLN D 1 79 ? 42.092 23.033 55.795 1.00 30.88 79 GLN D N 1
ATOM 7710 C CA . GLN D 1 79 ? 41.272 21.987 55.196 1.00 36.33 79 GLN D CA 1
ATOM 7711 C C . GLN D 1 79 ? 39.862 22.496 54.944 1.00 37.10 79 GLN D C 1
ATOM 7712 O O . GLN D 1 79 ? 39.300 22.272 53.870 1.00 38.71 79 GLN D O 1
ATOM 7718 N N . ALA D 1 80 ? 39.300 23.231 55.902 1.00 37.38 80 ALA D N 1
ATOM 7719 C CA . ALA D 1 80 ? 37.920 23.692 55.782 1.00 37.14 80 ALA D CA 1
ATOM 7720 C C . ALA D 1 80 ? 37.772 24.794 54.744 1.00 35.78 80 ALA D C 1
ATOM 7721 O O . ALA D 1 80 ? 36.756 24.852 54.048 1.00 41.80 80 ALA D O 1
ATOM 7723 N N . THR D 1 81 ? 38.763 25.681 54.633 1.00 35.61 81 THR D N 1
ATOM 7724 C CA . THR D 1 81 ? 38.674 26.805 53.709 1.00 38.89 81 THR D CA 1
ATOM 7725 C C . THR D 1 81 ? 39.297 26.531 52.355 1.00 39.12 81 THR D C 1
ATOM 7726 O O . THR D 1 81 ? 39.014 27.258 51.397 1.00 40.70 81 THR D O 1
ATOM 7730 N N . GLY D 1 82 ? 40.132 25.514 52.249 1.00 36.20 82 GLY D N 1
ATOM 7731 C CA . GLY D 1 82 ? 40.892 25.318 51.048 1.00 32.88 82 GLY D CA 1
ATOM 7732 C C . GLY D 1 82 ? 42.134 26.176 50.951 1.00 37.02 82 GLY D C 1
ATOM 7733 O O . GLY D 1 82 ? 42.847 26.071 49.950 1.00 37.18 82 GLY D O 1
ATOM 7734 N N . LYS D 1 83 ? 42.427 27.000 51.971 1.00 40.04 83 LYS D N 1
ATOM 7735 C CA . LYS D 1 83 ? 43.575 27.909 51.936 1.00 29.60 83 LYS D CA 1
ATOM 7736 C C . LYS D 1 83 ? 44.876 27.142 51.745 1.00 31.23 83 LYS D C 1
ATOM 7737 O O . LYS D 1 83 ? 45.056 26.043 52.272 1.00 36.89 83 LYS D O 1
ATOM 7743 N N . ARG D 1 84 ? 45.815 27.753 51.018 1.00 29.78 84 ARG D N 1
ATOM 7744 C CA . ARG D 1 84 ? 47.095 27.131 50.709 1.00 27.09 84 ARG D CA 1
ATOM 7745 C C . ARG D 1 84 ? 48.248 27.999 51.205 1.00 31.61 84 ARG D C 1
ATOM 7746 O O . ARG D 1 84 ? 48.186 29.228 51.136 1.00 27.79 84 ARG D O 1
ATOM 7754 N N . VAL D 1 85 ? 49.322 27.351 51.667 1.00 25.74 85 VAL D N 1
ATOM 7755 C CA . VAL D 1 85 ? 50.494 28.049 52.178 1.00 29.15 85 VAL D CA 1
ATOM 7756 C C . VAL D 1 85 ? 51.745 27.450 51.550 1.00 27.46 85 VAL D C 1
ATOM 7757 O O . VAL D 1 85 ? 51.863 26.227 51.395 1.00 24.75 85 VAL D O 1
ATOM 7769 N N . ALA D 1 87 ? 55.963 27.869 52.175 1.00 29.13 87 ALA D N 1
ATOM 7770 C CA . ALA D 1 87 ? 56.985 28.394 53.065 1.00 27.88 87 ALA D CA 1
ATOM 7771 C C . ALA D 1 87 ? 58.354 28.037 52.497 1.00 26.40 87 ALA D C 1
ATOM 7772 O O . ALA D 1 87 ? 58.726 26.863 52.459 1.00 29.95 87 ALA D O 1
ATOM 7774 N N . VAL D 1 88 ? 59.102 29.046 52.080 1.00 22.09 88 VAL D N 1
ATOM 7775 C CA . VAL D 1 88 ? 60.428 28.878 51.490 1.00 23.56 88 VAL D CA 1
ATOM 7776 C C . VAL D 1 88 ? 61.492 29.061 52.562 1.00 31.32 88 VAL D C 1
ATOM 7777 O O . VAL D 1 88 ? 61.485 30.062 53.286 1.00 30.87 88 VAL D O 1
ATOM 7781 N N . PHE D 1 89 ? 62.451 28.137 52.624 1.00 29.37 89 PHE D N 1
ATOM 7782 C CA . PHE D 1 89 ? 63.542 28.230 53.588 1.00 32.08 89 PHE D CA 1
ATOM 7783 C C . PHE D 1 89 ? 64.872 28.306 52.857 1.00 34.01 89 PHE D C 1
ATOM 7784 O O . PHE D 1 89 ? 65.200 27.410 52.074 1.00 26.73 89 PHE D O 1
ATOM 7792 N N . GLU D 1 90 ? 65.619 29.392 53.101 1.00 28.56 90 GLU D N 1
ATOM 7793 C CA . GLU D 1 90 ? 66.965 29.614 52.584 1.00 25.35 90 GLU D CA 1
ATOM 7794 C C . GLU D 1 90 ? 67.822 30.174 53.719 1.00 25.63 90 GLU D C 1
ATOM 7795 O O . GLU D 1 90 ? 67.312 30.503 54.789 1.00 28.61 90 GLU D O 1
ATOM 7801 N N . GLY D 1 91 ? 69.125 30.283 53.491 1.00 28.64 91 GLY D N 1
ATOM 7802 C CA . GLY D 1 91 ? 69.992 30.870 54.500 1.00 30.17 91 GLY D CA 1
ATOM 7803 C C . GLY D 1 91 ? 71.437 30.462 54.289 1.00 34.55 91 GLY D C 1
ATOM 7804 O O . GLY D 1 91 ? 71.811 29.945 53.235 1.00 33.70 91 GLY D O 1
ATOM 7805 N N . ARG D 1 92 ? 72.252 30.734 55.312 1.00 33.17 92 ARG D N 1
ATOM 7806 C CA . ARG D 1 92 ? 73.632 30.279 55.295 1.00 32.89 92 ARG D CA 1
ATOM 7807 C C . ARG D 1 92 ? 73.656 28.767 55.397 1.00 37.85 92 ARG D C 1
ATOM 7808 O O . ARG D 1 92 ? 72.815 28.162 56.065 1.00 35.21 92 ARG D O 1
ATOM 7816 N N . ASP D 1 93 ? 74.634 28.151 54.748 1.00 42.51 93 ASP D N 1
ATOM 7817 C CA . ASP D 1 93 ? 74.792 26.719 54.933 1.00 39.94 93 ASP D CA 1
ATOM 7818 C C . ASP D 1 93 ? 75.006 26.448 56.416 1.00 40.63 93 ASP D C 1
ATOM 7819 O O . ASP D 1 93 ? 75.667 27.223 57.110 1.00 35.39 93 ASP D O 1
ATOM 7824 N N . ALA D 1 94 ? 74.341 25.405 56.914 1.00 38.95 94 ALA D N 1
ATOM 7825 C CA . ALA D 1 94 ? 74.293 24.989 58.315 1.00 32.10 94 ALA D CA 1
ATOM 7826 C C . ALA D 1 94 ? 73.467 25.919 59.198 1.00 31.83 94 ALA D C 1
ATOM 7827 O O . ALA D 1 94 ? 73.544 25.806 60.422 1.00 40.77 94 ALA D O 1
ATOM 7829 N N . ALA D 1 95 ? 72.636 26.799 58.626 1.00 34.70 95 ALA D N 1
ATOM 7830 C CA . ALA D 1 95 ? 71.842 27.692 59.462 1.00 31.36 95 ALA D CA 1
ATOM 7831 C C . ALA D 1 95 ? 70.702 26.966 60.181 1.00 40.15 95 ALA D C 1
ATOM 7832 O O . ALA D 1 95 ? 70.193 27.476 61.183 1.00 46.07 95 ALA D O 1
ATOM 7834 N N . GLY D 1 96 ? 70.310 25.786 59.729 1.00 33.88 96 GLY D N 1
ATOM 7835 C CA . GLY D 1 96 ? 69.239 25.062 60.380 1.00 37.55 96 GLY D CA 1
ATOM 7836 C C . GLY D 1 96 ? 67.899 25.096 59.687 1.00 37.97 96 GLY D C 1
ATOM 7837 O O . GLY D 1 96 ? 66.873 25.009 60.370 1.00 34.31 96 GLY D O 1
ATOM 7838 N N . LYS D 1 97 ? 67.875 25.192 58.353 1.00 34.30 97 LYS D N 1
ATOM 7839 C CA . LYS D 1 97 ? 66.615 25.187 57.607 1.00 31.51 97 LYS D CA 1
ATOM 7840 C C . LYS D 1 97 ? 65.808 23.916 57.854 1.00 39.35 97 LYS D C 1
ATOM 7841 O O . LYS D 1 97 ? 64.579 23.962 58.003 1.00 33.11 97 LYS D O 1
ATOM 7847 N N . GLY D 1 98 ? 66.467 22.761 57.818 1.00 35.21 98 GLY D N 1
ATOM 7848 C CA . GLY D 1 98 ? 65.744 21.523 58.005 1.00 31.36 98 GLY D CA 1
ATOM 7849 C C . GLY D 1 98 ? 65.186 21.415 59.397 1.00 36.47 98 GLY D C 1
ATOM 7850 O O . GLY D 1 98 ? 64.095 20.876 59.592 1.00 32.43 98 GLY D O 1
ATOM 7851 N N . GLY D 1 99 ? 65.910 21.953 60.377 1.00 33.08 99 GLY D N 1
ATOM 7852 C CA . GLY D 1 99 ? 65.399 21.982 61.732 1.00 35.60 99 GLY D CA 1
ATOM 7853 C C . GLY D 1 99 ? 64.151 22.828 61.863 1.00 36.74 99 GLY D C 1
ATOM 7854 O O . GLY D 1 99 ? 63.212 22.450 62.570 1.00 33.94 99 GLY D O 1
ATOM 7855 N N . ALA D 1 100 ? 64.134 24.000 61.211 1.00 28.58 100 ALA D N 1
ATOM 7856 C CA . ALA D 1 100 ? 62.934 24.829 61.236 1.00 28.26 100 ALA D CA 1
ATOM 7857 C C . ALA D 1 100 ? 61.767 24.125 60.550 1.00 35.45 100 ALA D C 1
ATOM 7858 O O . ALA D 1 100 ? 60.617 24.228 61.000 1.00 30.78 100 ALA D O 1
ATOM 7860 N N . ILE D 1 101 ? 62.048 23.373 59.483 1.00 33.17 101 ILE D N 1
ATOM 7861 C CA . ILE D 1 101 ? 60.988 22.663 58.791 1.00 34.36 101 ILE D CA 1
ATOM 7862 C C . ILE D 1 101 ? 60.450 21.526 59.654 1.00 29.05 101 ILE D C 1
ATOM 7863 O O . ILE D 1 101 ? 59.235 21.334 59.753 1.00 27.87 101 ILE D O 1
ATOM 7868 N N A HIS D 1 102 ? 61.324 20.759 60.308 0.50 28.83 102 HIS D N 1
ATOM 7869 N N B HIS D 1 102 ? 61.348 20.761 60.290 0.50 28.66 102 HIS D N 1
ATOM 7870 C CA A HIS D 1 102 ? 60.783 19.685 61.137 0.50 32.80 102 HIS D CA 1
ATOM 7871 C CA B HIS D 1 102 ? 60.923 19.684 61.183 0.50 32.56 102 HIS D CA 1
ATOM 7872 C C A HIS D 1 102 ? 59.987 20.226 62.318 0.50 34.10 102 HIS D C 1
ATOM 7873 C C B HIS D 1 102 ? 60.038 20.212 62.310 0.50 34.26 102 HIS D C 1
ATOM 7874 O O A HIS D 1 102 ? 58.995 19.609 62.722 0.50 33.96 102 HIS D O 1
ATOM 7875 O O B HIS D 1 102 ? 59.033 19.584 62.664 0.50 33.71 102 HIS D O 1
ATOM 7888 N N . ALA D 1 103 ? 60.394 21.367 62.884 1.00 34.70 103 ALA D N 1
ATOM 7889 C CA . ALA D 1 103 ? 59.625 21.924 63.995 1.00 31.92 103 ALA D CA 1
ATOM 7890 C C . ALA D 1 103 ? 58.243 22.384 63.540 1.00 32.55 103 ALA D C 1
ATOM 7891 O O . ALA D 1 103 ? 57.302 22.394 64.338 1.00 31.42 103 ALA D O 1
ATOM 7893 N N . THR D 1 104 ? 58.090 22.741 62.265 1.00 30.91 104 THR D N 1
ATOM 7894 C CA . THR D 1 104 ? 56.772 23.134 61.780 1.00 32.79 104 THR D CA 1
ATOM 7895 C C . THR D 1 104 ? 55.901 21.917 61.501 1.00 32.99 104 THR D C 1
ATOM 7896 O O . THR D 1 104 ? 54.699 21.943 61.778 1.00 35.43 104 THR D O 1
ATOM 7900 N N . THR D 1 105 ? 56.482 20.846 60.953 1.00 32.68 105 THR D N 1
ATOM 7901 C CA . THR D 1 105 ? 55.693 19.727 60.431 1.00 35.02 105 THR D CA 1
ATOM 7902 C C . THR D 1 105 ? 55.579 18.545 61.386 1.00 36.40 105 THR D C 1
ATOM 7903 O O . THR D 1 105 ? 54.844 17.597 61.080 1.00 37.00 105 THR D O 1
ATOM 7907 N N . ALA D 1 106 ? 56.280 18.576 62.525 1.00 36.80 106 ALA D N 1
ATOM 7908 C CA . ALA D 1 106 ? 56.350 17.409 63.407 1.00 36.27 106 ALA D CA 1
ATOM 7909 C C . ALA D 1 106 ? 54.973 16.861 63.752 1.00 32.44 106 ALA D C 1
ATOM 7910 O O . ALA D 1 106 ? 54.783 15.642 63.838 1.00 33.35 106 ALA D O 1
ATOM 7912 N N . ASN D 1 107 ? 54.013 17.746 64.008 1.00 30.24 107 ASN D N 1
ATOM 7913 C CA . ASN D 1 107 ? 52.668 17.337 64.392 1.00 31.16 107 ASN D CA 1
ATOM 7914 C C . ASN D 1 107 ? 51.635 17.808 63.378 1.00 31.77 107 ASN D C 1
ATOM 7915 O O . ASN D 1 107 ? 50.491 18.129 63.728 1.00 37.57 107 ASN D O 1
ATOM 7928 N N . ASN D 1 109 ? 49.744 16.731 59.548 1.00 31.39 109 ASN D N 1
ATOM 7929 C CA . ASN D 1 109 ? 49.329 15.570 58.785 1.00 30.17 109 ASN D CA 1
ATOM 7930 C C . ASN D 1 109 ? 50.196 15.494 57.540 1.00 31.53 109 ASN D C 1
ATOM 7931 O O . ASN D 1 109 ? 50.191 16.431 56.741 1.00 36.62 109 ASN D O 1
ATOM 7936 N N . PRO D 1 110 ? 50.981 14.436 57.342 1.00 35.46 110 PRO D N 1
ATOM 7937 C CA . PRO D 1 110 ? 51.860 14.413 56.161 1.00 41.44 110 PRO D CA 1
ATOM 7938 C C . PRO D 1 110 ? 51.098 14.281 54.842 1.00 40.41 110 PRO D C 1
ATOM 7939 O O . PRO D 1 110 ? 51.701 14.479 53.779 1.00 35.94 110 PRO D O 1
ATOM 7943 N N . ARG D 1 111 ? 49.788 14.005 54.871 1.00 33.10 111 ARG D N 1
ATOM 7944 C CA . ARG D 1 111 ? 49.025 13.993 53.631 1.00 37.66 111 ARG D CA 1
ATOM 7945 C C . ARG D 1 111 ? 48.612 15.389 53.170 1.00 45.39 111 ARG D C 1
ATOM 7946 O O . ARG D 1 111 ? 48.244 15.547 52.005 1.00 48.22 111 ARG D O 1
ATOM 7954 N N . SER D 1 112 ? 48.675 16.407 54.035 1.00 36.94 112 SER D N 1
ATOM 7955 C CA . SER D 1 112 ? 48.362 17.766 53.607 1.00 33.58 112 SER D CA 1
ATOM 7956 C C . SER D 1 112 ? 49.505 18.747 53.799 1.00 30.15 112 SER D C 1
ATOM 7957 O O . SER D 1 112 ? 49.427 19.864 53.273 1.00 35.93 112 SER D O 1
ATOM 7960 N N . ALA D 1 113 ? 50.553 18.379 54.533 1.00 35.35 113 ALA D N 1
ATOM 7961 C CA . ALA D 1 113 ? 51.741 19.208 54.690 1.00 33.11 113 ALA D CA 1
ATOM 7962 C C . ALA D 1 113 ? 52.938 18.412 54.201 1.00 39.72 113 ALA D C 1
ATOM 7963 O O . ALA D 1 113 ? 53.170 17.291 54.670 1.00 37.61 113 ALA D O 1
ATOM 7965 N N . ARG D 1 114 ? 53.683 18.970 53.247 1.00 27.80 114 ARG D N 1
ATOM 7966 C CA . ARG D 1 114 ? 54.735 18.189 52.622 1.00 29.56 114 ARG D CA 1
ATOM 7967 C C . ARG D 1 114 ? 55.919 19.084 52.305 1.00 27.47 114 ARG D C 1
ATOM 7968 O O . ARG D 1 114 ? 55.779 20.302 52.136 1.00 25.26 114 ARG D O 1
ATOM 7976 N N . VAL D 1 115 ? 57.085 18.462 52.215 1.00 28.76 115 VAL D N 1
ATOM 7977 C CA . VAL D 1 115 ? 58.349 19.177 52.048 1.00 24.41 115 VAL D CA 1
ATOM 7978 C C . VAL D 1 115 ? 58.853 18.926 50.636 1.00 29.44 115 VAL D C 1
ATOM 7979 O O . VAL D 1 115 ? 58.784 17.803 50.137 1.00 29.08 115 VAL D O 1
ATOM 7983 N N . VAL D 1 116 ? 59.364 19.973 50.002 1.00 24.62 116 VAL D N 1
ATOM 7984 C CA . VAL D 1 116 ? 59.996 19.891 48.693 1.00 26.09 116 VAL D CA 1
ATOM 7985 C C . VAL D 1 116 ? 61.499 20.005 48.911 1.00 25.81 116 VAL D C 1
ATOM 7986 O O . VAL D 1 116 ? 61.971 20.955 49.544 1.00 26.84 116 VAL D O 1
ATOM 7990 N N . ALA D 1 117 ? 62.246 19.008 48.453 1.00 26.82 117 ALA D N 1
ATOM 7991 C CA . ALA D 1 117 ? 63.706 18.997 48.571 1.00 28.19 117 ALA D CA 1
ATOM 7992 C C . ALA D 1 117 ? 64.253 18.456 47.245 1.00 28.01 117 ALA D C 1
ATOM 7993 O O . ALA D 1 117 ? 64.631 17.289 47.141 1.00 31.78 117 ALA D O 1
ATOM 7995 N N . LEU D 1 118 ? 64.284 19.315 46.226 1.00 27.27 118 LEU D N 1
ATOM 7996 C CA . LEU D 1 118 ? 64.621 18.857 44.881 1.00 28.13 118 LEU D CA 1
ATOM 7997 C C . LEU D 1 118 ? 66.118 18.605 44.778 1.00 33.18 118 LEU D C 1
ATOM 7998 O O . LEU D 1 118 ? 66.915 19.176 45.524 1.00 31.95 118 LEU D O 1
ATOM 8003 N N . THR D 1 119 ? 66.493 17.728 43.850 1.00 33.76 119 THR D N 1
ATOM 8004 C CA . THR D 1 119 ? 67.885 17.456 43.546 1.00 35.57 119 THR D CA 1
ATOM 8005 C C . THR D 1 119 ? 68.304 18.301 42.342 1.00 35.23 119 THR D C 1
ATOM 8006 O O . THR D 1 119 ? 67.521 19.090 41.807 1.00 35.88 119 THR D O 1
ATOM 8010 N N . LYS D 1 120 ? 69.556 18.138 41.906 1.00 36.19 120 LYS D N 1
ATOM 8011 C CA . LYS D 1 120 ? 70.036 18.962 40.811 1.00 39.38 120 LYS D CA 1
ATOM 8012 C C . LYS D 1 120 ? 69.225 18.670 39.547 1.00 38.12 120 LYS D C 1
ATOM 8013 O O . LYS D 1 120 ? 68.754 17.547 39.348 1.00 33.01 120 LYS D O 1
ATOM 8019 N N . PRO D 1 121 ? 69.021 19.674 38.695 1.00 38.27 121 PRO D N 1
ATOM 8020 C CA . PRO D 1 121 ? 68.128 19.488 37.543 1.00 33.43 121 PRO D CA 1
ATOM 8021 C C . PRO D 1 121 ? 68.673 18.497 36.519 1.00 37.23 121 PRO D C 1
ATOM 8022 O O . PRO D 1 121 ? 69.880 18.426 36.258 1.00 36.83 121 PRO D O 1
ATOM 8026 N N . THR D 1 122 ? 67.754 17.720 35.947 1.00 36.34 122 THR D N 1
ATOM 8027 C CA . THR D 1 122 ? 68.069 16.854 34.823 1.00 38.25 122 THR D CA 1
ATOM 8028 C C . THR D 1 122 ? 68.370 17.696 33.584 1.00 37.11 122 THR D C 1
ATOM 8029 O O . THR D 1 122 ? 68.114 18.902 33.538 1.00 30.30 122 THR D O 1
ATOM 8033 N N . GLU D 1 123 ? 68.896 17.046 32.554 1.00 35.40 123 GLU D N 1
ATOM 8034 C CA . GLU D 1 123 ? 69.074 17.752 31.286 1.00 36.56 123 GLU D CA 1
ATOM 8035 C C . GLU D 1 123 ? 67.772 18.387 30.817 1.00 29.79 123 GLU D C 1
ATOM 8036 O O . GLU D 1 123 ? 67.762 19.541 30.371 1.00 37.14 123 GLU D O 1
ATOM 8042 N N . THR D 1 124 ? 66.657 17.656 30.936 1.00 35.72 124 THR D N 1
ATOM 8043 C CA . THR D 1 124 ? 65.366 18.181 30.495 1.00 36.63 124 THR D CA 1
ATOM 8044 C C . THR D 1 124 ? 64.974 19.418 31.292 1.00 38.40 124 THR D C 1
ATOM 8045 O O . THR D 1 124 ? 64.533 20.428 30.723 1.00 31.35 124 THR D O 1
ATOM 8049 N N . GLU D 1 125 ? 65.134 19.356 32.620 1.00 31.06 125 GLU D N 1
ATOM 8050 C CA . GLU D 1 125 ? 64.819 20.494 33.470 1.00 27.20 125 GLU D CA 1
ATOM 8051 C C . GLU D 1 125 ? 65.720 21.688 33.164 1.00 28.90 125 GLU D C 1
ATOM 8052 O O . GLU D 1 125 ? 65.281 22.842 33.242 1.00 26.71 125 GLU D O 1
ATOM 8058 N N . ARG D 1 126 ? 66.987 21.441 32.847 1.00 26.39 126 ARG D N 1
ATOM 8059 C CA . ARG D 1 126 ? 67.870 22.560 32.519 1.00 30.08 126 ARG D CA 1
ATOM 8060 C C . ARG D 1 126 ? 67.424 23.303 31.261 1.00 39.53 126 ARG D C 1
ATOM 8061 O O . ARG D 1 126 ? 67.764 24.484 31.107 1.00 34.15 126 ARG D O 1
ATOM 8069 N N . GLY D 1 127 ? 66.696 22.640 30.351 1.00 37.99 127 GLY D N 1
ATOM 8070 C CA . GLY D 1 127 ? 66.182 23.265 29.146 1.00 32.47 127 GLY D CA 1
ATOM 8071 C C . GLY D 1 127 ? 64.818 23.903 29.295 1.00 29.55 127 GLY D C 1
ATOM 8072 O O . GLY D 1 127 ? 64.336 24.544 28.351 1.00 31.97 127 GLY D O 1
ATOM 8073 N N . GLN D 1 128 ? 64.181 23.732 30.446 1.00 27.25 128 GLN D N 1
ATOM 8074 C CA . GLN D 1 128 ? 62.879 24.312 30.761 1.00 25.77 128 GLN D CA 1
ATOM 8075 C C . GLN D 1 128 ? 63.053 25.698 31.350 1.00 30.77 128 GLN D C 1
ATOM 8076 O O . GLN D 1 128 ? 64.132 26.071 31.805 1.00 31.14 128 GLN D O 1
ATOM 8082 N N . TRP D 1 129 ? 61.970 26.467 31.317 1.00 28.85 129 TRP D N 1
ATOM 8083 C CA . TRP D 1 129 ? 61.771 27.575 32.237 1.00 27.84 129 TRP D CA 1
ATOM 8084 C C . TRP D 1 129 ? 62.236 27.176 33.630 1.00 26.87 129 TRP D C 1
ATOM 8085 O O . TRP D 1 129 ? 61.843 26.127 34.147 1.00 26.72 129 TRP D O 1
ATOM 8096 N N . TYR D 1 130 ? 63.103 27.997 34.232 1.00 24.94 130 TYR D N 1
ATOM 8097 C CA . TYR D 1 130 ? 63.670 27.635 35.540 1.00 25.27 130 TYR D CA 1
ATOM 8098 C C . TYR D 1 130 ? 62.587 27.289 36.550 1.00 25.95 130 TYR D C 1
ATOM 8099 O O . TYR D 1 130 ? 62.761 26.400 37.391 1.00 30.39 130 TYR D O 1
ATOM 8108 N N . PHE D 1 131 ? 61.471 27.999 36.504 1.00 26.08 131 PHE D N 1
ATOM 8109 C CA . PHE D 1 131 ? 60.465 27.839 37.545 1.00 21.49 131 PHE D CA 1
ATOM 8110 C C . PHE D 1 131 ? 59.567 26.622 37.350 1.00 27.94 131 PHE D C 1
ATOM 8111 O O . PHE D 1 131 ? 58.831 26.259 38.274 1.00 30.49 131 PHE D O 1
ATOM 8119 N N . GLN D 1 132 ? 59.613 25.986 36.183 1.00 28.14 132 GLN D N 1
ATOM 8120 C CA . GLN D 1 132 ? 58.616 24.971 35.853 1.00 26.77 132 GLN D CA 1
ATOM 8121 C C . GLN D 1 132 ? 58.631 23.812 36.834 1.00 27.25 132 GLN D C 1
ATOM 8122 O O . GLN D 1 132 ? 57.568 23.348 37.271 1.00 26.31 132 GLN D O 1
ATOM 8128 N N . ARG D 1 133 ? 59.818 23.303 37.178 1.00 24.47 133 ARG D N 1
ATOM 8129 C CA . ARG D 1 133 ? 59.868 22.167 38.087 1.00 26.53 133 ARG D CA 1
ATOM 8130 C C . ARG D 1 133 ? 59.454 22.533 39.510 1.00 32.15 133 ARG D C 1
ATOM 8131 O O . ARG D 1 133 ? 59.115 21.637 40.283 1.00 28.84 133 ARG D O 1
ATOM 8139 N N . TYR D 1 134 ? 59.457 23.819 39.869 1.00 23.39 134 TYR D N 1
ATOM 8140 C CA . TYR D 1 134 ? 58.907 24.221 41.164 1.00 26.68 134 TYR D CA 1
ATOM 8141 C C . TYR D 1 134 ? 57.395 24.356 41.115 1.00 25.75 134 TYR D C 1
ATOM 8142 O O . TYR D 1 134 ? 56.710 24.047 42.101 1.00 24.14 134 TYR D O 1
ATOM 8151 N N . VAL D 1 135 ? 56.859 24.819 39.986 1.00 26.49 135 VAL D N 1
ATOM 8152 C CA . VAL D 1 135 ? 55.408 24.912 39.822 1.00 23.77 135 VAL D CA 1
ATOM 8153 C C . VAL D 1 135 ? 54.766 23.532 39.948 1.00 22.54 135 VAL D C 1
ATOM 8154 O O . VAL D 1 135 ? 53.661 23.398 40.492 1.00 27.08 135 VAL D O 1
ATOM 8158 N N . ALA D 1 136 ? 55.457 22.486 39.486 1.00 23.95 136 ALA D N 1
ATOM 8159 C CA . ALA D 1 136 ? 54.965 21.110 39.603 1.00 27.76 136 ALA D CA 1
ATOM 8160 C C . ALA D 1 136 ? 54.712 20.695 41.046 1.00 31.41 136 ALA D C 1
ATOM 8161 O O . ALA D 1 136 ? 53.966 19.739 41.280 1.00 29.76 136 ALA D O 1
ATOM 8163 N N . THR D 1 137 ? 55.320 21.371 42.024 1.00 27.79 137 THR D N 1
ATOM 8164 C CA . THR D 1 137 ? 55.125 21.024 43.428 1.00 31.09 137 THR D CA 1
ATOM 8165 C C . THR D 1 137 ? 54.135 21.930 44.161 1.00 31.33 137 THR D C 1
ATOM 8166 O O . THR D 1 137 ? 53.979 21.778 45.376 1.00 31.12 137 THR D O 1
ATOM 8170 N N . PHE D 1 138 ? 53.459 22.858 43.452 1.00 25.80 138 PHE D N 1
ATOM 8171 C CA . PHE D 1 138 ? 52.576 23.838 44.079 1.00 24.53 138 PHE D CA 1
ATOM 8172 C C . PHE D 1 138 ? 51.399 23.151 44.781 1.00 28.43 138 PHE D C 1
ATOM 8173 O O . PHE D 1 138 ? 50.976 22.062 44.383 1.00 30.42 138 PHE D O 1
ATOM 8181 N N . PRO D 1 139 ? 50.801 23.814 45.778 1.00 29.47 139 PRO D N 1
ATOM 8182 C CA . PRO D 1 139 ? 49.747 23.164 46.566 1.00 32.76 139 PRO D CA 1
ATOM 8183 C C . PRO D 1 139 ? 48.385 23.168 45.885 1.00 32.90 139 PRO D C 1
ATOM 8184 O O . PRO D 1 139 ? 48.006 24.124 45.202 1.00 28.40 139 PRO D O 1
ATOM 8188 N N . THR D 1 140 ? 47.639 22.074 46.070 1.00 28.18 140 THR D N 1
ATOM 8189 C CA . THR D 1 140 ? 46.207 22.099 45.827 1.00 31.81 140 THR D CA 1
ATOM 8190 C C . THR D 1 140 ? 45.510 22.468 47.137 1.00 33.42 140 THR D C 1
ATOM 8191 O O . THR D 1 140 ? 46.164 22.708 48.147 1.00 32.93 140 THR D O 1
ATOM 8195 N N . ALA D 1 141 ? 44.168 22.513 47.119 1.00 30.63 141 ALA D N 1
ATOM 8196 C CA . ALA D 1 141 ? 43.399 23.036 48.243 1.00 33.31 141 ALA D CA 1
ATOM 8197 C C . ALA D 1 141 ? 43.870 22.458 49.575 1.00 32.92 141 ALA D C 1
ATOM 8198 O O . ALA D 1 141 ? 44.059 21.246 49.713 1.00 32.98 141 ALA D O 1
ATOM 8200 N N . GLY D 1 142 ? 44.071 23.337 50.556 1.00 28.45 142 GLY D N 1
ATOM 8201 C CA . GLY D 1 142 ? 44.374 22.913 51.908 1.00 30.10 142 GLY D CA 1
ATOM 8202 C C . GLY D 1 142 ? 45.820 22.541 52.172 1.00 36.87 142 GLY D C 1
ATOM 8203 O O . GLY D 1 142 ? 46.178 22.319 53.333 1.00 30.46 142 GLY D O 1
ATOM 8204 N N . GLU D 1 143 ? 46.669 22.489 51.154 1.00 28.18 143 GLU D N 1
ATOM 8205 C CA . GLU D 1 143 ? 48.025 21.996 51.362 1.00 27.35 143 GLU D CA 1
ATOM 8206 C C . GLU D 1 143 ? 48.952 23.080 51.897 1.00 28.92 143 GLU D C 1
ATOM 8207 O O . GLU D 1 143 ? 48.833 24.265 51.564 1.00 28.14 143 GLU D O 1
ATOM 8213 N N . PHE D 1 144 ? 49.895 22.644 52.733 1.00 23.01 144 PHE D N 1
ATOM 8214 C CA . PHE D 1 144 ? 50.970 23.467 53.284 1.00 24.78 144 PHE D CA 1
ATOM 8215 C C . PHE D 1 144 ? 52.253 22.876 52.723 1.00 33.14 144 PHE D C 1
ATOM 8216 O O . PHE D 1 144 ? 52.619 21.750 53.079 1.00 27.56 144 PHE D O 1
ATOM 8224 N N . VAL D 1 145 ? 52.928 23.609 51.834 1.00 29.64 145 VAL D N 1
ATOM 8225 C CA . VAL D 1 145 ? 54.118 23.106 51.154 1.00 26.91 145 VAL D CA 1
ATOM 8226 C C . VAL D 1 145 ? 55.338 23.878 51.639 1.00 28.65 145 VAL D C 1
ATOM 8227 O O . VAL D 1 145 ? 55.352 25.111 51.614 1.00 27.73 145 VAL D O 1
ATOM 8231 N N . LEU D 1 146 ? 56.372 23.157 52.064 1.00 24.79 146 LEU D N 1
ATOM 8232 C CA . LEU D 1 146 ? 57.578 23.783 52.582 1.00 29.33 146 LEU D CA 1
ATOM 8233 C C . LEU D 1 146 ? 58.741 23.455 51.660 1.00 23.90 146 LEU D C 1
ATOM 8234 O O . LEU D 1 146 ? 58.907 22.309 51.238 1.00 29.04 146 LEU D O 1
ATOM 8239 N N . PHE D 1 147 ? 59.567 24.452 51.369 1.00 23.35 147 PHE D N 1
ATOM 8240 C CA . PHE D 1 147 ? 60.690 24.250 50.467 1.00 25.23 147 PHE D CA 1
ATOM 8241 C C . PHE D 1 147 ? 62.000 24.256 51.242 1.00 22.83 147 PHE D C 1
ATOM 8242 O O . PHE D 1 147 ? 62.382 25.281 51.819 1.00 25.71 147 PHE D O 1
ATOM 8250 N N . ASP D 1 148 ? 62.680 23.105 51.255 1.00 23.58 148 ASP D N 1
ATOM 8251 C CA . ASP D 1 148 ? 64.032 22.969 51.810 1.00 25.00 148 ASP D CA 1
ATOM 8252 C C . ASP D 1 148 ? 64.996 23.353 50.686 1.00 32.66 148 ASP D C 1
ATOM 8253 O O . ASP D 1 148 ? 65.459 22.500 49.920 1.00 28.29 148 ASP D O 1
ATOM 8258 N N . ARG D 1 149 ? 65.297 24.660 50.604 1.00 26.48 149 ARG D N 1
ATOM 8259 C CA . ARG D 1 149 ? 65.831 25.348 49.420 1.00 27.06 149 ARG D CA 1
ATOM 8260 C C . ARG D 1 149 ? 64.735 25.453 48.371 1.00 25.46 149 ARG D C 1
ATOM 8261 O O . ARG D 1 149 ? 63.729 24.732 48.446 1.00 27.16 149 ARG D O 1
ATOM 8269 N N . SER D 1 150 ? 64.914 26.325 47.383 1.00 24.86 150 SER D N 1
ATOM 8270 C CA . SER D 1 150 ? 63.785 26.699 46.523 1.00 29.59 150 SER D CA 1
ATOM 8271 C C . SER D 1 150 ? 64.308 27.170 45.172 1.00 28.36 150 SER D C 1
ATOM 8272 O O . SER D 1 150 ? 65.458 26.908 44.807 1.00 25.03 150 SER D O 1
ATOM 8275 N N . TRP D 1 151 ? 63.469 27.921 44.453 1.00 28.42 151 TRP D N 1
ATOM 8276 C CA . TRP D 1 151 ? 63.958 28.582 43.251 1.00 29.36 151 TRP D CA 1
ATOM 8277 C C . TRP D 1 151 ? 65.090 29.565 43.560 1.00 29.52 151 TRP D C 1
ATOM 8278 O O . TRP D 1 151 ? 65.819 29.952 42.649 1.00 30.08 151 TRP D O 1
ATOM 8289 N N . TYR D 1 152 ? 65.281 29.946 44.825 1.00 28.67 152 TYR D N 1
ATOM 8290 C CA . TYR D 1 152 ? 66.388 30.840 45.146 1.00 28.37 152 TYR D CA 1
ATOM 8291 C C . TYR D 1 152 ? 67.753 30.161 45.102 1.00 27.88 152 TYR D C 1
ATOM 8292 O O . TYR D 1 152 ? 68.754 30.834 45.362 1.00 30.86 152 TYR D O 1
ATOM 8301 N N . ASN D 1 153 ? 67.834 28.866 44.770 1.00 27.55 153 ASN D N 1
ATOM 8302 C CA . ASN D 1 153 ? 69.116 28.285 44.361 1.00 28.97 153 ASN D CA 1
ATOM 8303 C C . ASN D 1 153 ? 69.837 29.187 43.362 1.00 32.89 153 ASN D C 1
ATOM 8304 O O . ASN D 1 153 ? 71.056 29.386 43.450 1.00 31.29 153 ASN D O 1
ATOM 8309 N N . ARG D 1 154 ? 69.089 29.765 42.413 1.00 32.08 154 ARG D N 1
ATOM 8310 C CA . ARG D 1 154 ? 69.736 30.527 41.354 1.00 37.72 154 ARG D CA 1
ATOM 8311 C C . ARG D 1 154 ? 70.260 31.877 41.836 1.00 30.49 154 ARG D C 1
ATOM 8312 O O . ARG D 1 154 ? 70.999 32.548 41.100 1.00 36.28 154 ARG D O 1
ATOM 8320 N N . ALA D 1 155 ? 69.945 32.284 43.061 1.00 33.32 155 ALA D N 1
ATOM 8321 C CA . ALA D 1 155 ? 70.508 33.510 43.602 1.00 40.41 155 ALA D CA 1
ATOM 8322 C C . ALA D 1 155 ? 71.587 33.239 44.633 1.00 40.43 155 ALA D C 1
ATOM 8323 O O . ALA D 1 155 ? 72.153 34.194 45.174 1.00 38.25 155 ALA D O 1
ATOM 8325 N N . GLY D 1 156 ? 71.895 31.969 44.907 1.00 38.01 156 GLY D N 1
ATOM 8326 C CA . GLY D 1 156 ? 72.906 31.612 45.890 1.00 34.22 156 GLY D CA 1
ATOM 8327 C C . GLY D 1 156 ? 73.915 30.590 45.404 1.00 30.09 156 GLY D C 1
ATOM 8328 O O . GLY D 1 156 ? 74.940 30.944 44.813 1.00 31.73 156 GLY D O 1
ATOM 8329 N N . VAL D 1 157 ? 73.615 29.311 45.646 1.00 29.76 157 VAL D N 1
ATOM 8330 C CA . VAL D 1 157 ? 74.562 28.236 45.360 1.00 36.13 157 VAL D CA 1
ATOM 8331 C C . VAL D 1 157 ? 74.919 28.181 43.871 1.00 32.77 157 VAL D C 1
ATOM 8332 O O . VAL D 1 157 ? 76.086 27.966 43.514 1.00 31.54 157 VAL D O 1
ATOM 8336 N N . GLU D 1 158 ? 73.946 28.382 42.975 1.00 27.90 158 GLU D N 1
ATOM 8337 C CA . GLU D 1 158 ? 74.264 28.280 41.547 1.00 30.73 158 GLU D CA 1
ATOM 8338 C C . GLU D 1 158 ? 75.249 29.343 41.074 1.00 32.83 158 GLU D C 1
ATOM 8339 O O . GLU D 1 158 ? 76.282 28.979 40.492 1.00 34.94 158 GLU D O 1
ATOM 8345 N N . PRO D 1 159 ? 75.003 30.650 41.251 1.00 37.48 159 PRO D N 1
ATOM 8346 C CA . PRO D 1 159 ? 76.012 31.624 40.804 1.00 42.59 159 PRO D CA 1
ATOM 8347 C C . PRO D 1 159 ? 77.325 31.542 41.569 1.00 48.72 159 PRO D C 1
ATOM 8348 O O . PRO D 1 159 ? 78.377 31.839 40.994 1.00 43.03 159 PRO D O 1
ATOM 8352 N N . VAL D 1 160 ? 77.322 31.151 42.844 1.00 42.73 160 VAL D N 1
ATOM 8353 C CA . VAL D 1 160 ? 78.600 31.077 43.552 1.00 46.04 160 VAL D CA 1
ATOM 8354 C C . VAL D 1 160 ? 79.451 29.932 43.010 1.00 41.80 160 VAL D C 1
ATOM 8355 O O . VAL D 1 160 ? 80.673 30.067 42.848 1.00 40.15 160 VAL D O 1
ATOM 8367 N N . GLY D 1 162 ? 79.054 28.392 40.050 1.00 40.87 162 GLY D N 1
ATOM 8368 C CA . GLY D 1 162 ? 79.131 28.369 38.604 1.00 44.27 162 GLY D CA 1
ATOM 8369 C C . GLY D 1 162 ? 78.193 27.407 37.919 1.00 42.31 162 GLY D C 1
ATOM 8370 O O . GLY D 1 162 ? 78.451 27.029 36.772 1.00 48.46 162 GLY D O 1
ATOM 8371 N N . PHE D 1 163 ? 77.105 27.004 38.577 1.00 39.48 163 PHE D N 1
ATOM 8372 C CA . PHE D 1 163 ? 76.105 26.133 37.970 1.00 43.91 163 PHE D CA 1
ATOM 8373 C C . PHE D 1 163 ? 75.106 26.894 37.117 1.00 43.90 163 PHE D C 1
ATOM 8374 O O . PHE D 1 163 ? 74.225 26.266 36.522 1.00 41.60 163 PHE D O 1
ATOM 8382 N N . CYS D 1 164 ? 75.175 28.219 37.101 1.00 41.66 164 CYS D N 1
ATOM 8383 C CA . CYS D 1 164 ? 74.398 29.019 36.170 1.00 41.41 164 CYS D CA 1
ATOM 8384 C C . CYS D 1 164 ? 75.298 30.144 35.692 1.00 44.42 164 CYS D C 1
ATOM 8385 O O . CYS D 1 164 ? 76.306 30.461 36.323 1.00 45.72 164 CYS D O 1
ATOM 8388 N N . THR D 1 165 ? 74.948 30.721 34.554 1.00 41.92 165 THR D N 1
ATOM 8389 C CA . THR D 1 165 ? 75.724 31.813 34.000 1.00 37.66 165 THR D CA 1
ATOM 8390 C C . THR D 1 165 ? 75.317 33.132 34.643 1.00 34.54 165 THR D C 1
ATOM 8391 O O . THR D 1 165 ? 74.242 33.232 35.238 1.00 38.48 165 THR D O 1
ATOM 8395 N N . PRO D 1 166 ? 76.153 34.171 34.515 1.00 43.90 166 PRO D N 1
ATOM 8396 C CA . PRO D 1 166 ? 75.737 35.501 34.999 1.00 44.68 166 PRO D CA 1
ATOM 8397 C C . PRO D 1 166 ? 74.441 36.001 34.377 1.00 44.58 166 PRO D C 1
ATOM 8398 O O . PRO D 1 166 ? 73.636 36.642 35.068 1.00 43.18 166 PRO D O 1
ATOM 8402 N N . ASP D 1 167 ? 74.215 35.740 33.085 1.00 41.42 167 ASP D N 1
ATOM 8403 C CA . ASP D 1 167 ? 72.951 36.146 32.472 1.00 46.95 167 ASP D CA 1
ATOM 8404 C C . ASP D 1 167 ? 71.775 35.441 33.131 1.00 41.02 167 ASP D C 1
ATOM 8405 O O . ASP D 1 167 ? 70.731 36.057 33.381 1.00 38.42 167 ASP D O 1
ATOM 8410 N N . GLN D 1 168 ? 71.922 34.148 33.422 1.00 36.07 168 GLN D N 1
ATOM 8411 C CA . GLN D 1 168 ? 70.843 33.425 34.086 1.00 37.63 168 GLN D CA 1
ATOM 8412 C C . GLN D 1 168 ? 70.600 33.967 35.490 1.00 37.09 168 GLN D C 1
ATOM 8413 O O . GLN D 1 168 ? 69.452 34.053 35.935 1.00 34.29 168 GLN D O 1
ATOM 8419 N N . TYR D 1 169 ? 71.678 34.336 36.188 1.00 38.56 169 TYR D N 1
ATOM 8420 C CA . TYR D 1 169 ? 71.586 34.927 37.517 1.00 37.13 169 TYR D CA 1
ATOM 8421 C C . TYR D 1 169 ? 70.772 36.217 37.490 1.00 33.08 169 TYR D C 1
ATOM 8422 O O . TYR D 1 169 ? 69.804 36.371 38.244 1.00 33.85 169 TYR D O 1
ATOM 8431 N N . GLU D 1 170 ? 71.184 37.167 36.645 1.00 36.88 170 GLU D N 1
ATOM 8432 C CA . GLU D 1 170 ? 70.483 38.443 36.512 1.00 38.12 170 GLU D CA 1
ATOM 8433 C C . GLU D 1 170 ? 69.039 38.241 36.077 1.00 41.11 170 GLU D C 1
ATOM 8434 O O . GLU D 1 170 ? 68.146 38.976 36.507 1.00 33.68 170 GLU D O 1
ATOM 8440 N N . GLN D 1 171 ? 68.799 37.274 35.192 1.00 41.09 171 GLN D N 1
ATOM 8441 C CA . GLN D 1 171 ? 67.436 37.008 34.748 1.00 39.18 171 GLN D CA 1
ATOM 8442 C C . GLN D 1 171 ? 66.571 36.544 35.908 1.00 33.81 171 GLN D C 1
ATOM 8443 O O . GLN D 1 171 ? 65.413 36.972 36.038 1.00 37.08 171 GLN D O 1
ATOM 8449 N N . PHE D 1 172 ? 67.124 35.693 36.783 1.00 31.93 172 PHE D N 1
ATOM 8450 C CA . PHE D 1 172 ? 66.347 35.187 37.911 1.00 33.25 172 PHE D CA 1
ATOM 8451 C C . PHE D 1 172 ? 65.950 36.319 38.843 1.00 34.53 172 PHE D C 1
ATOM 8452 O O . PHE D 1 172 ? 64.799 36.396 39.287 1.00 31.74 172 PHE D O 1
ATOM 8460 N N . LEU D 1 173 ? 66.899 37.198 39.163 1.00 28.21 173 LEU D N 1
ATOM 8461 C CA . LEU D 1 173 ? 66.592 38.315 40.049 1.00 27.40 173 LEU D CA 1
ATOM 8462 C C . LEU D 1 173 ? 65.429 39.142 39.522 1.00 29.96 173 LEU D C 1
ATOM 8463 O O . LEU D 1 173 ? 64.627 39.655 40.310 1.00 34.59 173 LEU D O 1
ATOM 8468 N N . LYS D 1 174 ? 65.320 39.286 38.201 1.00 33.61 174 LYS D N 1
ATOM 8469 C CA . LYS D 1 174 ? 64.216 40.047 37.632 1.00 37.14 174 LYS D CA 1
ATOM 8470 C C . LYS D 1 174 ? 62.923 39.243 37.595 1.00 36.20 174 LYS D C 1
ATOM 8471 O O . LYS D 1 174 ? 61.834 39.816 37.707 1.00 34.55 174 LYS D O 1
ATOM 8477 N N . GLU D 1 175 ? 63.014 37.932 37.428 1.00 32.70 175 GLU D N 1
ATOM 8478 C CA . GLU D 1 175 ? 61.805 37.143 37.227 1.00 32.23 175 GLU D CA 1
ATOM 8479 C C . GLU D 1 175 ? 61.193 36.627 38.524 1.00 33.04 175 GLU D C 1
ATOM 8480 O O . GLU D 1 175 ? 59.976 36.433 38.589 1.00 32.08 175 GLU D O 1
ATOM 8486 N N . ALA D 1 176 ? 61.995 36.398 39.558 1.00 30.32 176 ALA D N 1
ATOM 8487 C CA . ALA D 1 176 ? 61.430 35.898 40.808 1.00 32.06 176 ALA D CA 1
ATOM 8488 C C . ALA D 1 176 ? 60.360 36.817 41.386 1.00 30.73 176 ALA D C 1
ATOM 8489 O O . ALA D 1 176 ? 59.341 36.298 41.870 1.00 35.00 176 ALA D O 1
ATOM 8491 N N . PRO D 1 177 ? 60.495 38.145 41.373 1.00 32.16 177 PRO D N 1
ATOM 8492 C CA . PRO D 1 177 ? 59.376 38.970 41.854 1.00 28.01 177 PRO D CA 1
ATOM 8493 C C . PRO D 1 177 ? 58.104 38.792 41.037 1.00 32.33 177 PRO D C 1
ATOM 8494 O O . PRO D 1 177 ? 57.001 38.822 41.599 1.00 34.95 177 PRO D O 1
ATOM 8498 N N . ARG D 1 178 ? 58.227 38.599 39.718 1.00 29.96 178 ARG D N 1
ATOM 8499 C CA . ARG D 1 178 ? 57.049 38.377 38.893 1.00 32.62 178 ARG D CA 1
ATOM 8500 C C . ARG D 1 178 ? 56.398 37.040 39.209 1.00 33.52 178 ARG D C 1
ATOM 8501 O O . ARG D 1 178 ? 55.166 36.922 39.184 1.00 27.27 178 ARG D O 1
ATOM 8509 N N . PHE D 1 179 ? 57.220 36.021 39.464 1.00 31.29 179 PHE D N 1
ATOM 8510 C CA . PHE D 1 179 ? 56.729 34.704 39.835 1.00 29.35 179 PHE D CA 1
ATOM 8511 C C . PHE D 1 179 ? 55.924 34.782 41.123 1.00 29.85 179 PHE D C 1
ATOM 8512 O O . PHE D 1 179 ? 54.807 34.254 41.207 1.00 30.15 179 PHE D O 1
ATOM 8520 N N . GLU D 1 180 ? 56.454 35.489 42.117 1.00 28.33 180 GLU D N 1
ATOM 8521 C CA . GLU D 1 180 ? 55.799 35.574 43.411 1.00 29.69 180 GLU D CA 1
ATOM 8522 C C . GLU D 1 180 ? 54.594 36.498 43.384 1.00 30.42 180 GLU D C 1
ATOM 8523 O O . GLU D 1 180 ? 53.682 36.333 44.206 1.00 31.43 180 GLU D O 1
ATOM 8529 N N . GLU D 1 181 ? 54.555 37.441 42.438 1.00 28.66 181 GLU D N 1
ATOM 8530 C CA . GLU D 1 181 ? 53.340 38.231 42.245 1.00 27.23 181 GLU D CA 1
ATOM 8531 C C . GLU D 1 181 ? 52.175 37.334 41.832 1.00 29.62 181 GLU D C 1
ATOM 8532 O O . GLU D 1 181 ? 51.046 37.489 42.320 1.00 29.44 181 GLU D O 1
ATOM 8546 N N . ILE D 1 183 ? 51.926 34.027 42.423 1.00 28.96 183 ILE D N 1
ATOM 8547 C CA . ILE D 1 183 ? 51.600 33.216 43.601 1.00 34.18 183 ILE D CA 1
ATOM 8548 C C . ILE D 1 183 ? 50.674 33.986 44.543 1.00 34.54 183 ILE D C 1
ATOM 8549 O O . ILE D 1 183 ? 49.639 33.472 44.986 1.00 29.73 183 ILE D O 1
ATOM 8554 N N . ALA D 1 184 ? 51.042 35.225 44.878 1.00 30.40 184 ALA D N 1
ATOM 8555 C CA . ALA D 1 184 ? 50.255 36.001 45.831 1.00 29.45 184 ALA D CA 1
ATOM 8556 C C . ALA D 1 184 ? 48.879 36.339 45.275 1.00 36.35 184 ALA D C 1
ATOM 8557 O O . ALA D 1 184 ? 47.872 36.275 45.995 1.00 37.58 184 ALA D O 1
ATOM 8559 N N . ASN D 1 185 ? 48.819 36.719 44.001 1.00 29.90 185 ASN D N 1
ATOM 8560 C CA . ASN D 1 185 ? 47.541 37.062 43.395 1.00 34.21 185 ASN D CA 1
ATOM 8561 C C . ASN D 1 185 ? 46.606 35.863 43.370 1.00 34.46 185 ASN D C 1
ATOM 8562 O O . ASN D 1 185 ? 45.382 36.039 43.394 1.00 39.06 185 ASN D O 1
ATOM 8567 N N . GLU D 1 186 ? 47.169 34.654 43.283 1.00 29.67 186 GLU D N 1
ATOM 8568 C CA . GLU D 1 186 ? 46.383 33.426 43.306 1.00 29.48 186 GLU D CA 1
ATOM 8569 C C . GLU D 1 186 ? 45.796 33.148 44.691 1.00 33.34 186 GLU D C 1
ATOM 8570 O O . GLU D 1 186 ? 44.834 32.378 44.807 1.00 36.87 186 GLU D O 1
ATOM 8576 N N . GLY D 1 187 ? 46.297 33.807 45.730 1.00 35.71 187 GLY D N 1
ATOM 8577 C CA . GLY D 1 187 ? 45.795 33.608 47.073 1.00 38.72 187 GLY D CA 1
ATOM 8578 C C . GLY D 1 187 ? 46.526 32.549 47.863 1.00 30.85 187 GLY D C 1
ATOM 8579 O O . GLY D 1 187 ? 46.076 32.191 48.957 1.00 35.95 187 GLY D O 1
ATOM 8580 N N . ILE D 1 188 ? 47.621 32.019 47.327 1.00 26.73 188 ILE D N 1
ATOM 8581 C CA . ILE D 1 188 ? 48.542 31.204 48.102 1.00 24.36 188 ILE D CA 1
ATOM 8582 C C . ILE D 1 188 ? 49.345 32.106 49.023 1.00 30.86 188 ILE D C 1
ATOM 8583 O O . ILE D 1 188 ? 49.964 33.077 48.573 1.00 36.23 188 ILE D O 1
ATOM 8588 N N . HIS D 1 189 ? 49.364 31.790 50.317 1.00 30.55 189 HIS D N 1
ATOM 8589 C CA . HIS D 1 189 ? 50.182 32.589 51.218 1.00 30.79 189 HIS D CA 1
ATOM 8590 C C . HIS D 1 189 ? 51.647 32.147 51.151 1.00 22.88 189 HIS D C 1
ATOM 8591 O O . HIS D 1 189 ? 51.984 31.019 51.509 1.00 30.09 189 HIS D O 1
ATOM 8598 N N . LEU D 1 190 ? 52.524 33.040 50.713 1.00 26.93 190 LEU D N 1
ATOM 8599 C CA . LEU D 1 190 ? 53.929 32.688 50.516 1.00 24.49 190 LEU D CA 1
ATOM 8600 C C . LEU D 1 190 ? 54.728 33.316 51.635 1.00 29.28 190 LEU D C 1
ATOM 8601 O O . LEU D 1 190 ? 54.680 34.534 51.815 1.00 32.03 190 LEU D O 1
ATOM 8606 N N . PHE D 1 191 ? 55.432 32.482 52.397 1.00 27.08 191 PHE D N 1
ATOM 8607 C CA . PHE D 1 191 ? 56.433 32.929 53.352 1.00 29.93 191 PHE D CA 1
ATOM 8608 C C . PHE D 1 191 ? 57.809 32.639 52.774 1.00 28.43 191 PHE D C 1
ATOM 8609 O O . PHE D 1 191 ? 58.013 31.588 52.158 1.00 27.00 191 PHE D O 1
ATOM 8617 N N . LYS D 1 192 ? 58.744 33.570 52.951 1.00 27.32 192 LYS D N 1
ATOM 8618 C CA . LYS D 1 192 ? 60.150 33.339 52.616 1.00 27.44 192 LYS D CA 1
ATOM 8619 C C . LYS D 1 192 ? 60.996 33.623 53.841 1.00 29.18 192 LYS D C 1
ATOM 8620 O O . LYS D 1 192 ? 60.929 34.719 54.395 1.00 27.64 192 LYS D O 1
ATOM 8626 N N . PHE D 1 193 ? 61.801 32.644 54.251 1.00 27.78 193 PHE D N 1
ATOM 8627 C CA . PHE D 1 193 ? 62.623 32.774 55.445 1.00 32.46 193 PHE D CA 1
ATOM 8628 C C . PHE D 1 193 ? 64.088 32.656 55.056 1.00 28.20 193 PHE D C 1
ATOM 8629 O O . PHE D 1 193 ? 64.500 31.637 54.487 1.00 32.52 193 PHE D O 1
ATOM 8637 N N . TRP D 1 194 ? 64.863 33.690 55.365 1.00 28.71 194 TRP D N 1
ATOM 8638 C CA . TRP D 1 194 ? 66.325 33.625 55.299 1.00 26.56 194 TRP D CA 1
ATOM 8639 C C . TRP D 1 194 ? 66.869 33.428 56.708 1.00 29.15 194 TRP D C 1
ATOM 8640 O O . TRP D 1 194 ? 66.798 34.342 57.531 1.00 28.83 194 TRP D O 1
ATOM 8651 N N . ILE D 1 195 ? 67.457 32.265 56.979 1.00 29.44 195 ILE D N 1
ATOM 8652 C CA . ILE D 1 195 ? 68.082 32.009 58.274 1.00 29.33 195 ILE D CA 1
ATOM 8653 C C . ILE D 1 195 ? 69.569 32.300 58.148 1.00 32.77 195 ILE D C 1
ATOM 8654 O O . ILE D 1 195 ? 70.286 31.603 57.422 1.00 32.93 195 ILE D O 1
ATOM 8659 N N . ASN D 1 196 ? 70.032 33.319 58.870 1.00 35.16 196 ASN D N 1
ATOM 8660 C CA . ASN D 1 196 ? 71.419 33.750 58.871 1.00 34.14 196 ASN D CA 1
ATOM 8661 C C . ASN D 1 196 ? 72.150 33.191 60.085 1.00 43.37 196 ASN D C 1
ATOM 8662 O O . ASN D 1 196 ? 71.554 32.977 61.139 1.00 36.03 196 ASN D O 1
ATOM 8667 N N . ILE D 1 197 ? 73.453 32.948 59.936 1.00 33.17 197 ILE D N 1
ATOM 8668 C CA . ILE D 1 197 ? 74.311 32.678 61.083 1.00 31.16 197 ILE D CA 1
ATOM 8669 C C . ILE D 1 197 ? 75.634 33.410 60.886 1.00 39.82 197 ILE D C 1
ATOM 8670 O O . ILE D 1 197 ? 75.973 33.845 59.784 1.00 41.29 197 ILE D O 1
ATOM 8675 N N . GLY D 1 198 ? 76.368 33.559 61.988 1.00 43.41 198 GLY D N 1
ATOM 8676 C CA . GLY D 1 198 ? 77.687 34.168 61.946 1.00 41.39 198 GLY D CA 1
ATOM 8677 C C . GLY D 1 198 ? 78.729 33.235 61.367 1.00 42.14 198 GLY D C 1
ATOM 8678 O O . GLY D 1 198 ? 78.557 32.022 61.306 1.00 39.29 198 GLY D O 1
ATOM 8679 N N . ARG D 1 199 ? 79.830 33.820 60.897 1.00 36.93 199 ARG D N 1
ATOM 8680 C CA . ARG D 1 199 ? 80.836 33.017 60.208 1.00 40.00 199 ARG D CA 1
ATOM 8681 C C . ARG D 1 199 ? 81.401 31.941 61.119 1.00 36.29 199 ARG D C 1
ATOM 8682 O O . ARG D 1 199 ? 81.577 30.787 60.701 1.00 40.05 199 ARG D O 1
ATOM 8690 N N . GLU D 1 200 ? 81.689 32.294 62.373 1.00 36.65 200 GLU D N 1
ATOM 8691 C CA . GLU D 1 200 ? 82.244 31.306 63.285 1.00 37.69 200 GLU D CA 1
ATOM 8692 C C . GLU D 1 200 ? 81.190 30.308 63.720 1.00 35.61 200 GLU D C 1
ATOM 8693 O O . GLU D 1 200 ? 81.510 29.155 64.021 1.00 39.28 200 GLU D O 1
ATOM 8707 N N . GLN D 1 202 ? 78.995 29.167 61.689 1.00 34.49 202 GLN D N 1
ATOM 8708 C CA . GLN D 1 202 ? 78.947 28.217 60.580 1.00 33.51 202 GLN D CA 1
ATOM 8709 C C . GLN D 1 202 ? 80.105 27.228 60.663 1.00 35.16 202 GLN D C 1
ATOM 8710 O O . GLN D 1 202 ? 79.910 26.021 60.491 1.00 36.16 202 GLN D O 1
ATOM 8716 N N . LEU D 1 203 ? 81.314 27.721 60.942 1.00 36.19 203 LEU D N 1
ATOM 8717 C CA . LEU D 1 203 ? 82.462 26.832 61.112 1.00 41.66 203 LEU D CA 1
ATOM 8718 C C . LEU D 1 203 ? 82.232 25.846 62.253 1.00 43.49 203 LEU D C 1
ATOM 8719 O O . LEU D 1 203 ? 82.508 24.646 62.118 1.00 47.39 203 LEU D O 1
ATOM 8724 N N . LYS D 1 204 ? 81.722 26.338 63.387 1.00 42.40 204 LYS D N 1
ATOM 8725 C CA . LYS D 1 204 ? 81.419 25.458 64.516 1.00 43.23 204 LYS D CA 1
ATOM 8726 C C . LYS D 1 204 ? 80.445 24.349 64.116 1.00 39.18 204 LYS D C 1
ATOM 8727 O O . LYS D 1 204 ? 80.685 23.167 64.392 1.00 37.55 204 LYS D O 1
ATOM 8733 N N . ARG D 1 205 ? 79.337 24.706 63.458 1.00 40.40 205 ARG D N 1
ATOM 8734 C CA . ARG D 1 205 ? 78.355 23.686 63.090 1.00 36.42 205 ARG D CA 1
ATOM 8735 C C . ARG D 1 205 ? 78.916 22.709 62.067 1.00 36.31 205 ARG D C 1
ATOM 8736 O O . ARG D 1 205 ? 78.663 21.502 62.157 1.00 38.66 205 ARG D O 1
ATOM 8744 N N . PHE D 1 206 ? 79.654 23.214 61.075 1.00 35.57 206 PHE D N 1
ATOM 8745 C CA . PHE D 1 206 ? 80.356 22.335 60.150 1.00 36.27 206 PHE D CA 1
ATOM 8746 C C . PHE D 1 206 ? 81.247 21.365 60.911 1.00 38.49 206 PHE D C 1
ATOM 8747 O O . PHE D 1 206 ? 81.234 20.158 60.647 1.00 38.83 206 PHE D O 1
ATOM 8755 N N . HIS D 1 207 ? 82.034 21.885 61.866 1.00 40.77 207 HIS D N 1
ATOM 8756 C CA . HIS D 1 207 ? 82.908 21.020 62.656 1.00 40.69 207 HIS D CA 1
ATOM 8757 C C . HIS D 1 207 ? 82.099 20.014 63.465 1.00 45.51 207 HIS D C 1
ATOM 8758 O O . HIS D 1 207 ? 82.464 18.835 63.549 1.00 46.22 207 HIS D O 1
ATOM 8765 N N . ASP D 1 208 ? 80.996 20.466 64.068 1.00 38.38 208 ASP D N 1
ATOM 8766 C CA . ASP D 1 208 ? 80.164 19.566 64.858 1.00 39.04 208 ASP D CA 1
ATOM 8767 C C . ASP D 1 208 ? 79.583 18.464 63.991 1.00 38.82 208 ASP D C 1
ATOM 8768 O O . ASP D 1 208 ? 79.534 17.297 64.395 1.00 43.37 208 ASP D O 1
ATOM 8773 N N . ARG D 1 209 ? 79.119 18.819 62.795 1.00 35.16 209 ARG D N 1
ATOM 8774 C CA . ARG D 1 209 ? 78.558 17.810 61.910 1.00 36.49 209 ARG D CA 1
ATOM 8775 C C . ARG D 1 209 ? 79.612 16.800 61.479 1.00 34.10 209 ARG D C 1
ATOM 8776 O O . ARG D 1 209 ? 79.350 15.590 61.455 1.00 43.34 209 ARG D O 1
ATOM 8784 N N . ARG D 1 210 ? 80.805 17.277 61.127 1.00 34.77 210 ARG D N 1
ATOM 8785 C CA . ARG D 1 210 ? 81.853 16.385 60.651 1.00 41.11 210 ARG D CA 1
ATOM 8786 C C . ARG D 1 210 ? 82.212 15.320 61.680 1.00 49.08 210 ARG D C 1
ATOM 8787 O O . ARG D 1 210 ? 82.542 14.191 61.308 1.00 44.13 210 ARG D O 1
ATOM 8795 N N . HIS D 1 211 ? 82.133 15.642 62.972 1.00 48.63 211 HIS D N 1
ATOM 8796 C CA . HIS D 1 211 ? 82.647 14.761 64.014 1.00 45.20 211 HIS D CA 1
ATOM 8797 C C . HIS D 1 211 ? 81.546 14.082 64.820 1.00 50.76 211 HIS D C 1
ATOM 8798 O O . HIS D 1 211 ? 81.819 13.530 65.892 1.00 52.76 211 HIS D O 1
ATOM 8805 N N . ASP D 1 212 ? 80.314 14.106 64.326 1.00 44.90 212 ASP D N 1
ATOM 8806 C CA . ASP D 1 212 ? 79.213 13.372 64.950 1.00 46.03 212 ASP D CA 1
ATOM 8807 C C . ASP D 1 212 ? 78.720 12.336 63.952 1.00 45.68 212 ASP D C 1
ATOM 8808 O O . ASP D 1 212 ? 78.145 12.713 62.913 1.00 49.21 212 ASP D O 1
ATOM 8813 N N . PRO D 1 213 ? 78.905 11.039 64.217 1.00 51.78 213 PRO D N 1
ATOM 8814 C CA . PRO D 1 213 ? 78.479 10.016 63.244 1.00 45.63 213 PRO D CA 1
ATOM 8815 C C . PRO D 1 213 ? 77.005 10.083 62.902 1.00 45.56 213 PRO D C 1
ATOM 8816 O O . PRO D 1 213 ? 76.605 9.581 61.846 1.00 43.54 213 PRO D O 1
ATOM 8820 N N . LEU D 1 214 ? 76.191 10.709 63.747 1.00 42.48 214 LEU D N 1
ATOM 8821 C CA . LEU D 1 214 ? 74.757 10.808 63.511 1.00 43.51 214 LEU D CA 1
ATOM 8822 C C . LEU D 1 214 ? 74.396 11.946 62.566 1.00 45.36 214 LEU D C 1
ATOM 8823 O O . LEU D 1 214 ? 73.340 11.899 61.926 1.00 45.28 214 LEU D O 1
ATOM 8828 N N . LYS D 1 215 ? 75.239 12.978 62.484 1.00 45.56 215 LYS D N 1
ATOM 8829 C CA . LYS D 1 215 ? 74.939 14.177 61.713 1.00 47.64 215 LYS D CA 1
ATOM 8830 C C . LYS D 1 215 ? 75.886 14.404 60.544 1.00 44.89 215 LYS D C 1
ATOM 8831 O O . LYS D 1 215 ? 75.693 15.376 59.801 1.00 47.28 215 LYS D O 1
ATOM 8837 N N . ILE D 1 216 ? 76.887 13.543 60.342 1.00 40.24 216 ILE D N 1
ATOM 8838 C CA . ILE D 1 216 ? 77.818 13.744 59.233 1.00 35.68 216 ILE D CA 1
ATOM 8839 C C . ILE D 1 216 ? 77.103 13.723 57.883 1.00 48.71 216 ILE D C 1
ATOM 8840 O O . ILE D 1 216 ? 77.629 14.257 56.901 1.00 44.78 216 ILE D O 1
ATOM 8845 N N . TRP D 1 217 ? 75.899 13.143 57.811 1.00 54.92 217 TRP D N 1
ATOM 8846 C CA . TRP D 1 217 ? 75.113 13.201 56.577 1.00 52.16 217 TRP D CA 1
ATOM 8847 C C . TRP D 1 217 ? 74.702 14.622 56.214 1.00 50.87 217 TRP D C 1
ATOM 8848 O O . TRP D 1 217 ? 74.281 14.856 55.078 1.00 44.79 217 TRP D O 1
ATOM 8859 N N . LYS D 1 218 ? 74.785 15.561 57.152 1.00 48.59 218 LYS D N 1
ATOM 8860 C CA . LYS D 1 218 ? 74.429 16.944 56.883 1.00 45.62 218 LYS D CA 1
ATOM 8861 C C . LYS D 1 218 ? 75.511 17.696 56.119 1.00 43.61 218 LYS D C 1
ATOM 8862 O O . LYS D 1 218 ? 75.264 18.821 55.673 1.00 43.05 218 LYS D O 1
ATOM 8868 N N . LEU D 1 219 ? 76.700 17.123 55.974 1.00 42.07 219 LEU D N 1
ATOM 8869 C CA . LEU D 1 219 ? 77.763 17.753 55.202 1.00 45.22 219 LEU D CA 1
ATOM 8870 C C . LEU D 1 219 ? 77.715 17.274 53.761 1.00 56.94 219 LEU D C 1
ATOM 8871 O O . LEU D 1 219 ? 77.306 16.147 53.475 1.00 71.15 219 LEU D O 1
ATOM 8876 N N . SER D 1 220 ? 78.161 18.133 52.854 1.00 53.37 220 SER D N 1
ATOM 8877 C CA . SER D 1 220 ? 78.147 17.829 51.433 1.00 53.65 220 SER D CA 1
ATOM 8878 C C . SER D 1 220 ? 79.340 18.517 50.792 1.00 56.23 220 SER D C 1
ATOM 8879 O O . SER D 1 220 ? 79.881 19.472 51.356 1.00 52.38 220 SER D O 1
ATOM 8882 N N . PRO D 1 221 ? 79.771 18.052 49.617 1.00 63.42 221 PRO D N 1
ATOM 8883 C CA . PRO D 1 221 ? 80.796 18.806 48.877 1.00 60.34 221 PRO D CA 1
ATOM 8884 C C . PRO D 1 221 ? 80.437 20.270 48.696 1.00 48.55 221 PRO D C 1
ATOM 8885 O O . PRO D 1 221 ? 81.335 21.120 48.685 1.00 45.29 221 PRO D O 1
ATOM 8897 N N . ASP D 1 223 ? 78.815 22.115 50.941 1.00 50.33 223 ASP D N 1
ATOM 8898 C CA . ASP D 1 223 ? 79.205 22.722 52.212 1.00 47.78 223 ASP D CA 1
ATOM 8899 C C . ASP D 1 223 ? 80.715 22.925 52.294 1.00 48.03 223 ASP D C 1
ATOM 8900 O O . ASP D 1 223 ? 81.184 23.978 52.746 1.00 53.17 223 ASP D O 1
ATOM 8905 N N . ILE D 1 224 ? 81.489 21.918 51.882 1.00 41.59 224 ILE D N 1
ATOM 8906 C CA . ILE D 1 224 ? 82.949 22.022 51.908 1.00 47.97 224 ILE D CA 1
ATOM 8907 C C . ILE D 1 224 ? 83.415 23.202 51.066 1.00 47.76 224 ILE D C 1
ATOM 8908 O O . ILE D 1 224 ? 84.261 23.999 51.492 1.00 51.60 224 ILE D O 1
ATOM 8913 N N . ALA D 1 225 ? 82.870 23.332 49.856 1.00 47.00 225 ALA D N 1
ATOM 8914 C CA . ALA D 1 225 ? 83.247 24.452 48.995 1.00 48.67 225 ALA D CA 1
ATOM 8915 C C . ALA D 1 225 ? 82.796 25.790 49.569 1.00 44.72 225 ALA D C 1
ATOM 8916 O O . ALA D 1 225 ? 83.472 26.803 49.365 1.00 45.04 225 ALA D O 1
ATOM 8918 N N . ALA D 1 226 ? 81.659 25.812 50.274 1.00 47.38 226 ALA D N 1
ATOM 8919 C CA . ALA D 1 226 ? 81.170 27.038 50.898 1.00 44.22 226 ALA D CA 1
ATOM 8920 C C . ALA D 1 226 ? 82.208 27.665 51.828 1.00 56.31 226 ALA D C 1
ATOM 8921 O O . ALA D 1 226 ? 82.220 28.889 52.014 1.00 46.43 226 ALA D O 1
ATOM 8923 N N . LEU D 1 227 ? 83.068 26.840 52.430 1.00 58.75 227 LEU D N 1
ATOM 8924 C CA . LEU D 1 227 ? 84.072 27.335 53.367 1.00 48.19 227 LEU D CA 1
ATOM 8925 C C . LEU D 1 227 ? 84.827 28.528 52.796 1.00 48.40 227 LEU D C 1
ATOM 8926 O O . LEU D 1 227 ? 84.856 29.607 53.397 1.00 47.78 227 LEU D O 1
ATOM 8931 N N . SER D 1 228 ? 85.394 28.363 51.606 1.00 51.80 228 SER D N 1
ATOM 8932 C CA . SER D 1 228 ? 86.233 29.373 50.975 1.00 54.01 228 SER D CA 1
ATOM 8933 C C . SER D 1 228 ? 85.442 30.490 50.309 1.00 55.63 228 SER D C 1
ATOM 8934 O O . SER D 1 228 ? 86.053 31.397 49.731 1.00 53.43 228 SER D O 1
ATOM 8937 N N . LYS D 1 229 ? 84.110 30.461 50.387 1.00 40.56 229 LYS D N 1
ATOM 8938 C CA . LYS D 1 229 ? 83.273 31.315 49.553 1.00 46.05 229 LYS D CA 1
ATOM 8939 C C . LYS D 1 229 ? 82.363 32.196 50.391 1.00 47.10 229 LYS D C 1
ATOM 8940 O O . LYS D 1 229 ? 81.342 32.680 49.894 1.00 47.07 229 LYS D O 1
ATOM 8946 N N . TRP D 1 230 ? 82.723 32.411 51.659 1.00 49.80 230 TRP D N 1
ATOM 8947 C CA . TRP D 1 230 ? 81.841 33.124 52.575 1.00 42.92 230 TRP D CA 1
ATOM 8948 C C . TRP D 1 230 ? 81.487 34.512 52.050 1.00 43.80 230 TRP D C 1
ATOM 8949 O O . TRP D 1 230 ? 80.324 34.929 52.114 1.00 45.96 230 TRP D O 1
ATOM 8960 N N . ASP D 1 231 ? 82.479 35.238 51.524 1.00 42.43 231 ASP D N 1
ATOM 8961 C CA . ASP D 1 231 ? 82.251 36.606 51.058 1.00 48.32 231 ASP D CA 1
ATOM 8962 C C . ASP D 1 231 ? 81.376 36.637 49.812 1.00 47.60 231 ASP D C 1
ATOM 8963 O O . ASP D 1 231 ? 80.553 37.547 49.653 1.00 50.28 231 ASP D O 1
ATOM 8968 N N . ASP D 1 232 ? 81.555 35.668 48.908 1.00 44.11 232 ASP D N 1
ATOM 8969 C CA . ASP D 1 232 ? 80.664 35.550 47.756 1.00 41.05 232 ASP D CA 1
ATOM 8970 C C . ASP D 1 232 ? 79.218 35.354 48.203 1.00 43.48 232 ASP D C 1
ATOM 8971 O O . ASP D 1 232 ? 78.306 36.029 47.707 1.00 39.25 232 ASP D O 1
ATOM 8976 N N . TYR D 1 233 ? 78.989 34.436 49.151 1.00 40.26 233 TYR D N 1
ATOM 8977 C CA . TYR D 1 233 ? 77.636 34.201 49.636 1.00 40.97 233 TYR D CA 1
ATOM 8978 C C . TYR D 1 233 ? 77.063 35.425 50.335 1.00 38.84 233 TYR D C 1
ATOM 8979 O O . TYR D 1 233 ? 75.852 35.681 50.223 1.00 37.30 233 TYR D O 1
ATOM 8988 N N . THR D 1 234 ? 77.909 36.194 51.028 1.00 42.76 234 THR D N 1
ATOM 8989 C CA . THR D 1 234 ? 77.441 37.407 51.688 1.00 44.80 234 THR D CA 1
ATOM 8990 C C . THR D 1 234 ? 76.881 38.393 50.670 1.00 42.84 234 THR D C 1
ATOM 8991 O O . THR D 1 234 ? 75.760 38.884 50.820 1.00 42.72 234 THR D O 1
ATOM 8995 N N . GLY D 1 235 ? 77.649 38.695 49.624 1.00 48.04 235 GLY D N 1
ATOM 8996 C CA . GLY D 1 235 ? 77.131 39.566 48.579 1.00 50.71 235 GLY D CA 1
ATOM 8997 C C . GLY D 1 235 ? 75.901 38.995 47.901 1.00 42.59 235 GLY D C 1
ATOM 8998 O O . GLY D 1 235 ? 74.930 39.713 47.636 1.00 38.36 235 GLY D O 1
ATOM 8999 N N . LYS D 1 236 ? 75.922 37.698 47.599 1.00 38.68 236 LYS D N 1
ATOM 9000 C CA . LYS D 1 236 ? 74.770 37.093 46.935 1.00 37.66 236 LYS D CA 1
ATOM 9001 C C . LYS D 1 236 ? 73.532 37.191 47.813 1.00 44.00 236 LYS D C 1
ATOM 9002 O O . LYS D 1 236 ? 72.417 37.405 47.314 1.00 40.80 236 LYS D O 1
ATOM 9008 N N . ARG D 1 237 ? 73.707 37.033 49.126 1.00 42.61 237 ARG D N 1
ATOM 9009 C CA . ARG D 1 237 ? 72.586 37.194 50.046 1.00 37.61 237 ARG D CA 1
ATOM 9010 C C . ARG D 1 237 ? 72.038 38.613 49.979 1.00 39.19 237 ARG D C 1
ATOM 9011 O O . ARG D 1 237 ? 70.829 38.825 49.872 1.00 34.87 237 ARG D O 1
ATOM 9019 N N . ASP D 1 238 ? 72.925 39.599 50.037 1.00 35.22 238 ASP D N 1
ATOM 9020 C CA . ASP D 1 238 ? 72.478 40.987 50.135 1.00 40.56 238 ASP D CA 1
ATOM 9021 C C . ASP D 1 238 ? 71.787 41.435 48.856 1.00 37.97 238 ASP D C 1
ATOM 9022 O O . ASP D 1 238 ? 70.745 42.098 48.903 1.00 41.91 238 ASP D O 1
ATOM 9027 N N . ARG D 1 239 ? 72.356 41.083 47.707 1.00 43.70 239 ARG D N 1
ATOM 9028 C CA . ARG D 1 239 ? 71.713 41.374 46.435 1.00 43.29 239 ARG D CA 1
ATOM 9029 C C . ARG D 1 239 ? 70.328 40.750 46.376 1.00 44.11 239 ARG D C 1
ATOM 9030 O O . ARG D 1 239 ? 69.339 41.427 46.086 1.00 43.43 239 ARG D O 1
ATOM 9046 N N . LEU D 1 241 ? 68.318 39.733 48.822 1.00 39.43 241 LEU D N 1
ATOM 9047 C CA . LEU D 1 241 ? 67.384 40.381 49.740 1.00 44.38 241 LEU D CA 1
ATOM 9048 C C . LEU D 1 241 ? 66.943 41.736 49.205 1.00 40.04 241 LEU D C 1
ATOM 9049 O O . LEU D 1 241 ? 65.764 42.092 49.293 1.00 46.45 241 LEU D O 1
ATOM 9054 N N . LYS D 1 242 ? 67.873 42.504 48.640 1.00 40.03 242 LYS D N 1
ATOM 9055 C CA . LYS D 1 242 ? 67.515 43.822 48.120 1.00 44.40 242 LYS D CA 1
ATOM 9056 C C . LYS D 1 242 ? 66.592 43.725 46.904 1.00 49.84 242 LYS D C 1
ATOM 9057 O O . LYS D 1 242 ? 65.608 44.470 46.810 1.00 42.03 242 LYS D O 1
ATOM 9063 N N . GLU D 1 243 ? 66.875 42.804 45.973 1.00 39.60 243 GLU D N 1
ATOM 9064 C CA . GLU D 1 243 ? 66.180 42.791 44.686 1.00 39.22 243 GLU D CA 1
ATOM 9065 C C . GLU D 1 243 ? 64.880 42.003 44.687 1.00 38.51 243 GLU D C 1
ATOM 9066 O O . GLU D 1 243 ? 64.039 42.243 43.814 1.00 39.47 243 GLU D O 1
ATOM 9072 N N . THR D 1 244 ? 64.718 41.035 45.591 1.00 32.96 244 THR D N 1
ATOM 9073 C CA . THR D 1 244 ? 63.533 40.182 45.583 1.00 35.16 244 THR D CA 1
ATOM 9074 C C . THR D 1 244 ? 62.647 40.329 46.813 1.00 32.00 244 THR D C 1
ATOM 9075 O O . THR D 1 244 ? 61.671 39.586 46.936 1.00 31.64 244 THR D O 1
ATOM 9079 N N . HIS D 1 245 ? 62.935 41.264 47.709 1.00 35.29 245 HIS D N 1
ATOM 9080 C CA . HIS D 1 245 ? 62.022 41.585 48.802 1.00 35.32 245 HIS D CA 1
ATOM 9081 C C . HIS D 1 245 ? 60.982 42.553 48.264 1.00 41.06 245 HIS D C 1
ATOM 9082 O O . HIS D 1 245 ? 61.307 43.693 47.932 1.00 38.24 245 HIS D O 1
ATOM 9089 N N . THR D 1 246 ? 59.739 42.096 48.138 1.00 36.60 246 THR D N 1
ATOM 9090 C CA . THR D 1 246 ? 58.683 42.911 47.560 1.00 37.38 246 THR D CA 1
ATOM 9091 C C . THR D 1 246 ? 57.436 42.821 48.415 1.00 41.33 246 THR D C 1
ATOM 9092 O O . THR D 1 246 ? 57.338 42.009 49.340 1.00 40.32 246 THR D O 1
ATOM 9096 N N . GLU D 1 247 ? 56.462 43.660 48.067 1.00 35.67 247 GLU D N 1
ATOM 9097 C CA . GLU D 1 247 ? 55.198 43.634 48.782 1.00 43.47 247 GLU D CA 1
ATOM 9098 C C . GLU D 1 247 ? 54.529 42.277 48.635 1.00 42.14 247 GLU D C 1
ATOM 9099 O O . GLU D 1 247 ? 54.032 41.718 49.617 1.00 41.74 247 GLU D O 1
ATOM 9105 N N . HIS D 1 248 ? 54.527 41.719 47.416 1.00 38.48 248 HIS D N 1
ATOM 9106 C CA . HIS D 1 248 ? 53.910 40.414 47.197 1.00 37.36 248 HIS D CA 1
ATOM 9107 C C . HIS D 1 248 ? 54.780 39.267 47.696 1.00 33.50 248 HIS D C 1
ATOM 9108 O O . HIS D 1 248 ? 54.257 38.170 47.929 1.00 39.54 248 HIS D O 1
ATOM 9115 N N . GLY D 1 249 ? 56.094 39.481 47.817 1.00 32.05 249 GLY D N 1
ATOM 9116 C CA . GLY D 1 249 ? 56.995 38.473 48.317 1.00 28.83 249 GLY D CA 1
ATOM 9117 C C . GLY D 1 249 ? 58.014 39.048 49.280 1.00 35.82 249 GLY D C 1
ATOM 9118 O O . GLY D 1 249 ? 59.171 39.271 48.927 1.00 36.33 249 GLY D O 1
ATOM 9119 N N . PRO D 1 250 ? 57.595 39.306 50.519 1.00 36.84 250 PRO D N 1
ATOM 9120 C CA . PRO D 1 250 ? 58.523 39.825 51.526 1.00 30.35 250 PRO D CA 1
ATOM 9121 C C . PRO D 1 250 ? 59.416 38.732 52.099 1.00 35.46 250 PRO D C 1
ATOM 9122 O O . PRO D 1 250 ? 59.023 37.566 52.221 1.00 31.51 250 PRO D O 1
ATOM 9126 N N . TRP D 1 251 ? 60.639 39.128 52.442 1.00 29.31 251 TRP D N 1
ATOM 9127 C CA . TRP D 1 251 ? 61.606 38.249 53.094 1.00 28.98 251 TRP D CA 1
ATOM 9128 C C . TRP D 1 251 ? 61.555 38.481 54.600 1.00 32.97 251 TRP D C 1
ATOM 9129 O O . TRP D 1 251 ? 61.717 39.618 55.059 1.00 33.54 251 TRP D O 1
ATOM 9140 N N . ALA D 1 252 ? 61.353 37.406 55.351 1.00 34.65 252 ALA D N 1
ATOM 9141 C CA . ALA D 1 252 ? 61.554 37.385 56.792 1.00 32.79 252 ALA D CA 1
ATOM 9142 C C . ALA D 1 252 ? 62.976 36.906 57.044 1.00 27.11 252 ALA D C 1
ATOM 9143 O O . ALA D 1 252 ? 63.374 35.847 56.549 1.00 36.42 252 ALA D O 1
ATOM 9145 N N . VAL D 1 253 ? 63.751 37.696 57.776 1.00 32.34 253 VAL D N 1
ATOM 9146 C CA . VAL D 1 253 ? 65.177 37.457 57.938 1.00 27.76 253 VAL D CA 1
ATOM 9147 C C . VAL D 1 253 ? 65.466 37.145 59.408 1.00 32.29 253 VAL D C 1
ATOM 9148 O O . VAL D 1 253 ? 65.076 37.910 60.295 1.00 31.54 253 VAL D O 1
ATOM 9152 N N . ILE D 1 254 ? 66.177 36.040 59.657 1.00 32.45 254 ILE D N 1
ATOM 9153 C CA . ILE D 1 254 ? 66.356 35.479 60.995 1.00 35.50 254 ILE D CA 1
ATOM 9154 C C . ILE D 1 254 ? 67.831 35.510 61.390 1.00 34.74 254 ILE D C 1
ATOM 9155 O O . ILE D 1 254 ? 68.694 35.070 60.619 1.00 30.75 254 ILE D O 1
ATOM 9160 N N . ARG D 1 255 ? 68.112 35.982 62.611 1.00 33.75 255 ARG D N 1
ATOM 9161 C CA . ARG D 1 255 ? 69.382 35.693 63.284 1.00 37.44 255 ARG D CA 1
ATOM 9162 C C . ARG D 1 255 ? 69.260 34.315 63.920 1.00 36.12 255 ARG D C 1
ATOM 9163 O O . ARG D 1 255 ? 68.580 34.144 64.934 1.00 37.50 255 ARG D O 1
ATOM 9171 N N . GLY D 1 256 ? 69.933 33.334 63.334 1.00 31.62 256 GLY D N 1
ATOM 9172 C CA . GLY D 1 256 ? 69.731 31.938 63.682 1.00 29.88 256 GLY D CA 1
ATOM 9173 C C . GLY D 1 256 ? 70.816 31.280 64.519 1.00 36.34 256 GLY D C 1
ATOM 9174 O O . GLY D 1 256 ? 70.862 30.047 64.606 1.00 32.31 256 GLY D O 1
ATOM 9175 N N . ASN D 1 257 ? 71.687 32.070 65.153 1.00 36.05 257 ASN D N 1
ATOM 9176 C CA . ASN D 1 257 ? 72.749 31.473 65.960 1.00 36.46 257 ASN D CA 1
ATOM 9177 C C . ASN D 1 257 ? 72.197 30.541 67.033 1.00 31.18 257 ASN D C 1
ATOM 9178 O O . ASN D 1 257 ? 72.814 29.519 67.342 1.00 37.01 257 ASN D O 1
ATOM 9183 N N . ASP D 1 258 ? 71.043 30.856 67.589 1.00 31.31 258 ASP D N 1
ATOM 9184 C CA . ASP D 1 258 ? 70.340 29.966 68.511 1.00 30.37 258 ASP D CA 1
ATOM 9185 C C . ASP D 1 258 ? 69.218 29.277 67.740 1.00 35.33 258 ASP D C 1
ATOM 9186 O O . ASP D 1 258 ? 68.211 29.909 67.407 1.00 31.89 258 ASP D O 1
ATOM 9191 N N . LYS D 1 259 ? 69.390 27.982 67.463 1.00 34.34 259 LYS D N 1
ATOM 9192 C CA . LYS D 1 259 ? 68.399 27.270 66.663 1.00 37.66 259 LYS D CA 1
ATOM 9193 C C . LYS D 1 259 ? 67.037 27.217 67.351 1.00 36.60 259 LYS D C 1
ATOM 9194 O O . LYS D 1 259 ? 66.005 27.092 66.677 1.00 33.37 259 LYS D O 1
ATOM 9200 N N . ARG D 1 260 ? 67.003 27.293 68.684 1.00 29.71 260 ARG D N 1
ATOM 9201 C CA . ARG D 1 260 ? 65.726 27.232 69.376 1.00 32.87 260 ARG D CA 1
ATOM 9202 C C . ARG D 1 260 ? 64.942 28.519 69.165 1.00 38.10 260 ARG D C 1
ATOM 9203 O O . ARG D 1 260 ? 63.732 28.486 68.890 1.00 30.42 260 ARG D O 1
ATOM 9211 N N . ARG D 1 261 ? 65.628 29.658 69.229 1.00 33.05 261 ARG D N 1
ATOM 9212 C CA . ARG D 1 261 ? 64.974 30.929 68.973 1.00 35.12 261 ARG D CA 1
ATOM 9213 C C . ARG D 1 261 ? 64.588 31.078 67.508 1.00 29.63 261 ARG D C 1
ATOM 9214 O O . ARG D 1 261 ? 63.565 31.701 67.210 1.00 32.66 261 ARG D O 1
ATOM 9222 N N . SER D 1 262 ? 65.385 30.530 66.589 1.00 30.41 262 SER D N 1
ATOM 9223 C CA . SER D 1 262 ? 65.045 30.576 65.168 1.00 34.59 262 SER D CA 1
ATOM 9224 C C . SER D 1 262 ? 63.752 29.811 64.892 1.00 36.32 262 SER D C 1
ATOM 9225 O O . SER D 1 262 ? 62.825 30.329 64.257 1.00 34.58 262 SER D O 1
ATOM 9228 N N . ARG D 1 263 ? 63.658 28.585 65.399 1.00 29.41 263 ARG D N 1
ATOM 9229 C CA . ARG D 1 263 ? 62.479 27.758 65.152 1.00 25.91 263 ARG D CA 1
ATOM 9230 C C . ARG D 1 263 ? 61.217 28.418 65.698 1.00 27.87 263 ARG D C 1
ATOM 9231 O O . ARG D 1 263 ? 60.172 28.466 65.026 1.00 25.93 263 ARG D O 1
ATOM 9239 N N . ILE D 1 264 ? 61.295 28.944 66.921 1.00 29.91 264 ILE D N 1
ATOM 92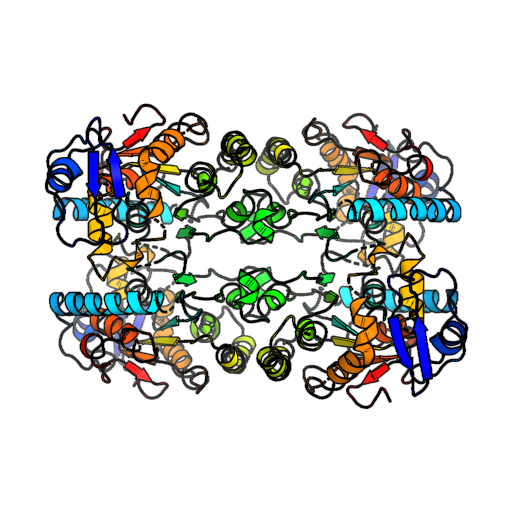40 C CA . ILE D 1 264 ? 60.113 29.509 67.557 1.00 25.63 264 ILE D CA 1
ATOM 9241 C C . ILE D 1 264 ? 59.632 30.754 66.817 1.00 31.62 264 ILE D C 1
ATOM 9242 O O . ILE D 1 264 ? 58.431 30.972 66.660 1.00 31.48 264 ILE D O 1
ATOM 9247 N N . ASN D 1 265 ? 60.547 31.610 66.382 1.00 25.60 265 ASN D N 1
ATOM 9248 C CA . ASN D 1 265 ? 60.082 32.850 65.784 1.00 29.76 265 ASN D CA 1
ATOM 9249 C C . ASN D 1 265 ? 59.640 32.649 64.339 1.00 25.99 265 ASN D C 1
ATOM 9250 O O . ASN D 1 265 ? 58.733 33.360 63.874 1.00 32.56 265 ASN D O 1
ATOM 9255 N N . VAL D 1 266 ? 60.253 31.696 63.631 1.00 23.15 266 VAL D N 1
ATOM 9256 C CA . VAL D 1 266 ? 59.739 31.292 62.321 1.00 25.78 266 VAL D CA 1
ATOM 9257 C C . VAL D 1 266 ? 58.271 30.918 62.437 1.00 35.58 266 VAL D C 1
ATOM 9258 O O . VAL D 1 266 ? 57.417 31.436 61.708 1.00 35.63 266 VAL D O 1
ATOM 9262 N N . ILE D 1 267 ? 57.953 30.015 63.368 1.00 29.92 267 ILE D N 1
ATOM 9263 C CA . ILE D 1 267 ? 56.574 29.544 63.485 1.00 28.40 267 ILE D CA 1
ATOM 9264 C C . ILE D 1 267 ? 55.664 30.664 63.975 1.00 27.37 267 ILE D C 1
ATOM 9265 O O . ILE D 1 267 ? 54.545 30.834 63.477 1.00 31.07 267 ILE D O 1
ATOM 9270 N N . ARG D 1 268 ? 56.130 31.455 64.944 1.00 32.05 268 ARG D N 1
ATOM 9271 C CA . ARG D 1 268 ? 55.349 32.598 65.414 1.00 31.78 268 ARG D CA 1
ATOM 9272 C C . ARG D 1 268 ? 55.000 33.541 64.276 1.00 37.26 268 ARG D C 1
ATOM 9273 O O . ARG D 1 268 ? 53.881 34.052 64.206 1.00 33.18 268 ARG D O 1
ATOM 9281 N N . HIS D 1 269 ? 55.968 33.821 63.401 1.00 35.58 269 HIS D N 1
ATOM 9282 C CA . HIS D 1 269 ? 55.714 34.718 62.282 1.00 38.38 269 HIS D CA 1
ATOM 9283 C C . HIS D 1 269 ? 54.571 34.207 61.408 1.00 35.53 269 HIS D C 1
ATOM 9284 O O . HIS D 1 269 ? 53.686 34.974 61.014 1.00 35.07 269 HIS D O 1
ATOM 9299 N N . LEU D 1 271 ? 52.155 32.065 62.235 1.00 30.82 271 LEU D N 1
ATOM 9300 C CA . LEU D 1 271 ? 50.905 32.102 62.993 1.00 32.35 271 LEU D CA 1
ATOM 9301 C C . LEU D 1 271 ? 50.334 33.514 63.044 1.00 31.80 271 LEU D C 1
ATOM 9302 O O . LEU D 1 271 ? 49.123 33.705 62.890 1.00 36.73 271 LEU D O 1
ATOM 9307 N N . THR D 1 272 ? 51.197 34.519 63.249 1.00 33.30 272 THR D N 1
ATOM 9308 C CA . THR D 1 272 ? 50.737 35.909 63.268 1.00 32.73 272 THR D CA 1
ATOM 9309 C C . THR D 1 272 ? 50.116 36.319 61.939 1.00 32.95 272 THR D C 1
ATOM 9310 O O . THR D 1 272 ? 49.077 36.990 61.909 1.00 38.47 272 THR D O 1
ATOM 9314 N N . LYS D 1 273 ? 50.732 35.925 60.828 1.00 33.43 273 LYS D N 1
ATOM 9315 C CA . LYS D 1 273 ? 50.257 36.388 59.532 1.00 39.10 273 LYS D CA 1
ATOM 9316 C C . LYS D 1 273 ? 49.012 35.649 59.039 1.00 41.62 273 LYS D C 1
ATOM 9317 O O . LYS D 1 273 ? 48.339 36.150 58.130 1.00 44.45 273 LYS D O 1
ATOM 9323 N N . LEU D 1 274 ? 48.668 34.501 59.621 1.00 35.56 274 LEU D N 1
ATOM 9324 C CA . LEU D 1 274 ? 47.530 33.700 59.165 1.00 33.72 274 LEU D CA 1
ATOM 9325 C C . LEU D 1 274 ? 46.306 33.932 60.048 1.00 39.92 274 LEU D C 1
ATOM 9326 O O . LEU D 1 274 ? 46.387 33.815 61.273 1.00 39.10 274 LEU D O 1
ATOM 9331 N N . ASP D 1 275 ? 45.166 34.226 59.422 1.00 38.57 275 ASP D N 1
ATOM 9332 C CA . ASP D 1 275 ? 43.955 34.584 60.154 1.00 41.34 275 ASP D CA 1
ATOM 9333 C C . ASP D 1 275 ? 43.063 33.352 60.328 1.00 52.00 275 ASP D C 1
ATOM 9334 O O . ASP D 1 275 ? 41.986 33.235 59.743 1.00 60.61 275 ASP D O 1
ATOM 9339 N N . TYR D 1 276 ? 43.519 32.427 61.175 1.00 41.59 276 TYR D N 1
ATOM 9340 C CA . TYR D 1 276 ? 42.919 31.102 61.268 1.00 46.17 276 TYR D CA 1
ATOM 9341 C C . TYR D 1 276 ? 41.972 30.973 62.457 1.00 50.26 276 TYR D C 1
ATOM 9342 O O . TYR D 1 276 ? 42.149 31.610 63.500 1.00 37.63 276 TYR D O 1
ATOM 9351 N N . ASP D 1 277 ? 40.978 30.101 62.282 1.00 47.55 277 ASP D N 1
ATOM 9352 C CA . ASP D 1 277 ? 39.953 29.859 63.289 1.00 55.27 277 ASP D CA 1
ATOM 9353 C C . ASP D 1 277 ? 40.553 29.325 64.579 1.00 51.39 277 ASP D C 1
ATOM 9354 O O . ASP D 1 277 ? 41.333 28.369 64.564 1.00 58.02 277 ASP D O 1
ATOM 9359 N N . GLY D 1 278 ? 40.138 29.908 65.700 1.00 52.37 278 GLY D N 1
ATOM 9360 C CA . GLY D 1 278 ? 40.593 29.453 66.991 1.00 53.11 278 GLY D CA 1
ATOM 9361 C C . GLY D 1 278 ? 41.913 30.037 67.427 1.00 50.38 278 GLY D C 1
ATOM 9362 O O . GLY D 1 278 ? 42.479 29.570 68.420 1.00 55.26 278 GLY D O 1
ATOM 9363 N N . LYS D 1 279 ? 42.414 31.037 66.711 1.00 52.63 279 LYS D N 1
ATOM 9364 C CA . LYS D 1 279 ? 43.708 31.623 67.023 1.00 52.96 279 LYS D CA 1
ATOM 9365 C C . LYS D 1 279 ? 43.741 32.131 68.461 1.00 53.18 279 LYS D C 1
ATOM 9366 O O . LYS D 1 279 ? 42.840 32.849 68.900 1.00 55.47 279 LYS D O 1
ATOM 9372 N N . ASP D 1 280 ? 44.780 31.737 69.198 1.00 50.15 280 ASP D N 1
ATOM 9373 C CA . ASP D 1 280 ? 45.013 32.178 70.576 1.00 55.31 280 ASP D CA 1
ATOM 9374 C C . ASP D 1 280 ? 46.325 32.962 70.605 1.00 55.17 280 ASP D C 1
ATOM 9375 O O . ASP D 1 280 ? 47.412 32.373 70.593 1.00 45.69 280 ASP D O 1
ATOM 9380 N N . GLU D 1 281 ? 46.219 34.292 70.659 1.00 54.16 281 GLU D N 1
ATOM 9381 C CA . GLU D 1 281 ? 47.412 35.129 70.591 1.00 58.32 281 GLU D CA 1
ATOM 9382 C C . GLU D 1 281 ? 48.310 34.948 71.811 1.00 54.70 281 GLU D C 1
ATOM 9383 O O . GLU D 1 281 ? 49.538 35.037 71.687 1.00 58.35 281 GLU D O 1
ATOM 9389 N N . ALA D 1 282 ? 47.729 34.694 72.988 1.00 46.89 282 ALA D N 1
ATOM 9390 C CA . ALA D 1 282 ? 48.552 34.416 74.162 1.00 50.87 282 ALA D CA 1
ATOM 9391 C C . ALA D 1 282 ? 49.423 33.180 73.945 1.00 57.10 282 ALA D C 1
ATOM 9392 O O . ALA D 1 282 ? 50.569 33.131 74.412 1.00 51.62 282 ALA D O 1
ATOM 9394 N N . ALA D 1 283 ? 48.900 32.175 73.226 1.00 46.91 283 ALA D N 1
ATOM 9395 C CA . ALA D 1 283 ? 49.688 30.986 72.905 1.00 50.06 283 ALA D CA 1
ATOM 9396 C C . ALA D 1 283 ? 50.807 31.312 71.935 1.00 47.54 283 ALA D C 1
ATOM 9397 O O . ALA D 1 283 ? 51.880 30.704 71.995 1.00 47.85 283 ALA D O 1
ATOM 9399 N N . ILE D 1 284 ? 50.559 32.235 71.005 1.00 54.25 284 ILE D N 1
ATOM 9400 C CA . ILE D 1 284 ? 51.555 32.551 69.990 1.00 47.74 284 ILE D CA 1
ATOM 9401 C C . ILE D 1 284 ? 52.691 33.358 70.599 1.00 47.88 284 ILE D C 1
ATOM 9402 O O . ILE D 1 284 ? 53.871 33.114 70.316 1.00 44.47 284 ILE D O 1
ATOM 9407 N N . GLY D 1 285 ? 52.354 34.318 71.449 1.00 44.84 285 GLY D N 1
ATOM 9408 C CA . GLY D 1 285 ? 53.332 35.251 71.939 1.00 55.86 285 GLY D CA 1
ATOM 9409 C C . GLY D 1 285 ? 53.698 36.274 70.882 1.00 55.68 285 GLY D C 1
ATOM 9410 O O . GLY D 1 285 ? 53.066 36.406 69.825 1.00 55.45 285 GLY D O 1
ATOM 9411 N N . GLU D 1 286 ? 54.756 37.010 71.183 1.00 47.97 286 GLU D N 1
ATOM 9412 C CA . GLU D 1 286 ? 55.256 38.047 70.301 1.00 47.43 286 GLU D CA 1
ATOM 9413 C C . GLU D 1 286 ? 56.450 37.522 69.524 1.00 43.62 286 GLU D C 1
ATOM 9414 O O . GLU D 1 286 ? 57.311 36.837 70.084 1.00 47.88 286 GLU D O 1
ATOM 9420 N N . VAL D 1 287 ? 56.479 37.818 68.222 1.00 42.93 287 VAL D N 1
ATOM 9421 C CA . VAL D 1 287 ? 57.686 37.578 67.448 1.00 43.25 287 VAL D CA 1
ATOM 9422 C C . VAL D 1 287 ? 58.803 38.395 68.071 1.00 44.29 287 VAL D C 1
ATOM 9423 O O . VAL D 1 287 ? 58.613 39.561 68.442 1.00 48.57 287 VAL D O 1
ATOM 9427 N N . ASP D 1 288 ? 59.968 37.777 68.225 1.00 40.42 288 ASP D N 1
ATOM 9428 C CA . ASP D 1 288 ? 61.112 38.467 68.814 1.00 37.50 288 ASP D CA 1
ATOM 9429 C C . ASP D 1 288 ? 61.768 39.321 67.736 1.00 41.67 288 ASP D C 1
ATOM 9430 O O . ASP D 1 288 ? 62.493 38.806 66.876 1.00 46.28 288 ASP D O 1
ATOM 9435 N N . GLU D 1 289 ? 61.531 40.631 67.788 1.00 42.73 289 GLU D N 1
ATOM 9436 C CA . GLU D 1 289 ? 62.053 41.534 66.768 1.00 47.68 289 GLU D CA 1
ATOM 9437 C C . GLU D 1 289 ? 63.567 41.671 66.805 1.00 48.71 289 GLU D C 1
ATOM 9438 O O . GLU D 1 289 ? 64.134 42.258 65.879 1.00 48.48 289 GLU D O 1
ATOM 9444 N N . LYS D 1 290 ? 64.230 41.172 67.849 1.00 46.36 290 LYS D N 1
ATOM 9445 C CA . LYS D 1 290 ? 65.683 41.083 67.844 1.00 46.16 290 LYS D CA 1
ATOM 9446 C C . LYS D 1 290 ? 66.178 39.886 67.051 1.00 42.02 290 LYS D C 1
ATOM 9447 O O . LYS D 1 290 ? 67.361 39.841 66.696 1.00 43.44 290 LYS D O 1
ATOM 9453 N N . ILE D 1 291 ? 65.302 38.919 66.796 1.00 35.83 291 ILE D N 1
ATOM 9454 C CA . ILE D 1 291 ? 65.648 37.688 66.101 1.00 36.28 291 ILE D CA 1
ATOM 9455 C C . ILE D 1 291 ? 65.137 37.692 64.669 1.00 37.38 291 ILE D C 1
ATOM 9456 O O . ILE D 1 291 ? 65.838 37.242 63.764 1.00 36.56 291 ILE D O 1
ATOM 9461 N N . LEU D 1 292 ? 63.907 38.160 64.455 1.00 34.33 292 LEU D N 1
ATOM 9462 C CA . LEU D 1 292 ? 63.253 38.088 63.152 1.00 35.16 292 LEU D CA 1
ATOM 9463 C C . LEU D 1 292 ? 62.922 39.489 62.665 1.00 36.56 292 LEU D C 1
ATOM 9464 O O . LEU D 1 292 ? 62.150 40.204 63.314 1.00 45.91 292 LEU D O 1
ATOM 9469 N N . GLY D 1 293 ? 63.479 39.862 61.511 1.00 38.06 293 GLY D N 1
ATOM 9470 C CA . GLY D 1 293 ? 63.242 41.159 60.894 1.00 39.12 293 GLY D CA 1
ATOM 9471 C C . GLY D 1 293 ? 62.725 41.047 59.467 1.00 41.41 293 GLY D C 1
ATOM 9472 O O . GLY D 1 293 ? 62.422 39.948 58.998 1.00 37.72 293 GLY D O 1
ATOM 9473 N N . SER D 1 294 ? 62.627 42.166 58.754 1.00 49.31 294 SER D N 1
ATOM 9474 C CA . SER D 1 294 ? 61.958 42.197 57.457 1.00 52.88 294 SER D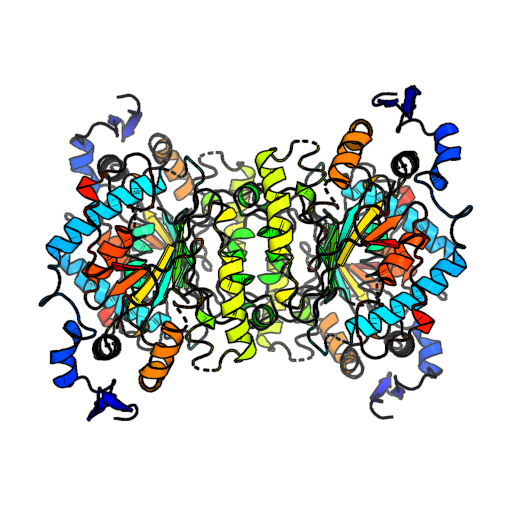 CA 1
ATOM 9475 C C . SER D 1 294 ? 62.857 42.853 56.420 1.00 52.22 294 SER D C 1
ATOM 9476 O O . SER D 1 294 ? 63.215 44.029 56.560 1.00 49.96 294 SER D O 1
ATOM 9479 N N . GLY D 1 295 ? 63.213 42.096 55.382 1.00 40.92 295 GLY D N 1
ATOM 9480 C CA . GLY D 1 295 ? 63.901 42.631 54.234 1.00 44.05 295 GLY D CA 1
ATOM 9481 C C . GLY D 1 295 ? 65.360 42.964 54.478 1.00 47.58 295 GLY D C 1
ATOM 9482 O O . GLY D 1 295 ? 65.973 42.540 55.466 1.00 43.75 295 GLY D O 1
ATOM 9483 N N . PRO D 1 296 ? 65.949 43.722 53.558 1.00 45.00 296 PRO D N 1
ATOM 9484 C CA . PRO D 1 296 ? 67.344 44.130 53.722 1.00 58.98 296 PRO D CA 1
ATOM 9485 C C . PRO D 1 296 ? 67.506 45.101 54.882 1.00 62.38 296 PRO D C 1
ATOM 9486 O O . PRO D 1 296 ? 66.557 45.739 55.345 1.00 61.52 296 PRO D O 1
ATOM 9490 N N . GLY D 1 297 ? 68.741 45.197 55.362 1.00 56.14 297 GLY D N 1
ATOM 9491 C CA . GLY D 1 297 ? 69.067 46.098 56.436 1.00 55.80 297 GLY D CA 1
ATOM 9492 C C . GLY D 1 297 ? 68.919 45.517 57.829 1.00 47.97 297 GLY D C 1
ATOM 9493 O O . GLY D 1 297 ? 69.553 46.022 58.761 1.00 59.70 297 GLY D O 1
ATOM 9494 N N . PHE D 1 298 ? 68.097 44.476 58.006 1.00 45.38 298 PHE D N 1
ATOM 9495 C CA . PHE D 1 298 ? 68.034 43.845 59.319 1.00 48.95 298 PHE D CA 1
ATOM 9496 C C . PHE D 1 298 ? 69.394 43.292 59.726 1.00 52.50 298 PHE D C 1
ATOM 9497 O O . PHE D 1 298 ? 69.818 43.457 60.872 1.00 52.39 298 PHE D O 1
ATOM 9505 N N . LEU D 1 299 ? 70.090 42.636 58.804 1.00 54.23 299 LEU D N 1
ATOM 9506 C CA . LEU D 1 299 ? 71.389 42.053 59.098 1.00 61.98 299 LEU D CA 1
ATOM 9507 C C . LEU D 1 299 ? 72.521 43.019 58.780 1.00 69.49 299 LEU D C 1
ATOM 9508 O O . LEU D 1 299 ? 72.437 43.830 57.853 1.00 74.90 299 LEU D O 1
ATOM 9513 N N . ARG D 1 300 ? 73.598 42.905 59.550 1.00 73.27 300 ARG D N 1
ATOM 9514 C CA . ARG D 1 300 ? 74.838 43.588 59.225 1.00 85.56 300 ARG D CA 1
ATOM 9515 C C . ARG D 1 300 ? 75.370 43.019 57.913 1.00 94.38 300 ARG D C 1
ATOM 9516 O O . ARG D 1 300 ? 75.999 43.712 57.111 1.00 96.59 300 ARG D O 1
#

Organism: Rhizobium meliloti (strain 1021) (NCBI:txid266834)

Secondary structure (DSSP, 8-state):
-TT-EEEEETTEEEEE-TT-SSPPHHHHTTTTTTTT-S-SS---HHHHHHHHHHHHHHHHHHHH---S-----EEEESTTS-HHHHHHHHH---TTTEEEE---SPPHHHHTS-TTHHHHTT---TT-EEEEES-GGGGGTTTT---S-HHHHHHHHHHHHHHH--TTTT----EEEEE-----HHHHHHHHT-TTTGGG----TGGGGGHHHHHHHHH--TTT--SSSPEEEEE-SSHHHHHHHHHH---S---TT--HHHH----TTTEEESTTS--/-TT-EEEEETTEEEEE-TT-SSPPHHHHTTTTTTTT-S-SSPPPHHHHHHHHHHHHHHHHHHHH---S-----EEEESTTS-HHHHHHHHH---TTTEEEE---S--HHHHTS-TTHHHHTT---TT-EEEEES-GGGGGTTTT---S-HHHHHHHHHHHHHHH--TTTT----EEEEE-----HHHHHHHHT-TTTGGG----TTGGGGHHHHHHHHH--TTT--SSSPEEEEE-SSHHHHHHHHHH---S---TT--HHHH----TTTEEESTTS--/-TT-EEEESSS-EEEE-TT-SS--HHHHTTTTTTTT-S-SSPPPHHHHHHHHHHHHHHHHHHHH---S-----EEEESTTS-HHHHHHHHH---TTTEEEE---SPPHHHHTS-TTHHHHTT---TT-EEEEES-GGGGGTTTT---S-HHHHHHHHHHHHHHH--TTTT----EEEEE-----HHHHHHHHT-TTTGGG----TGGGG-HHHHHHHHH--TTT--SSSPPEEEE-SSHHHHHHHHHH---S---TT--HHHH----TTTEEESTTS--/--S-EEEE-SS-EEEE-TTSSSPPHHHHHHHTTTTT---SSPPPHHHHHHHHHHHHHHHHHHHH---S-----EEEESTTS-HHHHHHHHH---TTTEEEE---SPPHHHHTS-TTHHHHTT---TT-EEEEES-GGGGGTTTT---S-HHHHHHHHHHHHHHH--TTTT----EEEEE-----HHHHHHHHT-TTTGGG----TGGGGGHHHHHHHHH--TTT--SSSPEEEEE-SSHHHHHHHHHH---S---TT--HHHH----TTTEEESTTS--

Solvent-accessible surface area: 49266 Å² total

Nearest PDB structures (foldseek):
  5o6k-assembly1_D  TM=8.176E-01  e=8.649E-15  Meiothermus ruber H328
  5o6m-assembly1_A  TM=8.465E-01  e=1.504E-13  Meiothermus ruber H328
  5o6k-assembly1_C  TM=7.638E-01  e=1.151E-14  Meiothermus ruber H328
  5lc9-assembly1_A  TM=8.134E-01  e=6.759E-14  Meiothermus ruber H328
  5o6m-assembly1_C  TM=8.051E-01  e=4.989E-13  Meiothermus ruber H328

GO terms:
  GO:0008976 polyphosphate kinase activity (F, EXP)
  GO:0042802 identical protein binding (F, IPI)

Foldseek 3Di:
DVLWDWDQDPHDIDIADLPPLDDDPVLVVCFLCFLVQPDDDFDDPVVLVLLLVLLQVLLVLVLVLLVVQAAEEEEAAPQLLQSVVLVCSNPVDDCVAEDEDEDDDDDPVCVPDDVCVVVVVQGDGGSHYYYYPHGSCCLLAVCVLPVDDVVVSVVCLQCLLVVLVCLVVRYYYAAEYRYGGLSLSVSSSVQCPDPVRVVSDDVSSVVNHCVVVRVVSVQSLARRQDPSYKYKYFHRSHVSLRSLLVSLVLVPDPGPPRDDVSSDDRDCSTIDIGHPNGD/DVLWDWDCPPPDIDIADLPPLDDDPVLVVCFLPFLVQPDDDFDDPVVLVVLLVLLQVLLVLVLVLLVPQAAEEEEAEPQLLQRVVLVCSNPVDDCVAEDEDEDDDDDPVCVPDDVCVVVVVPGHGGSHYYYYPHGSCCLLAVCVLPVDDPVSSVVCLVCLLVVLLCVVVRYYYAYEYRYGGLSLSVSSSVQCPDPVRVVSHPPSSVVNHCVVVRVVSVQCLARNCDPSYKYKYFHRSHVSLRSLLVSLVLVPDPGPPRDDVSSDDRDCSTIDIGPPNGD/DVQKDWDQDPNDIDIADLPPLDDDPVLVVCFLCFLVQPDDDFDDPVVLVVLLVLLQVLLVLVLVLLVVQAAEEEEAEPQLLQRVVLVCSNPVDDCVAEDEDEDDDDDPVCVPDDVCVVVVVQGHGGSHYYYYPHGSCCLLAVCVLPVDDPVVSVVCLVCLQVVLLCLVVRYYYAAEYRYGGLSLSVSSSVQCPDPVRVVSDDVSSVVNHCVVVRVVSVQSLASNDDPSYKYKYFHRSHVSLRSLLVSLVLVPDPGPPSDDVSSDDRDCSTIDIGPPNGD/DPQWDWDDDPHDTDIADLPDLDGDPVLVVCFLPFQVQPDDDFDDPVVLVVLLVLLQVLLVLVLVLLVVQAAEEEEAAPQLLQRVVLVCSNPVDDCVAEDEAEDDDDDPVCVPDDVCVVVVVVGHGGSHYYYYPHGSCCLLAVCVLPVDDPVSSVVCLVCLLVVLLCVVVRYYYAYEYRYGGLSLSVSSSVQCPDPVRVVSDDVSSVVNHCVVVRVVSVQSLARRADPSYKYKYFHRSRVSLVSLLVSLVLVVDPGPPRDDVSSDDRDCSTIDIGPPNTD

B-factor: mean 46.98, std 16.29, range [18.52, 139.54]